Protein AF-A0A3D4D3D2-F1 (afdb_monomer)

pLDDT: mean 90.45, std 7.02, range [55.19, 98.75]

Nearest PDB structures (foldseek):
  8w7n-assembly1_A  TM=2.177E-01  e=1.813E-01  Bacillus thuringiensis

Secondary structure (DSSP, 8-state):
--TTTEEE-TT--EEE-SSEEEEEEEEETTEEEEEEEEE----TT--------SSHHHHHHHHHHHHHT-PPPPBPPHHHHHHHHHHHHHSSPPPHHHHHHHHH--S-HHHHHHHHHHHHTTSHHHHHHHHHHHHHHTT--HHHHHHHHHHHHHHHHHHHHHHT--HHHHHHHHHT--EETTTSGGGHHHHHH-SHHHHHHHHHHHHH----GGGGTSS-TTSS--HHHHHHHHTTTTTEEEEE-TTT-SS-EE---SSS--EESSEEEEE-S---EE-TTT-PEEPP--SS----PPPPPGGGPPPPHHHHHHHHHT-TT-TTHHHHHHHHHHHHHHSS-SSSSTT--BTTB--SSHHHHHHHHHHHHHTTS-HHHHHHHHHHSTTTTB-S---TTTTT-SSS-SS---EEPPHHHHHHHHHHHH-PPPSS-TTT--TT---TT-HHHHTT---SS---GGGS--S--HHHHHHHHH-HHHHHHHH-TTSHHHHHHHH--SHHHHHHHHHHHHTSSPPPHHHHHHHHHHHHHHHHHHHHHHHHHHHHHHHHHHHHHHHHHHHHHHHHHHHHHHHHHHHHHHHHHHHHHHHHHHHHHHHHHHHHHHHTTHHHHHHHHHHHHTT----EEEEE--S--EETT---EEE-TTS-EEE---SS---EEEEEEE---SEEEEEEEE--BTTTTTBSBSSTTS--EE-EEEEEEEESSTTPPPEEPPEEEEEES--BTTB-GGGGGS---STT---EE--TTGGGS-EEEEEEEEEEE---TTT-EEEEEEEE--STT--B-EEEEEEE-SS-TTS--EEHHHHHHHHS-GGG--HHHHHHHHHHHHHH-HHHHHHHHHHH-PPPPPPP-HHHHHHHHHHHHHHSPPPPPHHHHHHHHHHHHHHHHHHSHHHHHHHHHHHHHHTSHHHHEE-

Solvent-accessible surface area (backbone atoms only — not comparable to full-atom values): 48959 Å² total; per-residue (Å²): 92,44,64,74,22,27,42,63,54,99,86,65,56,74,46,78,73,40,59,46,69,17,42,44,68,50,76,56,99,79,44,78,49,60,49,73,50,75,39,76,64,91,60,84,91,72,74,92,73,89,72,86,61,76,49,70,67,29,46,49,42,45,55,51,28,59,76,66,66,36,55,61,34,57,70,42,51,73,48,45,45,50,40,31,52,28,35,73,50,29,37,34,66,53,53,46,66,58,50,53,52,60,71,67,47,86,58,58,69,70,58,55,51,48,52,51,52,59,65,44,60,79,29,75,49,18,27,54,39,56,28,49,57,49,32,38,53,66,34,42,16,34,74,68,26,28,70,67,41,23,51,50,32,47,52,51,48,32,50,42,55,63,66,58,52,28,49,47,60,52,51,33,53,40,56,57,36,54,36,37,26,79,85,34,30,46,18,41,57,55,62,63,44,67,44,28,63,49,42,36,39,50,50,35,26,63,50,34,6,31,78,50,71,66,10,73,86,39,53,34,94,77,52,84,52,41,34,65,46,45,39,12,45,15,22,38,40,30,23,59,42,80,41,73,24,62,86,87,31,70,82,47,64,32,72,59,56,103,85,44,80,57,39,57,46,29,36,26,31,41,80,64,90,54,60,76,28,61,34,83,91,77,67,43,81,37,63,64,51,75,88,67,86,56,74,57,70,80,58,82,13,84,94,78,40,78,51,51,54,36,47,46,49,32,34,48,54,49,20,81,62,25,88,32,30,50,38,25,52,42,28,36,55,46,16,73,74,54,68,53,22,48,33,74,59,53,54,50,60,43,72,67,44,62,50,70,46,54,71,45,49,50,51,49,20,52,53,31,46,76,60,58,30,36,62,67,59,51,53,49,55,49,65,62,23,50,54,62,40,22,17,63,62,66,46,98,51,29,71,85,62,83,65,71,58,43,40,37,51,76,37,66,49,52,27,67,34,44,51,50,30,52,29,63,51,26,46,26,83,66,92,71,52,85,92,66,66,36,45,83,58,60,54,99,85,39,58,35,60,55,38,26,44,43,62,26,84,48,54,54,78,76,54,45,43,81,74,90,46,72,68,29,51,48,44,65,78,71,24,64,76,52,52,50,34,59,64,35,80,82,10,48,58,53,49,44,57,74,72,36,86,50,64,69,62,38,53,36,51,50,31,24,34,61,63,43,40,78,65,52,73,67,55,53,51,52,51,56,52,56,46,66,41,50,61,54,52,40,52,50,47,51,53,50,49,53,52,50,50,64,65,43,46,62,56,52,52,54,51,50,52,51,32,52,54,41,32,52,54,27,49,50,55,42,61,73,43,42,66,60,51,52,54,51,50,50,53,53,50,57,50,49,52,51,51,51,52,52,28,46,50,53,35,57,61,52,57,71,47,37,62,58,52,25,50,53,52,28,66,73,44,49,94,68,73,82,23,52,29,44,77,53,69,51,93,59,59,47,38,75,83,70,39,62,55,44,74,44,95,91,43,33,41,38,52,53,75,50,53,42,61,41,32,40,38,36,52,36,78,42,47,63,47,38,37,28,22,42,32,44,34,36,36,45,31,76,89,21,66,30,6,23,2,39,12,94,77,3,38,33,23,43,20,35,57,48,41,32,39,26,54,62,53,92,88,53,65,80,41,79,61,52,70,73,51,54,45,49,77,60,60,22,91,87,11,43,52,64,43,19,69,66,80,60,83,54,68,78,38,53,10,25,25,45,49,99,72,58,29,46,26,51,43,43,37,24,32,25,42,70,63,66,44,59,51,31,72,87,71,16,24,37,39,39,41,31,46,32,7,53,24,80,40,20,7,65,21,26,33,37,43,29,37,25,58,40,94,56,34,73,51,86,51,36,46,43,71,44,44,59,33,37,72,41,57,79,91,75,47,50,72,69,34,50,51,45,36,30,50,54,43,51,49,56,33,57,68,59,36,50,34,51,44,63,43,71,46,88,71,82,74,84,72,78,59,62,67,61,49,50,36,49,51,49,27,55,60,30,63,56,75,86,79,73,61,68,66,58,57,50,50,51,52,53,44,53,55,38,48,62,37,52,74,40,45,68,53,42,40,52,39,52,50,51,52,54,49,59,73,27,67,72,46,46,22,46,84

Radius of gyration: 45.79 Å; Cα contacts (8 Å, |Δi|>4): 1629; chains: 1; bounding box: 78×138×100 Å

Foldseek 3Di:
DPVCQWDADPVGDIDGHDADKAKDWDDDPLDIDIDIDGDQHDPPPQDDDQDDWPDPLQVLLSVLCVVNSFAFFDFDDLLLLQQQLCCLQQLAGDFLVVLVVLVPDPPDSLVSSLVVLVVSQLPPSNLLVVLVVVLLLLLLFCLQQNLLLSLQLSVVSSVCSNVLPFPLRVLLLLLVDFFKCNVSVSCSSCSQQVALLSSQQSCCLQQQLAGCPCQLVAADPRASRHVLQSQLQSFLCFQKDKAAPCPPFVDDWHDDDPVDHTHHNMITIDRNVDGFGARPVPRDTRHHDHPDDADFDQDQPDPRDHNRSSSRVSRRSSGLRNPGRLLLVLQVLLCSLQVAGLFPPSSHDGSSTDGSRNVSSVVLSNVCSVVSNRPSVSNSVSSSTSLSRFAPDDDPRCPVPDNSSSHGDWAFSQQVSLLVHLCQLFVPDQPDDSSSDHLPDDDPQRSNVQCFNASSSGSDPVSGDNDDDPSNLCCLQPNPSNVCSLPPCPTVLVVLLVVDPDLQVSLQSSCCRQLNDGDDPVRSVVLVVVLVCLLVVLVVLVVVLVVVCVVCVVVQVVVVVVLVVLLVVLVVVLVVCVVVQVVVVVVVVVVLVVLLVVLVVVLVVVLVCLLVVLLVVLVVCAPVFQWAWAFFAFPDKAKPVRFDWDQDPVRKIFTDDAQAWIKIKTKGWDQDFFWFKKKKKQFFDVVCLLFQWRFPNNKAAFQAKWKWKWFQDPPTDIGTWAFDDKDKPAFDVVADQRRHRPPDPDLPRSHGIHDDPRRNAMMMMMTGTPDTHRFHNVRTMMMMIMGTGNHGRTHGGIITMIITNGPDRRDPGYHNLQVVLSNDDPVPDDPSNSVVSSVVSCRHDNVSSVSVSSNVDDDDPDDPDPVSVVSVVSSVVSPPRDDRDVVSVVSVVVSVVSVVCSVPSSSVSSSVSSSVSSSDSSSRISD

Mean predicted aligned error: 15.1 Å

Structure (mmCIF, N/CA/C/O backbone):
data_AF-A0A3D4D3D2-F1
#
_entry.id   AF-A0A3D4D3D2-F1
#
loop_
_atom_site.group_PDB
_atom_site.id
_atom_site.type_symbol
_atom_site.label_atom_id
_atom_site.label_alt_id
_atom_site.label_comp_id
_atom_site.label_asym_id
_atom_site.label_entity_id
_atom_site.label_seq_id
_atom_site.pdbx_PDB_ins_code
_atom_site.Cartn_x
_atom_site.Cartn_y
_atom_site.Cartn_z
_atom_site.occupancy
_atom_site.B_iso_or_equiv
_atom_site.auth_seq_id
_atom_site.auth_comp_id
_atom_site.auth_asym_id
_atom_site.auth_atom_id
_atom_site.pdbx_PDB_model_num
ATOM 1 N N . ALA A 1 1 ? 22.277 -26.536 -4.998 1.00 55.19 1 ALA A N 1
ATOM 2 C CA . ALA A 1 1 ? 21.231 -27.575 -4.998 1.00 55.19 1 ALA A CA 1
ATOM 3 C C . ALA A 1 1 ? 20.100 -27.149 -4.079 1.00 55.19 1 ALA A C 1
ATOM 5 O O . ALA A 1 1 ? 20.381 -26.465 -3.099 1.00 55.19 1 ALA A O 1
ATOM 6 N N . ASN A 1 2 ? 18.856 -27.532 -4.384 1.00 71.75 2 ASN A N 1
ATOM 7 C CA . ASN A 1 2 ? 17.776 -27.499 -3.397 1.00 71.75 2 ASN A CA 1
ATOM 8 C C . ASN A 1 2 ? 18.175 -28.447 -2.255 1.00 71.75 2 ASN A C 1
ATOM 10 O O . ASN A 1 2 ? 18.094 -29.669 -2.409 1.00 71.75 2 ASN A O 1
ATOM 14 N N . GLN A 1 3 ? 18.682 -27.871 -1.162 1.00 80.69 3 GLN A N 1
ATOM 15 C CA . GLN A 1 3 ? 19.287 -28.625 -0.064 1.00 80.69 3 GLN A CA 1
ATOM 16 C C . GLN A 1 3 ? 18.272 -29.484 0.683 1.00 80.69 3 GLN A C 1
ATOM 18 O O . GLN A 1 3 ? 18.679 -30.407 1.377 1.00 80.69 3 GLN A O 1
ATOM 23 N N . ASP A 1 4 ? 16.975 -29.256 0.484 1.00 83.56 4 ASP A N 1
ATOM 24 C CA . ASP A 1 4 ? 15.959 -30.116 1.066 1.00 83.56 4 ASP A CA 1
ATO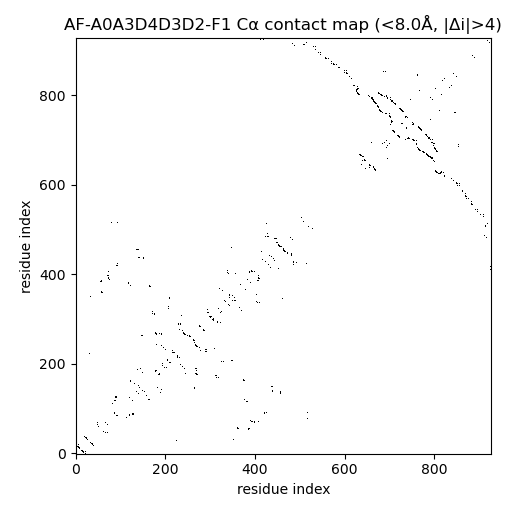M 25 C C . ASP A 1 4 ? 15.825 -31.445 0.312 1.00 83.56 4 ASP A C 1
ATOM 27 O O . ASP A 1 4 ? 15.370 -32.424 0.893 1.00 83.56 4 ASP A O 1
ATOM 31 N N . VAL A 1 5 ? 16.168 -31.484 -0.982 1.00 87.12 5 VAL A N 1
ATOM 32 C CA . VAL A 1 5 ? 16.054 -32.676 -1.844 1.00 87.12 5 VAL A CA 1
ATOM 33 C C . VAL A 1 5 ? 17.373 -33.436 -1.902 1.00 87.12 5 VAL A C 1
ATOM 35 O O . VAL A 1 5 ? 17.384 -34.660 -1.760 1.00 87.12 5 VAL A O 1
ATOM 38 N N . ALA A 1 6 ? 18.487 -32.730 -2.101 1.00 90.38 6 ALA A N 1
ATOM 39 C CA . ALA A 1 6 ? 19.812 -33.331 -2.135 1.00 90.38 6 ALA A CA 1
ATOM 40 C C . ALA A 1 6 ? 20.894 -32.352 -1.662 1.00 90.38 6 ALA A C 1
ATOM 42 O O . ALA A 1 6 ? 20.892 -31.172 -2.019 1.00 90.38 6 ALA A O 1
ATOM 43 N N . ILE A 1 7 ? 21.855 -32.875 -0.907 1.00 92.19 7 ILE A N 1
ATOM 44 C CA . ILE A 1 7 ? 23.044 -32.161 -0.424 1.00 92.19 7 ILE A CA 1
ATOM 45 C C . ILE A 1 7 ? 24.298 -32.720 -1.096 1.00 92.19 7 ILE A C 1
ATOM 47 O O . ILE A 1 7 ? 24.246 -33.794 -1.691 1.00 92.19 7 ILE A O 1
ATOM 51 N N . HIS A 1 8 ? 25.419 -32.009 -1.003 1.00 88.81 8 HIS A N 1
ATOM 52 C CA . HIS A 1 8 ? 26.718 -32.504 -1.453 1.00 88.81 8 HIS A CA 1
ATOM 53 C C . HIS A 1 8 ? 27.787 -32.296 -0.382 1.00 88.81 8 HIS A C 1
ATOM 55 O O . HIS A 1 8 ? 27.649 -31.408 0.459 1.00 88.81 8 HIS A O 1
ATOM 61 N N . ASP A 1 9 ? 28.842 -33.105 -0.425 1.00 90.19 9 ASP A N 1
ATOM 62 C CA . ASP A 1 9 ? 30.056 -32.887 0.365 1.00 90.19 9 ASP A CA 1
ATOM 63 C C . ASP A 1 9 ? 31.063 -31.971 -0.363 1.00 90.19 9 ASP A C 1
ATOM 65 O O . ASP A 1 9 ? 30.792 -31.458 -1.457 1.00 90.19 9 ASP A O 1
ATOM 69 N N . ASP A 1 10 ? 32.236 -31.765 0.243 1.00 88.88 10 ASP A N 1
ATOM 70 C CA . ASP A 1 10 ? 33.320 -30.932 -0.301 1.00 88.88 10 ASP A CA 1
ATOM 71 C C . ASP A 1 10 ? 33.935 -31.495 -1.600 1.00 88.88 10 ASP A C 1
ATOM 73 O O . ASP A 1 10 ? 34.626 -30.775 -2.322 1.00 88.88 10 ASP A O 1
ATOM 77 N N . TYR A 1 11 ? 33.674 -32.766 -1.926 1.00 88.12 11 TYR A N 1
ATOM 78 C CA . TYR A 1 11 ? 34.128 -33.427 -3.154 1.00 88.12 11 TYR A CA 1
ATOM 79 C C . TYR A 1 11 ? 33.047 -33.454 -4.246 1.00 88.12 11 TYR A C 1
ATOM 81 O O . TYR A 1 11 ? 33.293 -33.958 -5.344 1.00 88.12 11 TYR A O 1
ATOM 89 N N . GLY A 1 12 ? 31.860 -32.906 -3.967 1.00 84.19 12 GLY A N 1
ATOM 90 C CA . GLY A 1 12 ? 30.733 -32.868 -4.896 1.00 84.19 12 GLY A CA 1
ATOM 91 C C . GLY A 1 12 ? 29.926 -34.168 -4.965 1.00 84.19 12 GLY A C 1
ATOM 92 O O . GLY A 1 12 ? 29.136 -34.336 -5.896 1.00 84.19 12 GLY A O 1
ATOM 93 N N . LEU A 1 13 ? 30.088 -35.093 -4.009 1.00 89.50 13 LEU A N 1
ATOM 94 C CA . LEU A 1 13 ? 29.265 -36.301 -3.941 1.00 89.50 13 LEU A CA 1
ATOM 95 C C . LEU A 1 13 ? 27.854 -35.949 -3.456 1.00 89.50 13 LEU A C 1
ATOM 97 O O . LEU A 1 13 ? 27.669 -35.487 -2.332 1.00 89.50 13 LEU A O 1
ATOM 101 N N . MET A 1 14 ? 26.849 -36.207 -4.294 1.00 89.94 14 MET A N 1
ATOM 102 C CA . MET A 1 14 ? 25.448 -35.915 -3.984 1.00 89.94 14 MET A CA 1
ATOM 103 C C . MET A 1 14 ? 24.827 -36.987 -3.071 1.00 89.94 14 MET A C 1
ATOM 105 O O . MET A 1 14 ? 24.862 -38.174 -3.387 1.00 89.94 14 MET A O 1
ATOM 109 N N . THR A 1 15 ? 24.174 -36.563 -1.987 1.00 91.50 15 THR A N 1
ATOM 110 C CA . THR A 1 15 ? 23.345 -37.399 -1.103 1.00 91.50 15 THR A CA 1
ATOM 111 C C . THR A 1 15 ? 21.889 -36.946 -1.182 1.00 91.50 15 THR A C 1
ATOM 113 O O . THR A 1 15 ? 21.581 -35.780 -0.940 1.00 91.50 15 THR A O 1
ATOM 116 N N . THR A 1 16 ? 20.978 -37.861 -1.516 1.00 91.38 16 THR A N 1
ATOM 117 C CA . THR A 1 16 ? 19.537 -37.583 -1.627 1.00 91.38 16 THR A CA 1
ATOM 118 C C . THR A 1 16 ? 18.854 -37.661 -0.262 1.00 91.38 16 THR A C 1
ATOM 120 O O . THR A 1 16 ? 19.051 -38.642 0.453 1.00 91.38 16 THR A O 1
ATOM 123 N N . LEU A 1 17 ? 18.022 -36.676 0.079 1.00 89.44 17 LEU A N 1
ATOM 124 C CA . LEU A 1 17 ? 17.342 -36.578 1.376 1.00 89.44 17 LEU A CA 1
ATOM 125 C C . LEU A 1 17 ? 15.850 -36.909 1.298 1.00 89.44 17 LEU A C 1
ATOM 127 O O . LEU A 1 17 ? 15.333 -37.640 2.140 1.00 89.44 17 LEU A O 1
ATOM 131 N N . ARG A 1 18 ? 15.153 -36.385 0.286 1.00 87.38 18 ARG A N 1
ATOM 132 C CA . ARG A 1 18 ? 13.718 -36.623 0.079 1.00 87.38 18 ARG A CA 1
ATOM 133 C C . ARG A 1 18 ? 13.366 -36.616 -1.403 1.00 87.38 18 ARG A C 1
ATOM 135 O O . ARG A 1 18 ? 14.186 -36.259 -2.246 1.00 87.38 18 ARG A O 1
ATOM 142 N N . ARG A 1 19 ? 12.137 -37.031 -1.711 1.00 88.25 19 ARG A N 1
ATOM 143 C CA . ARG A 1 19 ? 11.573 -36.971 -3.062 1.00 88.25 19 ARG A CA 1
ATOM 144 C C . ARG A 1 19 ? 11.525 -35.525 -3.564 1.00 88.25 19 ARG A C 1
ATOM 146 O O . ARG A 1 19 ? 11.190 -34.623 -2.805 1.00 88.25 19 ARG A O 1
ATOM 153 N N . GLY A 1 20 ? 11.829 -35.321 -4.840 1.00 87.38 20 GLY A N 1
ATOM 154 C CA . GLY A 1 20 ? 11.764 -34.009 -5.478 1.00 87.38 20 GLY A CA 1
ATOM 155 C C . GLY A 1 20 ? 12.808 -33.841 -6.571 1.00 87.38 20 GLY A C 1
ATOM 156 O O . GLY A 1 20 ? 13.417 -34.809 -7.030 1.00 87.38 20 GLY A O 1
ATOM 157 N N . GLU A 1 21 ? 13.022 -32.597 -6.979 1.00 88.25 21 GLU A N 1
ATOM 158 C CA . GLU A 1 21 ? 14.034 -32.226 -7.964 1.00 88.25 21 GLU A CA 1
ATOM 159 C C . GLU A 1 21 ? 15.022 -31.223 -7.366 1.00 88.25 21 GLU A C 1
ATOM 161 O O . GLU A 1 21 ? 14.639 -30.287 -6.663 1.00 88.25 21 GLU A O 1
ATOM 166 N N . ALA A 1 22 ? 16.309 -31.434 -7.633 1.00 88.19 22 ALA A N 1
ATOM 167 C CA . ALA A 1 22 ? 17.387 -30.567 -7.186 1.00 88.19 22 ALA A CA 1
ATOM 168 C C . ALA A 1 22 ? 18.227 -30.118 -8.389 1.00 88.19 22 ALA A C 1
ATOM 170 O O . ALA A 1 22 ? 18.870 -30.964 -9.019 1.00 88.19 22 ALA A O 1
ATOM 171 N N . PRO A 1 23 ? 18.287 -28.812 -8.705 1.00 87.44 23 PRO A N 1
ATOM 172 C CA . PRO A 1 23 ? 19.215 -28.323 -9.711 1.00 87.44 23 PRO A CA 1
ATOM 173 C C . PRO A 1 23 ? 20.656 -28.457 -9.204 1.00 87.44 23 PRO A C 1
ATOM 175 O O . PRO A 1 23 ? 20.992 -28.065 -8.080 1.00 87.44 23 PRO A O 1
ATOM 178 N N . VAL A 1 24 ? 21.512 -29.024 -10.046 1.00 86.44 24 VAL A N 1
ATOM 179 C CA . VAL A 1 24 ? 22.946 -29.205 -9.832 1.00 86.44 24 VAL A CA 1
ATOM 180 C C . VAL A 1 24 ? 23.671 -28.339 -10.850 1.00 86.44 24 VAL A C 1
ATOM 182 O O . VAL A 1 24 ? 23.488 -28.500 -12.054 1.00 86.44 24 VAL A O 1
ATOM 185 N N . LEU A 1 25 ? 24.493 -27.419 -10.351 1.00 85.56 25 LEU A N 1
ATOM 186 C CA . LEU A 1 25 ? 25.297 -26.511 -11.158 1.00 85.56 25 LEU A CA 1
ATOM 187 C C . LEU A 1 25 ? 26.771 -26.881 -10.992 1.00 85.56 25 LEU A C 1
ATOM 189 O O . LEU A 1 25 ? 27.292 -26.860 -9.879 1.00 85.56 25 LEU A O 1
ATOM 193 N N . ALA A 1 26 ? 27.437 -27.188 -12.099 1.00 84.06 26 ALA A N 1
ATOM 194 C CA . ALA A 1 26 ? 28.881 -27.328 -12.179 1.00 84.06 26 ALA A CA 1
ATOM 195 C C . ALA A 1 26 ? 29.486 -26.048 -12.766 1.00 84.06 26 ALA A C 1
ATOM 197 O O . ALA A 1 26 ? 29.000 -25.520 -13.771 1.00 84.06 26 ALA A O 1
ATOM 198 N N . ARG A 1 27 ? 30.562 -25.563 -12.138 1.00 82.12 27 ARG A N 1
ATOM 199 C CA . ARG A 1 27 ? 31.321 -24.390 -12.578 1.00 82.12 27 ARG A CA 1
ATOM 200 C C . ARG A 1 27 ? 32.795 -24.750 -12.710 1.00 82.12 27 ARG A C 1
ATOM 202 O O . ARG A 1 27 ? 33.377 -25.288 -11.772 1.00 82.12 27 ARG A O 1
ATOM 209 N N . TYR A 1 28 ? 33.405 -24.398 -13.836 1.00 83.62 28 TYR A N 1
ATOM 210 C CA . TYR A 1 28 ? 34.841 -24.564 -14.057 1.00 83.62 28 TYR A CA 1
ATOM 211 C C . TYR A 1 28 ? 35.366 -23.455 -14.972 1.00 83.62 28 TYR A C 1
ATOM 213 O O . TYR A 1 28 ? 34.844 -23.281 -16.064 1.00 83.62 28 TYR A O 1
ATOM 221 N N . GLU A 1 29 ? 36.348 -22.672 -14.509 1.00 82.75 29 GLU A N 1
ATOM 222 C CA . GLU A 1 29 ? 36.982 -21.576 -15.276 1.00 82.75 29 GLU A CA 1
ATOM 223 C C . GLU A 1 29 ? 35.997 -20.626 -15.998 1.00 82.75 29 GLU A C 1
ATOM 225 O O . GLU A 1 29 ? 36.220 -20.196 -17.124 1.00 82.75 29 GLU A O 1
ATOM 230 N N . GLY A 1 30 ? 34.875 -20.295 -15.349 1.00 69.88 30 GLY A N 1
ATOM 231 C CA . GLY A 1 30 ? 33.846 -19.411 -15.922 1.00 69.88 30 GLY A CA 1
ATOM 232 C C . GLY A 1 30 ? 32.853 -20.104 -16.864 1.00 69.88 30 GLY A C 1
ATOM 233 O O . GLY A 1 30 ? 31.866 -19.487 -17.257 1.00 69.88 30 GLY A O 1
ATOM 234 N N . ALA A 1 31 ? 33.044 -21.389 -17.166 1.00 75.56 31 ALA A N 1
ATOM 235 C CA . ALA A 1 31 ? 32.027 -22.224 -17.788 1.00 75.56 31 ALA A CA 1
ATOM 236 C C . ALA A 1 31 ? 31.008 -22.700 -16.745 1.00 75.56 31 ALA A C 1
ATOM 238 O O . ALA A 1 31 ? 31.362 -23.027 -15.607 1.00 75.56 31 ALA A O 1
ATOM 239 N N . TYR A 1 32 ? 29.746 -22.765 -17.163 1.00 78.62 32 TYR A N 1
ATOM 240 C CA . TYR A 1 32 ? 28.621 -23.209 -16.349 1.00 78.62 32 TYR A CA 1
ATOM 241 C C . TYR A 1 32 ? 27.890 -24.339 -17.069 1.00 78.62 32 TYR A C 1
ATOM 243 O O . TYR A 1 32 ? 27.574 -24.221 -18.251 1.00 78.62 32 TYR A O 1
ATOM 251 N N . ALA A 1 33 ? 27.596 -25.415 -16.346 1.00 80.44 33 ALA A N 1
ATOM 252 C CA . ALA A 1 33 ? 26.723 -26.488 -16.802 1.00 80.44 33 ALA A CA 1
ATOM 253 C C . ALA A 1 33 ? 25.721 -26.806 -15.695 1.00 80.44 33 ALA A C 1
ATOM 255 O O . ALA A 1 33 ? 26.112 -26.999 -14.545 1.00 80.44 33 ALA A O 1
ATOM 256 N N . ALA A 1 34 ? 24.437 -26.854 -16.032 1.00 82.31 34 ALA A N 1
ATOM 257 C CA . ALA A 1 34 ? 23.379 -27.182 -15.091 1.00 82.31 34 ALA A CA 1
ATOM 258 C C . ALA A 1 34 ? 22.646 -28.449 -15.533 1.00 82.31 34 ALA A C 1
ATOM 260 O O . ALA A 1 34 ? 22.462 -28.695 -16.723 1.00 82.31 34 ALA A O 1
ATOM 261 N N . THR A 1 35 ? 22.226 -29.252 -14.564 1.00 85.25 35 THR A N 1
ATOM 262 C CA . THR A 1 35 ? 21.329 -30.391 -14.765 1.00 85.25 35 THR A CA 1
ATOM 263 C C . THR A 1 35 ? 20.403 -30.526 -13.563 1.00 85.25 35 THR A C 1
ATOM 265 O O . THR A 1 35 ? 20.666 -29.957 -12.505 1.00 85.25 35 THR A O 1
ATOM 268 N N . THR A 1 36 ? 19.327 -31.293 -13.696 1.00 87.25 36 THR A N 1
ATOM 269 C CA . THR A 1 36 ? 18.358 -31.510 -12.619 1.00 87.25 36 THR A CA 1
ATOM 270 C C . THR A 1 36 ? 18.444 -32.950 -12.138 1.00 87.25 36 THR A C 1
ATOM 272 O O . THR A 1 36 ? 18.198 -33.886 -12.899 1.00 87.25 36 THR A O 1
ATOM 275 N N . LEU A 1 37 ? 18.787 -33.136 -10.863 1.00 89.06 37 LEU A N 1
ATOM 276 C CA . LEU A 1 37 ? 18.724 -34.429 -10.192 1.00 89.06 37 LEU A CA 1
ATOM 277 C C . LEU A 1 37 ? 17.284 -34.689 -9.741 1.00 89.06 37 LEU A C 1
ATOM 279 O O . LEU A 1 37 ? 16.750 -33.947 -8.920 1.00 89.06 37 LEU A O 1
ATOM 283 N N . THR A 1 38 ? 16.678 -35.765 -10.236 1.00 89.38 38 THR A N 1
ATOM 284 C CA . THR A 1 38 ? 15.339 -36.203 -9.826 1.00 89.38 38 THR A CA 1
ATOM 285 C C . THR A 1 38 ? 15.441 -37.344 -8.812 1.00 89.38 38 THR A C 1
ATOM 287 O O . THR A 1 38 ? 15.997 -38.401 -9.111 1.00 89.38 38 THR A O 1
ATOM 290 N N . VAL A 1 39 ? 14.858 -37.162 -7.628 1.00 89.62 39 VAL A N 1
ATOM 291 C CA . VAL A 1 39 ? 14.749 -38.184 -6.578 1.00 89.62 39 VAL A CA 1
ATOM 292 C C . VAL A 1 39 ? 13.305 -38.673 -6.529 1.00 89.62 39 VAL A C 1
ATOM 294 O O . VAL A 1 39 ? 12.409 -37.925 -6.153 1.00 89.62 39 VAL A O 1
ATOM 297 N N . MET A 1 40 ? 13.059 -39.931 -6.904 1.00 87.62 40 MET A N 1
ATOM 298 C CA . MET A 1 40 ? 11.692 -40.456 -7.065 1.00 87.62 40 MET A CA 1
ATOM 299 C C . MET A 1 40 ? 10.981 -40.826 -5.756 1.00 87.62 40 MET A C 1
ATOM 301 O O . MET A 1 40 ? 9.752 -40.833 -5.736 1.00 87.62 40 MET A O 1
ATOM 305 N N . GLY A 1 41 ? 11.722 -41.123 -4.682 1.00 85.38 41 GLY A N 1
ATOM 306 C CA . GLY A 1 41 ? 11.160 -41.664 -3.435 1.00 85.38 41 GLY A CA 1
ATOM 307 C C . GLY A 1 41 ? 10.511 -43.049 -3.602 1.00 85.38 41 GLY A C 1
ATOM 308 O O . GLY A 1 41 ? 10.689 -43.710 -4.628 1.00 85.38 41 GLY A O 1
ATOM 309 N N . ASP A 1 42 ? 9.752 -43.494 -2.594 1.00 86.12 42 ASP A N 1
ATOM 310 C CA . ASP A 1 42 ? 8.926 -44.705 -2.696 1.00 86.12 42 ASP A CA 1
ATOM 311 C C . ASP A 1 42 ? 7.627 -44.403 -3.455 1.00 86.12 42 ASP A C 1
ATOM 313 O O . ASP A 1 42 ? 6.810 -43.584 -3.035 1.00 86.12 42 ASP A O 1
ATOM 317 N N . ARG A 1 43 ? 7.444 -45.070 -4.597 1.00 90.25 43 ARG A N 1
ATOM 318 C CA . ARG A 1 43 ? 6.229 -45.004 -5.424 1.00 90.25 43 ARG A CA 1
ATOM 319 C C . ARG A 1 43 ? 5.688 -46.394 -5.732 1.00 90.25 43 ARG A C 1
ATOM 321 O O . ARG A 1 43 ? 5.188 -46.653 -6.828 1.00 90.25 43 ARG A O 1
ATOM 328 N N . SER A 1 44 ? 5.836 -47.307 -4.779 1.00 92.25 44 SER A N 1
ATOM 329 C CA . SER A 1 44 ? 5.281 -48.654 -4.860 1.00 92.25 44 SER A CA 1
ATOM 330 C C . SER A 1 44 ? 3.763 -48.600 -5.064 1.00 92.25 44 SER A C 1
ATOM 332 O O . SER A 1 44 ? 3.052 -47.864 -4.383 1.00 92.25 44 SER A O 1
ATOM 334 N N . GLY A 1 45 ? 3.263 -49.362 -6.039 1.00 93.06 45 GLY A N 1
ATOM 335 C CA . GLY A 1 45 ? 1.842 -49.377 -6.401 1.00 93.06 45 GLY A CA 1
ATOM 336 C C . GLY A 1 45 ? 1.360 -48.167 -7.211 1.00 93.06 45 GLY A C 1
ATOM 337 O O . GLY A 1 45 ? 0.153 -47.985 -7.344 1.00 93.06 45 GLY A O 1
ATOM 338 N N . PHE A 1 46 ? 2.265 -47.325 -7.726 1.00 95.81 46 PHE A N 1
ATOM 339 C CA . PHE A 1 46 ? 1.900 -46.287 -8.690 1.00 95.81 46 PHE A CA 1
ATOM 340 C C . PHE A 1 46 ? 1.549 -46.909 -10.044 1.00 95.81 46 PHE A C 1
ATOM 342 O O . PHE A 1 46 ? 2.366 -47.620 -10.632 1.00 95.81 46 PHE A O 1
ATOM 349 N N . GLU A 1 47 ? 0.378 -46.558 -10.563 1.00 95.88 47 GLU A N 1
ATOM 350 C CA . GLU A 1 47 ? -0.071 -46.891 -11.911 1.00 95.88 47 GLU A CA 1
ATOM 351 C C . GLU A 1 47 ? -0.460 -45.600 -12.627 1.00 95.88 47 GLU A C 1
ATOM 353 O O . GLU A 1 47 ? -1.212 -44.782 -12.094 1.00 95.88 47 GLU A O 1
ATOM 358 N N . TRP A 1 48 ? 0.090 -45.398 -13.825 1.00 97.19 48 TRP A N 1
ATOM 359 C CA . TRP A 1 48 ? -0.225 -44.224 -14.627 1.00 97.19 48 TRP A CA 1
ATOM 360 C C . TRP A 1 48 ? -1.643 -44.327 -15.188 1.00 97.19 48 TRP A C 1
ATOM 362 O O . TRP A 1 48 ? -1.999 -45.328 -15.810 1.00 97.19 48 TRP A O 1
ATOM 372 N N . VAL A 1 49 ? -2.418 -43.260 -15.007 1.00 96.38 49 VAL A N 1
ATOM 373 C CA . VAL A 1 49 ? -3.730 -43.080 -15.624 1.00 96.38 49 VAL A CA 1
ATOM 374 C C . VAL A 1 49 ? -3.645 -41.836 -16.492 1.00 96.38 49 VAL A C 1
ATOM 376 O O . VAL A 1 49 ? -3.460 -40.740 -15.970 1.00 96.38 49 VAL A O 1
ATOM 379 N N . GLU A 1 50 ? -3.767 -42.020 -17.805 1.00 95.81 50 GLU A N 1
ATOM 380 C CA . GLU A 1 50 ? -3.668 -40.931 -18.778 1.00 95.81 50 GLU A CA 1
ATOM 381 C C . GLU A 1 50 ? -4.788 -39.898 -18.543 1.00 95.81 50 GLU A C 1
ATOM 383 O O . GLU A 1 50 ? -5.970 -40.239 -18.688 1.00 95.81 50 GLU A O 1
ATOM 388 N N . PRO A 1 51 ? -4.467 -38.647 -18.165 1.00 95.06 51 PRO A N 1
ATOM 389 C CA . PRO A 1 51 ? -5.472 -37.613 -17.988 1.00 95.06 51 PRO A CA 1
ATOM 390 C C . PRO A 1 51 ? -5.974 -37.112 -19.348 1.00 95.06 51 PRO A C 1
ATOM 392 O O . PRO A 1 51 ? -5.263 -37.122 -20.350 1.00 95.06 51 PRO A O 1
ATOM 395 N N . ALA A 1 52 ? -7.205 -36.602 -19.391 1.00 94.44 52 ALA A N 1
ATOM 396 C CA . ALA A 1 52 ? -7.691 -35.911 -20.583 1.00 94.44 52 ALA A CA 1
ATOM 397 C C . ALA A 1 52 ? -6.840 -34.658 -20.865 1.00 94.44 52 ALA A C 1
ATOM 399 O O . ALA A 1 52 ? -6.587 -33.876 -19.952 1.00 94.44 52 ALA A O 1
ATOM 400 N N . ALA A 1 53 ? -6.464 -34.425 -22.122 1.00 95.19 53 ALA A N 1
ATOM 401 C CA . ALA A 1 53 ? -5.764 -33.213 -22.550 1.00 95.19 53 ALA A CA 1
ATOM 402 C C . ALA A 1 53 ? -6.684 -32.339 -23.414 1.00 95.19 53 ALA A C 1
ATOM 404 O O . ALA A 1 53 ? -7.290 -32.827 -24.371 1.00 95.19 53 ALA A O 1
ATOM 405 N N . TRP A 1 54 ? -6.809 -31.052 -23.084 1.00 96.06 54 TRP A N 1
ATOM 406 C CA . TRP A 1 54 ? -7.642 -30.093 -23.820 1.00 96.06 54 TRP A CA 1
ATOM 407 C C . TRP A 1 54 ? -6.837 -29.217 -24.778 1.00 96.06 54 TRP A C 1
ATOM 409 O O . TRP A 1 54 ? -7.413 -28.684 -25.727 1.00 96.06 54 TRP A O 1
ATOM 419 N N . GLY A 1 55 ? -5.523 -29.131 -24.567 1.00 96.19 55 GLY A N 1
ATOM 420 C CA . GLY A 1 55 ? -4.564 -28.454 -25.434 1.00 96.19 55 GLY A CA 1
ATOM 421 C C . GLY A 1 55 ? -3.138 -28.976 -25.241 1.00 96.19 55 GLY A C 1
ATOM 422 O O . GLY A 1 55 ? -2.916 -29.994 -24.585 1.00 96.19 55 GLY A O 1
ATOM 423 N N . GLN A 1 56 ? -2.164 -28.277 -25.826 1.00 98.12 56 GLN A N 1
ATOM 424 C CA . GLN A 1 56 ? -0.752 -28.662 -25.746 1.00 98.12 56 GLN A CA 1
ATOM 425 C C . GLN A 1 56 ? -0.166 -28.463 -24.339 1.00 98.12 56 GLN A C 1
ATOM 427 O O . GLN A 1 56 ? 0.614 -29.303 -23.899 1.00 98.12 56 GLN A O 1
ATOM 432 N N . ILE A 1 57 ? -0.608 -27.430 -23.604 1.00 98.44 57 ILE A N 1
ATOM 433 C CA . ILE A 1 57 ? -0.244 -27.211 -22.190 1.00 98.44 57 ILE A CA 1
ATOM 434 C C . ILE A 1 57 ? -0.494 -28.481 -21.369 1.00 98.44 57 ILE A C 1
ATOM 436 O O . ILE A 1 57 ? 0.394 -28.951 -20.665 1.00 98.44 57 ILE A O 1
ATOM 440 N N . ASP A 1 58 ? -1.685 -29.073 -21.492 1.00 98.44 58 ASP A N 1
ATOM 441 C CA . ASP A 1 58 ? -2.064 -30.241 -20.691 1.00 98.44 58 ASP A CA 1
ATOM 442 C C . ASP A 1 58 ? -1.207 -31.468 -21.010 1.00 98.44 58 ASP A C 1
ATOM 444 O O . ASP A 1 58 ? -0.893 -32.237 -20.107 1.00 98.44 58 ASP A O 1
ATOM 448 N N . LYS A 1 59 ? -0.799 -31.638 -22.274 1.00 98.31 59 LYS A N 1
ATOM 449 C CA . LYS A 1 59 ? 0.078 -32.742 -22.689 1.00 98.31 59 LYS A CA 1
ATOM 450 C C . LYS A 1 59 ? 1.469 -32.603 -22.077 1.00 98.31 59 LYS A C 1
ATOM 452 O O . LYS A 1 59 ? 1.938 -33.534 -21.437 1.00 98.31 59 LYS A O 1
ATOM 457 N N . LEU A 1 60 ? 2.082 -31.425 -22.204 1.00 98.44 60 LEU A N 1
ATOM 458 C CA . LEU A 1 60 ? 3.429 -31.156 -21.684 1.00 98.44 60 LEU A CA 1
ATOM 459 C C . LEU A 1 60 ? 3.484 -31.263 -20.155 1.00 98.44 60 LEU A C 1
ATOM 461 O O . LEU A 1 60 ? 4.466 -31.730 -19.575 1.00 98.44 60 LEU A O 1
ATOM 465 N N . VAL A 1 61 ? 2.411 -30.858 -19.475 1.00 98.12 61 VAL A N 1
ATOM 466 C CA . VAL A 1 61 ? 2.290 -31.031 -18.026 1.00 98.12 61 VAL A CA 1
ATOM 467 C C . VAL A 1 61 ? 2.072 -32.513 -17.666 1.00 98.12 61 VAL A C 1
ATOM 469 O O . VAL A 1 61 ? 2.719 -33.015 -16.745 1.00 98.12 61 VAL A O 1
ATOM 472 N N . ALA A 1 62 ? 1.234 -33.248 -18.405 1.00 98.06 62 ALA A N 1
ATOM 473 C CA . ALA A 1 62 ? 0.999 -34.674 -18.169 1.00 98.06 62 ALA A CA 1
ATOM 474 C C . ALA A 1 62 ? 2.247 -35.542 -18.396 1.00 98.06 62 ALA A C 1
ATOM 476 O O . ALA A 1 62 ? 2.506 -36.446 -17.601 1.00 98.06 62 ALA A O 1
ATOM 477 N N . GLU A 1 63 ? 3.067 -35.233 -19.402 1.00 97.31 63 GLU A N 1
ATOM 478 C CA . GLU A 1 63 ? 4.362 -35.887 -19.638 1.00 97.31 63 GLU A CA 1
ATOM 479 C C . GLU A 1 63 ? 5.289 -35.741 -18.420 1.00 97.31 63 GLU A C 1
ATOM 481 O O . GLU A 1 63 ? 5.909 -36.713 -17.966 1.00 97.31 63 GLU A O 1
ATOM 486 N N . LYS A 1 64 ? 5.321 -34.546 -17.813 1.00 95.06 64 LYS A N 1
ATOM 487 C CA . LYS A 1 64 ? 6.051 -34.310 -16.563 1.00 95.06 64 LYS A CA 1
ATOM 488 C C . LYS A 1 64 ? 5.464 -35.127 -15.410 1.00 95.06 64 LYS A C 1
ATOM 490 O O . LYS A 1 64 ? 6.228 -35.773 -14.691 1.00 95.06 64 LYS A O 1
ATOM 495 N N . TRP A 1 65 ? 4.141 -35.160 -15.237 1.00 96.44 65 TRP A N 1
ATOM 496 C CA . TRP A 1 65 ? 3.499 -35.974 -14.193 1.00 96.44 65 TRP A CA 1
ATOM 497 C C . TRP A 1 65 ? 3.808 -37.463 -14.339 1.00 96.44 65 TRP A C 1
ATOM 499 O O . TRP A 1 65 ? 4.154 -38.115 -13.351 1.00 96.44 65 TRP A O 1
ATOM 509 N N . GLN A 1 66 ? 3.749 -37.992 -15.562 1.00 95.88 66 GLN A N 1
ATOM 510 C CA . GLN A 1 66 ? 4.056 -39.386 -15.857 1.00 95.88 66 GLN A CA 1
ATOM 511 C C . GLN A 1 66 ? 5.505 -39.715 -15.485 1.00 95.88 66 GLN A C 1
ATOM 513 O O . GLN A 1 66 ? 5.756 -40.680 -14.756 1.00 95.88 66 GLN A O 1
ATOM 518 N N . ARG A 1 67 ? 6.457 -38.869 -15.903 1.00 92.88 67 ARG A N 1
ATOM 519 C CA . ARG A 1 67 ? 7.878 -38.998 -15.546 1.00 92.88 67 ARG A CA 1
ATOM 520 C C . ARG A 1 67 ? 8.092 -38.967 -14.030 1.00 92.88 67 ARG A C 1
ATOM 522 O O . ARG A 1 67 ? 8.865 -39.764 -13.502 1.00 92.88 67 ARG A O 1
ATOM 529 N N . MET A 1 68 ? 7.389 -38.078 -13.332 1.00 92.19 68 MET A N 1
ATOM 530 C CA . MET A 1 68 ? 7.508 -37.875 -11.884 1.00 92.19 68 MET A CA 1
ATOM 531 C C . MET A 1 68 ? 6.661 -38.843 -11.049 1.00 92.19 68 MET A C 1
ATOM 533 O O . MET A 1 68 ? 6.709 -38.788 -9.814 1.00 92.19 68 MET A O 1
ATOM 537 N N . LYS A 1 69 ? 5.916 -39.756 -11.689 1.00 94.50 69 LYS A N 1
ATOM 538 C CA . LYS A 1 69 ? 4.946 -40.655 -11.047 1.00 94.50 69 LYS A CA 1
ATOM 539 C C . LYS A 1 69 ? 3.976 -39.893 -10.138 1.00 94.50 69 LYS A C 1
ATOM 541 O O . LYS A 1 69 ? 3.896 -40.143 -8.929 1.00 94.50 69 LYS A O 1
ATOM 546 N N . ILE A 1 70 ? 3.296 -38.912 -10.718 1.00 95.06 70 ILE A N 1
ATOM 547 C CA . ILE A 1 70 ? 2.266 -38.086 -10.083 1.00 95.06 70 ILE A CA 1
ATOM 548 C C . ILE A 1 70 ? 0.946 -38.358 -10.805 1.00 95.06 70 ILE A C 1
ATOM 550 O O . ILE A 1 70 ? 0.924 -38.410 -12.030 1.00 95.06 70 ILE A O 1
ATOM 554 N N . LEU A 1 71 ? -0.148 -38.539 -10.061 1.00 97.12 71 LEU A N 1
ATOM 555 C CA . LEU A 1 71 ? -1.492 -38.477 -10.639 1.00 97.12 71 LEU A CA 1
ATOM 556 C C . LEU A 1 71 ? -2.089 -37.104 -10.323 1.00 97.12 71 LEU A C 1
ATOM 558 O O . LEU A 1 71 ? -2.106 -36.727 -9.147 1.00 97.12 71 LEU A O 1
ATOM 562 N N . PRO A 1 72 ? -2.572 -36.359 -11.331 1.00 97.75 72 PRO A N 1
ATOM 563 C CA . PRO A 1 72 ? -3.181 -35.063 -11.089 1.00 97.75 72 PRO A CA 1
ATOM 564 C C . PRO A 1 72 ? -4.492 -35.206 -10.314 1.00 97.75 72 PRO A C 1
ATOM 566 O O . PRO A 1 72 ? -5.124 -36.264 -10.310 1.00 97.75 72 PRO A O 1
ATOM 569 N N . SER A 1 73 ? -4.923 -34.119 -9.689 1.00 97.69 73 SER A N 1
ATOM 570 C CA . SER A 1 73 ? -6.256 -34.018 -9.108 1.00 97.69 73 SER A CA 1
ATOM 571 C C . SER A 1 73 ? -7.342 -34.040 -10.188 1.00 97.69 73 SER A C 1
ATOM 573 O O . SER A 1 73 ? -7.091 -33.897 -11.392 1.00 97.69 73 SER A O 1
ATOM 575 N N . ASP A 1 74 ? -8.582 -34.221 -9.745 1.00 96.75 74 ASP A N 1
ATOM 576 C CA . ASP A 1 74 ? -9.749 -34.040 -10.601 1.00 96.75 74 ASP A CA 1
ATOM 577 C C . ASP A 1 74 ? -9.901 -32.570 -11.018 1.00 96.75 74 ASP A C 1
ATOM 579 O O . ASP A 1 74 ? -9.297 -31.668 -10.435 1.00 96.75 74 ASP A O 1
ATOM 583 N N . VAL A 1 75 ? -10.726 -32.319 -12.035 1.00 96.94 75 VAL A N 1
ATOM 584 C CA . VAL A 1 75 ? -11.123 -30.955 -12.415 1.00 96.94 75 VAL A CA 1
ATOM 585 C C . VAL A 1 75 ? -12.016 -30.369 -11.313 1.00 96.94 75 VAL A C 1
ATOM 587 O O . VAL A 1 75 ? -12.843 -31.080 -10.744 1.00 96.94 75 VAL A O 1
ATOM 590 N N . CYS A 1 76 ? -11.846 -29.083 -11.003 1.00 97.19 76 CYS A N 1
ATOM 591 C CA . CYS A 1 76 ? -12.633 -28.364 -10.002 1.00 97.19 76 CYS A CA 1
ATOM 592 C C . CYS A 1 76 ? -14.119 -28.261 -10.383 1.00 97.19 76 CYS A C 1
ATOM 594 O O . CYS A 1 76 ? -14.495 -28.416 -11.555 1.00 97.19 76 CYS A O 1
ATOM 596 N N . THR A 1 77 ? -14.978 -27.981 -9.400 1.00 96.50 77 THR A N 1
ATOM 597 C CA . THR A 1 77 ? -16.413 -27.776 -9.658 1.00 96.50 77 THR A CA 1
ATOM 598 C C . THR A 1 77 ? -16.668 -26.471 -10.418 1.00 96.50 77 THR A C 1
ATOM 600 O O . THR A 1 77 ? -15.786 -25.622 -10.551 1.00 96.50 77 THR A O 1
ATOM 603 N N . ASP A 1 78 ? -17.877 -26.301 -10.956 1.00 97.12 78 ASP A N 1
ATOM 604 C CA . ASP A 1 78 ? -18.252 -25.075 -11.672 1.00 97.12 78 ASP A CA 1
ATOM 605 C C . ASP A 1 78 ? -18.258 -23.844 -10.742 1.00 97.12 78 ASP A C 1
ATOM 607 O O . ASP A 1 78 ? -17.889 -22.754 -11.174 1.00 97.12 78 ASP A O 1
ATOM 611 N N . GLU A 1 79 ? -18.598 -24.010 -9.460 1.00 95.62 79 GLU A N 1
ATOM 612 C CA . GLU A 1 79 ? -18.510 -22.963 -8.434 1.00 95.62 79 GLU A CA 1
ATOM 613 C C . GLU A 1 79 ? -17.063 -22.540 -8.161 1.00 95.62 79 GLU A C 1
ATOM 615 O O . GLU A 1 79 ? -16.755 -21.344 -8.177 1.00 95.62 79 GLU A O 1
ATOM 620 N N . GLU A 1 80 ? -16.180 -23.521 -7.939 1.00 95.81 80 GLU A N 1
ATOM 621 C CA . GLU A 1 80 ? -14.749 -23.297 -7.710 1.00 95.81 80 GLU A CA 1
ATOM 622 C C . GLU A 1 80 ? -14.123 -22.601 -8.922 1.00 95.81 80 GLU A C 1
ATOM 624 O O . GLU A 1 80 ? -13.487 -21.556 -8.780 1.00 95.81 80 GLU A O 1
ATOM 629 N N . PHE A 1 81 ? -14.374 -23.122 -10.129 1.00 97.94 81 PHE A N 1
ATOM 630 C CA . PHE A 1 81 ? -13.893 -22.524 -11.371 1.00 97.94 81 PHE A CA 1
ATOM 631 C C . PHE A 1 81 ? -14.351 -21.073 -11.519 1.00 97.94 81 PHE A C 1
ATOM 633 O O . PHE A 1 81 ? -13.527 -20.191 -11.772 1.00 97.94 81 PHE A O 1
ATOM 640 N N . LEU A 1 82 ? -15.657 -20.816 -11.371 1.00 97.75 82 LEU A N 1
ATOM 641 C CA . LEU A 1 82 ? -16.212 -19.493 -11.628 1.00 97.75 82 LEU A CA 1
ATOM 642 C C . LEU A 1 82 ? -15.647 -18.468 -10.648 1.00 97.75 82 LEU A C 1
ATOM 644 O O . LEU A 1 82 ? -15.286 -17.365 -11.047 1.00 97.75 82 LEU A O 1
ATOM 648 N N . ARG A 1 83 ? -15.526 -18.827 -9.368 1.00 96.94 83 ARG A N 1
ATOM 649 C CA . ARG A 1 83 ? -14.882 -17.958 -8.384 1.00 96.94 83 ARG A CA 1
ATOM 650 C C . ARG A 1 83 ? -13.419 -17.703 -8.751 1.00 96.94 83 ARG A C 1
ATOM 652 O O . ARG A 1 83 ? -12.997 -16.544 -8.746 1.00 96.94 83 ARG A O 1
ATOM 659 N N . ARG A 1 84 ? -12.678 -18.756 -9.107 1.00 97.81 84 ARG A N 1
ATOM 660 C CA . ARG A 1 84 ? -11.249 -18.680 -9.417 1.00 97.81 84 ARG A CA 1
ATOM 661 C C . ARG A 1 84 ? -10.945 -17.764 -10.585 1.00 97.81 84 ARG A C 1
ATOM 663 O O . ARG A 1 84 ? -10.130 -16.852 -10.448 1.00 97.81 84 ARG A O 1
ATOM 670 N N . VAL A 1 85 ? -11.639 -17.975 -11.700 1.00 98.31 85 VAL A N 1
ATOM 671 C CA . VAL A 1 85 ? -11.411 -17.226 -12.936 1.00 98.31 85 VAL A CA 1
ATOM 672 C C . VAL A 1 85 ? -11.810 -15.757 -12.789 1.00 98.31 85 VAL A C 1
ATOM 674 O O . VAL A 1 85 ? -11.116 -14.875 -13.282 1.00 98.31 85 VAL A O 1
ATOM 677 N N . TYR A 1 86 ? -12.874 -15.458 -12.040 1.00 98.31 86 TYR A N 1
ATOM 678 C CA . TYR A 1 86 ? -13.265 -14.080 -11.746 1.00 98.31 86 TYR A CA 1
ATOM 679 C C . TYR A 1 86 ? -12.219 -13.359 -10.890 1.00 98.31 86 TYR A C 1
ATOM 681 O O . TYR A 1 86 ? -11.847 -12.227 -11.209 1.00 98.31 86 TYR A O 1
ATOM 689 N N . LEU A 1 87 ? -11.705 -14.003 -9.839 1.00 97.50 87 LEU A N 1
ATOM 690 C CA . LEU A 1 87 ? -10.677 -13.412 -8.982 1.00 97.50 87 LEU A CA 1
ATOM 691 C C . LEU A 1 87 ? -9.352 -13.221 -9.730 1.00 97.50 87 LEU A C 1
ATOM 693 O O . LEU A 1 87 ? -8.770 -12.143 -9.632 1.00 97.50 87 LEU A O 1
ATOM 697 N N . ASP A 1 88 ? -8.917 -14.207 -10.515 1.00 97.75 88 ASP A N 1
ATOM 698 C CA . ASP A 1 88 ? -7.671 -14.130 -11.288 1.00 97.75 88 ASP A CA 1
ATOM 699 C C . ASP A 1 88 ? -7.740 -13.104 -12.422 1.00 97.75 88 ASP A C 1
ATOM 701 O O . ASP A 1 88 ? -6.792 -12.355 -12.649 1.00 97.75 88 ASP A O 1
ATOM 705 N N . LEU A 1 89 ? -8.859 -13.051 -13.150 1.00 98.25 89 LEU A N 1
ATOM 706 C CA . LEU A 1 89 ? -8.975 -12.169 -14.307 1.00 98.25 89 LEU A CA 1
ATOM 707 C C . LEU A 1 89 ? -9.414 -10.758 -13.932 1.00 98.25 89 LEU A C 1
ATOM 709 O O . LEU A 1 89 ? -9.039 -9.821 -14.630 1.00 98.25 89 LEU A O 1
ATOM 713 N N . THR A 1 90 ? -10.199 -10.581 -12.865 1.00 97.06 90 THR A N 1
ATOM 714 C CA . THR A 1 90 ? -10.836 -9.290 -12.545 1.00 97.06 90 THR A CA 1
ATOM 715 C C . THR A 1 90 ? -10.543 -8.749 -11.152 1.00 97.06 90 THR A C 1
ATOM 717 O O . THR A 1 90 ? -10.884 -7.598 -10.878 1.00 97.06 90 THR A O 1
ATOM 720 N N . GLY A 1 91 ? -9.931 -9.540 -10.266 1.00 95.06 91 GLY A N 1
ATOM 721 C CA . GLY A 1 91 ? -9.722 -9.162 -8.868 1.00 95.06 91 GLY A CA 1
ATOM 722 C C . GLY A 1 91 ? -11.014 -9.015 -8.059 1.00 95.06 91 GLY A C 1
ATOM 723 O O . GLY A 1 91 ? -10.991 -8.416 -6.990 1.00 95.06 91 GLY A O 1
ATOM 724 N N . LEU A 1 92 ? -12.148 -9.511 -8.556 1.00 95.50 92 LEU A N 1
ATOM 725 C CA . LEU A 1 92 ? -13.44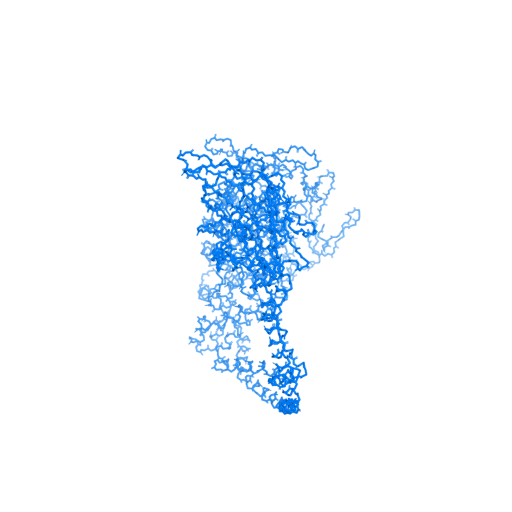7 -9.418 -7.894 1.00 95.50 92 LEU A CA 1
ATOM 726 C C . LEU A 1 92 ? -14.154 -10.773 -7.946 1.00 95.50 92 LEU A C 1
ATOM 728 O O . LEU A 1 92 ? -14.067 -11.448 -8.968 1.00 95.50 92 LEU A O 1
ATOM 732 N N . PRO A 1 93 ? -14.893 -11.172 -6.897 1.00 96.50 93 PRO A N 1
ATOM 733 C CA . PRO A 1 93 ? -15.714 -12.376 -6.951 1.00 96.50 93 PRO A CA 1
ATOM 734 C C . PRO A 1 93 ? -16.919 -12.191 -7.897 1.00 96.50 93 PRO A C 1
ATOM 736 O O . PRO A 1 93 ? -17.397 -11.062 -8.079 1.00 96.50 93 PRO A O 1
ATOM 739 N N . PRO A 1 94 ? -17.471 -13.278 -8.472 1.00 97.12 94 PRO A N 1
ATOM 740 C CA . PRO A 1 94 ? -18.683 -13.200 -9.276 1.00 97.12 94 PRO A CA 1
ATOM 741 C C . PRO A 1 94 ? -19.880 -12.771 -8.419 1.00 97.12 94 PRO A C 1
ATOM 743 O O . PRO A 1 94 ? -19.987 -13.092 -7.232 1.00 97.12 94 PRO A O 1
ATOM 746 N N . LYS A 1 95 ? -20.831 -12.058 -9.030 1.00 95.88 95 LYS A N 1
ATOM 747 C CA . LYS A 1 95 ? -22.096 -11.709 -8.367 1.00 95.88 95 LYS A CA 1
ATOM 748 C C . LYS A 1 95 ? -22.976 -12.959 -8.205 1.00 95.88 95 LYS A C 1
ATOM 750 O O . LYS A 1 95 ? -22.967 -13.810 -9.096 1.00 95.88 95 LYS A O 1
ATOM 755 N N . PRO A 1 96 ? -23.849 -13.029 -7.179 1.00 95.31 96 PRO A N 1
ATOM 756 C CA . PRO A 1 96 ? -24.754 -14.168 -6.978 1.00 95.31 96 PRO A CA 1
ATOM 757 C C . PRO A 1 96 ? -25.580 -14.543 -8.210 1.00 95.31 96 PRO A C 1
ATOM 759 O O . PRO A 1 96 ? -25.750 -15.718 -8.514 1.00 95.31 96 PRO A O 1
ATOM 762 N N . LEU A 1 97 ? -26.083 -13.543 -8.943 1.00 95.56 97 LEU A N 1
ATOM 763 C CA . LEU A 1 97 ? -26.859 -13.781 -10.158 1.00 95.56 97 LEU A CA 1
ATOM 764 C C . LEU A 1 97 ? -26.009 -14.401 -11.276 1.00 95.56 97 LEU A C 1
ATOM 766 O O . LEU A 1 97 ? -26.495 -15.290 -11.962 1.00 95.56 97 LEU A O 1
ATOM 770 N N . GLN A 1 98 ? -24.751 -13.973 -11.434 1.00 96.88 98 GLN A N 1
ATOM 771 C CA . GLN A 1 98 ? -23.837 -14.539 -12.434 1.00 96.88 98 GLN A CA 1
ATOM 772 C C . GLN A 1 98 ? -23.564 -16.014 -12.133 1.00 96.88 98 GLN A C 1
ATOM 774 O O . GLN A 1 98 ? -23.699 -16.847 -13.020 1.00 96.88 98 GLN A O 1
ATOM 779 N N . LEU A 1 99 ? -23.295 -16.343 -10.865 1.00 96.88 99 LEU A N 1
ATOM 780 C CA . LEU A 1 99 ? -23.119 -17.726 -10.423 1.00 96.88 99 LEU A CA 1
ATOM 781 C C . LEU A 1 99 ? -24.366 -18.579 -10.682 1.00 96.88 99 LEU A C 1
ATOM 783 O O . LEU A 1 99 ? -24.270 -19.646 -11.274 1.00 96.88 99 LEU A O 1
ATOM 787 N N . LYS A 1 100 ? -25.551 -18.103 -10.286 1.00 96.56 100 LYS A N 1
ATOM 788 C CA . LYS A 1 100 ? -26.806 -18.846 -10.492 1.00 96.56 100 LYS A CA 1
ATOM 789 C C . LYS A 1 100 ? -27.093 -19.107 -11.967 1.00 96.56 100 LYS A C 1
ATOM 791 O O . LYS A 1 100 ? -27.507 -20.209 -12.304 1.00 96.56 100 LYS A O 1
ATOM 796 N N . LEU A 1 101 ? -26.884 -18.110 -12.828 1.00 97.06 101 LEU A N 1
ATOM 797 C CA . LEU A 1 101 ? -27.075 -18.264 -14.270 1.00 97.06 101 LEU A CA 1
ATOM 798 C C . LEU A 1 101 ? -26.066 -19.258 -14.858 1.00 97.06 101 LEU A C 1
ATOM 800 O O . LEU A 1 101 ? -26.466 -20.135 -15.613 1.00 97.06 101 LEU A O 1
ATOM 804 N N . PHE A 1 102 ? -24.798 -19.183 -14.448 1.00 97.62 102 PHE A N 1
ATOM 805 C CA . PHE A 1 102 ? -23.748 -20.098 -14.899 1.00 97.62 102 PHE A CA 1
ATOM 806 C C . PHE A 1 102 ? -23.996 -21.561 -14.488 1.00 97.62 102 PHE A C 1
ATOM 808 O O . PHE A 1 102 ? -23.779 -22.486 -15.273 1.00 97.62 102 PHE A O 1
ATOM 815 N N . LEU A 1 103 ? -24.479 -21.787 -13.263 1.00 96.25 103 LEU A N 1
ATOM 816 C CA . LEU A 1 103 ? -24.829 -23.127 -12.781 1.00 96.25 103 LEU A CA 1
ATOM 817 C C . LEU A 1 103 ? -26.115 -23.663 -13.425 1.00 96.25 103 LEU A C 1
ATOM 819 O O . LEU A 1 103 ? -26.242 -24.870 -13.608 1.00 96.25 103 LEU A O 1
ATOM 823 N N . ALA A 1 104 ? -27.062 -22.784 -13.767 1.00 96.81 104 ALA A N 1
ATOM 824 C CA . ALA A 1 104 ? -28.307 -23.160 -14.433 1.00 96.81 104 ALA A CA 1
ATOM 825 C C . ALA A 1 104 ? -28.137 -23.439 -15.936 1.00 96.81 104 ALA A C 1
ATOM 827 O O . ALA A 1 104 ? -29.020 -24.053 -16.534 1.00 96.81 104 ALA A O 1
ATOM 828 N N . ASP A 1 105 ? -27.037 -22.989 -16.543 1.00 96.94 105 ASP A N 1
ATOM 829 C CA . ASP A 1 105 ? -26.730 -23.237 -17.948 1.00 96.94 105 ASP A CA 1
ATOM 830 C C . ASP A 1 105 ? -26.439 -24.736 -18.193 1.00 96.94 105 ASP A C 1
ATOM 832 O O . ASP A 1 105 ? -25.460 -25.267 -17.644 1.00 96.94 105 ASP A O 1
ATOM 836 N N . PRO A 1 106 ? -27.268 -25.427 -19.010 1.00 96.00 106 PRO A N 1
ATOM 837 C CA . PRO A 1 106 ? -27.105 -26.847 -19.316 1.00 96.00 106 PRO A CA 1
ATOM 838 C C . PRO A 1 106 ? -25.986 -27.128 -20.331 1.00 96.00 106 PRO A C 1
ATOM 840 O O . PRO A 1 106 ? -25.726 -28.295 -20.636 1.00 96.00 106 PRO A O 1
ATOM 843 N N . THR A 1 107 ? -25.349 -26.093 -20.887 1.00 96.88 107 THR A N 1
ATOM 844 C CA . THR A 1 107 ? -24.208 -26.225 -21.796 1.00 96.88 107 THR A CA 1
ATOM 845 C C . THR A 1 107 ? -23.090 -27.022 -21.127 1.00 96.88 107 THR A C 1
ATOM 847 O O . THR A 1 107 ? -22.866 -26.932 -19.918 1.00 96.88 107 THR A O 1
ATOM 850 N N . ASN A 1 108 ? -22.376 -27.830 -21.918 1.00 96.06 108 ASN A N 1
ATOM 851 C CA . ASN A 1 108 ? -21.242 -28.609 -21.427 1.00 96.06 108 ASN A CA 1
ATOM 852 C C . ASN A 1 108 ? -20.282 -27.710 -20.630 1.00 96.06 108 ASN A C 1
ATOM 854 O O . ASN A 1 108 ? -19.869 -26.670 -21.143 1.00 96.06 108 ASN A O 1
ATOM 858 N N . SER A 1 109 ? -19.908 -28.129 -19.411 1.00 95.00 109 SER A N 1
ATOM 859 C CA . SER A 1 109 ? -19.114 -27.300 -18.495 1.00 95.00 109 SER A CA 1
ATOM 860 C C . SER A 1 109 ? -17.861 -26.727 -19.142 1.00 95.00 109 SER A C 1
ATOM 862 O O . SER A 1 109 ? -17.587 -25.554 -18.950 1.00 95.00 109 SER A O 1
ATOM 864 N N . ARG A 1 110 ? -17.139 -27.481 -19.977 1.00 95.56 110 ARG A N 1
ATOM 865 C CA . ARG A 1 110 ? -15.952 -26.942 -20.653 1.00 95.56 110 ARG A CA 1
ATOM 866 C C . ARG A 1 110 ? -16.298 -25.751 -21.551 1.00 95.56 110 ARG A C 1
ATOM 868 O O . ARG A 1 110 ? -15.631 -24.729 -21.466 1.00 95.56 110 ARG A O 1
ATOM 875 N N . VAL A 1 111 ? -17.341 -25.868 -22.370 1.00 97.50 111 VAL A N 1
ATOM 876 C CA . VAL A 1 111 ? -17.723 -24.820 -23.328 1.00 97.50 111 VAL A CA 1
ATOM 877 C C . VAL A 1 111 ? -18.152 -23.545 -22.604 1.00 97.50 111 VAL A C 1
ATOM 879 O O . VAL A 1 111 ? -17.565 -22.496 -22.844 1.00 97.50 111 VAL A O 1
ATOM 882 N N . LYS A 1 112 ? -19.074 -23.634 -21.636 1.00 97.50 112 LYS A N 1
ATOM 883 C CA . LYS A 1 112 ? -19.506 -22.444 -20.880 1.00 97.50 112 LYS A CA 1
ATOM 884 C C . LYS A 1 112 ? -18.374 -21.811 -20.057 1.00 97.50 112 LYS A C 1
ATOM 886 O O . LYS A 1 112 ? -18.356 -20.602 -19.853 1.00 97.50 112 LYS A O 1
ATOM 891 N N . ARG A 1 113 ? -17.396 -22.600 -19.587 1.00 98.31 113 ARG A N 1
ATOM 892 C CA . ARG A 1 113 ? -16.189 -22.083 -18.916 1.00 98.31 113 ARG A CA 1
ATOM 893 C C . ARG A 1 113 ? -15.299 -21.286 -19.872 1.00 98.31 113 ARG A C 1
ATOM 895 O O . ARG A 1 113 ? -14.811 -20.226 -19.488 1.00 98.31 113 ARG A O 1
ATOM 902 N N . GLU A 1 114 ? -15.095 -21.782 -21.094 1.00 97.94 114 GLU A N 1
ATOM 903 C CA . GLU A 1 114 ? -14.343 -21.076 -22.140 1.00 97.94 114 GLU A CA 1
ATOM 904 C C . GLU A 1 114 ? -15.027 -19.754 -22.531 1.00 97.94 114 GLU A C 1
ATOM 906 O O . GLU A 1 114 ? -14.344 -18.736 -22.625 1.00 97.94 114 GLU A O 1
ATOM 911 N N . GLU A 1 115 ? -16.358 -19.745 -22.662 1.00 97.94 115 GLU A N 1
ATOM 912 C CA . GLU A 1 115 ? -17.149 -18.534 -22.941 1.00 97.94 115 GLU A CA 1
ATOM 913 C C . GLU A 1 115 ? -17.002 -17.480 -21.834 1.00 97.94 115 GLU A C 1
ATOM 915 O O . GLU A 1 115 ? -16.735 -16.314 -22.119 1.00 97.94 115 GLU A O 1
ATOM 920 N N . VAL A 1 116 ? -17.078 -17.884 -20.559 1.00 98.38 116 VAL A N 1
ATOM 921 C CA . VAL A 1 116 ? -16.868 -16.958 -19.433 1.00 98.38 116 VAL A CA 1
ATOM 922 C C . VAL A 1 116 ? -15.451 -16.380 -19.425 1.00 98.38 116 VAL A C 1
ATOM 924 O O . VAL A 1 116 ? -15.278 -15.203 -19.116 1.00 98.38 116 VAL A O 1
ATOM 927 N N . ILE A 1 117 ? -14.426 -17.171 -19.758 1.00 98.69 117 ILE A N 1
ATOM 928 C CA . ILE A 1 117 ? -13.050 -16.659 -19.879 1.00 98.69 117 ILE A CA 1
ATOM 929 C C . ILE A 1 117 ? -12.997 -15.553 -20.938 1.00 98.69 117 ILE A C 1
ATOM 931 O O . ILE A 1 117 ? -12.453 -14.478 -20.672 1.00 98.69 117 ILE A O 1
ATOM 935 N N . ASP A 1 118 ? -13.593 -15.797 -22.104 1.00 98.12 118 ASP A N 1
ATOM 936 C CA . ASP A 1 118 ? -13.608 -14.840 -23.210 1.00 98.12 118 ASP A CA 1
ATOM 937 C C . ASP A 1 118 ? -14.387 -13.560 -22.857 1.00 98.12 118 ASP A C 1
ATOM 939 O O . ASP A 1 118 ? -13.939 -12.464 -23.191 1.00 98.12 118 ASP A O 1
ATOM 943 N N . ASP A 1 119 ? -15.483 -13.673 -22.100 1.00 97.81 119 ASP A N 1
ATOM 944 C CA . ASP A 1 119 ? -16.268 -12.530 -21.613 1.00 97.81 119 ASP A CA 1
ATOM 945 C C . ASP A 1 119 ? -15.517 -11.674 -20.577 1.00 97.81 119 ASP A C 1
ATOM 947 O O . ASP A 1 119 ? -15.689 -10.449 -20.503 1.00 97.81 119 ASP A O 1
ATOM 951 N N . LEU A 1 120 ? -14.703 -12.304 -19.725 1.00 98.62 120 LEU A N 1
ATOM 952 C CA . LEU A 1 120 ? -13.964 -11.609 -18.670 1.00 98.62 120 LEU A CA 1
ATOM 953 C C . LEU A 1 120 ? -12.731 -10.887 -19.211 1.00 98.62 120 LEU A C 1
ATOM 955 O O . LEU A 1 120 ? -12.422 -9.779 -18.749 1.00 98.62 120 LEU A O 1
ATOM 959 N N . ILE A 1 121 ? -12.027 -11.489 -20.168 1.00 98.44 121 ILE A N 1
ATOM 960 C CA . ILE A 1 121 ? -10.805 -10.931 -20.746 1.00 98.44 121 ILE A CA 1
ATOM 961 C C . ILE A 1 121 ? -11.118 -9.631 -21.496 1.00 98.44 121 ILE A C 1
ATOM 963 O O . ILE A 1 121 ? -11.926 -9.567 -22.414 1.00 98.44 121 ILE A O 1
ATOM 967 N N . GLY A 1 122 ? -10.446 -8.547 -21.105 1.00 96.75 122 GLY A N 1
ATOM 968 C CA . GLY A 1 122 ? -10.690 -7.216 -21.669 1.00 96.75 122 GLY A CA 1
ATOM 969 C C . GLY A 1 122 ? -11.909 -6.482 -21.097 1.00 96.75 122 GLY A C 1
ATOM 970 O O . GLY A 1 122 ? -12.141 -5.329 -21.461 1.00 96.75 122 GLY A O 1
ATOM 971 N N . SER A 1 123 ? -12.650 -7.083 -20.159 1.00 98.00 123 SER A N 1
ATOM 972 C CA . SER A 1 123 ? -13.687 -6.379 -19.399 1.00 98.00 123 SER A CA 1
ATOM 973 C C . SER A 1 123 ? -13.109 -5.199 -18.597 1.00 98.00 123 SER A C 1
ATOM 975 O O . SER A 1 123 ? -11.913 -5.132 -18.305 1.00 98.00 123 SER A O 1
ATOM 977 N N . LYS A 1 124 ? -13.960 -4.257 -18.165 1.00 95.62 124 LYS A N 1
ATOM 978 C CA . LYS A 1 124 ? -13.510 -3.093 -17.370 1.00 95.62 124 LYS A CA 1
ATOM 979 C C . LYS A 1 124 ? -12.773 -3.499 -16.089 1.00 95.62 124 LYS A C 1
ATOM 981 O O . LYS A 1 124 ? -11.774 -2.874 -15.736 1.00 95.62 124 LYS A O 1
ATOM 986 N N . SER A 1 125 ? -13.260 -4.534 -15.406 1.00 94.56 125 SER A N 1
ATOM 987 C CA . SER A 1 125 ? -12.629 -5.041 -14.185 1.00 94.56 125 SER A CA 1
ATOM 988 C C . SER A 1 125 ? -11.318 -5.765 -14.489 1.00 94.56 125 SER A C 1
ATOM 990 O O . SER A 1 125 ? -10.350 -5.569 -13.761 1.00 94.56 125 SER A O 1
ATOM 992 N N . PHE A 1 126 ? -11.239 -6.502 -15.605 1.00 97.75 126 PHE A N 1
ATOM 993 C CA . PHE A 1 126 ? -9.978 -7.078 -16.083 1.00 97.75 126 PHE A CA 1
ATOM 994 C C . PHE A 1 126 ? -8.923 -6.001 -16.324 1.00 97.75 126 PHE A C 1
ATOM 996 O O . PHE A 1 126 ? -7.828 -6.059 -15.768 1.00 97.75 126 PHE A O 1
ATOM 1003 N N . VAL A 1 127 ? -9.274 -4.963 -17.085 1.00 97.44 127 VAL A N 1
ATOM 1004 C CA . VAL A 1 127 ? -8.357 -3.854 -17.374 1.00 97.44 127 VAL A CA 1
ATOM 1005 C C . VAL A 1 127 ? -7.856 -3.229 -16.076 1.00 97.44 127 VAL A C 1
ATOM 1007 O O . VAL A 1 127 ? -6.658 -3.002 -15.924 1.00 97.44 127 VAL A O 1
ATOM 1010 N N . GLN A 1 128 ? -8.746 -2.985 -15.114 1.00 93.38 128 GLN A N 1
ATOM 1011 C CA . GLN A 1 128 ? -8.382 -2.399 -13.828 1.00 93.38 128 GLN A CA 1
ATOM 1012 C C . GLN A 1 128 ? -7.445 -3.297 -13.000 1.00 93.38 128 GLN A C 1
ATOM 1014 O O . GLN A 1 128 ? -6.470 -2.785 -12.443 1.00 93.38 128 GLN A O 1
ATOM 1019 N N . HIS A 1 129 ? -7.706 -4.606 -12.946 1.00 94.25 129 HIS A N 1
ATOM 1020 C CA . HIS A 1 129 ? -6.881 -5.573 -12.219 1.00 94.25 129 HIS A CA 1
ATOM 1021 C C . HIS A 1 129 ? -5.457 -5.642 -12.788 1.00 94.25 129 HIS A C 1
ATOM 1023 O O . HIS A 1 129 ? -4.478 -5.419 -12.072 1.00 94.25 129 HIS A O 1
ATOM 1029 N N . TRP A 1 130 ? -5.339 -5.841 -14.101 1.00 96.00 130 TRP A N 1
ATOM 1030 C CA . TRP A 1 130 ? -4.044 -5.967 -14.775 1.00 96.00 130 TRP A CA 1
ATOM 1031 C C . TRP A 1 130 ? -3.283 -4.637 -14.885 1.00 96.00 130 TRP A C 1
ATOM 1033 O O . TRP A 1 130 ? -2.053 -4.629 -14.892 1.00 96.00 130 TRP A O 1
ATOM 1043 N N . THR A 1 131 ? -3.983 -3.496 -14.857 1.00 95.38 131 THR A N 1
ATOM 1044 C CA . THR A 1 131 ? -3.348 -2.175 -14.688 1.00 95.38 131 THR A CA 1
ATOM 1045 C C . THR A 1 131 ? -2.631 -2.068 -13.346 1.00 95.38 131 THR A C 1
ATOM 1047 O O . THR A 1 131 ? -1.547 -1.498 -13.290 1.00 95.38 131 THR A O 1
ATOM 1050 N N . ASN A 1 132 ? -3.213 -2.584 -12.257 1.00 90.62 132 ASN A N 1
ATOM 1051 C CA . ASN A 1 132 ? -2.583 -2.508 -10.936 1.00 90.62 132 ASN A CA 1
ATOM 1052 C C . ASN A 1 132 ? -1.308 -3.353 -10.866 1.00 90.62 132 ASN A C 1
ATOM 1054 O O . ASN A 1 132 ? -0.307 -2.867 -10.351 1.00 90.62 132 ASN A O 1
ATOM 1058 N N . LYS A 1 133 ? -1.310 -4.550 -11.465 1.00 91.31 133 LYS A N 1
ATOM 1059 C CA . LYS A 1 133 ? -0.103 -5.384 -11.594 1.00 91.31 133 LYS A CA 1
ATOM 1060 C C . LYS A 1 133 ? 1.023 -4.637 -12.316 1.00 91.31 133 LYS A C 1
ATOM 1062 O O . LYS A 1 133 ? 2.146 -4.580 -11.826 1.00 91.31 133 LYS A O 1
ATOM 1067 N N . TRP A 1 134 ? 0.710 -3.989 -13.439 1.00 94.44 134 TRP A N 1
ATOM 1068 C CA . TRP A 1 134 ? 1.681 -3.158 -14.154 1.00 94.44 134 TRP A CA 1
ATOM 1069 C C . TRP A 1 134 ? 2.101 -1.908 -13.380 1.00 94.44 134 TRP A C 1
ATOM 1071 O O . TRP A 1 134 ? 3.261 -1.515 -13.444 1.00 94.44 134 TRP A O 1
ATOM 1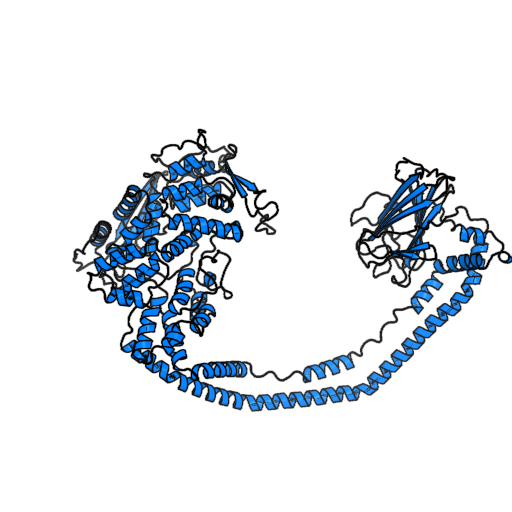081 N N . ALA A 1 135 ? 1.185 -1.288 -12.638 1.00 92.75 135 ALA A N 1
ATOM 1082 C CA . ALA A 1 135 ? 1.494 -0.133 -11.807 1.00 92.75 135 ALA A CA 1
ATOM 1083 C C . ALA A 1 135 ? 2.473 -0.478 -10.673 1.00 92.75 135 ALA A C 1
ATOM 1085 O O . ALA A 1 135 ? 3.285 0.373 -10.310 1.00 92.75 135 ALA A O 1
ATOM 1086 N N . ASP A 1 136 ? 2.417 -1.706 -10.149 1.00 90.94 136 ASP A N 1
ATOM 1087 C CA . ASP A 1 136 ? 3.388 -2.212 -9.177 1.00 90.94 136 ASP A CA 1
ATOM 1088 C C . ASP A 1 136 ? 4.773 -2.353 -9.822 1.00 90.94 136 ASP A C 1
ATOM 1090 O O . ASP A 1 136 ? 5.719 -1.695 -9.392 1.00 90.94 136 ASP A O 1
ATOM 1094 N N . MET A 1 137 ? 4.861 -3.113 -10.918 1.00 92.56 137 MET A N 1
ATOM 1095 C CA . MET A 1 137 ? 6.114 -3.382 -11.638 1.00 92.56 137 MET A CA 1
ATOM 1096 C C . MET A 1 137 ? 6.789 -2.124 -12.212 1.00 92.56 137 MET A C 1
ATOM 1098 O O . MET A 1 137 ? 8.012 -2.042 -12.272 1.00 92.56 137 MET A O 1
ATOM 1102 N N . LEU A 1 138 ? 6.003 -1.129 -12.635 1.00 94.88 138 LEU A N 1
ATOM 1103 C CA . LEU A 1 138 ? 6.500 0.147 -13.169 1.00 94.88 138 LEU A CA 1
ATOM 1104 C C . LEU A 1 138 ? 6.638 1.238 -12.102 1.00 94.88 138 LEU A C 1
ATOM 1106 O O . LEU A 1 138 ? 6.826 2.408 -12.445 1.00 94.88 138 LEU A O 1
ATOM 1110 N N . MET A 1 139 ? 6.541 0.868 -10.822 1.00 93.62 139 MET A N 1
ATOM 1111 C CA . MET A 1 139 ? 6.801 1.745 -9.682 1.00 93.62 139 MET A CA 1
ATOM 1112 C C . MET A 1 139 ? 5.967 3.039 -9.699 1.00 93.62 139 MET A C 1
ATOM 1114 O O . MET A 1 139 ? 6.463 4.144 -9.457 1.00 93.62 139 MET A O 1
ATOM 1118 N N . VAL A 1 140 ? 4.668 2.921 -9.995 1.00 92.94 140 VAL A N 1
ATOM 1119 C CA . VAL A 1 140 ? 3.732 4.055 -9.979 1.00 92.94 140 VAL A CA 1
ATOM 1120 C C . VAL A 1 140 ? 3.533 4.534 -8.540 1.00 92.94 140 VAL A C 1
ATOM 1122 O O . VAL A 1 140 ? 2.674 4.031 -7.809 1.00 92.94 140 VAL A O 1
ATOM 1125 N N . ASN A 1 141 ? 4.351 5.513 -8.151 1.00 91.25 141 ASN A N 1
ATOM 1126 C CA . ASN A 1 141 ? 4.472 5.995 -6.782 1.00 91.25 141 ASN A CA 1
ATOM 1127 C C . ASN A 1 141 ? 4.598 7.530 -6.741 1.00 91.25 141 ASN A C 1
ATOM 1129 O O . ASN A 1 141 ? 5.523 8.120 -7.314 1.00 91.25 141 ASN A O 1
ATOM 1133 N N . SER A 1 142 ? 3.703 8.207 -6.015 1.00 91.31 142 SER A N 1
ATOM 1134 C CA . SER A 1 142 ? 3.754 9.670 -5.853 1.00 91.31 142 SER A CA 1
ATOM 1135 C C . SER A 1 142 ? 5.000 10.190 -5.135 1.00 91.31 142 SER A C 1
ATOM 1137 O O . SER A 1 142 ? 5.286 11.386 -5.222 1.00 91.31 142 SER A O 1
ATOM 1139 N N . LYS A 1 143 ? 5.776 9.334 -4.457 1.00 89.88 143 LYS A N 1
ATOM 1140 C CA . LYS A 1 143 ? 7.119 9.679 -3.962 1.00 89.88 143 LYS A CA 1
ATOM 1141 C C . LYS A 1 143 ? 8.012 10.181 -5.097 1.00 89.88 143 LYS A C 1
ATOM 1143 O O . LYS A 1 143 ? 8.641 11.223 -4.937 1.00 89.88 143 LYS A O 1
ATOM 1148 N N . PHE A 1 144 ? 8.015 9.477 -6.228 1.00 90.94 144 PHE A N 1
ATOM 1149 C CA . PHE A 1 144 ? 8.879 9.767 -7.375 1.00 90.94 144 PHE A CA 1
ATOM 1150 C C . PHE A 1 144 ? 8.202 10.628 -8.443 1.00 90.94 144 PHE A C 1
ATOM 1152 O O . PHE A 1 144 ? 8.890 11.274 -9.230 1.00 90.94 144 PHE A O 1
ATOM 1159 N N . LEU A 1 145 ? 6.865 10.652 -8.483 1.00 92.94 145 LEU A N 1
ATOM 1160 C CA . LEU A 1 145 ? 6.102 11.290 -9.564 1.00 92.94 145 LEU A CA 1
ATOM 1161 C C . LEU A 1 145 ? 5.193 12.443 -9.108 1.00 92.94 145 LEU A C 1
ATOM 1163 O O . LEU A 1 145 ? 4.635 13.152 -9.943 1.00 92.94 145 LEU A O 1
ATOM 1167 N N . GLY A 1 146 ? 5.011 12.637 -7.799 1.00 91.25 146 GLY A N 1
ATOM 1168 C CA . GLY A 1 146 ? 3.911 13.440 -7.259 1.00 91.25 146 GLY A CA 1
ATOM 1169 C C . GLY A 1 146 ? 2.543 12.785 -7.492 1.00 91.25 146 GLY A C 1
ATOM 1170 O O . GLY A 1 146 ? 2.403 11.854 -8.285 1.00 91.25 146 GLY A O 1
ATOM 1171 N N . GLY A 1 147 ? 1.507 13.261 -6.793 1.00 90.00 147 GLY A N 1
ATOM 1172 C CA . GLY A 1 147 ? 0.162 12.672 -6.897 1.00 90.00 147 GLY A CA 1
ATOM 1173 C C . GLY A 1 147 ? -0.427 12.753 -8.311 1.00 90.00 147 GLY A C 1
ATOM 1174 O O . GLY A 1 147 ? -1.017 11.791 -8.798 1.00 90.00 147 GLY A O 1
ATOM 1175 N N . GLU A 1 148 ? -0.225 13.879 -9.003 1.00 89.25 148 GLU A N 1
ATOM 1176 C CA . GLU A 1 148 ? -0.711 14.063 -10.377 1.00 89.25 148 GLU A CA 1
ATOM 1177 C C . GLU A 1 148 ? 0.086 13.217 -11.386 1.00 89.25 148 GLU A C 1
ATOM 1179 O O . GLU A 1 148 ? -0.518 12.537 -12.214 1.00 89.25 148 GLU A O 1
ATOM 1184 N N . GLY A 1 149 ? 1.421 13.183 -11.282 1.00 92.50 149 GLY A N 1
ATOM 1185 C CA . GLY A 1 149 ? 2.265 12.385 -12.176 1.00 92.50 149 GLY A CA 1
ATOM 1186 C C . GLY A 1 149 ? 2.003 10.883 -12.051 1.00 92.50 149 GLY A C 1
ATOM 1187 O O . GLY A 1 149 ? 1.863 10.206 -13.068 1.00 92.50 149 GLY A O 1
ATOM 1188 N N . ALA A 1 150 ? 1.832 10.370 -10.826 1.00 93.00 150 ALA A N 1
ATOM 1189 C CA . ALA A 1 150 ? 1.466 8.970 -10.600 1.00 93.00 150 ALA A CA 1
ATOM 1190 C C . ALA A 1 150 ? 0.109 8.625 -11.240 1.00 93.00 150 ALA A C 1
ATOM 1192 O O . ALA A 1 150 ? -0.018 7.611 -11.926 1.00 93.00 150 ALA A O 1
ATOM 1193 N N . LYS A 1 151 ? -0.894 9.502 -11.096 1.00 92.44 151 LYS A N 1
ATOM 1194 C CA . LYS A 1 151 ? -2.217 9.324 -11.713 1.00 92.44 151 LYS A CA 1
ATOM 1195 C C . LYS A 1 151 ? -2.147 9.295 -13.242 1.00 92.44 151 LYS A C 1
ATOM 1197 O O . LYS A 1 151 ? -2.777 8.441 -13.862 1.00 92.44 151 LYS A O 1
ATOM 1202 N N . ILE A 1 152 ? -1.398 10.218 -13.847 1.00 94.56 152 ILE A N 1
ATOM 1203 C CA . ILE A 1 152 ? -1.229 10.302 -15.304 1.00 94.56 152 ILE A CA 1
ATOM 1204 C C . ILE A 1 152 ? -0.521 9.051 -15.837 1.00 94.56 152 ILE A C 1
ATOM 1206 O O . ILE A 1 152 ? -0.968 8.471 -16.828 1.00 94.56 152 ILE A O 1
ATOM 1210 N N . TYR A 1 153 ? 0.540 8.603 -15.162 1.00 96.12 153 TYR A N 1
ATOM 1211 C CA . TYR A 1 153 ? 1.280 7.415 -15.577 1.00 96.12 153 TYR A CA 1
ATOM 1212 C C . TYR A 1 153 ? 0.434 6.143 -15.460 1.00 96.12 153 TYR A C 1
ATOM 1214 O O . TYR A 1 153 ? 0.357 5.365 -16.410 1.00 96.12 153 TYR A O 1
ATOM 1222 N N . ARG A 1 154 ? -0.314 5.990 -14.358 1.00 95.19 154 ARG A N 1
ATOM 1223 C CA . ARG A 1 154 ? -1.278 4.894 -14.184 1.00 95.19 154 ARG A CA 1
ATOM 1224 C C . ARG A 1 154 ? -2.341 4.871 -15.280 1.00 95.19 154 ARG A C 1
ATOM 1226 O O . ARG A 1 154 ? -2.700 3.807 -15.772 1.00 95.19 154 ARG A O 1
ATOM 1233 N N . GLU A 1 155 ? -2.875 6.034 -15.643 1.00 95.56 155 GLU A N 1
ATOM 1234 C CA . GLU A 1 155 ? -3.898 6.141 -16.685 1.00 95.56 155 GLU A CA 1
ATOM 1235 C C . GLU A 1 155 ? -3.346 5.785 -18.071 1.00 95.56 155 GLU A C 1
ATOM 1237 O O . GLU A 1 155 ? -4.059 5.183 -18.871 1.00 95.56 155 GLU A O 1
ATOM 1242 N N . TRP A 1 156 ? -2.080 6.104 -18.355 1.00 97.81 156 TRP A N 1
ATOM 1243 C CA . TRP A 1 156 ? -1.420 5.622 -19.567 1.00 97.81 156 TRP A CA 1
ATOM 1244 C C . TRP A 1 156 ? -1.306 4.092 -19.571 1.00 97.81 156 TRP A C 1
ATOM 1246 O O . TRP A 1 156 ? -1.766 3.470 -20.526 1.00 97.81 156 TRP A O 1
ATOM 1256 N N . ILE A 1 157 ? -0.815 3.483 -18.483 1.00 97.88 157 ILE A N 1
ATOM 1257 C CA . ILE A 1 157 ? -0.751 2.015 -18.342 1.00 97.88 157 ILE A CA 1
ATOM 1258 C C . ILE A 1 157 ? -2.137 1.399 -18.573 1.00 97.88 157 ILE A C 1
ATOM 1260 O O . ILE A 1 157 ? -2.275 0.459 -19.352 1.00 97.88 157 ILE A O 1
ATOM 1264 N N . ARG A 1 158 ? -3.183 1.969 -17.960 1.00 97.38 158 ARG A N 1
ATOM 1265 C CA . ARG A 1 158 ? -4.568 1.504 -18.121 1.00 97.38 158 ARG A CA 1
ATOM 1266 C C . ARG A 1 158 ? -4.993 1.441 -19.582 1.00 97.38 158 ARG A C 1
ATOM 1268 O O . ARG A 1 158 ? -5.600 0.457 -19.994 1.00 97.38 158 ARG A O 1
ATOM 1275 N N . LYS A 1 159 ? -4.676 2.480 -20.358 1.00 98.31 159 LYS A N 1
ATOM 1276 C CA . LYS A 1 159 ? -5.013 2.553 -21.785 1.00 98.31 159 LYS A CA 1
ATOM 1277 C C . LYS A 1 159 ? -4.264 1.513 -22.611 1.00 98.31 159 LYS A C 1
ATOM 1279 O O . LYS A 1 159 ? -4.856 0.948 -23.521 1.00 98.31 159 LYS A O 1
ATOM 1284 N N . GLU A 1 160 ? -3.002 1.239 -22.293 1.00 98.56 160 GLU A N 1
ATOM 1285 C CA . GLU A 1 160 ? -2.222 0.204 -22.983 1.00 98.56 160 GLU A CA 1
ATOM 1286 C C . GLU A 1 160 ? -2.771 -1.206 -22.689 1.00 98.56 160 GLU A C 1
ATOM 1288 O O . GLU A 1 160 ? -2.928 -2.010 -23.607 1.00 98.56 160 GLU A O 1
ATOM 1293 N N . VAL A 1 161 ? -3.174 -1.482 -21.440 1.00 98.31 161 VAL A N 1
ATOM 1294 C CA . VAL A 1 161 ? -3.853 -2.743 -21.070 1.00 98.31 161 VAL A CA 1
ATOM 1295 C C . VAL A 1 161 ? -5.231 -2.856 -21.743 1.00 98.31 161 VAL A C 1
ATOM 1297 O O . VAL A 1 161 ? -5.607 -3.915 -22.255 1.00 98.31 161 VAL A O 1
ATOM 1300 N N . GLU A 1 162 ? -5.999 -1.763 -21.775 1.00 98.50 162 GLU A N 1
ATOM 1301 C CA . GLU A 1 162 ? -7.312 -1.688 -22.432 1.00 98.50 162 GLU A CA 1
ATOM 1302 C C . GLU A 1 162 ? -7.221 -1.915 -23.946 1.00 98.50 162 GLU A C 1
ATOM 1304 O O . GLU A 1 162 ? -8.068 -2.608 -24.512 1.00 98.50 162 GLU A O 1
ATOM 1309 N N . ALA A 1 163 ? -6.171 -1.402 -24.586 1.00 98.56 163 ALA A N 1
ATOM 1310 C CA . ALA A 1 163 ? -5.907 -1.599 -26.007 1.00 98.56 163 ALA A CA 1
ATOM 1311 C C . ALA A 1 163 ? -5.348 -2.991 -26.344 1.00 98.56 163 ALA A C 1
ATOM 1313 O O . ALA A 1 163 ? -5.316 -3.343 -27.520 1.00 98.56 163 ALA A O 1
ATOM 1314 N N . ASN A 1 164 ? -4.922 -3.774 -25.341 1.00 98.44 164 ASN A N 1
ATOM 1315 C CA . ASN A 1 164 ? -4.121 -4.986 -25.542 1.00 98.44 164 ASN A CA 1
ATOM 1316 C C . ASN A 1 164 ? -2.887 -4.703 -26.407 1.00 98.44 164 ASN A C 1
ATOM 1318 O O . ASN A 1 164 ? -2.622 -5.422 -27.370 1.00 98.44 164 ASN A O 1
ATOM 1322 N N . THR A 1 165 ? -2.180 -3.606 -26.117 1.00 98.75 165 THR A N 1
ATOM 1323 C CA . THR A 1 165 ? -0.952 -3.284 -26.845 1.00 98.75 165 THR A CA 1
ATOM 1324 C C . THR A 1 165 ? -0.010 -4.490 -26.777 1.00 98.75 165 THR A C 1
ATOM 1326 O O . THR A 1 165 ? 0.246 -4.961 -25.665 1.00 98.75 165 THR A O 1
ATOM 1329 N N . PRO A 1 166 ? 0.514 -4.974 -27.922 1.00 98.69 166 PRO A N 1
ATOM 1330 C CA . PRO A 1 166 ? 1.506 -6.042 -27.947 1.00 98.69 166 PRO A CA 1
ATOM 1331 C C . PRO A 1 166 ? 2.632 -5.773 -26.952 1.00 98.69 166 PRO A C 1
ATOM 1333 O O . PRO A 1 166 ? 3.099 -4.635 -26.837 1.00 98.69 166 PRO A O 1
ATOM 1336 N N . TYR A 1 167 ? 3.036 -6.790 -26.192 1.00 98.62 167 TYR A N 1
ATOM 1337 C CA . TYR A 1 167 ? 3.958 -6.592 -25.072 1.00 98.62 167 TYR A CA 1
ATOM 1338 C C . TYR A 1 167 ? 5.303 -5.987 -25.508 1.00 98.62 167 TYR A C 1
ATOM 1340 O O . TYR A 1 167 ? 5.817 -5.078 -24.858 1.00 98.62 167 TYR A O 1
ATOM 1348 N N . ASP A 1 168 ? 5.823 -6.400 -26.659 1.00 98.25 168 ASP A N 1
ATOM 1349 C CA . ASP A 1 168 ? 7.020 -5.837 -27.281 1.00 98.25 168 ASP A CA 1
ATOM 1350 C C . ASP A 1 168 ? 6.857 -4.338 -27.611 1.00 98.25 168 ASP A C 1
ATOM 1352 O O . ASP A 1 168 ? 7.713 -3.519 -27.273 1.00 98.25 168 ASP A O 1
ATOM 1356 N N . VAL A 1 169 ? 5.716 -3.940 -28.182 1.00 98.44 169 VAL A N 1
ATOM 1357 C CA . VAL A 1 169 ? 5.380 -2.534 -28.460 1.00 98.44 169 VAL A CA 1
ATOM 1358 C C . VAL A 1 169 ? 5.242 -1.736 -27.162 1.00 98.44 169 VAL A C 1
ATOM 1360 O O . VAL A 1 169 ? 5.731 -0.606 -27.082 1.00 98.44 169 VAL A O 1
ATOM 1363 N N . PHE A 1 170 ? 4.586 -2.300 -26.146 1.00 98.69 170 PHE A N 1
ATOM 1364 C CA . PHE A 1 170 ? 4.417 -1.670 -24.837 1.00 98.69 170 PHE A CA 1
ATOM 1365 C C . PHE A 1 170 ? 5.772 -1.364 -24.187 1.00 98.69 170 PHE A C 1
ATOM 1367 O O . PHE A 1 170 ? 6.004 -0.235 -23.753 1.00 98.69 170 PHE A O 1
ATOM 1374 N N . VAL A 1 171 ? 6.697 -2.326 -24.198 1.00 98.56 171 VAL A N 1
ATOM 1375 C CA . VAL A 1 171 ? 8.043 -2.153 -23.637 1.00 98.56 171 VAL A CA 1
ATOM 1376 C C . VAL A 1 171 ? 8.880 -1.178 -24.464 1.00 98.56 171 VAL A C 1
ATOM 1378 O O . VAL A 1 171 ? 9.520 -0.296 -23.886 1.00 98.56 171 VAL A O 1
ATOM 1381 N N . ARG A 1 172 ? 8.814 -1.226 -25.804 1.00 97.62 172 ARG A N 1
ATOM 1382 C CA . ARG A 1 172 ? 9.485 -0.226 -26.655 1.00 97.62 172 ARG A CA 1
ATOM 1383 C C . ARG A 1 172 ? 9.023 1.195 -26.337 1.00 97.62 172 ARG A C 1
ATOM 1385 O O . ARG A 1 172 ? 9.874 2.061 -26.169 1.00 97.62 172 ARG A O 1
ATOM 1392 N N . LYS A 1 173 ? 7.714 1.434 -26.167 1.00 97.94 173 LYS A N 1
ATOM 1393 C CA . LYS A 1 173 ? 7.174 2.755 -25.777 1.00 97.94 173 LYS A CA 1
ATOM 1394 C C . LYS A 1 173 ? 7.764 3.278 -24.463 1.00 97.94 173 LYS A C 1
ATOM 1396 O O . LYS A 1 173 ? 7.909 4.489 -24.320 1.00 97.94 173 LYS A O 1
ATOM 1401 N N . ILE A 1 174 ? 8.081 2.395 -23.513 1.00 98.38 174 ILE A N 1
ATOM 1402 C CA . ILE A 1 174 ? 8.717 2.758 -22.238 1.00 98.38 174 ILE A CA 1
ATOM 1403 C C . ILE A 1 174 ? 10.186 3.109 -22.466 1.00 98.38 174 ILE A C 1
ATOM 1405 O O . ILE A 1 174 ? 10.624 4.197 -22.096 1.00 98.38 174 ILE A O 1
ATOM 1409 N N . LEU A 1 175 ? 10.943 2.216 -23.107 1.00 97.69 175 LEU A N 1
ATOM 1410 C CA . LEU A 1 175 ? 12.394 2.354 -23.249 1.00 97.69 175 LEU A CA 1
ATOM 1411 C C . LEU A 1 175 ? 12.807 3.497 -24.187 1.00 97.69 175 LEU A C 1
ATOM 1413 O O . LEU A 1 175 ? 13.853 4.110 -23.977 1.00 97.69 175 LEU A O 1
ATOM 1417 N N . THR A 1 176 ? 11.977 3.856 -25.165 1.00 95.94 176 THR A N 1
ATOM 1418 C CA . THR A 1 176 ? 12.257 4.962 -26.099 1.00 95.94 176 THR A CA 1
ATOM 1419 C C . THR A 1 176 ? 11.557 6.268 -25.723 1.00 95.94 176 THR A C 1
ATOM 1421 O O . THR A 1 176 ? 11.650 7.261 -26.446 1.00 95.94 176 THR A O 1
ATOM 1424 N N . ALA A 1 177 ? 10.880 6.323 -24.569 1.00 97.19 177 ALA A N 1
ATOM 1425 C CA . ALA A 1 177 ? 10.115 7.497 -24.170 1.00 97.19 177 ALA A CA 1
ATOM 1426 C C . ALA A 1 177 ? 10.993 8.756 -24.056 1.00 97.19 177 ALA A C 1
ATOM 1428 O O . ALA A 1 177 ? 11.972 8.785 -23.310 1.00 97.19 177 ALA A O 1
ATOM 1429 N N . THR A 1 178 ? 10.606 9.814 -24.765 1.00 95.31 178 THR A N 1
ATOM 1430 C CA . THR A 1 178 ? 11.263 11.131 -24.772 1.00 95.31 178 THR A CA 1
ATOM 1431 C C . THR A 1 178 ? 10.219 12.222 -24.539 1.00 95.31 178 THR A C 1
ATOM 1433 O O . THR A 1 178 ? 9.043 12.049 -24.861 1.00 95.31 178 THR A O 1
ATOM 1436 N N . GLY A 1 179 ? 10.632 13.361 -23.986 1.00 96.38 179 GLY A N 1
ATOM 1437 C CA . GLY A 1 179 ? 9.756 14.494 -23.699 1.00 96.38 179 GLY A CA 1
ATOM 1438 C C . GLY A 1 179 ? 9.317 14.570 -22.238 1.00 96.38 179 GLY A C 1
ATOM 1439 O O . GLY A 1 179 ? 9.859 13.891 -21.365 1.00 96.38 179 GLY A O 1
ATOM 1440 N N . SER A 1 180 ? 8.356 15.456 -21.972 1.00 97.19 180 SER A N 1
ATOM 1441 C CA . SER A 1 180 ? 7.792 15.668 -20.635 1.00 97.19 180 SER A CA 1
ATOM 1442 C C . SER A 1 180 ? 7.079 14.419 -20.132 1.00 97.19 180 SER A C 1
ATOM 1444 O O . SER A 1 180 ? 6.189 13.919 -20.813 1.00 97.19 180 SER A O 1
ATOM 1446 N N . ASN A 1 181 ? 7.355 13.985 -18.902 1.00 96.38 181 ASN A N 1
ATOM 1447 C CA . ASN A 1 181 ? 6.617 12.889 -18.268 1.00 96.38 181 ASN A CA 1
ATOM 1448 C C . ASN A 1 181 ? 5.149 13.230 -17.919 1.00 96.38 181 ASN A C 1
ATOM 1450 O O . ASN A 1 181 ? 4.421 12.368 -17.432 1.00 96.38 181 ASN A O 1
ATOM 1454 N N . LYS A 1 182 ? 4.696 14.467 -18.172 1.00 95.81 182 LYS A N 1
ATOM 1455 C CA . LYS A 1 182 ? 3.273 14.838 -18.148 1.00 95.81 182 LYS A CA 1
ATOM 1456 C C . LYS A 1 182 ? 2.589 14.586 -19.493 1.00 95.81 182 LYS A C 1
ATOM 1458 O O . LYS A 1 182 ? 1.466 14.096 -19.531 1.00 95.81 182 LYS A O 1
ATOM 1463 N N . GLU A 1 183 ? 3.250 14.976 -20.582 1.00 96.38 183 GLU A N 1
ATOM 1464 C CA . GLU A 1 183 ? 2.703 14.920 -21.947 1.00 96.38 183 GLU A CA 1
ATOM 1465 C C . GLU A 1 183 ? 2.934 13.547 -22.597 1.00 96.38 183 GLU A C 1
ATOM 1467 O O . GLU A 1 183 ? 2.074 13.058 -23.324 1.00 96.38 183 GLU A O 1
ATOM 1472 N N . ASN A 1 184 ? 4.063 12.909 -22.279 1.00 97.62 184 ASN A N 1
ATOM 1473 C CA . ASN A 1 184 ? 4.428 11.546 -22.646 1.00 97.62 184 ASN A CA 1
ATOM 1474 C C . ASN A 1 184 ? 4.696 10.718 -21.367 1.00 97.62 184 ASN A C 1
ATOM 1476 O O . ASN A 1 184 ? 5.846 10.590 -20.937 1.00 97.62 184 ASN A O 1
ATOM 1480 N N . PRO A 1 185 ? 3.646 10.174 -20.719 1.00 97.69 185 PRO A N 1
ATOM 1481 C CA . PRO A 1 185 ? 3.744 9.542 -19.400 1.00 97.69 185 PRO A CA 1
ATOM 1482 C C . PRO A 1 185 ? 4.784 8.417 -19.243 1.00 97.69 185 PRO A C 1
ATOM 1484 O O . PRO A 1 185 ? 5.390 8.370 -18.170 1.00 97.69 185 PRO A O 1
ATOM 1487 N N . PRO A 1 186 ? 5.069 7.570 -20.258 1.00 98.06 186 PRO A N 1
ATOM 1488 C CA . PRO A 1 186 ? 6.165 6.589 -20.238 1.00 98.06 186 PRO A CA 1
ATOM 1489 C C . PRO A 1 186 ? 7.535 7.142 -19.842 1.00 98.06 186 PRO A C 1
ATOM 1491 O O . PRO A 1 186 ? 8.328 6.431 -19.228 1.00 98.06 186 PRO A O 1
ATOM 1494 N N . ALA A 1 187 ? 7.801 8.431 -20.091 1.00 97.94 187 ALA A N 1
ATOM 1495 C CA . ALA A 1 187 ? 9.040 9.081 -19.661 1.00 97.94 187 ALA A CA 1
ATOM 1496 C C . ALA A 1 187 ? 9.208 9.106 -18.123 1.00 97.94 187 ALA A C 1
ATOM 1498 O O . ALA A 1 187 ? 10.300 9.359 -17.614 1.00 97.94 187 ALA A O 1
ATOM 1499 N N . SER A 1 188 ? 8.148 8.794 -17.367 1.00 97.50 188 SER A N 1
ATOM 1500 C CA . SER A 1 188 ? 8.206 8.575 -15.919 1.00 97.50 188 SER A CA 1
ATOM 1501 C C . SER A 1 188 ? 9.180 7.461 -15.521 1.00 97.50 188 SER A C 1
ATOM 1503 O O . SER A 1 188 ? 9.777 7.569 -14.454 1.00 97.50 188 SER A O 1
ATOM 1505 N N . TYR A 1 189 ? 9.413 6.453 -16.372 1.00 97.75 189 TYR A N 1
ATOM 1506 C CA . TYR A 1 189 ? 10.391 5.387 -16.112 1.00 97.75 189 TYR A CA 1
ATOM 1507 C C . TYR A 1 189 ? 11.795 5.956 -15.843 1.00 97.75 189 TYR A C 1
ATOM 1509 O O . TYR A 1 189 ? 12.420 5.674 -14.821 1.00 97.75 189 TYR A O 1
ATOM 1517 N N . PHE A 1 190 ? 12.252 6.881 -16.690 1.00 97.25 190 PHE A N 1
ATOM 1518 C CA . PHE A 1 190 ? 13.547 7.549 -16.526 1.00 97.25 190 PHE A CA 1
ATOM 1519 C C . PHE A 1 190 ? 13.580 8.479 -15.320 1.00 97.25 190 PHE A C 1
ATOM 1521 O O . PHE A 1 190 ? 14.597 8.570 -14.636 1.00 97.25 190 PHE A O 1
ATOM 1528 N N . LYS A 1 191 ? 12.459 9.135 -15.013 1.00 95.00 191 LYS A N 1
ATOM 1529 C CA . LYS A 1 191 ? 12.329 9.990 -13.828 1.00 95.00 191 LYS A CA 1
ATOM 1530 C C . LYS A 1 191 ? 12.475 9.216 -12.513 1.00 95.00 191 LYS A C 1
ATOM 1532 O O . LYS A 1 191 ? 13.007 9.785 -11.556 1.00 95.00 191 LYS A O 1
ATOM 1537 N N . ILE A 1 192 ? 11.994 7.972 -12.472 1.00 94.81 192 ILE A N 1
ATOM 1538 C CA . ILE A 1 192 ? 12.053 7.088 -11.301 1.00 94.81 192 ILE A CA 1
ATOM 1539 C C . ILE A 1 192 ? 13.483 6.582 -11.086 1.00 94.81 192 ILE A C 1
ATOM 1541 O O . ILE A 1 192 ? 14.027 6.765 -10.001 1.00 94.81 192 ILE A O 1
ATOM 1545 N N . HIS A 1 193 ? 14.110 6.004 -12.116 1.00 93.81 193 HIS A N 1
ATOM 1546 C CA . HIS A 1 193 ? 15.413 5.338 -11.970 1.00 93.81 193 HIS A CA 1
ATOM 1547 C C . HIS A 1 193 ? 16.612 6.288 -12.083 1.00 93.81 193 HIS A C 1
ATOM 1549 O O . HIS A 1 193 ? 17.611 6.086 -11.409 1.00 93.81 193 HIS A O 1
ATOM 1555 N N . ARG A 1 194 ? 16.487 7.376 -12.854 1.00 92.06 194 ARG A N 1
ATOM 1556 C CA . ARG A 1 194 ? 17.408 8.526 -12.982 1.00 92.06 194 ARG A CA 1
ATOM 1557 C C . ARG A 1 194 ? 18.827 8.258 -13.488 1.00 92.06 194 ARG A C 1
ATOM 1559 O O . ARG A 1 194 ? 19.285 9.041 -14.317 1.00 92.06 194 ARG A O 1
ATOM 1566 N N . SER A 1 195 ? 19.539 7.258 -12.976 1.00 93.81 195 SER A N 1
ATOM 1567 C CA . SER A 1 195 ? 20.931 6.972 -13.328 1.00 93.81 195 SER A CA 1
ATOM 1568 C C . SER A 1 195 ? 21.056 5.755 -14.254 1.00 93.81 195 SER A C 1
ATOM 1570 O O . SER A 1 195 ? 20.182 4.883 -14.247 1.00 93.81 195 SER A O 1
ATOM 1572 N N . PRO A 1 196 ? 22.128 5.675 -15.068 1.00 95.00 196 PRO A N 1
ATOM 1573 C CA . PRO A 1 196 ? 22.310 4.579 -16.022 1.00 95.00 196 PRO A CA 1
ATOM 1574 C C . PRO A 1 196 ? 22.373 3.192 -15.375 1.00 95.00 196 PRO A C 1
ATOM 1576 O O . PRO A 1 196 ? 21.826 2.239 -15.922 1.00 95.00 196 PRO A O 1
ATOM 1579 N N . ASP A 1 197 ? 22.999 3.084 -14.201 1.00 93.81 197 ASP A N 1
ATOM 1580 C CA . ASP A 1 197 ? 23.110 1.840 -13.439 1.00 93.81 197 ASP A CA 1
ATOM 1581 C C . ASP A 1 197 ? 21.747 1.372 -12.915 1.00 93.81 197 ASP A C 1
ATOM 1583 O O . ASP A 1 197 ? 21.360 0.231 -13.158 1.00 93.81 197 ASP A O 1
ATOM 1587 N N . MET A 1 198 ? 20.962 2.268 -12.307 1.00 94.19 198 MET A N 1
ATOM 1588 C CA . MET A 1 198 ? 19.608 1.944 -11.842 1.00 94.19 198 MET A CA 1
ATOM 1589 C C . MET A 1 198 ? 18.666 1.590 -12.998 1.00 94.19 198 MET A C 1
ATOM 1591 O O . MET A 1 198 ? 17.847 0.681 -12.872 1.00 94.19 198 MET A O 1
ATOM 1595 N N . LEU A 1 199 ? 18.771 2.296 -14.130 1.00 96.19 199 LEU A N 1
ATOM 1596 C CA . LEU A 1 199 ? 17.991 1.996 -15.332 1.00 96.19 199 LEU A CA 1
ATOM 1597 C C . LEU A 1 199 ? 18.324 0.614 -15.883 1.00 96.19 199 LEU A C 1
ATOM 1599 O O . LEU A 1 199 ? 17.409 -0.126 -16.238 1.00 96.19 199 LEU A O 1
ATOM 1603 N N . MET A 1 200 ? 19.603 0.253 -15.943 1.00 95.50 200 MET A N 1
ATOM 1604 C CA . MET A 1 200 ? 20.023 -1.057 -16.425 1.00 95.50 200 MET A CA 1
ATOM 1605 C C . MET A 1 200 ? 19.581 -2.181 -15.488 1.00 95.50 200 MET A C 1
ATOM 1607 O O . MET A 1 200 ? 18.953 -3.137 -15.950 1.00 95.50 200 MET A O 1
ATOM 1611 N N . GLU A 1 201 ? 19.842 -2.046 -14.185 1.00 94.88 201 GLU A N 1
ATOM 1612 C CA . GLU A 1 201 ? 19.452 -3.041 -13.180 1.00 94.88 201 GLU A CA 1
ATOM 1613 C C . GLU A 1 201 ? 17.940 -3.282 -13.211 1.00 94.88 201 GLU A C 1
ATOM 1615 O O . GLU A 1 201 ? 17.496 -4.424 -13.307 1.00 94.88 201 GLU A O 1
ATOM 1620 N N . ASN A 1 202 ? 17.136 -2.214 -13.232 1.00 94.88 202 ASN A N 1
ATOM 1621 C CA . ASN A 1 202 ? 15.686 -2.360 -13.263 1.00 94.88 202 ASN A CA 1
ATOM 1622 C C . ASN A 1 202 ? 15.170 -2.908 -14.601 1.00 94.88 202 ASN A C 1
ATOM 1624 O O . ASN A 1 202 ? 14.255 -3.722 -14.613 1.00 94.88 202 ASN A O 1
ATOM 1628 N N . THR A 1 203 ? 15.749 -2.493 -15.733 1.00 96.38 203 THR A N 1
ATOM 1629 C CA . THR A 1 203 ? 15.313 -2.948 -17.067 1.00 96.38 203 THR A CA 1
ATOM 1630 C C . THR A 1 203 ? 15.572 -4.441 -17.257 1.00 96.38 203 THR A C 1
ATOM 1632 O O . THR A 1 203 ? 14.696 -5.160 -17.737 1.00 96.38 203 THR A O 1
ATOM 1635 N N . THR A 1 204 ? 16.756 -4.917 -16.863 1.00 95.12 204 THR A N 1
ATOM 1636 C CA . THR A 1 204 ? 17.124 -6.338 -16.962 1.00 95.12 204 THR A CA 1
ATOM 1637 C C . THR A 1 204 ? 16.315 -7.195 -15.989 1.00 95.12 204 THR A C 1
ATOM 1639 O O . THR A 1 204 ? 15.768 -8.224 -16.389 1.00 95.12 204 THR A O 1
ATOM 1642 N N . HIS A 1 205 ? 16.127 -6.733 -14.752 1.00 94.19 205 HIS A N 1
ATOM 1643 C CA . HIS A 1 205 ? 15.310 -7.439 -13.766 1.00 94.19 205 HIS A CA 1
ATOM 1644 C C . HIS A 1 205 ? 13.838 -7.507 -14.197 1.00 94.19 205 HIS A C 1
ATOM 1646 O O . HIS A 1 205 ? 13.260 -8.589 -14.251 1.00 94.19 205 HIS A O 1
ATOM 1652 N N . LEU A 1 206 ? 13.234 -6.383 -14.587 1.00 95.44 206 LEU A N 1
ATOM 1653 C CA . LEU A 1 206 ? 11.814 -6.330 -14.930 1.00 95.44 206 LEU A CA 1
ATOM 1654 C C . LEU A 1 206 ? 11.482 -7.130 -16.200 1.00 95.44 206 LEU A C 1
ATOM 1656 O O . LEU A 1 206 ? 10.575 -7.969 -16.181 1.00 95.44 206 LEU A O 1
ATOM 1660 N N . PHE A 1 207 ? 12.197 -6.871 -17.299 1.00 97.12 207 PHE A N 1
ATOM 1661 C CA . PHE A 1 207 ? 11.815 -7.376 -18.623 1.00 97.12 207 PHE A CA 1
ATOM 1662 C C . PHE A 1 207 ? 12.505 -8.682 -19.017 1.00 97.12 207 PHE A C 1
ATOM 1664 O O . PHE A 1 207 ? 11.958 -9.419 -19.830 1.00 97.12 207 PHE A O 1
ATOM 1671 N N . LEU A 1 208 ? 13.663 -9.004 -18.432 1.00 95.75 208 LEU A N 1
ATOM 1672 C CA . LEU A 1 208 ? 14.388 -10.251 -18.715 1.00 95.75 208 LEU A CA 1
ATOM 1673 C C . LEU A 1 208 ? 14.360 -11.231 -17.535 1.00 95.75 208 LEU A C 1
ATOM 1675 O O . LEU A 1 208 ? 14.761 -12.377 -17.702 1.00 95.75 208 LEU A O 1
ATOM 1679 N N . ALA A 1 209 ? 13.866 -10.806 -16.361 1.00 94.25 209 ALA A N 1
ATOM 1680 C CA . ALA A 1 209 ? 13.929 -11.599 -15.130 1.00 94.25 209 ALA A CA 1
ATOM 1681 C C . ALA A 1 209 ? 15.367 -12.042 -14.796 1.00 94.25 209 ALA A C 1
ATOM 1683 O O . ALA A 1 209 ? 15.587 -13.119 -14.254 1.00 94.25 209 ALA A O 1
ATOM 1684 N N . THR A 1 210 ? 16.360 -11.212 -15.136 1.00 90.44 210 THR A N 1
ATOM 1685 C CA . THR A 1 210 ? 17.782 -11.479 -14.884 1.00 90.44 210 THR A CA 1
ATOM 1686 C C . THR A 1 210 ? 18.356 -10.389 -13.990 1.00 90.44 210 THR A C 1
ATOM 1688 O O . THR A 1 210 ? 18.197 -9.201 -14.270 1.00 90.44 210 THR A O 1
ATOM 1691 N N . ARG A 1 211 ? 19.045 -10.780 -12.916 1.00 87.56 211 ARG A N 1
ATOM 1692 C CA . ARG A 1 211 ? 19.541 -9.852 -11.893 1.00 87.56 211 ARG A CA 1
ATOM 1693 C C . ARG A 1 211 ? 21.017 -9.534 -12.115 1.00 87.56 211 ARG A C 1
ATOM 1695 O O . ARG A 1 211 ? 21.891 -10.327 -11.784 1.00 87.56 211 ARG A O 1
ATOM 1702 N N . PHE A 1 212 ? 21.301 -8.341 -12.633 1.00 88.25 212 PHE A N 1
ATOM 1703 C CA . PHE A 1 212 ? 22.673 -7.878 -12.875 1.00 88.25 212 PHE A CA 1
ATOM 1704 C C . PHE A 1 212 ? 23.315 -7.182 -11.662 1.00 88.25 212 PHE A C 1
ATOM 1706 O O . PHE A 1 212 ? 24.501 -6.880 -11.696 1.00 88.25 212 PHE A O 1
ATOM 1713 N N . ASN A 1 213 ? 22.598 -6.937 -10.562 1.00 86.81 213 ASN A N 1
ATOM 1714 C CA . ASN A 1 213 ? 23.091 -6.109 -9.449 1.00 86.81 213 ASN A CA 1
ATOM 1715 C C . ASN A 1 213 ? 24.403 -6.637 -8.833 1.00 86.81 213 ASN A C 1
ATOM 1717 O O . ASN A 1 213 ? 25.286 -5.853 -8.487 1.00 86.81 213 ASN A O 1
ATOM 1721 N N . CYS A 1 214 ? 24.571 -7.962 -8.730 1.00 86.38 214 CYS A N 1
ATOM 1722 C CA . CYS A 1 214 ? 25.806 -8.568 -8.220 1.00 86.38 214 CYS A CA 1
ATOM 1723 C C . CYS A 1 214 ? 27.010 -8.329 -9.149 1.00 86.38 214 CYS A C 1
ATOM 1725 O O . CYS A 1 214 ? 28.143 -8.273 -8.675 1.00 86.38 214 CYS A O 1
ATOM 1727 N N . ASN A 1 215 ? 26.762 -8.135 -10.449 1.00 88.56 215 ASN A N 1
ATOM 1728 C CA . ASN A 1 215 ? 27.786 -7.939 -11.471 1.00 88.56 215 ASN A CA 1
ATOM 1729 C C . ASN A 1 215 ? 28.447 -6.569 -11.434 1.00 88.56 215 ASN A C 1
ATOM 1731 O O . ASN A 1 215 ? 29.449 -6.360 -12.109 1.00 88.56 215 ASN A O 1
ATOM 1735 N N . LYS A 1 216 ? 27.903 -5.631 -10.657 1.00 90.75 216 LYS A N 1
ATOM 1736 C CA . LYS A 1 216 ? 28.434 -4.272 -10.566 1.00 90.75 216 LYS A CA 1
ATOM 1737 C C . LYS A 1 216 ? 29.887 -4.265 -10.097 1.00 90.75 216 LYS A C 1
ATOM 1739 O O . LYS A 1 216 ? 30.719 -3.562 -10.661 1.00 90.75 216 LYS A O 1
ATOM 1744 N N . CYS A 1 217 ? 30.206 -5.072 -9.085 1.00 90.38 217 CYS A N 1
ATOM 1745 C CA . CYS A 1 217 ? 31.519 -5.056 -8.437 1.00 90.38 217 CYS A CA 1
ATOM 1746 C C . CYS A 1 217 ? 32.446 -6.202 -8.872 1.00 90.38 217 CYS A C 1
ATOM 1748 O O . CYS A 1 217 ? 33.663 -6.037 -8.812 1.00 90.38 217 CYS A O 1
ATOM 1750 N N . HIS A 1 218 ? 31.899 -7.344 -9.293 1.00 90.94 218 HIS A N 1
ATOM 1751 C CA . HIS A 1 218 ? 32.646 -8.528 -9.730 1.00 90.94 218 HIS A CA 1
ATOM 1752 C C . HIS A 1 218 ? 31.782 -9.391 -10.657 1.00 90.94 218 HIS A C 1
ATOM 1754 O O . HIS A 1 218 ? 30.568 -9.246 -10.646 1.00 90.94 218 HIS A O 1
ATOM 1760 N N . ASP A 1 219 ? 32.361 -10.329 -11.412 1.00 88.81 219 ASP A N 1
ATOM 1761 C CA . ASP A 1 219 ? 31.577 -11.294 -12.204 1.00 88.81 219 ASP A CA 1
ATOM 1762 C C . ASP A 1 219 ? 30.571 -12.063 -11.334 1.00 88.81 219 ASP A C 1
ATOM 1764 O O . ASP A 1 219 ? 30.866 -12.380 -10.176 1.00 88.81 219 ASP A O 1
ATOM 1768 N N . HIS A 1 220 ? 29.395 -12.396 -11.874 1.00 85.94 220 HIS A N 1
ATOM 1769 C CA . HIS A 1 220 ? 28.342 -13.031 -11.081 1.00 85.94 220 HIS A CA 1
ATOM 1770 C C . HIS A 1 220 ? 28.861 -14.330 -10.431 1.00 85.94 220 HIS A C 1
ATOM 1772 O O . HIS A 1 220 ? 29.422 -15.188 -11.119 1.00 85.94 220 HIS A O 1
ATOM 1778 N N . PRO A 1 221 ? 28.662 -14.544 -9.118 1.00 78.88 221 PRO A N 1
ATOM 1779 C CA . PRO A 1 221 ? 29.259 -15.688 -8.429 1.00 78.88 221 PRO A CA 1
ATOM 1780 C C . PRO A 1 221 ? 28.635 -17.027 -8.851 1.00 78.88 221 PRO A C 1
ATOM 1782 O O . PRO A 1 221 ? 29.277 -18.074 -8.736 1.00 78.88 221 PRO A O 1
ATOM 1785 N N . PHE A 1 222 ? 27.401 -16.990 -9.359 1.00 75.88 222 PHE A N 1
ATOM 1786 C CA . PHE A 1 222 ? 26.597 -18.171 -9.685 1.00 75.88 222 PHE A CA 1
ATOM 1787 C C . PHE A 1 222 ? 26.048 -18.179 -11.122 1.00 75.88 222 PHE A C 1
ATOM 1789 O O . PHE A 1 222 ? 25.200 -19.008 -11.434 1.00 75.88 222 PHE A O 1
ATOM 1796 N N . GLU A 1 223 ? 26.491 -17.260 -11.990 1.00 80.00 223 GLU A N 1
ATOM 1797 C CA . GLU A 1 223 ? 26.004 -17.152 -13.377 1.00 80.00 223 GLU A CA 1
ATOM 1798 C C . GLU A 1 223 ? 27.098 -16.745 -14.362 1.00 80.00 223 GLU A C 1
ATOM 1800 O O . GLU A 1 223 ? 28.162 -16.266 -13.974 1.00 80.00 223 GLU A O 1
ATOM 1805 N N . ARG A 1 224 ? 26.800 -16.911 -15.657 1.00 84.88 224 ARG A N 1
ATOM 1806 C CA . ARG A 1 224 ? 27.701 -16.594 -16.774 1.00 84.88 224 ARG A CA 1
ATOM 1807 C C . ARG A 1 224 ? 27.952 -15.100 -16.990 1.00 84.88 224 ARG A C 1
ATOM 1809 O O . ARG A 1 224 ? 28.799 -14.751 -17.804 1.00 84.88 224 ARG A O 1
ATOM 1816 N N . TRP A 1 225 ? 27.204 -14.228 -16.321 1.00 89.38 225 TRP A N 1
ATOM 1817 C CA . TRP A 1 225 ? 27.302 -12.790 -16.534 1.00 89.38 225 TRP A CA 1
ATOM 1818 C C . TRP A 1 225 ? 28.601 -12.235 -15.955 1.00 89.38 225 TRP A C 1
ATOM 1820 O O . TRP A 1 225 ? 28.967 -12.544 -14.818 1.00 89.38 225 TRP A O 1
ATOM 1830 N N . THR A 1 226 ? 29.251 -11.356 -16.711 1.00 90.75 226 THR A N 1
ATOM 1831 C CA . THR A 1 226 ? 30.497 -10.678 -16.323 1.00 90.75 226 THR A CA 1
ATOM 1832 C C . THR A 1 226 ? 30.249 -9.250 -15.842 1.00 90.75 226 THR A C 1
ATOM 1834 O O . THR A 1 226 ? 29.184 -8.675 -16.082 1.00 90.75 226 THR A O 1
ATOM 1837 N N . GLN A 1 227 ? 31.231 -8.656 -15.167 1.00 93.31 227 GLN A N 1
ATOM 1838 C CA . GLN A 1 227 ? 31.213 -7.240 -14.803 1.00 93.31 227 GLN A CA 1
ATOM 1839 C C . GLN A 1 227 ? 31.269 -6.333 -16.043 1.00 93.31 227 GLN A C 1
ATOM 1841 O O . GLN A 1 227 ? 30.603 -5.302 -16.082 1.00 93.31 227 GLN A O 1
ATOM 1846 N N . ASN A 1 228 ? 31.992 -6.729 -17.096 1.00 94.00 228 ASN A N 1
ATOM 1847 C CA . ASN A 1 228 ? 32.031 -5.960 -18.346 1.00 94.00 228 ASN A CA 1
ATOM 1848 C C . ASN A 1 228 ? 30.627 -5.795 -18.940 1.00 94.00 228 ASN A C 1
ATOM 1850 O O . ASN A 1 228 ? 30.211 -4.673 -19.225 1.00 94.00 228 ASN A O 1
ATOM 1854 N N . GLN A 1 229 ? 29.866 -6.890 -19.020 1.00 94.12 229 GLN A N 1
ATOM 1855 C CA . GLN A 1 229 ? 28.501 -6.885 -19.553 1.00 94.12 229 GLN A CA 1
ATOM 1856 C C . GLN A 1 229 ? 27.554 -5.982 -18.751 1.00 94.12 229 GLN A C 1
ATOM 1858 O O . GLN A 1 229 ? 26.690 -5.334 -19.336 1.00 94.12 229 GLN A O 1
ATOM 1863 N N . TYR A 1 230 ? 27.735 -5.876 -17.428 1.00 95.50 230 TYR A N 1
ATOM 1864 C CA . TYR A 1 230 ? 26.981 -4.924 -16.604 1.00 95.50 230 TYR A CA 1
ATOM 1865 C C . TYR A 1 230 ? 27.151 -3.488 -17.126 1.00 95.50 230 TYR A C 1
ATOM 1867 O O . TYR A 1 230 ? 26.172 -2.783 -17.384 1.00 95.50 230 TYR A O 1
ATOM 1875 N N . TYR A 1 231 ? 28.400 -3.056 -17.323 1.00 96.50 231 TYR A N 1
ATOM 1876 C CA . TYR A 1 231 ? 28.699 -1.695 -17.770 1.00 96.50 231 TYR A CA 1
ATOM 1877 C C . TYR A 1 231 ? 28.390 -1.470 -19.255 1.00 96.50 231 TYR A C 1
ATOM 1879 O O . TYR A 1 231 ? 28.026 -0.355 -19.629 1.00 96.50 231 TYR A O 1
ATOM 1887 N N . GLU A 1 232 ? 28.500 -2.503 -20.092 1.00 96.50 232 GLU A N 1
ATOM 1888 C CA . GLU A 1 232 ? 28.129 -2.461 -21.514 1.00 96.50 232 GLU A CA 1
ATOM 1889 C C . GLU A 1 232 ? 26.630 -2.208 -21.696 1.00 96.50 232 GLU A C 1
ATOM 1891 O O . GLU A 1 232 ? 26.247 -1.352 -22.493 1.00 96.50 232 GLU A O 1
ATOM 1896 N N . ILE A 1 233 ? 25.772 -2.857 -20.904 1.00 96.31 233 ILE A N 1
ATOM 1897 C CA . ILE A 1 233 ? 24.328 -2.594 -20.962 1.00 96.31 233 ILE A CA 1
ATOM 1898 C C . ILE A 1 233 ? 24.014 -1.219 -20.350 1.00 96.31 233 ILE A C 1
ATOM 1900 O O . ILE A 1 233 ? 23.229 -0.449 -20.908 1.00 96.31 233 ILE A O 1
ATOM 1904 N N . ALA A 1 234 ? 24.660 -0.852 -19.236 1.00 96.88 234 ALA A N 1
ATOM 1905 C CA . ALA A 1 234 ? 24.470 0.462 -18.614 1.00 96.88 234 ALA A CA 1
ATOM 1906 C C . ALA A 1 234 ? 24.844 1.624 -19.555 1.00 96.88 234 ALA A C 1
ATOM 1908 O O . ALA A 1 234 ? 24.217 2.687 -19.516 1.00 96.88 234 ALA A O 1
ATOM 1909 N N . ALA A 1 235 ? 25.811 1.419 -20.454 1.00 97.06 235 ALA A N 1
ATOM 1910 C CA . ALA A 1 235 ? 26.226 2.409 -21.444 1.00 97.06 235 ALA A CA 1
ATOM 1911 C C . ALA A 1 235 ? 25.128 2.789 -22.458 1.00 97.06 235 ALA A C 1
ATOM 1913 O O . ALA A 1 235 ? 25.209 3.870 -23.050 1.00 97.06 235 ALA A O 1
ATOM 1914 N N . PHE A 1 236 ? 24.072 1.982 -22.627 1.00 96.88 236 PHE A N 1
ATOM 1915 C CA . PHE A 1 236 ? 22.907 2.384 -23.428 1.00 96.88 236 PHE A CA 1
ATOM 1916 C C . PHE A 1 236 ? 22.105 3.524 -22.781 1.00 96.88 236 PHE A C 1
ATOM 1918 O O . PHE A 1 236 ? 21.502 4.332 -23.487 1.00 96.88 236 PHE A O 1
ATOM 1925 N N . PHE A 1 237 ? 22.140 3.640 -21.451 1.00 97.50 237 PHE A N 1
ATOM 1926 C CA . PHE A 1 237 ? 21.432 4.678 -20.698 1.00 97.50 237 PHE A CA 1
ATOM 1927 C C . PHE A 1 237 ? 22.307 5.894 -20.356 1.00 97.50 237 PHE A C 1
ATOM 1929 O O . PHE A 1 237 ? 21.793 6.891 -19.850 1.00 97.50 237 PHE A O 1
ATOM 1936 N N . SER A 1 238 ? 23.615 5.865 -20.647 1.00 96.12 238 SER A N 1
ATOM 1937 C CA . SER A 1 238 ? 24.565 6.921 -20.243 1.00 96.12 238 SER A CA 1
ATOM 1938 C C . SER A 1 238 ? 24.295 8.297 -20.859 1.00 96.12 238 SER A C 1
ATOM 1940 O O . SER A 1 238 ? 24.799 9.300 -20.357 1.00 96.12 238 SER A O 1
ATOM 1942 N N . GLN A 1 239 ? 23.508 8.350 -21.935 1.00 95.00 239 GLN A N 1
ATOM 1943 C CA . GLN A 1 239 ? 23.150 9.582 -22.643 1.00 95.00 239 GLN A CA 1
ATOM 1944 C C . GLN A 1 239 ? 21.772 10.137 -22.248 1.00 95.00 239 GLN A C 1
ATOM 1946 O O . GLN A 1 239 ? 21.354 11.169 -22.780 1.00 95.00 239 GLN A O 1
ATOM 1951 N N . VAL A 1 240 ? 21.067 9.486 -21.317 1.00 96.06 240 VAL A N 1
ATOM 1952 C CA . VAL A 1 240 ? 19.774 9.964 -20.818 1.00 96.06 240 VAL A CA 1
ATOM 1953 C C . VAL A 1 240 ? 19.993 11.169 -19.913 1.00 96.06 240 VAL A C 1
ATOM 1955 O O . VAL A 1 240 ? 20.667 11.084 -18.886 1.00 96.06 240 VAL A O 1
ATOM 1958 N N . LYS A 1 241 ? 19.380 12.302 -20.264 1.00 95.38 241 LYS A N 1
ATOM 1959 C CA . LYS A 1 241 ? 19.330 13.490 -19.406 1.00 95.38 241 LYS A CA 1
ATOM 1960 C C . LYS A 1 241 ? 17.896 13.823 -19.021 1.00 95.38 241 LYS A C 1
ATOM 1962 O O . LYS A 1 241 ? 16.982 13.754 -19.843 1.00 95.38 241 LYS A O 1
ATOM 1967 N N . LEU A 1 242 ? 17.736 14.228 -17.763 1.00 96.06 242 LEU A N 1
ATOM 1968 C CA . LEU A 1 242 ? 16.494 14.750 -17.205 1.00 96.06 242 LEU A CA 1
ATOM 1969 C C . LEU A 1 242 ? 16.640 16.250 -16.967 1.00 96.06 242 LEU A C 1
ATOM 1971 O O . LEU A 1 242 ? 17.551 16.690 -16.265 1.00 96.06 242 LEU A O 1
ATOM 1975 N N . GLU A 1 243 ? 15.725 17.031 -17.526 1.00 95.06 243 GLU A N 1
ATOM 1976 C CA . GLU A 1 243 ? 15.670 18.482 -17.332 1.00 95.06 243 GLU A CA 1
ATOM 1977 C C . GLU A 1 243 ? 14.318 18.896 -16.769 1.00 95.06 243 GLU A C 1
ATOM 1979 O O . GLU A 1 243 ? 13.313 18.236 -17.012 1.00 95.06 243 GLU A O 1
ATOM 1984 N N . ARG A 1 244 ? 14.255 20.004 -16.023 1.00 95.50 244 ARG A N 1
ATOM 1985 C CA . ARG A 1 244 ? 12.968 20.520 -15.542 1.00 95.50 244 ARG A CA 1
ATOM 1986 C C . ARG A 1 244 ? 12.053 20.821 -16.727 1.00 95.50 244 ARG A C 1
ATOM 1988 O O . ARG A 1 244 ? 12.421 21.571 -17.628 1.00 95.50 244 ARG A O 1
ATOM 1995 N N . ASP A 1 245 ? 10.807 20.371 -16.633 1.00 95.19 245 ASP A N 1
ATOM 1996 C CA . ASP A 1 245 ? 9.750 20.853 -17.511 1.00 95.19 245 ASP A CA 1
ATOM 1997 C C . ASP A 1 245 ? 9.282 22.251 -17.068 1.00 95.19 245 ASP A C 1
ATOM 1999 O O . ASP A 1 245 ? 8.387 22.420 -16.230 1.00 95.19 245 ASP A O 1
ATOM 2003 N N . GLY A 1 246 ? 9.928 23.276 -17.628 1.00 90.50 246 GLY A N 1
ATOM 2004 C CA . GLY A 1 246 ? 9.609 24.677 -17.359 1.00 90.50 246 GLY A CA 1
ATOM 2005 C C . GLY A 1 246 ? 8.216 25.102 -17.835 1.00 90.50 246 GLY A C 1
ATOM 2006 O O . GLY A 1 246 ? 7.679 26.078 -17.315 1.00 90.50 246 GLY A O 1
ATOM 2007 N N . LYS A 1 247 ? 7.613 24.370 -18.781 1.00 93.50 247 LYS A N 1
ATOM 2008 C CA . LYS A 1 247 ? 6.284 24.665 -19.331 1.00 93.50 247 LYS A CA 1
ATOM 2009 C C . LYS A 1 247 ? 5.186 24.193 -18.380 1.00 93.50 247 LYS A C 1
ATOM 2011 O O . LYS A 1 247 ? 4.265 24.950 -18.089 1.00 93.50 247 LYS A O 1
ATOM 2016 N N . ASN A 1 248 ? 5.284 22.956 -17.892 1.00 90.44 248 ASN A N 1
ATOM 2017 C CA . ASN A 1 248 ? 4.210 22.332 -17.116 1.00 90.44 248 ASN A CA 1
ATOM 2018 C C . ASN A 1 248 ? 4.350 22.497 -15.595 1.00 90.44 248 ASN A C 1
ATOM 2020 O O . ASN A 1 248 ? 3.336 22.475 -14.897 1.00 90.44 248 ASN A O 1
ATOM 2024 N N . ALA A 1 249 ? 5.569 22.659 -15.066 1.00 87.69 249 ALA A N 1
ATOM 2025 C CA . ALA A 1 249 ? 5.814 22.869 -13.635 1.00 87.69 249 ALA A CA 1
ATOM 2026 C C . ALA A 1 249 ? 7.092 23.700 -13.384 1.00 87.69 249 ALA A C 1
ATOM 2028 O O . ALA A 1 249 ? 8.104 23.178 -12.897 1.00 87.69 249 ALA A O 1
ATOM 2029 N N . PRO A 1 250 ? 7.064 25.026 -13.629 1.00 83.38 250 PRO A N 1
ATOM 2030 C CA . PRO A 1 250 ? 8.264 25.866 -13.570 1.00 83.38 250 PRO A CA 1
ATOM 2031 C C . PRO A 1 250 ? 8.900 25.952 -12.177 1.00 83.38 250 PRO A C 1
ATOM 2033 O O . PRO A 1 250 ? 10.109 26.129 -12.068 1.00 83.38 250 PRO A O 1
ATOM 2036 N N . LYS A 1 251 ? 8.102 25.830 -11.106 1.00 89.94 251 LYS A N 1
ATOM 2037 C CA . LYS A 1 251 ? 8.562 26.012 -9.715 1.00 89.94 251 LYS A CA 1
ATOM 2038 C C . LYS A 1 251 ? 8.168 24.883 -8.761 1.00 89.94 251 LYS A C 1
ATOM 2040 O O . LYS A 1 251 ? 8.565 24.912 -7.603 1.00 89.94 251 LYS A O 1
ATOM 2045 N N . GLN A 1 252 ? 7.380 23.908 -9.216 1.00 91.25 252 GLN A N 1
ATOM 2046 C CA . GLN A 1 252 ? 6.903 22.832 -8.347 1.00 91.25 252 GLN A CA 1
ATOM 2047 C C . GLN A 1 252 ? 7.943 21.717 -8.252 1.00 91.25 252 GLN A C 1
ATOM 2049 O O . GLN A 1 252 ? 8.539 21.325 -9.264 1.00 91.25 252 GLN A O 1
ATOM 2054 N N . ASN A 1 253 ? 8.132 21.226 -7.031 1.00 92.25 253 ASN A N 1
ATOM 2055 C CA . ASN A 1 253 ? 9.028 20.133 -6.692 1.00 92.25 253 ASN A CA 1
ATOM 2056 C C . ASN A 1 253 ? 8.282 19.050 -5.914 1.00 92.25 253 ASN A C 1
ATOM 2058 O O . ASN A 1 253 ? 7.246 19.310 -5.306 1.00 92.25 253 ASN A O 1
ATOM 2062 N N . ILE A 1 254 ? 8.858 17.856 -5.917 1.00 91.19 254 ILE A N 1
ATOM 2063 C CA . ILE A 1 254 ? 8.456 16.698 -5.131 1.00 91.19 254 ILE A CA 1
ATOM 2064 C C . ILE A 1 254 ? 9.646 16.204 -4.308 1.00 91.19 254 ILE A C 1
ATOM 2066 O O . ILE A 1 254 ? 10.807 16.363 -4.703 1.00 91.19 254 ILE A O 1
ATOM 2070 N N . GLY A 1 255 ? 9.345 15.603 -3.160 1.00 83.06 255 GLY A N 1
ATOM 2071 C CA . GLY A 1 255 ? 10.363 15.134 -2.225 1.00 83.06 255 GLY A CA 1
ATOM 2072 C C . GLY A 1 255 ? 11.176 16.273 -1.602 1.00 83.06 255 GLY A C 1
ATOM 2073 O O . GLY A 1 255 ? 10.756 17.431 -1.599 1.00 83.06 255 GLY A O 1
ATOM 2074 N N . GLY A 1 256 ? 12.343 15.920 -1.068 1.00 72.50 256 GLY A N 1
ATOM 2075 C CA . GLY A 1 256 ? 13.188 16.812 -0.277 1.00 72.50 256 GLY A CA 1
ATOM 2076 C C . GLY A 1 256 ? 13.290 16.337 1.169 1.00 72.50 256 GLY A C 1
ATOM 2077 O O . GLY A 1 256 ? 12.328 16.425 1.928 1.00 72.50 256 GLY A O 1
ATOM 2078 N N . THR A 1 257 ? 14.462 15.846 1.552 1.00 69.19 257 THR A N 1
ATOM 2079 C CA . THR A 1 257 ? 14.852 15.592 2.944 1.00 69.19 257 THR A CA 1
ATOM 2080 C C . THR A 1 257 ? 16.185 16.289 3.216 1.00 69.19 257 THR A C 1
ATOM 2082 O O . THR A 1 257 ? 16.754 16.922 2.328 1.00 69.19 257 THR A O 1
ATOM 2085 N N . ALA A 1 258 ? 16.721 16.169 4.433 1.00 57.12 258 ALA A N 1
ATOM 2086 C CA . ALA A 1 258 ? 18.076 16.642 4.724 1.00 57.12 258 ALA A CA 1
ATOM 2087 C C . ALA A 1 258 ? 19.161 15.929 3.882 1.00 57.12 258 ALA A C 1
ATOM 2089 O O . ALA A 1 258 ? 20.268 16.444 3.769 1.00 57.12 258 ALA A O 1
ATOM 2090 N N . VAL A 1 259 ? 18.848 14.760 3.304 1.00 60.88 259 VAL A N 1
ATOM 2091 C CA . VAL A 1 259 ? 19.796 13.892 2.583 1.00 60.88 259 VAL A CA 1
ATOM 2092 C C . VAL A 1 259 ? 19.513 13.857 1.077 1.00 60.88 259 VAL A C 1
ATOM 2094 O O . VAL A 1 259 ? 20.438 13.782 0.275 1.00 60.88 259 VAL A O 1
ATOM 2097 N N . GLU A 1 260 ? 18.245 13.952 0.672 1.00 72.38 260 GLU A N 1
ATOM 2098 C CA . GLU A 1 260 ? 17.835 13.882 -0.730 1.00 72.38 260 GLU A CA 1
ATOM 2099 C C . GLU A 1 260 ? 17.247 15.220 -1.193 1.00 72.38 260 GLU A C 1
ATOM 2101 O O . GLU A 1 260 ? 16.223 15.678 -0.686 1.00 72.38 260 GLU A O 1
ATOM 2106 N N . GLY A 1 261 ? 17.892 15.861 -2.170 1.00 81.12 261 GLY A N 1
ATOM 2107 C CA . GLY A 1 261 ? 17.424 17.133 -2.723 1.00 81.12 261 GLY A CA 1
ATOM 2108 C C . GLY A 1 261 ? 16.091 16.998 -3.466 1.00 81.12 261 GLY A C 1
ATOM 2109 O O . GLY A 1 261 ? 15.889 16.051 -4.228 1.00 81.12 261 GLY A O 1
ATOM 2110 N N . ALA A 1 262 ? 15.204 17.981 -3.289 1.00 89.62 262 ALA A N 1
ATOM 2111 C CA . ALA A 1 262 ? 13.909 18.026 -3.966 1.00 89.62 262 ALA A CA 1
ATOM 2112 C C . ALA A 1 262 ? 14.064 17.984 -5.500 1.00 89.62 262 ALA A C 1
ATOM 2114 O O . ALA A 1 262 ? 14.948 18.636 -6.065 1.00 89.62 262 ALA A O 1
ATOM 2115 N N . LYS A 1 263 ? 13.194 17.237 -6.186 1.00 92.69 263 LYS A N 1
ATOM 2116 C CA . LYS A 1 263 ? 13.211 17.078 -7.652 1.00 92.69 263 LYS A CA 1
ATOM 2117 C C . LYS A 1 263 ? 12.048 17.839 -8.291 1.00 92.69 263 LYS A C 1
ATOM 2119 O O . LYS A 1 263 ? 11.021 17.989 -7.637 1.00 92.69 263 LYS A O 1
ATOM 2124 N N . PRO A 1 264 ? 12.145 18.312 -9.547 1.00 93.88 264 PRO A N 1
ATOM 2125 C CA . PRO A 1 264 ? 11.002 18.908 -10.243 1.00 93.88 264 PRO A CA 1
ATOM 2126 C C . PRO A 1 264 ? 9.802 17.954 -10.283 1.00 93.88 264 PRO A C 1
ATOM 2128 O O . PRO A 1 264 ? 10.000 16.747 -10.391 1.00 93.88 264 PRO A O 1
ATOM 2131 N N . LEU A 1 265 ? 8.566 18.463 -10.238 1.00 94.12 265 LEU A N 1
ATOM 2132 C CA . LEU A 1 265 ? 7.370 17.617 -10.400 1.00 94.12 265 LEU A CA 1
ATOM 2133 C C . LEU A 1 265 ? 7.360 16.931 -11.777 1.00 94.12 265 LEU A C 1
ATOM 2135 O O . LEU A 1 265 ? 7.237 15.711 -11.863 1.00 94.12 265 LEU A O 1
ATOM 2139 N N . TYR A 1 266 ? 7.582 17.711 -12.837 1.00 97.25 266 TYR A N 1
ATOM 2140 C CA . TYR A 1 266 ? 7.700 17.221 -14.210 1.00 97.25 266 TYR A CA 1
ATOM 2141 C C . TYR A 1 266 ? 9.108 17.450 -14.755 1.00 97.25 266 TYR A C 1
ATOM 2143 O O . TYR A 1 266 ? 9.727 18.491 -14.510 1.00 97.25 266 TYR A O 1
ATOM 2151 N N . GLU A 1 267 ? 9.612 16.461 -15.483 1.00 96.56 267 GLU A N 1
ATOM 2152 C CA . GLU A 1 267 ? 10.917 16.473 -16.135 1.00 96.56 267 GLU A CA 1
ATOM 2153 C C . GLU A 1 267 ? 10.788 16.023 -17.594 1.00 96.56 267 GLU A C 1
ATOM 2155 O O . GLU A 1 267 ? 9.915 15.232 -17.952 1.00 96.56 267 GLU A O 1
ATOM 2160 N N . ILE A 1 268 ? 11.667 16.558 -18.434 1.00 97.31 268 ILE A N 1
ATOM 2161 C CA . ILE A 1 268 ? 11.823 16.217 -19.839 1.00 97.31 268 ILE A CA 1
ATOM 2162 C C . ILE A 1 268 ? 12.955 15.202 -19.939 1.00 97.31 268 ILE A C 1
ATOM 2164 O O . ILE A 1 268 ? 14.084 15.499 -19.547 1.00 97.31 268 ILE A O 1
ATOM 2168 N N . THR A 1 269 ? 12.646 14.025 -20.477 1.00 97.12 269 THR A N 1
ATOM 2169 C CA . THR A 1 269 ? 13.645 13.012 -20.837 1.00 97.12 269 THR A CA 1
ATOM 2170 C C . THR A 1 269 ? 14.149 13.286 -22.245 1.00 97.12 269 THR A C 1
ATOM 2172 O O . THR A 1 269 ? 13.336 13.498 -23.147 1.00 97.12 269 THR A O 1
ATOM 2175 N N . LYS A 1 270 ? 15.467 13.282 -22.449 1.00 94.62 270 LYS A N 1
ATOM 2176 C CA . LYS A 1 270 ? 16.080 13.394 -23.779 1.00 94.62 270 LYS A CA 1
ATOM 2177 C C . LYS A 1 270 ? 17.370 12.590 -23.882 1.00 94.62 270 LYS A C 1
ATOM 2179 O O . LYS A 1 270 ? 18.084 12.438 -22.890 1.00 94.62 270 LYS A O 1
ATOM 2184 N N . ASP A 1 271 ? 17.692 12.171 -25.098 1.00 92.50 271 ASP A N 1
ATOM 2185 C CA . ASP A 1 271 ? 19.006 11.642 -25.454 1.00 92.50 271 ASP A CA 1
ATOM 2186 C C . ASP A 1 271 ? 19.929 12.811 -25.796 1.00 92.50 271 ASP A C 1
ATOM 2188 O O . ASP A 1 271 ? 19.681 13.570 -26.732 1.00 92.50 271 ASP A O 1
ATOM 2192 N N . ALA A 1 272 ? 20.973 13.008 -24.995 1.00 88.88 272 ALA A N 1
ATOM 2193 C CA . ALA A 1 272 ? 21.850 14.167 -25.134 1.00 88.88 272 ALA A CA 1
ATOM 2194 C C . ALA A 1 272 ? 22.912 14.013 -26.234 1.00 88.88 272 ALA A C 1
ATOM 2196 O O . ALA A 1 272 ? 23.566 14.995 -26.570 1.00 88.88 272 ALA A O 1
ATOM 2197 N N . GLY A 1 273 ? 23.129 12.798 -26.751 1.00 84.50 273 GLY A N 1
ATOM 2198 C CA . GLY A 1 273 ? 24.224 12.483 -27.680 1.00 84.50 273 GLY A CA 1
ATOM 2199 C C . GLY A 1 273 ? 25.625 12.537 -27.050 1.00 84.50 273 GLY A C 1
ATOM 2200 O O . GLY A 1 273 ? 26.605 12.175 -27.693 1.00 84.50 273 GLY A O 1
ATOM 2201 N N . GLU A 1 274 ? 25.721 12.950 -25.785 1.00 83.50 274 GLU A N 1
ATOM 2202 C CA . GLU A 1 274 ? 26.934 13.020 -24.973 1.00 83.50 274 GLU A CA 1
ATOM 2203 C C . GLU A 1 274 ? 26.696 12.350 -23.611 1.00 83.50 274 GLU A C 1
ATOM 2205 O O . GLU A 1 274 ? 25.599 12.432 -23.051 1.00 83.50 274 GLU A O 1
ATOM 2210 N N . GLY A 1 275 ? 27.729 11.700 -23.072 1.00 87.50 275 GLY A N 1
ATOM 2211 C CA . GLY A 1 275 ? 27.668 10.948 -21.817 1.00 87.50 275 GLY A CA 1
ATOM 2212 C C . GLY A 1 275 ? 28.137 9.510 -22.005 1.00 87.50 275 GLY A C 1
ATOM 2213 O O . GLY A 1 275 ? 27.576 8.764 -22.806 1.00 87.50 275 GLY A O 1
ATOM 2214 N N . GLU A 1 276 ? 29.168 9.117 -21.259 1.00 93.38 276 GLU A N 1
ATOM 2215 C CA . GLU A 1 276 ? 29.775 7.790 -21.357 1.00 93.38 276 GLU A CA 1
ATOM 2216 C C . GLU A 1 276 ? 29.791 7.082 -20.008 1.00 93.38 276 GLU A C 1
ATOM 2218 O O . GLU A 1 276 ? 30.026 7.703 -18.967 1.00 93.38 276 GLU A O 1
ATOM 2223 N N . MET A 1 277 ? 29.565 5.770 -20.042 1.00 94.50 277 MET A N 1
ATOM 2224 C CA . MET A 1 277 ? 29.705 4.922 -18.868 1.00 94.50 277 MET A CA 1
ATOM 2225 C C . MET A 1 277 ? 31.187 4.648 -18.621 1.00 94.50 277 MET A C 1
ATOM 2227 O O . MET A 1 277 ? 31.934 4.348 -19.551 1.00 94.50 277 MET A O 1
ATOM 2231 N N . LYS A 1 278 ? 31.624 4.753 -17.366 1.00 94.12 278 LYS A N 1
ATOM 2232 C CA . LYS A 1 278 ? 32.962 4.336 -16.944 1.00 94.12 278 LYS A CA 1
ATOM 2233 C C . LYS A 1 278 ? 32.871 3.040 -16.163 1.00 94.12 278 LYS A C 1
ATOM 2235 O O . LYS A 1 278 ? 32.078 2.945 -15.232 1.00 94.12 278 LYS A O 1
ATOM 2240 N N . HIS A 1 279 ? 33.716 2.085 -16.509 1.00 93.62 279 HIS A N 1
ATOM 2241 C CA . HIS A 1 279 ? 33.868 0.860 -15.745 1.00 93.62 279 HIS A CA 1
ATOM 2242 C C . HIS A 1 279 ? 34.537 1.170 -14.397 1.00 93.62 279 HIS A C 1
ATOM 2244 O O . HIS A 1 279 ? 35.629 1.738 -14.378 1.00 93.62 279 HIS A O 1
ATOM 2250 N N . GLU A 1 280 ? 33.936 0.787 -13.267 1.00 90.25 280 GLU A N 1
ATOM 2251 C CA . GLU A 1 280 ? 34.474 1.168 -11.946 1.00 90.25 280 GLU A CA 1
ATOM 2252 C C . GLU A 1 280 ? 35.829 0.514 -11.644 1.00 90.25 280 GLU A C 1
ATOM 2254 O O . GLU A 1 280 ? 36.723 1.185 -11.137 1.00 90.25 280 GLU A O 1
ATOM 2259 N N . LEU A 1 281 ? 36.019 -0.760 -12.016 1.00 89.81 281 LEU A N 1
ATOM 2260 C CA . LEU A 1 281 ? 37.298 -1.456 -11.815 1.00 89.81 281 LEU A CA 1
ATOM 2261 C C . LEU A 1 281 ? 38.455 -0.885 -12.658 1.00 89.81 281 LEU A C 1
ATOM 2263 O O . LEU A 1 281 ? 39.555 -0.706 -12.143 1.00 89.81 281 LEU A O 1
ATOM 2267 N N . THR A 1 282 ? 38.244 -0.632 -13.958 1.00 92.06 282 THR A N 1
ATOM 2268 C CA . THR A 1 282 ? 39.328 -0.247 -14.886 1.00 92.06 282 THR A CA 1
ATOM 2269 C C . THR A 1 282 ? 39.449 1.264 -15.093 1.00 92.06 282 THR A C 1
ATOM 2271 O O . THR A 1 282 ? 40.465 1.736 -15.603 1.00 92.06 282 THR A O 1
ATOM 2274 N N . GLY A 1 283 ? 38.414 2.036 -14.750 1.00 92.56 283 GLY A N 1
ATOM 2275 C CA . GLY A 1 283 ? 38.313 3.475 -15.007 1.00 92.56 283 GLY A CA 1
ATOM 2276 C C . GLY A 1 283 ? 38.130 3.855 -16.483 1.00 92.56 283 GLY A C 1
ATOM 2277 O O . GLY A 1 283 ? 38.053 5.046 -16.799 1.00 92.56 283 GLY A O 1
ATOM 2278 N N . GLN A 1 284 ? 38.070 2.875 -17.391 1.00 94.12 284 GLN A N 1
ATOM 2279 C CA . GLN A 1 284 ? 37.954 3.100 -18.832 1.00 94.12 284 GLN A CA 1
ATOM 2280 C C . GLN A 1 284 ? 36.509 3.387 -19.249 1.00 94.12 284 GLN A C 1
ATOM 2282 O O . GLN A 1 284 ? 35.559 2.990 -18.575 1.00 94.12 284 GLN A O 1
ATOM 2287 N N . ILE A 1 285 ? 36.350 4.084 -20.377 1.00 95.94 285 ILE A N 1
ATOM 2288 C CA . ILE A 1 285 ? 35.043 4.285 -21.009 1.00 95.94 285 ILE A CA 1
ATOM 2289 C C . ILE A 1 285 ? 34.562 2.954 -21.594 1.00 95.94 285 ILE A C 1
ATOM 2291 O O . ILE A 1 285 ? 35.269 2.341 -22.395 1.00 95.94 285 ILE A O 1
ATOM 2295 N N . THR A 1 286 ? 33.347 2.555 -21.235 1.00 95.56 286 THR A N 1
ATOM 2296 C CA . THR A 1 286 ? 32.679 1.355 -21.739 1.00 95.56 286 THR A CA 1
ATOM 2297 C C . THR A 1 286 ? 31.728 1.724 -22.871 1.00 95.56 286 THR A C 1
ATOM 2299 O O . THR A 1 286 ? 30.891 2.616 -22.723 1.00 95.56 286 THR A O 1
ATOM 2302 N N . LYS A 1 287 ? 31.851 1.036 -24.010 1.00 94.81 287 LYS A N 1
ATOM 2303 C CA . LYS A 1 287 ? 30.919 1.184 -25.134 1.00 94.81 287 LYS A CA 1
ATOM 2304 C C . LYS A 1 287 ? 29.659 0.340 -24.900 1.00 94.81 287 LYS A C 1
ATOM 2306 O O . LYS A 1 287 ? 29.768 -0.697 -24.251 1.00 94.81 287 LYS A O 1
ATOM 2311 N N . PRO A 1 288 ? 28.498 0.740 -25.448 1.00 95.56 288 PRO A N 1
ATOM 2312 C CA . PRO A 1 288 ? 27.310 -0.105 -25.436 1.00 95.56 288 PRO A CA 1
ATOM 2313 C C . PRO A 1 288 ? 27.571 -1.463 -26.088 1.00 95.56 288 PRO A C 1
ATOM 2315 O O . PRO A 1 288 ? 28.216 -1.530 -27.137 1.00 95.56 288 PRO A O 1
ATOM 2318 N N . GLY A 1 289 ? 27.069 -2.525 -25.465 1.00 95.00 289 GLY A N 1
ATOM 2319 C CA . GLY A 1 289 ? 27.246 -3.898 -25.925 1.00 95.00 289 GLY A CA 1
ATOM 2320 C C . GLY A 1 289 ? 26.172 -4.822 -25.363 1.00 95.00 289 GLY A C 1
ATOM 2321 O O . GLY A 1 289 ? 25.665 -4.604 -24.261 1.00 95.00 289 GLY A O 1
ATOM 2322 N N . PHE A 1 290 ? 25.804 -5.838 -26.142 1.00 94.56 290 PHE A N 1
ATOM 2323 C CA . PHE A 1 290 ? 24.802 -6.822 -25.745 1.00 94.56 290 PHE A CA 1
ATOM 2324 C C . PHE A 1 290 ? 25.461 -8.074 -25.159 1.00 94.56 290 PHE A C 1
ATOM 2326 O O . PHE A 1 290 ? 26.439 -8.570 -25.722 1.00 94.56 290 PHE A O 1
ATOM 2333 N N . PRO A 1 291 ? 24.916 -8.633 -24.065 1.00 90.12 291 PRO A N 1
ATOM 2334 C CA . PRO A 1 291 ? 25.502 -9.789 -23.389 1.00 90.12 291 PRO A CA 1
ATOM 2335 C C . PRO A 1 291 ? 25.344 -11.105 -24.170 1.00 90.12 291 PRO A C 1
ATOM 2337 O O . PRO A 1 291 ? 26.046 -12.072 -23.874 1.00 90.12 291 PRO A O 1
ATOM 2340 N N . TYR A 1 292 ? 24.423 -11.157 -25.136 1.00 90.44 292 TYR A N 1
ATOM 2341 C CA . TYR A 1 292 ? 24.147 -12.309 -25.994 1.00 90.44 292 TYR A CA 1
ATOM 2342 C C . TYR A 1 292 ? 23.528 -11.865 -27.329 1.00 90.44 292 TYR A C 1
ATOM 2344 O O . TYR A 1 292 ? 23.072 -10.727 -27.479 1.00 90.44 292 TYR A O 1
ATOM 2352 N N . LEU A 1 293 ? 23.540 -12.771 -28.308 1.00 89.88 293 LEU A N 1
ATOM 2353 C CA . LEU A 1 293 ? 23.028 -12.526 -29.656 1.00 89.88 293 LEU A CA 1
ATOM 2354 C C . LEU A 1 293 ? 21.497 -12.634 -29.697 1.00 89.88 293 LEU A C 1
ATOM 2356 O O . LEU A 1 293 ? 20.927 -13.520 -29.069 1.00 89.88 293 LEU A O 1
ATOM 2360 N N . ALA A 1 294 ? 20.869 -11.753 -30.471 1.00 91.69 294 ALA A N 1
ATOM 2361 C CA . ALA A 1 294 ? 19.467 -11.812 -30.884 1.00 91.69 294 ALA A CA 1
ATOM 2362 C C . ALA A 1 294 ? 19.360 -11.197 -32.288 1.00 91.69 294 ALA A C 1
ATOM 2364 O O . ALA A 1 294 ? 20.153 -10.309 -32.626 1.00 91.69 294 ALA A O 1
ATOM 2365 N N . ASN A 1 295 ? 18.418 -11.653 -33.108 1.00 89.06 295 ASN A N 1
ATOM 2366 C CA . ASN A 1 295 ? 18.174 -11.101 -34.434 1.00 89.06 295 ASN A CA 1
ATOM 2367 C C . ASN A 1 295 ? 17.175 -9.948 -34.324 1.00 89.06 295 ASN A C 1
ATOM 2369 O O . ASN A 1 295 ? 15.979 -10.141 -34.112 1.00 89.06 295 ASN A O 1
ATOM 2373 N N . TYR A 1 296 ? 17.670 -8.728 -34.506 1.00 87.38 296 TYR A N 1
ATOM 2374 C CA . TYR A 1 296 ? 16.848 -7.525 -34.496 1.00 87.38 296 TYR A CA 1
ATOM 2375 C C . TYR A 1 296 ? 17.259 -6.592 -35.631 1.00 87.38 296 TYR A C 1
ATOM 2377 O O . TYR A 1 296 ? 18.418 -6.550 -36.049 1.00 87.38 296 TYR A O 1
ATOM 2385 N N . GLU A 1 297 ? 16.290 -5.838 -36.137 1.00 82.94 297 GLU A N 1
ATOM 2386 C CA . GLU A 1 297 ? 16.545 -4.779 -37.104 1.00 82.94 297 GLU A CA 1
ATOM 2387 C C . GLU A 1 297 ? 16.818 -3.478 -36.351 1.00 82.94 297 GLU A C 1
ATOM 2389 O O . GLU A 1 297 ? 16.059 -3.090 -35.457 1.00 82.94 297 GLU A O 1
ATOM 2394 N N . ASN A 1 298 ? 17.911 -2.799 -36.705 1.00 77.25 298 ASN A N 1
ATOM 2395 C CA . ASN A 1 298 ? 18.165 -1.467 -36.175 1.00 77.25 298 ASN A CA 1
ATOM 2396 C C . ASN A 1 298 ? 17.057 -0.525 -36.665 1.00 77.25 298 ASN A C 1
ATOM 2398 O O . ASN A 1 298 ? 16.833 -0.446 -37.876 1.00 77.25 298 ASN A O 1
ATOM 2402 N N . PRO A 1 299 ? 16.377 0.195 -35.760 1.00 80.06 299 PRO A N 1
ATOM 2403 C CA . PRO A 1 299 ? 15.331 1.115 -36.166 1.00 80.06 299 PRO A CA 1
ATOM 2404 C C . PRO A 1 299 ? 15.922 2.310 -36.925 1.00 80.06 299 PRO A C 1
ATOM 2406 O O . PRO A 1 299 ? 17.033 2.760 -36.636 1.00 80.06 299 PRO A O 1
ATOM 2409 N N . ASP A 1 300 ? 15.149 2.868 -37.857 1.00 74.75 300 ASP A N 1
ATOM 2410 C CA . ASP A 1 300 ? 15.430 4.200 -38.392 1.00 74.75 300 ASP A CA 1
ATOM 2411 C C . ASP A 1 300 ? 15.235 5.232 -37.273 1.00 74.75 300 ASP A C 1
ATOM 2413 O O . ASP A 1 300 ? 14.190 5.264 -36.615 1.00 74.75 300 ASP A O 1
ATOM 2417 N N . GLY A 1 301 ? 16.223 6.100 -37.051 1.00 70.19 301 GLY A N 1
ATOM 2418 C CA . GLY A 1 301 ? 16.100 7.170 -36.067 1.00 70.19 301 GLY A CA 1
ATOM 2419 C C . GLY A 1 301 ? 15.077 8.231 -36.485 1.00 70.19 301 GLY A C 1
ATOM 2420 O O . GLY A 1 301 ? 14.699 8.375 -37.656 1.00 70.19 301 GLY A O 1
ATOM 2421 N N . ALA A 1 302 ? 14.625 9.028 -35.515 1.00 69.31 302 ALA A N 1
ATOM 2422 C CA . ALA A 1 302 ? 13.627 10.067 -35.746 1.00 69.31 302 ALA A CA 1
ATOM 2423 C C . ALA A 1 302 ? 14.020 11.019 -36.897 1.00 69.31 302 ALA A C 1
ATOM 2425 O O . ALA A 1 302 ? 15.044 11.697 -36.858 1.00 69.31 302 ALA A O 1
ATOM 2426 N N . LYS A 1 303 ? 13.145 11.130 -37.909 1.00 66.38 303 LYS A N 1
ATOM 2427 C CA . LYS A 1 303 ? 13.345 11.965 -39.114 1.00 66.38 303 LYS A CA 1
ATOM 2428 C C . LYS A 1 303 ? 14.579 11.576 -39.952 1.00 66.38 303 LYS A C 1
ATOM 2430 O O . LYS A 1 303 ? 15.184 12.449 -40.571 1.00 66.38 303 LYS A O 1
ATOM 2435 N N . GLY A 1 304 ? 14.930 10.289 -39.996 1.00 69.50 304 GLY A N 1
ATOM 2436 C CA . GLY A 1 304 ? 16.047 9.783 -40.803 1.00 69.50 304 GLY A CA 1
ATOM 2437 C C . GLY A 1 304 ? 17.422 10.000 -40.166 1.00 69.50 304 GLY A C 1
ATOM 2438 O O . GLY A 1 304 ? 18.428 9.998 -40.872 1.00 69.50 304 GLY A O 1
ATOM 2439 N N . SER A 1 305 ? 17.477 10.234 -38.850 1.00 76.06 305 SER A N 1
ATOM 2440 C CA . SER A 1 305 ? 18.732 10.223 -38.095 1.00 76.06 305 SER A CA 1
ATOM 2441 C C . SER A 1 305 ? 19.198 8.788 -37.829 1.00 76.06 305 SER A C 1
ATOM 2443 O O . SER A 1 305 ? 18.442 7.836 -38.003 1.00 76.06 305 SER A O 1
ATOM 2445 N N . ALA A 1 306 ? 20.431 8.627 -37.343 1.00 82.44 306 ALA A N 1
ATOM 2446 C CA . ALA A 1 306 ? 20.825 7.370 -36.710 1.00 82.44 306 ALA A CA 1
ATOM 2447 C C . ALA A 1 306 ? 19.928 7.091 -35.482 1.00 82.44 306 ALA A C 1
ATOM 2449 O O . ALA A 1 306 ? 19.472 8.059 -34.852 1.00 82.44 306 ALA A O 1
ATOM 2450 N N . PRO A 1 307 ? 19.666 5.814 -35.148 1.00 87.94 307 PRO A N 1
ATOM 2451 C CA . PRO A 1 307 ? 18.955 5.464 -33.929 1.00 87.94 307 PRO A CA 1
ATOM 2452 C C . PRO A 1 307 ? 19.734 5.913 -32.692 1.00 87.94 307 PRO A C 1
ATOM 2454 O O . PRO A 1 307 ? 20.965 5.967 -32.665 1.00 87.94 307 PRO A O 1
ATOM 2457 N N . THR A 1 308 ? 18.999 6.263 -31.648 1.00 92.56 308 THR A N 1
ATOM 2458 C CA . THR A 1 308 ? 19.555 6.500 -30.318 1.00 92.56 308 THR A CA 1
ATOM 2459 C C . THR A 1 308 ? 19.960 5.175 -29.672 1.00 92.56 308 THR A C 1
ATOM 2461 O O . THR A 1 308 ? 19.384 4.124 -29.954 1.00 92.56 308 THR A O 1
ATOM 2464 N N . ARG A 1 309 ? 20.893 5.224 -28.711 1.00 93.88 309 ARG A N 1
ATOM 2465 C CA . ARG A 1 309 ? 21.287 4.045 -27.915 1.00 93.88 309 ARG A CA 1
ATOM 2466 C C . ARG A 1 309 ? 20.074 3.343 -27.283 1.00 93.88 309 ARG A C 1
ATOM 2468 O O . ARG A 1 309 ? 20.008 2.121 -27.240 1.00 93.88 309 ARG A O 1
ATOM 2475 N N . ARG A 1 310 ? 19.076 4.102 -26.821 1.00 94.88 310 ARG A N 1
ATOM 2476 C CA . ARG A 1 310 ? 17.855 3.524 -26.245 1.00 94.88 310 ARG A CA 1
ATOM 2477 C C . ARG A 1 310 ? 16.962 2.842 -27.275 1.00 94.88 310 ARG A C 1
ATOM 2479 O O . ARG A 1 310 ? 16.353 1.832 -26.944 1.00 94.88 310 ARG A O 1
ATOM 2486 N N . GLU A 1 311 ? 16.878 3.370 -28.494 1.00 94.69 311 GLU A N 1
ATOM 2487 C CA . GLU A 1 311 ? 16.145 2.726 -29.591 1.00 94.69 311 GLU A CA 1
ATOM 2488 C C . GLU A 1 311 ? 16.812 1.408 -30.005 1.00 94.69 311 GLU A C 1
ATOM 2490 O O . GLU A 1 311 ? 16.111 0.411 -30.163 1.00 94.69 311 GLU A O 1
ATOM 2495 N N . GLU A 1 312 ? 18.147 1.365 -30.078 1.00 94.56 312 GLU A N 1
ATOM 2496 C CA . GLU A 1 312 ? 18.904 0.124 -30.316 1.00 94.56 312 GLU A CA 1
ATOM 2497 C C . GLU A 1 312 ? 18.673 -0.907 -29.200 1.00 94.56 312 GLU A C 1
ATOM 2499 O O . GLU A 1 312 ? 18.346 -2.062 -29.478 1.00 94.56 312 GLU A O 1
ATOM 2504 N N . LEU A 1 313 ? 18.773 -0.488 -27.930 1.00 96.44 313 LEU A N 1
ATOM 2505 C CA . LEU A 1 313 ? 18.507 -1.364 -26.786 1.00 96.44 313 LEU A CA 1
ATOM 2506 C C . LEU A 1 313 ? 17.071 -1.896 -26.804 1.00 96.44 313 LEU A C 1
ATOM 2508 O O . LEU A 1 313 ? 16.853 -3.077 -26.551 1.00 96.44 313 LEU A O 1
ATOM 2512 N N . ALA A 1 314 ? 16.090 -1.039 -27.091 1.00 96.88 314 ALA A N 1
ATOM 2513 C CA . ALA A 1 314 ? 14.689 -1.432 -27.137 1.00 96.88 314 ALA A CA 1
ATOM 2514 C C . ALA A 1 314 ? 14.414 -2.437 -28.268 1.00 96.88 314 ALA A C 1
ATOM 2516 O O . ALA A 1 314 ? 13.633 -3.368 -28.069 1.00 96.88 314 ALA A O 1
ATOM 2517 N N . ALA A 1 315 ? 15.062 -2.280 -29.426 1.00 95.81 315 ALA A N 1
ATOM 2518 C CA . ALA A 1 315 ? 14.952 -3.218 -30.541 1.00 95.81 315 ALA A CA 1
ATOM 2519 C C . ALA A 1 315 ? 15.548 -4.593 -30.195 1.00 95.81 315 ALA A C 1
ATOM 2521 O O . ALA A 1 315 ? 14.875 -5.602 -30.383 1.00 95.81 315 ALA A O 1
ATOM 2522 N N . TRP A 1 316 ? 16.750 -4.636 -29.609 1.00 96.50 316 TRP A N 1
ATOM 2523 C CA . TRP A 1 316 ? 17.374 -5.890 -29.165 1.00 96.50 316 TRP A CA 1
ATOM 2524 C C . TRP A 1 316 ? 16.593 -6.579 -28.038 1.00 96.50 316 TRP A C 1
ATOM 2526 O O . TRP A 1 316 ? 16.369 -7.790 -28.072 1.00 96.50 316 TRP A O 1
ATOM 2536 N N . LEU A 1 317 ? 16.160 -5.813 -27.032 1.00 97.38 317 LEU A N 1
ATOM 2537 C CA . LEU A 1 317 ? 15.480 -6.354 -25.855 1.00 97.38 317 LEU A CA 1
ATOM 2538 C C . LEU A 1 317 ? 14.136 -6.977 -26.228 1.00 97.38 317 LEU A C 1
ATOM 2540 O O . LEU A 1 317 ? 13.754 -7.987 -25.653 1.00 97.38 317 LEU A O 1
ATOM 2544 N N . THR A 1 318 ? 13.429 -6.380 -27.188 1.00 96.94 318 THR A N 1
ATOM 2545 C CA . THR A 1 318 ? 12.091 -6.823 -27.606 1.00 96.94 318 THR A CA 1
ATOM 2546 C C . THR A 1 318 ? 12.098 -7.699 -28.861 1.00 96.94 318 THR A C 1
ATOM 2548 O O . THR A 1 318 ? 11.044 -7.922 -29.457 1.00 96.94 318 THR A O 1
ATOM 2551 N N . ALA A 1 319 ? 13.271 -8.192 -29.268 1.00 95.88 319 ALA A N 1
ATOM 2552 C CA . ALA A 1 319 ? 13.405 -9.114 -30.388 1.00 95.88 319 ALA A CA 1
ATOM 2553 C C . ALA A 1 319 ? 12.651 -10.427 -30.117 1.00 95.88 319 ALA A C 1
ATOM 2555 O O . ALA A 1 319 ? 12.635 -10.929 -28.992 1.00 95.88 319 ALA A O 1
ATOM 2556 N N . GLY A 1 320 ? 12.035 -10.992 -31.160 1.00 92.88 320 GLY A N 1
ATOM 2557 C CA . GLY A 1 320 ? 11.256 -12.232 -31.057 1.00 92.88 320 GLY A CA 1
ATOM 2558 C C . GLY A 1 320 ? 12.081 -13.447 -30.632 1.00 92.88 320 GLY A C 1
ATOM 2559 O O . GLY A 1 320 ? 11.552 -14.340 -29.982 1.00 92.88 320 GLY A O 1
ATOM 2560 N N . ASP A 1 321 ? 13.373 -13.459 -30.954 1.00 93.25 321 ASP A N 1
ATOM 2561 C CA . ASP A 1 321 ? 14.315 -14.525 -30.607 1.00 93.25 321 ASP A CA 1
ATOM 2562 C C . ASP A 1 321 ? 15.211 -14.177 -29.404 1.00 93.25 321 ASP A C 1
ATOM 2564 O O . ASP A 1 321 ? 16.188 -14.876 -29.131 1.00 93.25 321 ASP A O 1
ATOM 2568 N N . ASN A 1 322 ? 14.889 -13.111 -28.661 1.00 96.44 322 ASN A N 1
ATOM 2569 C CA . ASN A 1 322 ? 15.558 -12.816 -27.399 1.00 96.44 322 ASN A CA 1
ATOM 2570 C C . ASN A 1 322 ? 15.282 -13.942 -26.379 1.00 96.44 322 ASN A C 1
ATOM 2572 O O . ASN A 1 322 ? 14.130 -14.212 -26.041 1.00 96.44 322 ASN A O 1
ATOM 2576 N N . GLU A 1 323 ? 16.346 -14.556 -25.844 1.00 92.06 323 GLU A N 1
ATOM 2577 C CA . GLU A 1 323 ? 16.289 -15.742 -24.963 1.00 92.06 323 GLU A CA 1
ATOM 2578 C C . GLU A 1 323 ? 15.426 -15.548 -23.694 1.00 92.06 323 GLU A C 1
ATOM 2580 O O . GLU A 1 323 ? 14.886 -16.519 -23.151 1.00 92.06 323 GLU A O 1
ATOM 2585 N N . PHE A 1 324 ? 15.271 -14.305 -23.219 1.00 95.62 324 PHE A N 1
ATOM 2586 C CA . PHE A 1 324 ? 14.673 -14.003 -21.915 1.00 95.62 324 PHE A CA 1
ATOM 2587 C C . PHE A 1 324 ? 13.380 -13.189 -21.990 1.00 95.62 324 PHE A C 1
ATOM 2589 O O . PHE A 1 324 ? 12.521 -13.361 -21.130 1.00 95.62 324 PHE A O 1
ATOM 2596 N N . PHE A 1 325 ? 13.207 -12.319 -22.988 1.00 97.56 325 PHE A N 1
ATOM 2597 C CA . PHE A 1 325 ? 12.106 -11.348 -23.014 1.00 97.56 325 PHE A CA 1
ATOM 2598 C C . PHE A 1 325 ? 10.710 -11.993 -23.010 1.00 97.56 325 PHE A C 1
ATOM 2600 O O . PHE A 1 325 ? 9.912 -11.767 -22.095 1.00 97.56 325 PHE A O 1
ATOM 2607 N N . GLY A 1 326 ? 10.416 -12.844 -24.000 1.00 97.44 326 GLY A N 1
ATOM 2608 C CA . GLY A 1 326 ? 9.138 -13.562 -24.064 1.00 97.44 326 GLY A CA 1
ATOM 2609 C C . GLY A 1 326 ? 8.972 -14.541 -22.898 1.00 97.44 326 GLY A C 1
ATOM 2610 O O . GLY A 1 326 ? 7.908 -14.602 -22.277 1.00 97.44 326 GLY A O 1
ATOM 2611 N N . ARG A 1 327 ? 10.059 -15.240 -22.548 1.00 98.00 327 ARG A N 1
ATOM 2612 C CA . ARG A 1 327 ? 10.109 -16.250 -21.483 1.00 98.00 327 ARG A CA 1
ATOM 2613 C C . ARG A 1 327 ? 9.778 -15.673 -20.109 1.00 98.00 327 ARG A C 1
ATOM 2615 O O . ARG A 1 327 ? 8.977 -16.250 -19.377 1.00 98.00 327 ARG A O 1
ATOM 2622 N N . SER A 1 328 ? 10.371 -14.528 -19.773 1.00 97.44 328 SER A N 1
ATOM 2623 C CA . SER A 1 328 ? 10.139 -13.792 -18.525 1.00 97.44 328 SER A CA 1
ATOM 2624 C C . SER A 1 328 ? 8.663 -13.467 -18.349 1.00 97.44 328 SER A C 1
ATOM 2626 O O . SER A 1 328 ? 8.072 -13.739 -17.300 1.00 97.44 328 SER A O 1
ATOM 2628 N N . TYR A 1 329 ? 8.025 -12.946 -19.397 1.00 97.81 329 TYR A N 1
ATOM 2629 C CA . TYR A 1 329 ? 6.621 -12.577 -19.313 1.00 97.81 329 TYR A CA 1
ATOM 2630 C C . TYR A 1 329 ? 5.688 -13.793 -19.290 1.00 97.81 329 TYR A C 1
ATOM 2632 O O . TYR A 1 329 ? 4.780 -13.837 -18.460 1.00 97.81 329 TYR A O 1
ATOM 2640 N N . ALA A 1 330 ? 5.946 -14.812 -20.115 1.00 98.38 330 ALA A N 1
ATOM 2641 C CA . ALA A 1 330 ? 5.182 -16.059 -20.107 1.00 98.38 330 ALA A CA 1
ATOM 2642 C C . ALA A 1 330 ? 5.219 -16.751 -18.732 1.00 98.38 330 ALA A C 1
ATOM 2644 O O . ALA A 1 330 ? 4.170 -17.112 -18.192 1.00 98.38 330 ALA A O 1
ATOM 2645 N N . ASN A 1 331 ? 6.406 -16.850 -18.122 1.00 98.25 331 ASN A N 1
ATOM 2646 C CA . ASN A 1 331 ? 6.576 -17.408 -16.782 1.00 98.25 331 ASN A CA 1
ATOM 2647 C C . ASN A 1 331 ? 5.812 -16.607 -15.717 1.00 98.25 331 ASN A C 1
ATOM 2649 O O . ASN A 1 331 ? 5.156 -17.185 -14.851 1.00 98.25 331 ASN A O 1
ATOM 2653 N N . ARG A 1 332 ? 5.857 -15.273 -15.800 1.00 97.12 332 ARG A N 1
ATOM 2654 C CA . ARG A 1 332 ? 5.155 -14.383 -14.870 1.00 97.12 332 ARG A CA 1
ATOM 2655 C C . ARG A 1 332 ? 3.635 -14.545 -14.955 1.00 97.12 332 ARG A C 1
ATOM 2657 O O . ARG A 1 332 ? 2.984 -14.678 -13.921 1.00 97.12 332 ARG A O 1
ATOM 2664 N N . ILE A 1 333 ? 3.065 -14.584 -16.164 1.00 98.19 333 ILE A N 1
ATOM 2665 C CA . ILE A 1 333 ? 1.620 -14.802 -16.353 1.00 98.19 333 ILE A CA 1
ATOM 2666 C C . ILE A 1 333 ? 1.205 -16.182 -15.835 1.00 98.19 333 ILE A C 1
ATOM 2668 O O . ILE A 1 333 ? 0.212 -16.283 -15.111 1.00 98.19 333 ILE A O 1
ATOM 2672 N N . TRP A 1 334 ? 1.985 -17.226 -16.133 1.00 98.38 334 TRP A N 1
ATOM 2673 C CA . TRP A 1 334 ? 1.761 -18.561 -15.579 1.00 98.38 334 TRP A CA 1
ATOM 2674 C C . TRP A 1 334 ? 1.758 -18.541 -14.048 1.00 98.38 334 TRP A C 1
ATOM 2676 O O . TRP A 1 334 ? 0.797 -18.986 -13.421 1.00 98.38 334 TRP A O 1
ATOM 2686 N N . GLY A 1 335 ? 2.788 -17.952 -13.438 1.00 96.25 335 GLY A N 1
ATOM 2687 C CA . GLY A 1 335 ? 2.921 -17.852 -11.988 1.00 96.25 335 GLY A CA 1
ATOM 2688 C C . GLY A 1 335 ? 1.776 -17.095 -11.322 1.00 96.25 335 GLY A C 1
ATOM 2689 O O . GLY A 1 335 ? 1.257 -17.535 -10.297 1.00 96.25 335 GLY A O 1
ATOM 2690 N N . TYR A 1 336 ? 1.305 -16.002 -11.926 1.00 95.50 336 TYR A N 1
ATOM 2691 C CA . TYR A 1 336 ? 0.153 -15.265 -11.411 1.00 95.50 336 TYR A CA 1
ATOM 2692 C C . TYR A 1 336 ? -1.139 -16.089 -11.426 1.00 95.50 336 TYR A C 1
ATOM 2694 O O . TYR A 1 336 ? -1.929 -15.955 -10.493 1.00 95.50 336 TYR A O 1
ATOM 2702 N N . LEU A 1 337 ? -1.338 -16.946 -12.434 1.00 97.50 337 LEU A N 1
ATOM 2703 C CA . LEU A 1 337 ? -2.553 -17.750 -12.623 1.00 97.50 337 LEU A CA 1
ATOM 2704 C C . LEU A 1 337 ? -2.520 -19.115 -11.912 1.00 97.50 337 LEU A C 1
ATOM 2706 O O . LEU A 1 337 ? -3.572 -19.621 -11.533 1.00 97.50 337 LEU A O 1
ATOM 2710 N N . LEU A 1 338 ? -1.345 -19.719 -11.715 1.00 96.81 338 LEU A N 1
ATOM 2711 C CA . LEU A 1 338 ? -1.195 -21.039 -11.078 1.00 96.81 338 LEU A CA 1
ATOM 2712 C C . LEU A 1 338 ? -0.615 -20.956 -9.655 1.00 96.81 338 LEU A C 1
ATOM 2714 O O . LEU A 1 338 ? -0.697 -21.918 -8.893 1.00 96.81 338 LEU A O 1
ATOM 2718 N N . GLY A 1 339 ? -0.061 -19.804 -9.268 1.00 93.25 339 GLY A N 1
ATOM 2719 C CA . GLY A 1 339 ? 0.506 -19.540 -7.938 1.00 93.25 339 GLY A CA 1
ATOM 2720 C C . GLY A 1 339 ? 1.974 -19.892 -7.775 1.00 93.25 339 GLY A C 1
ATOM 2721 O O . GLY A 1 339 ? 2.545 -19.635 -6.720 1.00 93.25 339 GLY A O 1
ATOM 2722 N N . THR A 1 340 ? 2.582 -20.498 -8.785 1.00 93.69 340 THR A N 1
ATOM 2723 C CA . THR A 1 340 ? 4.010 -20.816 -8.830 1.00 93.69 340 THR A CA 1
ATOM 2724 C C . THR A 1 340 ? 4.435 -20.764 -10.285 1.00 93.69 340 THR A C 1
ATOM 2726 O O . THR A 1 340 ? 3.718 -21.269 -11.152 1.00 93.69 340 THR A O 1
ATOM 2729 N N . GLY A 1 341 ? 5.548 -20.098 -10.569 1.00 95.56 341 GLY A N 1
ATOM 2730 C CA . GLY A 1 341 ? 6.111 -20.047 -11.911 1.00 95.56 341 GLY A CA 1
ATOM 2731 C C . GLY A 1 341 ? 6.609 -21.414 -12.366 1.00 95.56 341 GLY A C 1
ATOM 2732 O O . GLY A 1 341 ? 6.862 -22.309 -11.560 1.00 95.56 341 GLY A O 1
ATOM 2733 N N . VAL A 1 342 ? 6.797 -21.572 -13.674 1.00 97.00 342 VAL A N 1
ATOM 2734 C CA . VAL A 1 342 ? 7.613 -22.680 -14.191 1.00 97.00 342 VAL A CA 1
ATOM 2735 C C . VAL A 1 342 ? 9.071 -22.488 -13.757 1.00 97.00 342 VAL A C 1
ATOM 2737 O O . VAL A 1 342 ? 9.781 -23.456 -13.515 1.00 97.00 342 VAL A O 1
ATOM 2740 N N . ILE A 1 343 ? 9.492 -21.234 -13.591 1.00 94.56 343 ILE A N 1
ATOM 2741 C CA . ILE A 1 343 ? 10.673 -20.813 -12.838 1.00 94.56 343 ILE A CA 1
ATOM 2742 C C . ILE A 1 343 ? 10.180 -20.007 -11.631 1.00 94.56 343 ILE A C 1
ATOM 2744 O O . ILE A 1 343 ? 9.428 -19.045 -11.803 1.00 94.56 343 ILE A O 1
ATOM 2748 N N . GLU A 1 344 ? 10.606 -20.382 -10.426 1.00 90.81 344 GLU A N 1
ATOM 2749 C CA . GLU A 1 344 ? 10.300 -19.670 -9.182 1.00 90.81 344 GLU A CA 1
ATOM 2750 C C . GLU A 1 344 ? 11.622 -19.335 -8.464 1.00 90.81 344 GLU A C 1
ATOM 2752 O O . GLU A 1 344 ? 12.458 -20.232 -8.318 1.00 90.81 344 GLU A O 1
ATOM 2757 N N . PRO A 1 345 ? 11.863 -18.088 -8.015 1.00 92.31 345 PRO A N 1
ATOM 2758 C CA . PRO A 1 345 ? 11.021 -16.892 -8.148 1.00 92.31 345 PRO A CA 1
ATOM 2759 C C . PRO A 1 345 ? 10.721 -16.466 -9.594 1.00 92.31 345 PRO A C 1
ATOM 2761 O O . PRO A 1 345 ? 11.536 -16.689 -10.488 1.00 92.31 345 PRO A O 1
ATOM 2764 N N . LEU A 1 346 ? 9.567 -15.820 -9.819 1.00 92.62 346 LEU A N 1
ATOM 2765 C CA . LEU A 1 346 ? 9.096 -15.414 -11.160 1.00 92.62 346 LEU A CA 1
ATOM 2766 C C . LEU A 1 346 ? 10.070 -14.502 -11.929 1.00 92.62 346 LEU A C 1
ATOM 2768 O O . LEU A 1 346 ? 10.009 -14.439 -13.157 1.00 92.62 346 LEU A O 1
ATOM 2772 N N . ASP A 1 347 ? 10.934 -13.791 -11.204 1.00 90.19 347 ASP A N 1
ATOM 2773 C CA . ASP A 1 347 ? 11.870 -12.779 -11.692 1.00 90.19 347 ASP A CA 1
ATOM 2774 C C . ASP A 1 347 ? 13.359 -13.178 -11.521 1.00 90.19 347 ASP A C 1
ATOM 2776 O O . ASP A 1 347 ? 14.224 -12.306 -11.400 1.00 90.19 347 ASP A O 1
ATOM 2780 N N . ASP A 1 348 ? 13.654 -14.488 -11.485 1.00 90.75 348 ASP A N 1
ATOM 2781 C CA . ASP A 1 348 ? 15.003 -15.067 -11.309 1.00 90.75 348 ASP A CA 1
ATOM 2782 C C . ASP A 1 348 ? 15.309 -16.184 -12.335 1.00 90.75 348 ASP A C 1
ATOM 2784 O O . ASP A 1 348 ? 15.486 -17.356 -11.983 1.00 90.75 348 ASP A O 1
ATOM 2788 N N . ILE A 1 349 ? 15.360 -15.831 -13.625 1.00 91.62 349 ILE A N 1
ATOM 2789 C CA . ILE A 1 349 ? 15.763 -16.735 -14.712 1.00 91.62 349 ILE A CA 1
ATOM 2790 C C . ILE A 1 349 ? 17.286 -16.823 -14.773 1.00 91.62 349 ILE A C 1
ATOM 2792 O O . ILE A 1 349 ? 17.964 -15.867 -15.154 1.00 91.62 349 ILE A O 1
ATOM 2796 N N . ARG A 1 350 ? 17.813 -18.014 -14.471 1.00 87.31 350 ARG A N 1
ATOM 2797 C CA . ARG A 1 350 ? 19.250 -18.306 -14.510 1.00 87.31 350 ARG A CA 1
ATOM 2798 C C . ARG A 1 350 ? 19.552 -19.787 -14.655 1.00 87.31 350 ARG A C 1
ATOM 2800 O O . ARG A 1 350 ? 18.746 -20.636 -14.294 1.00 87.31 350 ARG A O 1
ATOM 2807 N N . ALA A 1 351 ? 20.772 -20.113 -15.082 1.00 81.44 351 ALA A N 1
ATOM 2808 C CA . ALA A 1 351 ? 21.210 -21.502 -15.258 1.00 81.44 351 ALA A CA 1
ATOM 2809 C C . ALA A 1 351 ? 21.103 -22.347 -13.971 1.00 81.44 351 ALA A C 1
ATOM 2811 O O . ALA A 1 351 ? 20.777 -23.528 -14.028 1.00 81.44 351 ALA A O 1
ATOM 2812 N N . GLY A 1 352 ? 21.356 -21.745 -12.802 1.00 81.62 352 GLY A N 1
ATOM 2813 C CA . GLY A 1 352 ? 21.213 -22.410 -11.500 1.00 81.62 352 GLY A CA 1
ATOM 2814 C C . GLY A 1 352 ? 19.766 -22.576 -11.012 1.00 81.62 352 GLY A C 1
ATOM 2815 O O . GLY A 1 352 ? 19.558 -23.238 -9.997 1.00 81.62 352 GLY A O 1
ATOM 2816 N N . ASN A 1 353 ? 18.794 -21.991 -11.718 1.00 87.69 353 ASN A N 1
ATOM 2817 C CA . ASN A 1 353 ? 17.361 -22.057 -11.439 1.00 87.69 353 ASN A CA 1
ATOM 2818 C C . ASN A 1 353 ? 16.593 -22.466 -12.716 1.00 87.69 353 ASN A C 1
ATOM 2820 O O . ASN A 1 353 ? 15.894 -21.644 -13.313 1.00 87.69 353 ASN A O 1
ATOM 2824 N N . PRO A 1 354 ? 16.790 -23.703 -13.209 1.00 89.00 354 PRO A N 1
ATOM 2825 C CA . PRO A 1 354 ? 16.157 -24.155 -14.440 1.00 89.00 354 PRO A CA 1
ATOM 2826 C C . PRO A 1 354 ? 14.630 -24.279 -14.278 1.00 89.00 354 PRO A C 1
ATOM 2828 O O . PRO A 1 354 ? 14.152 -24.508 -13.164 1.00 89.00 354 PRO A O 1
ATOM 2831 N N . PRO A 1 355 ? 13.858 -24.205 -15.378 1.00 93.25 355 PRO A N 1
ATOM 2832 C CA . PRO A 1 355 ? 12.413 -24.406 -15.330 1.00 93.25 355 PRO A CA 1
ATOM 2833 C C . PRO A 1 355 ? 12.048 -25.808 -14.816 1.00 93.25 355 PRO A C 1
ATOM 2835 O O . PRO A 1 355 ? 12.667 -26.797 -15.216 1.00 93.25 355 PRO A O 1
ATOM 2838 N N . SER A 1 356 ? 10.999 -25.919 -13.995 1.00 93.38 356 SER A N 1
ATOM 2839 C CA . SER A 1 356 ? 10.453 -27.206 -13.534 1.00 93.38 356 SER A CA 1
ATOM 2840 C C . SER A 1 356 ? 9.925 -28.051 -14.700 1.00 93.38 356 SER A C 1
ATOM 2842 O O . SER A 1 356 ? 10.051 -29.279 -14.702 1.00 93.38 356 SER A O 1
ATOM 2844 N N . ASN A 1 357 ? 9.393 -27.388 -15.731 1.00 95.81 357 ASN A N 1
ATOM 2845 C CA . ASN A 1 357 ? 8.972 -27.984 -16.993 1.00 95.81 357 ASN A CA 1
ATOM 2846 C C . ASN A 1 357 ? 9.476 -27.131 -18.182 1.00 95.81 357 ASN A C 1
ATOM 2848 O O . ASN A 1 357 ? 8.784 -26.198 -18.596 1.00 95.81 357 ASN A O 1
ATOM 2852 N N . PRO A 1 358 ? 10.689 -27.404 -18.706 1.00 94.88 358 PRO A N 1
ATOM 2853 C CA . PRO A 1 358 ? 11.280 -26.627 -19.798 1.00 94.88 358 PRO A CA 1
ATOM 2854 C C . PRO A 1 358 ? 10.423 -26.621 -21.064 1.00 94.88 358 PRO A C 1
ATOM 2856 O O . PRO A 1 358 ? 10.142 -25.545 -21.584 1.00 94.88 358 PRO A O 1
ATOM 2859 N N . ASP A 1 359 ? 9.919 -27.785 -21.484 1.00 97.44 359 ASP A N 1
ATOM 2860 C CA . ASP A 1 359 ? 9.129 -27.923 -22.713 1.00 97.44 359 ASP A CA 1
ATOM 2861 C C . ASP A 1 359 ? 7.828 -27.105 -22.649 1.00 97.44 359 ASP A C 1
ATOM 2863 O O . ASP A 1 359 ? 7.426 -26.473 -23.627 1.00 97.44 359 ASP A O 1
ATOM 2867 N N . LEU A 1 360 ? 7.183 -27.054 -21.475 1.00 98.44 360 LEU A N 1
ATOM 2868 C CA . LEU A 1 360 ? 6.025 -26.189 -21.236 1.00 98.44 360 LEU A CA 1
ATOM 2869 C C . LEU A 1 360 ? 6.372 -24.706 -21.387 1.00 98.44 360 LEU A C 1
ATOM 2871 O O . LEU A 1 360 ? 5.626 -23.966 -22.027 1.00 98.44 360 LEU A O 1
ATOM 2875 N N . LEU A 1 361 ? 7.460 -24.253 -20.761 1.00 98.25 361 LEU A N 1
ATOM 2876 C CA . LEU A 1 361 ? 7.832 -22.842 -20.802 1.00 98.25 361 LEU A CA 1
ATOM 2877 C C . LEU A 1 361 ? 8.266 -22.418 -22.209 1.00 98.25 361 LEU A C 1
ATOM 2879 O O . LEU A 1 361 ? 7.927 -21.313 -22.632 1.00 98.25 361 LEU A O 1
ATOM 2883 N N . ASP A 1 362 ? 8.965 -23.290 -22.932 1.00 98.25 362 ASP A N 1
ATOM 2884 C CA . ASP A 1 362 ? 9.346 -23.065 -24.326 1.00 98.25 362 ASP A CA 1
ATOM 2885 C C . ASP A 1 362 ? 8.094 -22.944 -25.200 1.00 98.25 362 ASP A C 1
ATOM 2887 O O . ASP A 1 362 ? 7.918 -21.929 -25.869 1.00 98.25 362 ASP A O 1
ATOM 2891 N N . TYR A 1 363 ? 7.139 -23.873 -25.071 1.00 98.56 363 TYR A N 1
ATOM 2892 C CA . TYR A 1 363 ? 5.855 -23.787 -25.771 1.00 98.56 363 TYR A CA 1
ATOM 2893 C C . TYR A 1 363 ? 5.109 -22.474 -25.486 1.00 98.56 363 TYR A C 1
ATOM 2895 O O . TYR A 1 363 ? 4.657 -21.805 -26.413 1.00 98.56 363 TYR A O 1
ATOM 2903 N N . LEU A 1 364 ? 4.979 -22.078 -24.214 1.00 98.50 364 LEU A N 1
ATOM 2904 C CA . LEU A 1 364 ? 4.304 -20.826 -23.851 1.00 98.50 364 LEU A CA 1
ATOM 2905 C C . LEU A 1 364 ? 5.019 -19.601 -24.437 1.00 98.50 364 LEU A C 1
ATOM 2907 O O . LEU A 1 364 ? 4.358 -18.653 -24.862 1.00 98.50 364 LEU A O 1
ATOM 2911 N N . THR A 1 365 ? 6.352 -19.625 -24.463 1.00 98.44 365 THR A N 1
ATOM 2912 C CA . THR A 1 365 ? 7.178 -18.540 -25.004 1.00 98.44 365 THR A CA 1
ATOM 2913 C C . THR A 1 365 ? 7.012 -18.429 -26.514 1.00 98.44 365 THR A C 1
ATOM 2915 O O . THR A 1 365 ? 6.662 -17.357 -27.009 1.00 98.44 365 THR A O 1
ATOM 2918 N N . ASP A 1 366 ? 7.179 -19.537 -27.233 1.00 98.12 366 ASP A N 1
ATOM 2919 C CA . ASP A 1 366 ? 7.086 -19.584 -28.692 1.00 98.12 366 ASP A CA 1
ATOM 2920 C C . ASP A 1 366 ? 5.697 -19.155 -29.159 1.00 98.12 366 ASP A C 1
ATOM 2922 O O . ASP A 1 366 ? 5.560 -18.281 -30.013 1.00 98.12 366 ASP A O 1
ATOM 2926 N N . ARG A 1 367 ? 4.641 -19.677 -28.522 1.00 97.81 367 ARG A N 1
ATOM 2927 C CA . ARG A 1 367 ? 3.259 -19.284 -28.825 1.00 97.81 367 ARG A CA 1
ATOM 2928 C C . ARG A 1 367 ? 3.007 -17.806 -28.570 1.00 97.81 367 ARG A C 1
ATOM 2930 O O . ARG A 1 367 ? 2.302 -17.172 -29.355 1.00 97.81 367 ARG A O 1
ATOM 2937 N N . PHE A 1 368 ? 3.561 -17.250 -27.495 1.00 98.44 368 PHE A N 1
ATOM 2938 C CA . PHE A 1 368 ? 3.412 -15.832 -27.188 1.00 98.44 368 PHE A CA 1
ATOM 2939 C C . PHE A 1 368 ? 4.084 -14.949 -28.249 1.00 98.44 368 PHE A C 1
ATOM 2941 O O . PHE A 1 368 ? 3.483 -13.968 -28.692 1.00 98.44 368 PHE A O 1
ATOM 2948 N N . VAL A 1 369 ? 5.276 -15.331 -28.717 1.00 97.94 369 VAL A N 1
ATOM 2949 C CA . VAL A 1 369 ? 5.994 -14.640 -29.801 1.00 97.94 369 VAL A CA 1
ATOM 2950 C C . VAL A 1 369 ? 5.256 -14.786 -31.138 1.00 97.94 369 VAL A C 1
ATOM 2952 O O . VAL A 1 369 ? 4.980 -13.782 -31.795 1.00 97.94 369 VAL A O 1
ATOM 2955 N N . GLU A 1 370 ? 4.857 -16.003 -31.523 1.00 97.75 370 GLU A N 1
ATOM 2956 C CA . GLU A 1 370 ? 4.113 -16.295 -32.762 1.00 97.75 370 GLU A CA 1
ATOM 2957 C C . GLU A 1 370 ? 2.802 -15.509 -32.871 1.00 97.75 370 GLU A C 1
ATOM 2959 O O . GLU A 1 370 ? 2.379 -15.116 -33.959 1.00 97.75 370 GLU A O 1
ATOM 2964 N N . GLN A 1 371 ? 2.135 -15.282 -31.739 1.00 97.75 371 GLN A N 1
ATOM 2965 C CA . GLN A 1 371 ? 0.887 -14.526 -31.681 1.00 97.75 371 GLN A CA 1
ATOM 2966 C C . GLN A 1 371 ? 1.098 -13.006 -31.672 1.00 97.75 371 GLN A C 1
ATOM 2968 O O . GLN A 1 371 ? 0.126 -12.265 -31.510 1.00 97.75 371 GLN A O 1
ATOM 2973 N N . GLY A 1 372 ? 2.335 -12.539 -31.864 1.00 97.56 372 GLY A N 1
ATOM 2974 C CA . GLY A 1 372 ? 2.678 -11.123 -31.870 1.00 97.56 372 GLY A CA 1
ATOM 2975 C C . GLY A 1 372 ? 2.574 -10.503 -30.482 1.00 97.56 372 GLY A C 1
ATOM 2976 O O . GLY A 1 372 ? 2.057 -9.397 -30.354 1.00 97.56 372 GLY A O 1
ATOM 2977 N N . PHE A 1 373 ? 3.014 -11.227 -29.448 1.00 98.50 373 PHE A N 1
ATOM 2978 C CA . PHE A 1 373 ? 3.050 -10.755 -28.064 1.00 98.50 373 PHE A CA 1
ATOM 2979 C C . PHE A 1 373 ? 1.673 -10.352 -27.495 1.00 98.50 373 PHE A C 1
ATOM 2981 O O . PHE A 1 373 ? 1.554 -9.411 -26.701 1.00 98.50 373 PHE A O 1
ATOM 2988 N N . ASP A 1 374 ? 0.620 -11.071 -27.894 1.00 98.69 374 ASP A N 1
ATOM 2989 C CA . ASP A 1 374 ? -0.761 -10.852 -27.451 1.00 98.69 374 ASP A CA 1
ATOM 2990 C C . ASP A 1 374 ? -0.995 -11.408 -26.035 1.00 98.69 374 ASP A C 1
ATOM 2992 O O . ASP A 1 374 ? -1.127 -12.615 -25.813 1.00 98.69 374 ASP A O 1
ATOM 2996 N N . VAL A 1 375 ? -1.066 -10.503 -25.056 1.00 98.50 375 VAL A N 1
ATOM 2997 C CA . VAL A 1 375 ? -1.193 -10.854 -23.632 1.00 98.50 375 VAL A CA 1
ATOM 2998 C C . VAL A 1 375 ? -2.525 -11.537 -23.324 1.00 98.50 375 VAL A C 1
ATOM 3000 O O . VAL A 1 375 ? -2.583 -12.469 -22.521 1.00 98.50 375 VAL A O 1
ATOM 3003 N N . ARG A 1 376 ? -3.615 -11.095 -23.962 1.00 98.56 376 ARG A N 1
ATOM 3004 C CA . ARG A 1 376 ? -4.954 -11.651 -23.723 1.00 98.56 376 ARG A CA 1
ATOM 3005 C C . ARG A 1 376 ? -5.060 -13.087 -24.206 1.00 98.56 376 ARG A C 1
ATOM 3007 O O . ARG A 1 376 ? -5.650 -13.902 -23.503 1.00 98.56 376 ARG A O 1
ATOM 3014 N N . LYS A 1 377 ? -4.475 -13.410 -25.361 1.00 98.50 377 LYS A N 1
ATOM 3015 C CA . LYS A 1 377 ? -4.470 -14.789 -25.862 1.00 98.50 377 LYS A CA 1
ATOM 3016 C C . LYS A 1 377 ? -3.626 -15.720 -24.998 1.00 98.50 377 LYS A C 1
ATOM 3018 O O . LYS A 1 377 ? -4.089 -16.818 -24.712 1.00 98.50 377 LYS A O 1
ATOM 3023 N N . LEU A 1 378 ? -2.463 -15.268 -24.519 1.00 98.69 378 LEU A N 1
ATOM 3024 C CA . LEU A 1 378 ? -1.646 -16.037 -23.574 1.00 98.69 378 LEU A CA 1
ATOM 3025 C C . LEU A 1 378 ? -2.431 -16.367 -22.291 1.00 98.69 378 LEU A C 1
ATOM 3027 O O . LEU A 1 378 ? -2.489 -17.525 -21.880 1.00 98.69 378 LEU A O 1
ATOM 3031 N N . ILE A 1 379 ? -3.085 -15.367 -21.687 1.00 98.75 379 ILE A N 1
ATOM 3032 C CA . ILE A 1 379 ? -3.932 -15.564 -20.498 1.00 98.75 379 ILE A CA 1
ATOM 3033 C C . ILE A 1 379 ? -5.090 -16.526 -20.804 1.00 98.75 379 ILE A C 1
ATOM 3035 O O . ILE A 1 379 ? -5.340 -17.449 -20.029 1.00 98.75 379 ILE A O 1
ATOM 3039 N N . ALA A 1 380 ? -5.780 -16.339 -21.935 1.00 98.56 380 ALA A N 1
ATOM 3040 C CA . ALA A 1 380 ? -6.888 -17.199 -22.341 1.00 98.56 380 ALA A CA 1
ATOM 3041 C C . ALA A 1 380 ? -6.442 -18.658 -22.502 1.00 98.56 380 ALA A C 1
ATOM 3043 O O . ALA A 1 380 ? -7.102 -19.556 -21.989 1.00 98.56 380 ALA A O 1
ATOM 3044 N N . GLU A 1 381 ? -5.316 -18.904 -23.175 1.00 98.31 381 GLU A N 1
ATOM 3045 C CA . GLU A 1 381 ? -4.795 -20.252 -23.411 1.00 98.31 381 GLU A CA 1
ATOM 3046 C C . GLU A 1 381 ? -4.471 -20.974 -22.094 1.00 98.31 381 GLU A C 1
ATOM 3048 O O . GLU A 1 381 ? -4.845 -22.136 -21.920 1.00 98.31 381 GLU A O 1
ATOM 3053 N N . ILE A 1 382 ? -3.879 -20.266 -21.124 1.00 98.75 382 ILE A N 1
ATOM 3054 C CA . ILE A 1 382 ? -3.609 -20.812 -19.788 1.00 98.75 382 ILE A CA 1
ATOM 3055 C C . ILE A 1 382 ? -4.920 -21.113 -19.048 1.00 98.75 382 ILE A C 1
ATOM 3057 O O . ILE A 1 382 ? -5.101 -22.236 -18.578 1.00 98.75 382 ILE A O 1
ATOM 3061 N N . CYS A 1 383 ? -5.866 -20.170 -18.974 1.00 98.62 383 CYS A N 1
ATOM 3062 C CA . CYS A 1 383 ? -7.130 -20.367 -18.249 1.00 98.62 383 CYS A CA 1
ATOM 3063 C C . CYS A 1 383 ? -8.032 -21.453 -18.867 1.00 98.62 383 CYS A C 1
ATOM 3065 O O . CYS A 1 383 ? -8.794 -22.115 -18.155 1.00 98.62 383 CYS A O 1
ATOM 3067 N N . LYS A 1 384 ? -7.952 -21.660 -20.188 1.00 98.50 384 LYS A N 1
ATOM 3068 C CA . LYS A 1 384 ? -8.701 -22.707 -20.904 1.00 98.50 384 LYS A CA 1
ATOM 3069 C C . LYS A 1 384 ? -8.066 -24.098 -20.778 1.00 98.50 384 LYS A C 1
ATOM 3071 O O . LYS A 1 384 ? -8.713 -25.082 -21.129 1.00 98.50 384 LYS A O 1
ATOM 3076 N N . SER A 1 385 ? -6.838 -24.206 -20.266 1.00 98.56 385 SER A N 1
ATOM 3077 C CA . SER A 1 385 ? -6.181 -25.498 -20.024 1.00 98.56 385 SER A CA 1
ATOM 3078 C C . SER A 1 385 ? -6.880 -26.304 -18.924 1.00 98.56 385 SER A C 1
ATOM 3080 O O . SER A 1 385 ? -7.447 -25.747 -17.978 1.00 98.56 385 SER A O 1
ATOM 3082 N N . ARG A 1 386 ? -6.807 -27.637 -19.008 1.00 97.88 386 ARG A N 1
ATOM 3083 C CA . ARG A 1 386 ? -7.253 -28.515 -17.919 1.00 97.88 386 ARG A CA 1
ATOM 3084 C C . ARG A 1 386 ? -6.406 -28.296 -16.670 1.00 97.88 386 ARG A C 1
ATOM 3086 O O . ARG A 1 386 ? -6.954 -28.313 -15.571 1.00 97.88 386 ARG A O 1
ATOM 3093 N N . THR A 1 387 ? -5.103 -28.067 -16.835 1.00 98.19 387 THR A N 1
ATOM 3094 C CA . THR A 1 387 ? -4.158 -27.817 -15.736 1.00 98.19 387 THR A CA 1
ATOM 3095 C C . THR A 1 387 ? -4.591 -26.645 -14.849 1.00 98.19 387 THR A C 1
ATOM 3097 O O . THR A 1 387 ? -4.617 -26.782 -13.627 1.00 98.19 387 THR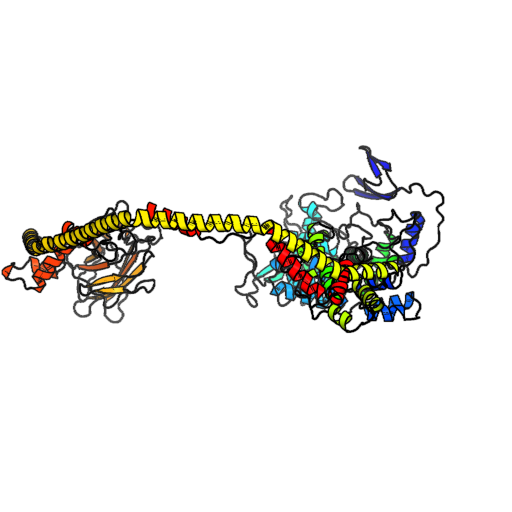 A O 1
ATOM 3100 N N . TYR A 1 388 ? -5.024 -25.519 -15.429 1.00 98.38 388 TYR A N 1
ATOM 3101 C CA . TYR A 1 388 ? -5.553 -24.386 -14.652 1.00 98.38 388 TYR A CA 1
ATOM 3102 C C . TYR A 1 388 ? -6.832 -24.733 -13.876 1.00 98.38 388 TYR A C 1
ATOM 3104 O O . TYR A 1 388 ? -7.087 -24.196 -12.797 1.00 98.38 388 TYR A O 1
ATOM 3112 N N . GLN A 1 389 ? -7.640 -25.649 -14.411 1.00 98.00 389 GLN A N 1
ATOM 3113 C CA . GLN A 1 389 ? -8.942 -26.028 -13.863 1.00 98.00 389 GLN A CA 1
ATOM 3114 C C . GLN A 1 389 ? -8.882 -27.237 -12.921 1.00 98.00 389 GLN A C 1
ATOM 3116 O O . GLN A 1 389 ? -9.919 -27.813 -12.604 1.00 98.00 389 GLN A O 1
ATOM 3121 N N . LEU A 1 390 ? -7.703 -27.643 -12.449 1.00 98.06 390 LEU A N 1
ATOM 3122 C CA . LEU A 1 390 ? -7.595 -28.701 -11.444 1.00 98.06 390 LEU A CA 1
ATOM 3123 C C . LEU A 1 390 ? -8.173 -28.260 -10.091 1.00 98.06 390 LEU A C 1
ATOM 3125 O O . LEU A 1 390 ? -8.185 -27.078 -9.742 1.00 98.06 390 LEU A O 1
ATOM 3129 N N . SER A 1 391 ? -8.674 -29.215 -9.316 1.00 97.25 391 SER A N 1
ATOM 3130 C CA . SER A 1 391 ? -9.124 -28.999 -7.942 1.00 97.25 391 SER A CA 1
ATOM 3131 C C . SER A 1 391 ? -7.931 -28.810 -7.003 1.00 97.25 391 SER A C 1
ATOM 3133 O O . SER A 1 391 ? -6.826 -29.280 -7.273 1.00 97.25 391 SER A O 1
ATOM 3135 N N . LEU A 1 392 ? -8.168 -28.145 -5.874 1.00 95.12 392 LEU A N 1
ATOM 3136 C CA . LEU A 1 392 ? -7.249 -28.120 -4.733 1.00 95.12 392 LEU A CA 1
ATOM 3137 C C . LEU A 1 392 ? -7.162 -29.448 -4.002 1.00 95.12 392 LEU A C 1
ATOM 3139 O O . LEU A 1 392 ? -6.221 -29.675 -3.245 1.00 95.12 392 LEU A O 1
ATOM 3143 N N . LYS A 1 393 ? -8.193 -30.287 -4.137 1.00 96.00 393 LYS A N 1
ATOM 3144 C CA . LYS A 1 393 ? -8.261 -31.548 -3.418 1.00 96.00 393 LYS A CA 1
ATOM 3145 C C . LYS A 1 393 ? -7.133 -32.443 -3.906 1.00 96.00 393 LYS A C 1
ATOM 3147 O O . LYS A 1 393 ? -7.187 -32.966 -5.019 1.00 96.00 393 LYS A O 1
ATOM 3152 N N . VAL A 1 394 ? -6.127 -32.614 -3.062 1.00 96.81 394 VAL A N 1
ATOM 3153 C CA . VAL A 1 394 ? -4.994 -33.494 -3.329 1.00 96.81 394 VAL A CA 1
ATOM 3154 C C . VAL A 1 394 ? -5.389 -34.963 -3.186 1.00 96.81 394 VAL A C 1
ATOM 3156 O O . VAL A 1 394 ? -6.398 -35.324 -2.573 1.00 96.81 394 VAL A O 1
ATOM 3159 N N . ASN A 1 395 ? -4.566 -35.818 -3.769 1.00 95.31 395 ASN A N 1
ATOM 3160 C CA . ASN A 1 395 ? -4.570 -37.259 -3.622 1.00 95.31 395 ASN A CA 1
ATOM 3161 C C . ASN A 1 395 ? -3.172 -37.716 -3.162 1.00 95.31 395 ASN A C 1
ATOM 3163 O O . ASN A 1 395 ? -2.202 -36.963 -3.215 1.00 95.31 395 ASN A O 1
ATOM 3167 N N . LYS A 1 396 ? -3.042 -38.980 -2.752 1.00 93.88 396 LYS A N 1
ATOM 3168 C CA . LYS A 1 396 ? -1.779 -39.532 -2.220 1.00 93.88 396 LYS A CA 1
ATOM 3169 C C . LYS A 1 396 ? -0.572 -39.447 -3.175 1.00 93.88 396 LYS A C 1
ATOM 3171 O O . LYS A 1 396 ? 0.555 -39.700 -2.767 1.00 93.88 396 LYS A O 1
ATOM 3176 N N . TRP A 1 397 ? -0.794 -39.191 -4.465 1.00 94.69 397 TRP A N 1
ATOM 3177 C CA . TRP A 1 397 ? 0.259 -39.102 -5.474 1.00 94.69 397 TRP A CA 1
ATOM 3178 C C . TRP A 1 397 ? 0.681 -37.666 -5.787 1.00 94.69 397 TRP A C 1
ATOM 3180 O O . TRP A 1 397 ? 1.702 -37.501 -6.454 1.00 94.69 397 TRP A O 1
ATOM 3190 N N . ASN A 1 398 ? -0.059 -36.653 -5.339 1.00 94.69 398 ASN A N 1
ATOM 3191 C CA . ASN A 1 398 ? 0.268 -35.248 -5.586 1.00 94.69 398 ASN A CA 1
ATOM 3192 C C . ASN A 1 398 ? 0.228 -34.356 -4.337 1.00 94.69 398 ASN A C 1
ATOM 3194 O O . ASN A 1 398 ? 0.495 -33.173 -4.466 1.00 94.69 398 ASN A O 1
ATOM 3198 N N . GLU A 1 399 ? -0.065 -34.889 -3.149 1.00 92.50 399 GLU A N 1
ATOM 3199 C CA . GLU A 1 399 ? -0.078 -34.111 -1.898 1.00 92.50 399 GLU A CA 1
ATOM 3200 C C . GLU A 1 399 ? 1.265 -33.447 -1.554 1.00 92.50 399 GLU A C 1
ATOM 3202 O O . GLU A 1 399 ? 1.295 -32.470 -0.812 1.00 92.50 399 GLU A O 1
ATOM 3207 N N . ASP A 1 400 ? 2.362 -33.970 -2.103 1.00 88.81 400 ASP A N 1
ATOM 3208 C CA . ASP A 1 400 ? 3.721 -33.447 -1.982 1.00 88.81 400 ASP A CA 1
ATOM 3209 C C . ASP A 1 400 ? 4.195 -32.686 -3.236 1.00 88.81 400 ASP A C 1
ATOM 3211 O O . ASP A 1 400 ? 5.374 -32.340 -3.335 1.00 88.81 400 ASP A O 1
ATOM 3215 N N . ASP A 1 401 ? 3.315 -32.450 -4.217 1.00 91.19 401 ASP A N 1
ATOM 3216 C CA . ASP A 1 401 ? 3.660 -31.701 -5.424 1.00 91.19 401 ASP A CA 1
ATOM 3217 C C . ASP A 1 401 ? 3.550 -30.189 -5.211 1.00 91.19 401 ASP A C 1
ATOM 3219 O O . ASP A 1 401 ? 2.470 -29.621 -5.088 1.00 91.19 401 ASP A O 1
ATOM 3223 N N . GLU A 1 402 ? 4.690 -29.506 -5.260 1.00 88.81 402 GLU A N 1
ATOM 3224 C CA . GLU A 1 402 ? 4.735 -28.052 -5.135 1.00 88.81 402 GLU A CA 1
ATOM 3225 C C . GLU A 1 402 ? 5.040 -27.331 -6.453 1.00 88.81 402 GLU A C 1
ATOM 3227 O O . GLU A 1 402 ? 4.806 -26.131 -6.543 1.00 88.81 402 GLU A O 1
ATOM 3232 N N . ILE A 1 403 ? 5.559 -27.993 -7.487 1.00 90.81 403 ILE A N 1
ATOM 3233 C CA . ILE A 1 403 ? 6.113 -27.288 -8.666 1.00 90.81 403 ILE A CA 1
ATOM 3234 C C . ILE A 1 403 ? 5.702 -27.889 -10.012 1.00 90.81 403 ILE A C 1
ATOM 3236 O O . ILE A 1 403 ? 6.029 -27.312 -11.049 1.00 90.81 403 ILE A O 1
ATOM 3240 N N . ASN A 1 404 ? 5.008 -29.034 -10.018 1.00 94.00 404 ASN A N 1
ATOM 3241 C CA . ASN A 1 404 ? 4.611 -29.726 -11.247 1.00 94.00 404 ASN A CA 1
ATOM 3242 C C . ASN A 1 404 ? 3.146 -29.482 -11.629 1.00 94.00 404 ASN A C 1
ATOM 3244 O O . ASN A 1 404 ? 2.687 -30.034 -12.627 1.00 94.00 404 ASN A O 1
ATOM 3248 N N . PHE A 1 405 ? 2.423 -28.637 -10.889 1.00 96.50 405 PHE A N 1
ATOM 3249 C CA . PHE A 1 405 ? 1.062 -28.189 -11.214 1.00 96.50 405 PHE A CA 1
ATOM 3250 C C . PHE A 1 405 ? 0.009 -29.309 -11.218 1.00 96.50 405 PHE A C 1
ATOM 3252 O O . PHE A 1 405 ? -0.997 -29.200 -11.912 1.00 96.50 405 PHE A O 1
ATOM 3259 N N . ALA A 1 406 ? 0.208 -30.389 -10.454 1.00 96.81 406 ALA A N 1
ATOM 3260 C CA . ALA A 1 406 ? -0.703 -31.537 -10.420 1.00 96.81 406 ALA A CA 1
ATOM 3261 C C . ALA A 1 406 ? -2.017 -31.291 -9.662 1.00 96.81 406 ALA A C 1
ATOM 3263 O O . ALA A 1 406 ? -2.894 -32.157 -9.656 1.00 96.81 406 ALA A O 1
ATOM 3264 N N . HIS A 1 407 ? -2.163 -30.140 -9.018 1.00 97.31 407 HIS A N 1
ATOM 3265 C CA . HIS A 1 407 ? -3.391 -29.650 -8.406 1.00 97.31 407 HIS A CA 1
ATOM 3266 C C . HIS A 1 407 ? -3.354 -28.116 -8.363 1.00 97.31 407 HIS A C 1
ATOM 3268 O O . HIS A 1 407 ? -2.291 -27.507 -8.507 1.00 97.31 407 HIS A O 1
ATOM 3274 N N . ALA A 1 408 ? -4.507 -27.475 -8.162 1.00 96.06 408 ALA A N 1
ATOM 3275 C CA . ALA A 1 408 ? -4.529 -26.029 -7.941 1.00 96.06 408 ALA A CA 1
ATOM 3276 C C . ALA A 1 408 ? -3.892 -25.670 -6.593 1.00 96.06 408 ALA A C 1
ATOM 3278 O O . ALA A 1 408 ? -3.857 -26.491 -5.676 1.00 96.06 408 ALA A O 1
ATOM 3279 N N . LYS A 1 409 ? -3.418 -24.430 -6.451 1.00 93.75 409 LYS A N 1
ATOM 3280 C CA . LYS A 1 409 ? -2.893 -23.897 -5.189 1.00 93.75 409 LYS A CA 1
ATOM 3281 C C . LYS A 1 409 ? -3.799 -22.812 -4.629 1.00 93.75 409 LYS A C 1
ATOM 3283 O O . LYS A 1 409 ? -4.230 -21.918 -5.358 1.00 93.75 409 LYS A O 1
ATOM 3288 N N . ALA A 1 410 ? -4.031 -22.867 -3.319 1.00 92.56 410 ALA A N 1
ATOM 3289 C CA . ALA A 1 410 ? -4.734 -21.811 -2.610 1.00 92.56 410 ALA A CA 1
ATOM 3290 C C . ALA A 1 410 ? -3.818 -20.583 -2.538 1.00 92.56 410 ALA A C 1
ATOM 3292 O O . ALA A 1 410 ? -2.746 -20.629 -1.937 1.00 92.56 410 ALA A O 1
ATOM 3293 N N . ARG A 1 411 ? -4.233 -19.480 -3.161 1.00 92.00 411 ARG A N 1
ATOM 3294 C CA . ARG A 1 411 ? -3.454 -18.241 -3.255 1.00 92.00 411 ARG A CA 1
ATOM 3295 C C . ARG A 1 411 ? -4.144 -17.150 -2.473 1.00 92.00 411 ARG A C 1
ATOM 3297 O O . ARG A 1 411 ? -5.294 -16.829 -2.750 1.00 92.00 411 ARG A O 1
ATOM 3304 N N . ARG A 1 412 ? -3.455 -16.556 -1.506 1.00 91.88 412 ARG A N 1
ATOM 3305 C CA . ARG A 1 412 ? -4.022 -15.441 -0.749 1.00 91.88 412 ARG A CA 1
ATOM 3306 C C . ARG A 1 412 ? -4.372 -14.292 -1.697 1.00 91.88 412 ARG A C 1
ATOM 3308 O O . ARG A 1 412 ? -3.570 -13.928 -2.556 1.00 91.88 412 ARG A O 1
ATOM 3315 N N . LEU A 1 413 ? -5.544 -13.693 -1.503 1.00 92.50 413 LEU A N 1
ATOM 3316 C CA . LEU A 1 413 ? -5.915 -12.477 -2.212 1.00 92.50 413 LEU A CA 1
ATOM 3317 C C . LEU A 1 413 ? -4.969 -11.322 -1.831 1.00 92.50 413 LEU A C 1
ATOM 3319 O O . LEU A 1 413 ? -4.778 -11.055 -0.638 1.00 92.50 413 LEU A O 1
ATOM 3323 N N . PRO A 1 414 ? -4.394 -10.612 -2.820 1.00 91.12 414 PRO A N 1
ATOM 3324 C CA . PRO A 1 414 ? -3.629 -9.393 -2.575 1.00 91.12 414 PRO A CA 1
ATOM 3325 C C . PRO A 1 414 ? -4.439 -8.355 -1.787 1.00 91.12 414 PRO A C 1
ATOM 3327 O O . PRO A 1 414 ? -5.659 -8.311 -1.919 1.00 91.12 414 PRO A O 1
ATOM 3330 N N . ALA A 1 415 ? -3.778 -7.494 -1.008 1.00 90.50 415 ALA A N 1
ATOM 3331 C CA . ALA A 1 415 ? -4.430 -6.517 -0.126 1.00 90.50 415 ALA A CA 1
ATOM 3332 C C . ALA A 1 415 ? -5.552 -5.706 -0.806 1.00 90.50 415 ALA A C 1
ATOM 3334 O O . ALA A 1 415 ? -6.642 -5.562 -0.259 1.00 90.50 415 ALA A O 1
ATOM 3335 N N . GLU A 1 416 ? -5.298 -5.214 -2.017 1.00 90.00 416 GLU A N 1
ATOM 3336 C CA . GLU A 1 416 ? -6.233 -4.408 -2.804 1.00 90.00 416 GLU A CA 1
ATOM 3337 C C . GLU A 1 416 ? -7.411 -5.242 -3.318 1.00 90.00 416 GLU A C 1
ATOM 3339 O O . GLU A 1 416 ? -8.553 -4.802 -3.255 1.00 90.00 416 GLU A O 1
ATOM 3344 N N . VAL A 1 417 ? -7.137 -6.470 -3.770 1.00 92.44 417 VAL A N 1
ATOM 3345 C CA . VAL A 1 417 ? -8.157 -7.432 -4.219 1.00 92.44 417 VAL A CA 1
ATOM 3346 C C . VAL A 1 417 ? -9.047 -7.841 -3.050 1.00 92.44 417 VAL A C 1
ATOM 3348 O O . VAL A 1 417 ? -10.261 -7.911 -3.195 1.00 92.44 417 VAL A O 1
ATOM 3351 N N . LEU A 1 418 ? -8.461 -8.074 -1.874 1.00 92.81 418 LEU A N 1
ATOM 3352 C CA . LEU A 1 418 ? -9.200 -8.422 -0.668 1.00 92.81 418 LEU A CA 1
ATOM 3353 C C . LEU A 1 418 ? -10.077 -7.256 -0.195 1.00 92.81 418 LEU A C 1
ATOM 3355 O O . LEU A 1 418 ? -11.245 -7.470 0.125 1.00 92.81 418 LEU A O 1
ATOM 3359 N N . TYR A 1 419 ? -9.545 -6.030 -0.204 1.00 92.44 419 TYR A N 1
ATOM 3360 C CA . TYR A 1 419 ? -10.316 -4.818 0.077 1.00 92.44 419 TYR A CA 1
ATOM 3361 C C . TYR A 1 419 ? -11.504 -4.697 -0.886 1.00 92.44 419 TYR A C 1
ATOM 3363 O O . TYR A 1 419 ? -12.654 -4.673 -0.450 1.00 92.44 419 TYR A O 1
ATOM 3371 N N . ASP A 1 420 ? -11.253 -4.719 -2.195 1.00 92.81 420 ASP A N 1
ATOM 3372 C CA . ASP A 1 420 ? -12.300 -4.589 -3.210 1.00 92.81 420 ASP A CA 1
ATOM 3373 C C . ASP A 1 420 ? -13.330 -5.733 -3.129 1.00 92.81 420 ASP A C 1
ATOM 3375 O O . ASP A 1 420 ? -14.534 -5.494 -3.264 1.00 92.81 420 ASP A O 1
ATOM 3379 N N . ALA A 1 421 ? -12.895 -6.963 -2.828 1.00 94.62 421 ALA A N 1
ATOM 3380 C CA . ALA A 1 421 ? -13.780 -8.104 -2.618 1.00 94.62 421 ALA A CA 1
ATOM 3381 C C . ALA A 1 421 ? -14.711 -7.894 -1.414 1.00 94.62 421 ALA A C 1
ATOM 3383 O O . ALA A 1 421 ? -15.909 -8.142 -1.546 1.00 94.62 421 ALA A O 1
ATOM 3384 N N . VAL A 1 422 ? -14.215 -7.390 -0.274 1.00 95.31 422 VAL A N 1
ATOM 3385 C CA . VAL A 1 422 ? -15.050 -7.075 0.905 1.00 95.31 422 VAL A CA 1
ATOM 3386 C C . VAL A 1 422 ? -16.156 -6.086 0.537 1.00 95.31 422 VAL A C 1
ATOM 3388 O O . VAL A 1 422 ? -17.331 -6.323 0.833 1.00 95.31 422 VAL A O 1
ATOM 3391 N N . TYR A 1 423 ? -15.826 -5.004 -0.170 1.00 94.50 423 TYR A N 1
ATOM 3392 C CA . TYR A 1 423 ? -16.827 -4.017 -0.586 1.00 94.50 423 TYR A CA 1
ATOM 3393 C C . TYR A 1 423 ? -17.772 -4.555 -1.671 1.00 94.50 423 TYR A C 1
ATOM 3395 O O . TYR A 1 423 ? -18.967 -4.258 -1.649 1.00 94.50 423 TYR A O 1
ATOM 3403 N N . ALA A 1 424 ? -17.302 -5.425 -2.568 1.00 94.88 424 ALA A N 1
ATOM 3404 C CA . ALA A 1 424 ? -18.153 -6.081 -3.559 1.00 94.88 424 ALA A CA 1
ATOM 3405 C C . ALA A 1 424 ? -19.191 -7.025 -2.914 1.00 94.88 424 ALA A C 1
ATOM 3407 O O . ALA A 1 424 ? -20.382 -6.981 -3.264 1.00 94.88 424 ALA A O 1
ATOM 3408 N N . VAL A 1 425 ? -18.772 -7.850 -1.946 1.00 96.44 425 VAL A N 1
ATOM 3409 C CA . VAL A 1 425 ? -19.652 -8.842 -1.301 1.00 96.44 425 VAL A CA 1
ATOM 3410 C C . VAL A 1 425 ? -20.545 -8.251 -0.219 1.00 96.44 425 VAL A C 1
ATOM 3412 O O . VAL A 1 425 ? -21.626 -8.780 0.012 1.00 96.44 425 VAL A O 1
ATOM 3415 N N . THR A 1 426 ? -20.169 -7.130 0.400 1.00 96.94 426 THR A N 1
ATOM 3416 C CA . THR A 1 426 ? -21.060 -6.365 1.295 1.00 96.94 426 THR A CA 1
ATOM 3417 C C . THR A 1 426 ? -21.979 -5.442 0.493 1.00 96.94 426 THR A C 1
ATOM 3419 O O . THR A 1 426 ? -23.168 -5.303 0.789 1.00 96.94 426 THR A O 1
ATOM 3422 N N . GLY A 1 427 ? -21.499 -4.905 -0.632 1.00 95.50 427 GLY A N 1
ATOM 3423 C CA . GLY A 1 427 ? -22.183 -3.901 -1.451 1.00 95.50 427 GLY A CA 1
ATOM 3424 C C . GLY A 1 427 ? -22.124 -2.496 -0.859 1.00 95.50 427 GLY A C 1
ATOM 3425 O O . GLY A 1 427 ? -22.909 -1.647 -1.278 1.00 95.50 427 GLY A O 1
ATOM 3426 N N . ALA A 1 428 ? -21.252 -2.276 0.127 1.00 94.88 428 ALA A N 1
ATOM 3427 C CA . ALA A 1 428 ? -20.927 -0.950 0.625 1.00 94.88 428 ALA A CA 1
ATOM 3428 C C . ALA A 1 428 ? -20.077 -0.189 -0.406 1.00 94.88 428 ALA A C 1
ATOM 3430 O O . ALA A 1 428 ? -19.421 -0.785 -1.265 1.00 94.88 428 ALA A O 1
ATOM 3431 N N . ALA A 1 429 ? -20.077 1.140 -0.325 1.00 90.38 429 ALA A N 1
ATOM 3432 C CA . ALA A 1 429 ? -19.209 1.956 -1.166 1.00 90.38 429 ALA A CA 1
ATOM 3433 C C . ALA A 1 429 ? -17.797 2.018 -0.553 1.00 90.38 429 ALA A C 1
ATOM 3435 O O . ALA A 1 429 ? -17.672 2.439 0.600 1.00 90.38 429 ALA A O 1
ATOM 3436 N N . PRO A 1 430 ? -16.736 1.641 -1.291 1.00 87.56 430 PRO A N 1
ATOM 3437 C CA . PRO A 1 430 ? -15.377 1.745 -0.779 1.00 87.56 430 PRO A CA 1
ATOM 3438 C C . PRO A 1 430 ? -14.991 3.207 -0.568 1.00 87.56 430 PRO A C 1
ATOM 3440 O O . PRO A 1 430 ? -15.287 4.073 -1.397 1.00 87.56 430 PRO A O 1
ATOM 3443 N N . LYS A 1 431 ? -14.304 3.478 0.546 1.00 82.94 431 LYS A N 1
ATOM 3444 C CA . LYS A 1 431 ? -13.771 4.814 0.859 1.00 82.94 431 LYS A CA 1
ATOM 3445 C C . LYS A 1 431 ? -12.603 5.193 -0.054 1.00 82.94 431 LYS A C 1
ATOM 3447 O O . LYS A 1 431 ? -12.408 6.374 -0.318 1.00 82.94 431 LYS A O 1
ATOM 3452 N N . LEU A 1 432 ? -11.854 4.198 -0.533 1.00 82.31 432 LEU A N 1
ATOM 3453 C CA . LEU A 1 432 ? -10.785 4.353 -1.516 1.00 82.31 432 LEU A CA 1
ATOM 3454 C C . LEU A 1 432 ? -11.130 3.581 -2.779 1.00 82.31 432 LEU A C 1
ATOM 3456 O O . LEU A 1 432 ? -11.341 2.374 -2.730 1.00 82.31 432 LEU A O 1
ATOM 3460 N N . GLN A 1 433 ? -11.169 4.256 -3.923 1.00 72.25 433 GLN A N 1
ATOM 3461 C CA . GLN A 1 433 ? -11.399 3.569 -5.190 1.00 72.25 433 GLN A CA 1
ATOM 3462 C C . GLN A 1 433 ? -10.082 3.041 -5.755 1.00 72.25 433 GLN A C 1
ATOM 3464 O O . GLN A 1 433 ? -9.054 3.705 -5.677 1.00 72.25 433 GLN A O 1
ATOM 3469 N N . ALA A 1 434 ? -10.116 1.910 -6.457 1.00 64.06 434 ALA A N 1
ATOM 3470 C CA . ALA A 1 434 ? -8.921 1.303 -7.048 1.00 64.06 434 ALA A CA 1
ATOM 3471 C C . ALA A 1 434 ? -8.131 2.224 -8.015 1.00 64.06 434 ALA A C 1
ATOM 3473 O O . ALA A 1 434 ? -6.946 2.009 -8.260 1.00 64.06 434 ALA A O 1
ATOM 3474 N N . LYS A 1 435 ? -8.763 3.269 -8.573 1.00 61.69 435 LYS A N 1
ATOM 3475 C CA . LYS A 1 435 ? -8.111 4.305 -9.404 1.00 61.69 435 LYS A CA 1
ATOM 3476 C C . LYS A 1 435 ? -7.331 5.355 -8.592 1.00 61.69 435 LYS A C 1
ATOM 3478 O O . LYS A 1 435 ? -6.549 6.106 -9.166 1.00 61.69 435 LYS A O 1
ATOM 3483 N N . GLU A 1 436 ? -7.609 5.443 -7.296 1.00 63.78 436 GLU A N 1
ATOM 3484 C CA . GLU A 1 436 ? -7.024 6.385 -6.337 1.00 63.78 436 GLU A CA 1
ATOM 3485 C C . GLU A 1 436 ? -5.843 5.748 -5.594 1.00 63.78 436 GLU A C 1
ATOM 3487 O O . GLU A 1 436 ? -4.973 6.469 -5.123 1.00 63.78 436 GLU A O 1
ATOM 3492 N N . ILE A 1 437 ? -5.747 4.412 -5.577 1.00 65.56 437 ILE A N 1
ATOM 3493 C CA . ILE A 1 437 ? -4.681 3.664 -4.898 1.00 65.56 437 ILE A CA 1
ATOM 3494 C C . ILE A 1 437 ? -3.313 3.912 -5.563 1.00 65.56 437 ILE A C 1
ATOM 3496 O O . ILE A 1 437 ? -2.869 3.217 -6.482 1.00 65.56 437 ILE A O 1
ATOM 3500 N N . ASP A 1 438 ? -2.632 4.926 -5.050 1.00 74.06 438 ASP A N 1
ATOM 3501 C CA . ASP A 1 438 ? -1.197 5.161 -5.168 1.00 74.06 438 ASP A CA 1
ATOM 3502 C C . ASP A 1 438 ? -0.459 4.529 -3.971 1.00 74.06 438 ASP A C 1
ATOM 3504 O O . ASP A 1 438 ? -1.065 4.280 -2.928 1.00 74.06 438 ASP A O 1
ATOM 3508 N N . ALA A 1 439 ? 0.852 4.307 -4.097 1.00 73.69 439 ALA A N 1
ATOM 3509 C CA . ALA A 1 439 ? 1.699 3.669 -3.084 1.00 73.69 439 ALA A CA 1
ATOM 3510 C C . ALA A 1 439 ? 1.595 4.301 -1.683 1.00 73.69 439 ALA A C 1
ATOM 3512 O O . ALA A 1 439 ? 1.723 3.608 -0.677 1.00 73.69 439 ALA A O 1
ATOM 3513 N N . LYS A 1 440 ? 1.339 5.616 -1.599 1.00 76.75 440 LYS A N 1
ATOM 3514 C CA . LYS A 1 440 ? 1.205 6.338 -0.321 1.00 76.75 440 LYS A CA 1
ATOM 3515 C C . LYS A 1 440 ? -0.213 6.396 0.238 1.00 76.75 440 LYS A C 1
ATOM 3517 O O . LYS A 1 440 ? -0.378 6.736 1.405 1.00 76.75 440 LYS A O 1
ATOM 3522 N N . GLN A 1 441 ? -1.234 6.156 -0.581 1.00 81.62 441 GLN A N 1
ATOM 3523 C CA . GLN A 1 441 ? -2.620 6.314 -0.143 1.00 81.62 441 GLN A CA 1
ATOM 3524 C C . GLN A 1 441 ? -3.075 5.049 0.558 1.00 81.62 441 GLN A C 1
ATOM 3526 O O . GLN A 1 441 ? -3.005 3.987 -0.035 1.00 81.62 441 GLN A O 1
ATOM 3531 N N . ASP A 1 442 ? -3.542 5.132 1.791 1.00 83.75 442 ASP A N 1
ATOM 3532 C CA . ASP A 1 442 ? -4.118 3.993 2.501 1.00 83.75 442 ASP A CA 1
ATOM 3533 C C . ASP A 1 442 ? -5.427 4.420 3.160 1.00 83.75 442 ASP A C 1
ATOM 3535 O O . ASP A 1 442 ? -5.752 5.608 3.245 1.00 83.75 442 ASP A O 1
ATOM 3539 N N . THR A 1 443 ? -6.201 3.433 3.586 1.00 82.12 443 THR A N 1
ATOM 3540 C CA . THR A 1 443 ? -7.338 3.612 4.483 1.00 82.12 443 THR A CA 1
ATOM 3541 C C . THR A 1 443 ? -6.881 4.329 5.755 1.00 82.12 443 THR A C 1
ATOM 3543 O O . THR A 1 443 ? -5.711 4.262 6.140 1.00 82.12 443 THR A O 1
ATOM 3546 N N . GLY A 1 444 ? -7.803 4.990 6.460 1.00 81.50 444 GLY A N 1
ATOM 3547 C CA . GLY A 1 444 ? -7.469 5.669 7.719 1.00 81.50 444 GLY A CA 1
ATOM 3548 C C . GLY A 1 444 ? -6.891 4.736 8.796 1.00 81.50 444 GLY A C 1
ATOM 3549 O O . GLY A 1 444 ? -6.248 5.219 9.724 1.00 81.50 444 GLY A O 1
ATOM 3550 N N . SER A 1 445 ? -7.098 3.420 8.668 1.00 83.75 445 SER A N 1
ATOM 3551 C CA . SER A 1 445 ? -6.576 2.386 9.567 1.00 83.75 445 SER A CA 1
ATOM 3552 C C . SER A 1 445 ? -5.216 1.807 9.145 1.00 83.75 445 SER A C 1
ATOM 3554 O O . SER A 1 445 ? -4.575 1.138 9.953 1.00 83.75 445 SER A O 1
ATOM 3556 N N . GLY A 1 446 ? -4.775 2.030 7.899 1.00 87.12 446 GLY A N 1
ATOM 3557 C CA . GLY A 1 446 ? -3.600 1.366 7.325 1.00 87.12 446 GLY A CA 1
ATOM 3558 C C . GLY A 1 446 ? -3.843 -0.072 6.837 1.00 87.12 446 GLY A C 1
ATOM 3559 O O . GLY A 1 446 ? -2.905 -0.871 6.807 1.00 87.12 446 GLY A O 1
ATOM 3560 N N . PHE A 1 447 ? -5.084 -0.434 6.494 1.00 89.25 447 PHE A N 1
ATOM 3561 C CA . PHE A 1 447 ? -5.490 -1.772 6.045 1.00 89.25 447 PHE A CA 1
ATOM 3562 C C . PHE A 1 447 ? -4.634 -2.330 4.897 1.00 89.25 447 PHE A C 1
ATOM 3564 O O . PHE A 1 447 ? -4.190 -3.477 4.969 1.00 89.25 447 PHE A O 1
ATOM 3571 N N . LEU A 1 448 ? -4.373 -1.542 3.846 1.00 90.00 448 LEU A N 1
ATOM 3572 C CA . LEU A 1 448 ? -3.684 -2.037 2.649 1.00 90.00 448 LEU A CA 1
ATOM 3573 C C . LEU A 1 448 ? -2.209 -2.339 2.935 1.00 90.00 448 LEU A C 1
ATOM 3575 O O . LEU A 1 448 ? -1.716 -3.405 2.565 1.00 90.00 448 LEU A O 1
ATOM 3579 N N . ALA A 1 449 ? -1.510 -1.429 3.617 1.00 89.12 449 ALA A N 1
ATOM 3580 C CA . ALA A 1 449 ? -0.127 -1.628 4.039 1.00 89.12 449 ALA A CA 1
ATOM 3581 C C . ALA A 1 449 ? -0.001 -2.812 5.007 1.00 89.12 449 ALA A C 1
ATOM 3583 O O . ALA A 1 449 ? 0.877 -3.655 4.839 1.00 89.12 449 ALA A O 1
ATOM 3584 N N . THR A 1 450 ? -0.919 -2.929 5.972 1.00 89.56 450 THR A N 1
ATOM 3585 C CA . THR A 1 450 ? -0.928 -4.029 6.952 1.00 89.56 450 THR A CA 1
ATOM 3586 C C . THR A 1 450 ? -1.095 -5.400 6.287 1.00 89.56 450 THR A C 1
ATOM 3588 O O . THR A 1 450 ? -0.580 -6.402 6.781 1.00 89.56 450 THR A O 1
ATOM 3591 N N . LEU A 1 451 ? -1.790 -5.457 5.149 1.00 88.75 451 LEU A N 1
ATOM 3592 C CA . LEU A 1 451 ? -1.997 -6.678 4.372 1.00 88.75 451 LEU A CA 1
ATOM 3593 C C . LEU A 1 451 ? -0.959 -6.898 3.261 1.00 88.75 451 LEU A C 1
ATOM 3595 O O . LEU A 1 451 ? -1.162 -7.792 2.440 1.00 88.75 451 LEU A O 1
ATOM 3599 N N . GLY A 1 452 ? 0.143 -6.141 3.259 1.00 88.62 452 GLY A N 1
ATOM 3600 C CA . GLY A 1 452 ? 1.305 -6.408 2.408 1.00 88.62 452 GLY A CA 1
ATOM 3601 C C . GLY A 1 452 ? 1.240 -5.805 1.005 1.00 88.62 452 GLY A C 1
ATOM 3602 O O . GLY A 1 452 ? 1.897 -6.302 0.088 1.00 88.62 452 GLY A O 1
ATOM 3603 N N . ARG A 1 453 ? 0.453 -4.736 0.809 1.00 89.88 453 ARG A N 1
ATOM 3604 C CA . ARG A 1 453 ? 0.500 -3.956 -0.435 1.00 89.88 453 ARG A CA 1
ATOM 3605 C C . ARG A 1 453 ? 1.936 -3.460 -0.710 1.00 89.88 453 ARG A C 1
ATOM 3607 O O . ARG A 1 453 ? 2.534 -2.890 0.204 1.00 89.88 453 ARG A O 1
ATOM 3614 N N . PRO A 1 454 ? 2.450 -3.581 -1.952 1.00 88.12 454 PRO A N 1
ATOM 3615 C CA . PRO A 1 454 ? 3.781 -3.100 -2.306 1.00 88.12 454 PRO A CA 1
ATOM 3616 C C . PRO A 1 454 ? 3.909 -1.587 -2.129 1.00 88.12 454 PRO A C 1
ATOM 3618 O O . PRO A 1 454 ? 2.985 -0.814 -2.411 1.00 88.12 454 PRO A O 1
ATOM 3621 N N . THR A 1 455 ? 5.096 -1.158 -1.709 1.00 88.50 455 THR A N 1
ATOM 3622 C CA . THR A 1 455 ? 5.440 0.267 -1.633 1.00 88.50 455 THR A CA 1
ATOM 3623 C C . THR A 1 455 ? 5.766 0.846 -3.007 1.00 88.50 455 THR A C 1
ATOM 3625 O O . THR A 1 455 ? 5.821 2.068 -3.151 1.00 88.50 455 THR A O 1
ATOM 3628 N N . ARG A 1 456 ? 5.933 -0.012 -4.028 1.00 90.88 456 ARG A N 1
ATOM 3629 C CA . ARG A 1 456 ? 6.265 0.374 -5.407 1.00 90.88 456 ARG A CA 1
ATOM 3630 C C . ARG A 1 456 ? 7.573 1.154 -5.460 1.00 90.88 456 ARG A C 1
ATOM 3632 O O . ARG A 1 456 ? 7.686 2.175 -6.142 1.00 90.88 456 ARG A O 1
ATOM 3639 N N . GLU A 1 457 ? 8.537 0.703 -4.665 1.00 90.00 457 GLU A N 1
ATOM 3640 C CA . GLU A 1 457 ? 9.902 1.234 -4.620 1.00 90.00 457 GLU A CA 1
ATOM 3641 C C . GLU A 1 457 ? 10.920 0.280 -5.270 1.00 90.00 457 GLU A C 1
ATOM 3643 O O . GLU A 1 457 ? 12.092 0.625 -5.399 1.00 90.00 457 GLU A O 1
ATOM 3648 N N . SER A 1 458 ? 10.460 -0.881 -5.742 1.00 87.00 458 SER A N 1
ATOM 3649 C CA . SER A 1 458 ? 11.228 -1.858 -6.510 1.00 87.00 458 SER A CA 1
ATOM 3650 C C . SER A 1 458 ? 10.327 -2.529 -7.549 1.00 87.00 458 SER A C 1
ATOM 3652 O O . SER A 1 458 ? 9.130 -2.684 -7.311 1.00 87.00 458 SER A O 1
ATOM 3654 N N . ALA A 1 459 ? 10.902 -2.955 -8.676 1.00 82.94 459 ALA A N 1
ATOM 3655 C CA . ALA A 1 459 ? 10.233 -3.834 -9.637 1.00 82.94 459 ALA A CA 1
ATOM 3656 C C . ALA A 1 459 ? 10.273 -5.323 -9.228 1.00 82.94 459 ALA A C 1
ATOM 3658 O O . ALA A 1 459 ? 9.740 -6.157 -9.956 1.00 82.94 459 ALA A O 1
ATOM 3659 N N . CYS A 1 460 ? 10.903 -5.663 -8.092 1.00 84.88 460 CYS A N 1
ATOM 3660 C CA . CYS A 1 460 ? 10.946 -7.035 -7.586 1.00 84.88 460 CYS A CA 1
ATOM 3661 C C . CYS A 1 460 ? 9.535 -7.563 -7.325 1.00 84.88 460 CYS A C 1
ATOM 3663 O O . CYS A 1 460 ? 8.754 -6.926 -6.615 1.00 84.88 460 CYS A O 1
ATOM 3665 N N . GLU A 1 461 ? 9.255 -8.788 -7.769 1.00 83.12 461 GLU A N 1
ATOM 3666 C CA . GLU A 1 461 ? 8.010 -9.486 -7.409 1.00 83.12 461 GLU A CA 1
ATOM 3667 C C . GLU A 1 461 ? 7.903 -9.695 -5.887 1.00 83.12 461 GLU A C 1
ATOM 3669 O O . GLU A 1 461 ? 6.810 -9.795 -5.331 1.00 83.12 461 GLU A O 1
ATOM 3674 N N . CYS A 1 462 ? 9.049 -9.680 -5.200 1.00 77.12 462 CYS A N 1
ATOM 3675 C CA . CYS A 1 462 ? 9.175 -9.770 -3.754 1.00 77.12 462 CYS A CA 1
ATOM 3676 C C . CYS A 1 462 ? 8.781 -8.501 -2.968 1.00 77.12 462 CYS A C 1
ATOM 3678 O O . CYS A 1 462 ? 8.665 -8.591 -1.748 1.00 77.12 462 CYS A O 1
ATOM 3680 N N . ASP A 1 463 ? 8.563 -7.334 -3.606 1.00 80.19 463 ASP A N 1
ATOM 3681 C CA . ASP A 1 463 ? 8.095 -6.115 -2.897 1.00 80.19 463 ASP A CA 1
ATOM 3682 C C . ASP A 1 463 ? 6.672 -6.302 -2.333 1.00 80.19 463 ASP A C 1
ATOM 3684 O O . ASP A 1 463 ? 6.266 -5.644 -1.374 1.00 80.19 463 ASP A O 1
ATOM 3688 N N . ARG A 1 464 ? 5.898 -7.231 -2.911 1.00 85.06 464 ARG A N 1
ATOM 3689 C CA . ARG A 1 464 ? 4.580 -7.618 -2.408 1.00 85.06 464 ARG A CA 1
ATOM 3690 C C . ARG A 1 464 ? 4.714 -8.741 -1.379 1.00 85.06 464 ARG A C 1
ATOM 3692 O O . ARG A 1 464 ? 5.124 -9.851 -1.706 1.00 85.06 464 ARG A O 1
ATOM 3699 N N . ALA A 1 465 ? 4.254 -8.485 -0.156 1.00 79.19 465 ALA A N 1
ATOM 3700 C CA . ALA A 1 465 ? 4.191 -9.498 0.891 1.00 79.19 465 ALA A CA 1
ATOM 3701 C C . ALA A 1 465 ? 2.827 -10.202 0.879 1.00 79.19 465 ALA A C 1
ATOM 3703 O O . ALA A 1 465 ? 1.792 -9.580 1.113 1.00 79.19 465 ALA A O 1
ATOM 3704 N N . ASN A 1 466 ? 2.819 -11.514 0.645 1.00 75.31 466 ASN A N 1
ATOM 3705 C CA . ASN A 1 466 ? 1.597 -12.326 0.700 1.00 75.31 466 ASN A CA 1
ATOM 3706 C C . ASN A 1 466 ? 1.476 -13.135 2.007 1.00 75.31 466 ASN A C 1
ATOM 3708 O O . ASN A 1 466 ? 0.456 -13.788 2.242 1.00 75.31 466 ASN A O 1
ATOM 3712 N N . ASP A 1 467 ? 2.469 -13.049 2.893 1.00 76.31 467 ASP A N 1
ATOM 3713 C CA . ASP A 1 467 ? 2.478 -13.774 4.162 1.00 76.31 467 ASP A CA 1
ATOM 3714 C C . ASP A 1 467 ? 1.417 -13.255 5.135 1.00 76.31 467 ASP A C 1
ATOM 3716 O O . ASP A 1 467 ? 1.115 -12.058 5.229 1.00 76.31 467 ASP A O 1
ATOM 3720 N N . VAL A 1 468 ? 0.818 -14.179 5.883 1.00 72.50 468 VAL A N 1
ATOM 3721 C CA . VAL A 1 468 ? -0.182 -13.858 6.904 1.00 72.50 468 VAL A CA 1
ATOM 3722 C C . VAL A 1 468 ? 0.528 -13.406 8.175 1.00 72.50 468 VAL A C 1
ATOM 3724 O O . VAL A 1 468 ? 1.111 -14.207 8.898 1.00 72.50 468 VAL A O 1
ATOM 3727 N N . GLN A 1 469 ? 0.458 -12.107 8.461 1.00 82.81 469 GLN A N 1
ATOM 3728 C CA . GLN A 1 469 ? 0.961 -11.524 9.703 1.00 82.81 469 GLN A CA 1
ATOM 3729 C C . GLN A 1 469 ? -0.170 -11.326 10.716 1.00 82.81 469 GLN A C 1
ATOM 3731 O O . GLN A 1 469 ? -1.319 -11.081 10.343 1.00 82.81 469 GLN A O 1
ATOM 3736 N N . LEU A 1 470 ? 0.161 -11.378 12.012 1.00 86.38 470 LEU A N 1
ATOM 3737 C CA . LEU A 1 470 ? -0.812 -11.200 13.098 1.00 86.38 470 LEU A CA 1
ATOM 3738 C C . LEU A 1 470 ? -1.567 -9.866 12.990 1.00 86.38 470 LEU A C 1
ATOM 3740 O O . LEU A 1 470 ? -2.774 -9.826 13.203 1.00 86.38 470 LEU A O 1
ATOM 3744 N N . SER A 1 471 ? -0.874 -8.788 12.619 1.00 85.94 471 SER A N 1
ATOM 3745 C CA . SER A 1 471 ? -1.475 -7.472 12.371 1.00 85.94 471 SER A CA 1
ATOM 3746 C C . SER A 1 471 ? -2.523 -7.517 11.254 1.00 85.94 471 SER A C 1
ATOM 3748 O O . SER A 1 471 ? -3.617 -6.985 11.428 1.00 85.94 471 SER A O 1
ATOM 3750 N N . GLY A 1 472 ? -2.231 -8.214 10.150 1.00 86.56 472 GLY A N 1
ATOM 3751 C CA . GLY A 1 472 ? -3.173 -8.460 9.055 1.00 86.56 472 GLY A CA 1
ATOM 3752 C C . GLY A 1 472 ? -4.409 -9.230 9.508 1.00 86.56 472 GLY A C 1
ATOM 3753 O O . GLY A 1 472 ? -5.525 -8.831 9.196 1.00 86.56 472 GLY A O 1
ATOM 3754 N N . VAL A 1 473 ? -4.233 -10.277 10.316 1.00 87.12 473 VAL A N 1
ATOM 3755 C CA . VAL A 1 473 ? -5.361 -11.034 10.884 1.00 87.12 473 VAL A CA 1
ATOM 3756 C C . VAL A 1 473 ? -6.219 -10.150 11.797 1.00 87.12 473 VAL A C 1
ATOM 3758 O O . VAL A 1 473 ? -7.443 -10.166 11.694 1.00 87.12 473 VAL A O 1
ATOM 3761 N N . MET A 1 474 ? -5.602 -9.329 12.652 1.00 89.12 474 MET A N 1
ATOM 3762 C CA . MET A 1 474 ? -6.337 -8.416 13.538 1.00 89.12 474 MET A CA 1
ATOM 3763 C C . MET A 1 474 ? -7.108 -7.341 12.762 1.00 89.12 474 MET A C 1
ATOM 3765 O O . MET A 1 474 ? -8.233 -7.006 13.145 1.00 89.12 474 MET A O 1
ATOM 3769 N N . ALA A 1 475 ? -6.541 -6.847 11.657 1.00 89.25 475 ALA A N 1
ATOM 3770 C CA . ALA A 1 475 ? -7.214 -5.920 10.751 1.00 89.25 475 ALA A CA 1
ATOM 3771 C C . ALA A 1 475 ? -8.452 -6.547 10.084 1.00 89.25 475 ALA A C 1
ATOM 3773 O O . ALA A 1 475 ? -9.445 -5.852 9.884 1.00 89.25 475 ALA A O 1
ATOM 3774 N N . LEU A 1 476 ? -8.433 -7.853 9.793 1.00 88.44 476 LEU A N 1
ATOM 3775 C CA . LEU A 1 476 ? -9.590 -8.562 9.234 1.00 88.44 476 LEU A CA 1
ATOM 3776 C C . LEU A 1 476 ? -10.674 -8.851 10.291 1.00 88.44 476 LEU A C 1
ATOM 3778 O O . LEU A 1 476 ? -11.861 -8.626 10.055 1.00 88.44 476 LEU A O 1
ATOM 3782 N N . LEU A 1 477 ? -10.271 -9.297 11.485 1.00 88.69 477 LEU A N 1
ATOM 3783 C CA . LEU A 1 477 ? -11.215 -9.690 12.537 1.00 88.69 477 LEU A CA 1
ATOM 3784 C C . LEU A 1 477 ? -11.888 -8.492 13.213 1.00 88.69 477 LEU A C 1
ATOM 3786 O O . LEU A 1 477 ? -13.068 -8.555 13.546 1.00 88.69 477 LEU A O 1
ATOM 3790 N N . SER A 1 478 ? -11.137 -7.415 13.445 1.00 87.25 478 SER A N 1
ATOM 3791 C CA . SER A 1 478 ? -11.562 -6.304 14.314 1.00 87.25 478 SER A CA 1
ATOM 3792 C C . SER A 1 478 ? -11.291 -4.914 13.736 1.00 87.25 478 SER A C 1
ATOM 3794 O O . SER A 1 478 ? -11.502 -3.910 14.417 1.00 87.25 478 SER A O 1
ATOM 3796 N N . GLY A 1 479 ? -10.809 -4.836 12.493 1.00 90.50 479 GLY A N 1
ATOM 3797 C CA . GLY A 1 479 ? -10.496 -3.569 11.843 1.00 90.50 479 GLY A CA 1
ATOM 3798 C C . GLY A 1 479 ? -11.745 -2.791 11.408 1.00 90.50 479 GLY A C 1
ATOM 3799 O O . GLY A 1 479 ? -12.762 -3.390 11.038 1.00 90.50 479 GLY A O 1
ATOM 3800 N N . PRO A 1 480 ? -11.673 -1.447 11.406 1.00 91.31 480 PRO A N 1
ATOM 3801 C CA . PRO A 1 480 ? -12.810 -0.596 11.070 1.00 91.31 480 PRO A CA 1
ATOM 3802 C C . PRO A 1 480 ? -13.260 -0.758 9.613 1.00 91.31 480 PRO A C 1
ATOM 3804 O O . PRO A 1 480 ? -14.454 -0.693 9.361 1.00 91.31 480 PRO A O 1
ATOM 3807 N N . ASP A 1 481 ? -12.361 -1.034 8.661 1.00 90.75 481 ASP A N 1
ATOM 3808 C CA . ASP A 1 481 ? -12.727 -1.125 7.239 1.00 90.75 481 ASP A CA 1
ATOM 3809 C C . ASP A 1 481 ? -13.714 -2.256 6.937 1.00 90.75 481 ASP A C 1
ATOM 3811 O O . ASP A 1 481 ? -14.612 -2.082 6.115 1.00 90.75 481 ASP A O 1
ATOM 3815 N N . ILE A 1 482 ? -13.574 -3.400 7.615 1.00 92.56 482 ILE A N 1
ATOM 3816 C CA . ILE A 1 482 ? -14.511 -4.522 7.473 1.00 92.56 482 ILE A CA 1
ATOM 3817 C C . ILE A 1 482 ? -15.776 -4.255 8.284 1.00 92.56 482 ILE A C 1
ATOM 3819 O O . ILE A 1 482 ? -16.882 -4.417 7.766 1.00 92.56 482 ILE A O 1
ATOM 3823 N N . ALA A 1 483 ? -15.621 -3.810 9.535 1.00 92.38 483 ALA A N 1
ATOM 3824 C CA . ALA A 1 483 ? -16.749 -3.541 10.419 1.00 92.38 483 ALA A CA 1
ATOM 3825 C C . ALA A 1 483 ? -17.708 -2.496 9.821 1.00 92.38 483 ALA A C 1
ATOM 3827 O O . ALA A 1 483 ? -18.915 -2.718 9.780 1.00 92.38 483 ALA A O 1
ATOM 3828 N N . GLU A 1 484 ? -17.183 -1.392 9.289 1.00 92.62 484 GLU A N 1
ATOM 3829 C CA . GLU A 1 484 ? -17.978 -0.330 8.671 1.00 92.62 484 GLU A CA 1
ATOM 3830 C C . GLU A 1 484 ? -18.647 -0.784 7.366 1.00 92.62 484 GLU A C 1
ATOM 3832 O O . GLU A 1 484 ? -19.808 -0.448 7.136 1.00 92.62 484 GLU A O 1
ATOM 3837 N N . ALA A 1 485 ? -17.966 -1.578 6.527 1.00 94.62 485 ALA A N 1
ATOM 3838 C CA . ALA A 1 485 ? -18.552 -2.098 5.287 1.00 94.62 485 ALA A CA 1
ATOM 3839 C C . ALA A 1 485 ? -19.748 -3.032 5.559 1.00 94.62 485 ALA A C 1
ATOM 3841 O O . ALA A 1 485 ? -20.763 -2.989 4.855 1.00 94.62 485 ALA A O 1
ATOM 3842 N N . ILE A 1 486 ? -19.655 -3.861 6.603 1.00 95.88 486 ILE A N 1
ATOM 3843 C CA . ILE A 1 486 ? -20.734 -4.764 7.030 1.00 95.88 486 ILE A CA 1
ATOM 3844 C C . ILE A 1 486 ? -21.866 -3.992 7.728 1.00 95.88 486 ILE A C 1
ATOM 3846 O O . ILE A 1 486 ? -23.045 -4.293 7.510 1.00 95.88 486 ILE A O 1
ATOM 3850 N N . ALA A 1 487 ? -21.522 -2.988 8.536 1.00 93.12 487 ALA A N 1
ATOM 3851 C CA . ALA A 1 487 ? -22.476 -2.193 9.303 1.00 93.12 487 ALA A CA 1
ATOM 3852 C C . ALA A 1 487 ? -23.203 -1.109 8.484 1.00 93.12 487 ALA A C 1
ATOM 3854 O O . ALA A 1 487 ? -24.190 -0.559 8.971 1.00 93.12 487 ALA A O 1
ATOM 3855 N N . ASP A 1 488 ? -22.753 -0.790 7.262 1.00 94.69 488 ASP A N 1
ATOM 3856 C CA . ASP A 1 488 ? -23.381 0.236 6.419 1.00 94.69 488 ASP A CA 1
ATOM 3857 C C . ASP A 1 488 ? -24.876 -0.080 6.169 1.00 94.69 488 ASP A C 1
ATOM 3859 O O . ASP A 1 488 ? -25.198 -1.066 5.497 1.00 94.69 488 ASP A O 1
ATOM 3863 N N . PRO A 1 489 ? -25.815 0.769 6.636 1.00 92.31 489 PRO A N 1
ATOM 3864 C CA . PRO A 1 489 ? -27.251 0.517 6.516 1.00 92.31 489 PRO A CA 1
ATOM 3865 C C . PRO A 1 489 ? -27.760 0.544 5.067 1.00 92.31 489 PRO A C 1
ATOM 3867 O O . PRO A 1 489 ? -28.885 0.124 4.797 1.00 92.31 489 PRO A O 1
ATOM 3870 N N . LYS A 1 490 ? -26.966 1.062 4.121 1.00 94.69 490 LYS A N 1
ATOM 3871 C CA . LYS A 1 490 ? -27.296 1.121 2.689 1.00 94.69 490 LYS A CA 1
ATOM 3872 C C . LYS A 1 490 ? -26.672 -0.022 1.892 1.00 94.69 490 LYS A C 1
ATOM 3874 O O . LYS A 1 490 ? -26.918 -0.104 0.678 1.00 94.69 490 LYS A O 1
ATOM 3879 N N . ASN A 1 491 ? -25.887 -0.886 2.539 1.00 96.50 491 ASN A N 1
ATOM 3880 C CA . ASN A 1 491 ? -25.252 -2.012 1.877 1.00 96.50 491 ASN A CA 1
ATOM 3881 C C . ASN A 1 491 ? -26.291 -3.044 1.412 1.00 96.50 491 ASN A C 1
ATOM 3883 O O . ASN A 1 491 ? -27.488 -2.977 1.708 1.00 96.50 491 ASN A O 1
ATOM 3887 N N . ALA A 1 492 ? -25.842 -4.007 0.616 1.00 96.19 492 ALA A N 1
ATOM 3888 C CA . ALA A 1 492 ? -26.745 -5.011 0.077 1.00 96.19 492 ALA A CA 1
ATOM 3889 C C . ALA A 1 492 ? -27.088 -6.120 1.086 1.00 96.19 492 ALA A C 1
ATOM 3891 O O . ALA A 1 492 ? -28.077 -6.807 0.869 1.00 96.19 492 ALA A O 1
ATOM 3892 N N . ILE A 1 493 ? -26.366 -6.262 2.205 1.00 97.06 493 ILE A N 1
ATOM 3893 C CA . ILE A 1 493 ? -26.754 -7.190 3.282 1.00 97.06 493 ILE A CA 1
ATOM 3894 C C . ILE A 1 493 ? -28.049 -6.711 3.947 1.00 97.06 493 ILE A C 1
ATOM 3896 O O . ILE A 1 493 ? -29.007 -7.475 4.032 1.00 97.06 493 ILE A O 1
ATOM 3900 N N . ALA A 1 494 ? -28.131 -5.427 4.308 1.00 96.38 494 ALA A N 1
ATOM 3901 C CA . ALA A 1 494 ? -29.345 -4.832 4.863 1.00 96.38 494 ALA A CA 1
ATOM 3902 C C . ALA A 1 494 ? -30.546 -4.959 3.907 1.00 96.38 494 ALA A C 1
ATOM 3904 O O . ALA A 1 494 ? -31.654 -5.289 4.332 1.00 96.38 494 ALA A O 1
ATOM 3905 N N . LYS A 1 495 ? -30.319 -4.780 2.597 1.00 96.38 495 LYS A N 1
ATOM 3906 C CA . LYS A 1 495 ? -31.353 -4.987 1.566 1.00 96.38 495 LYS A CA 1
ATOM 3907 C C . LYS A 1 495 ? -31.803 -6.444 1.479 1.00 96.38 495 LYS A C 1
ATOM 3909 O O . LYS A 1 495 ? -33.000 -6.702 1.438 1.00 96.38 495 LYS A O 1
ATOM 3914 N N . LEU A 1 496 ? -30.870 -7.397 1.506 1.00 96.38 496 LEU A N 1
ATOM 3915 C CA . LEU A 1 496 ? -31.195 -8.825 1.470 1.00 96.38 496 LEU A CA 1
ATOM 3916 C C . LEU A 1 496 ? -32.050 -9.253 2.663 1.00 96.38 496 LEU A C 1
ATOM 3918 O O . LEU A 1 496 ? -33.001 -10.009 2.481 1.00 96.38 496 LEU A O 1
ATOM 3922 N N . VAL A 1 497 ? -31.749 -8.745 3.860 1.00 97.00 497 VAL A N 1
ATOM 3923 C CA . VAL A 1 497 ? -32.548 -9.009 5.066 1.00 97.00 497 VAL A CA 1
ATOM 3924 C C . VAL A 1 497 ? -33.980 -8.493 4.902 1.00 97.00 497 VAL A C 1
ATOM 3926 O O . VAL A 1 497 ? -34.919 -9.180 5.301 1.00 97.00 497 VAL A O 1
ATOM 3929 N N . ALA A 1 498 ? -34.160 -7.321 4.286 1.00 95.44 498 ALA A N 1
ATOM 3930 C CA . ALA A 1 498 ? -35.481 -6.752 4.022 1.00 95.44 498 ALA A CA 1
ATOM 3931 C C . ALA A 1 498 ? -36.258 -7.503 2.922 1.00 95.44 498 ALA A C 1
ATOM 3933 O O . ALA A 1 498 ? -37.478 -7.604 2.996 1.00 95.44 498 ALA A O 1
ATOM 3934 N N . GLU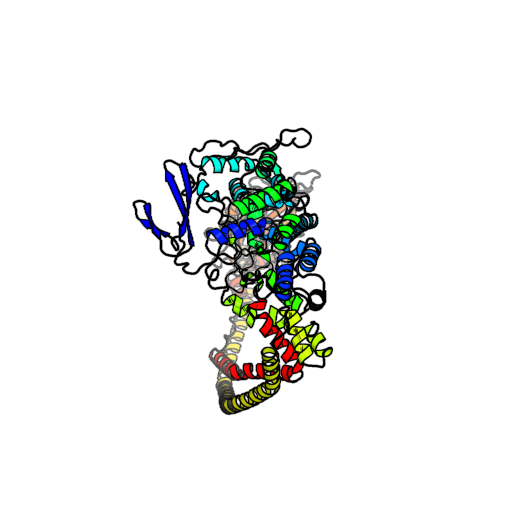 A 1 499 ? -35.572 -8.031 1.903 1.00 95.94 499 GLU A N 1
ATOM 3935 C CA . GLU A 1 499 ? -36.200 -8.692 0.748 1.00 95.94 499 GLU A CA 1
ATOM 3936 C C . GLU A 1 499 ? -36.479 -10.189 0.951 1.00 95.94 499 GLU A C 1
ATOM 3938 O O . GLU A 1 499 ? -37.383 -10.748 0.325 1.00 95.94 499 GLU A O 1
ATOM 3943 N N . LYS A 1 500 ? -35.668 -10.886 1.755 1.00 95.81 500 LYS A N 1
ATOM 3944 C CA . LYS A 1 500 ? -35.776 -12.337 1.958 1.00 95.81 500 LYS A CA 1
ATOM 3945 C C . LYS A 1 500 ? -36.394 -12.614 3.313 1.00 95.81 500 LYS A C 1
ATOM 3947 O O . LYS A 1 500 ? -35.684 -12.555 4.301 1.00 95.81 500 LYS A O 1
ATOM 3952 N N . GLU A 1 501 ? -37.673 -12.971 3.373 1.00 93.62 501 GLU A N 1
ATOM 3953 C CA . GLU A 1 501 ? -38.358 -13.301 4.641 1.00 93.62 501 GLU A CA 1
ATOM 3954 C C . GLU A 1 501 ? -37.959 -14.669 5.221 1.00 93.62 501 GLU A C 1
ATOM 3956 O O . GLU A 1 501 ? -37.968 -14.853 6.432 1.00 93.62 501 GLU A O 1
ATOM 3961 N N . ASP A 1 502 ? -37.566 -15.621 4.372 1.00 95.94 502 ASP A N 1
ATOM 3962 C CA . ASP A 1 502 ? -37.135 -16.954 4.803 1.00 95.94 502 ASP A CA 1
ATOM 3963 C C . ASP A 1 502 ? -35.641 -16.970 5.157 1.00 95.94 502 ASP A C 1
ATOM 3965 O O . ASP A 1 502 ? -34.791 -16.608 4.337 1.00 95.94 502 ASP A O 1
ATOM 3969 N N . ASP A 1 503 ? -35.324 -17.412 6.375 1.00 95.12 503 ASP A N 1
ATOM 3970 C CA . ASP A 1 503 ? -33.956 -17.427 6.902 1.00 95.12 503 ASP A CA 1
ATOM 3971 C C . ASP A 1 503 ? -33.038 -18.364 6.116 1.00 95.12 503 ASP A C 1
ATOM 3973 O O . ASP A 1 503 ? -31.890 -18.021 5.849 1.00 95.12 503 ASP A O 1
ATOM 3977 N N . THR A 1 504 ? -33.541 -19.514 5.665 1.00 95.94 504 THR A N 1
ATOM 3978 C CA . THR A 1 504 ? -32.749 -20.470 4.877 1.00 95.94 504 THR A CA 1
ATOM 3979 C C . THR A 1 504 ? -32.332 -19.856 3.540 1.00 95.94 504 THR A C 1
ATOM 3981 O O . THR A 1 504 ? -31.170 -19.953 3.134 1.00 95.94 504 THR A O 1
ATOM 3984 N N . LYS A 1 505 ? -33.256 -19.165 2.863 1.00 96.50 505 LYS A N 1
ATOM 3985 C CA . LYS A 1 505 ? -32.984 -18.428 1.622 1.00 96.50 505 LYS A CA 1
ATOM 3986 C C . LYS A 1 505 ? -32.047 -17.247 1.852 1.00 96.50 505 LYS A C 1
ATOM 3988 O O . LYS A 1 505 ? -31.183 -17.014 1.012 1.00 96.50 505 LYS A O 1
ATOM 3993 N N . LEU A 1 506 ? -32.193 -16.523 2.964 1.00 97.62 506 LEU A N 1
ATOM 3994 C CA . LEU A 1 506 ? -31.298 -15.423 3.328 1.00 97.62 506 LEU A CA 1
ATOM 3995 C C . LEU A 1 506 ? -29.862 -15.923 3.544 1.00 97.62 506 LEU A C 1
ATOM 3997 O O . LEU A 1 506 ? -28.939 -15.400 2.922 1.00 97.62 506 LEU A O 1
ATOM 4001 N N . ILE A 1 507 ? -29.683 -16.973 4.351 1.00 97.94 507 ILE A N 1
ATOM 4002 C CA . ILE A 1 507 ? -28.381 -17.615 4.593 1.00 97.94 507 ILE A CA 1
ATOM 4003 C C . ILE A 1 507 ? -27.774 -18.075 3.265 1.00 97.94 507 ILE A C 1
ATOM 4005 O O . ILE A 1 507 ? -26.627 -17.753 2.962 1.00 97.94 507 ILE A O 1
ATOM 4009 N N . THR A 1 508 ? -28.561 -18.760 2.433 1.00 97.25 508 THR A N 1
ATOM 4010 C CA . THR A 1 508 ? -28.113 -19.232 1.116 1.00 97.25 508 THR A CA 1
ATOM 4011 C C . THR A 1 508 ? -27.639 -18.084 0.225 1.00 97.25 508 THR A C 1
ATOM 4013 O O . THR A 1 508 ? -26.583 -18.187 -0.394 1.00 97.25 508 THR A O 1
ATOM 4016 N N . GLU A 1 509 ? -28.372 -16.969 0.176 1.00 97.31 509 GLU A N 1
ATOM 4017 C CA . GLU A 1 509 ? -27.975 -15.811 -0.631 1.00 97.31 509 GLU A CA 1
ATOM 4018 C C . GLU A 1 509 ? -26.665 -15.184 -0.142 1.00 97.31 509 GLU A C 1
ATOM 4020 O O . GLU A 1 509 ? -25.824 -14.815 -0.961 1.00 97.31 509 GLU A O 1
ATOM 4025 N N . ILE A 1 510 ? -26.468 -15.094 1.177 1.00 97.94 510 ILE A N 1
ATOM 4026 C CA . ILE A 1 510 ? -25.234 -14.566 1.773 1.00 97.94 510 ILE A CA 1
ATOM 4027 C C . ILE A 1 510 ? -24.043 -15.472 1.425 1.00 97.94 510 ILE A C 1
ATOM 4029 O O . ILE A 1 510 ? -23.008 -14.978 0.983 1.00 97.94 510 ILE A O 1
ATOM 4033 N N . PHE A 1 511 ? -24.198 -16.793 1.523 1.00 97.81 511 PHE A N 1
ATOM 4034 C CA . PHE A 1 511 ? -23.168 -17.761 1.126 1.00 97.81 511 PHE A CA 1
ATOM 4035 C C . PHE A 1 511 ? -22.781 -17.640 -0.356 1.00 97.81 511 PHE A C 1
ATOM 4037 O O . PHE A 1 511 ? -21.598 -17.503 -0.684 1.00 97.81 511 PHE A O 1
ATOM 4044 N N . LEU A 1 512 ? -23.775 -17.592 -1.250 1.00 97.06 512 LEU A N 1
ATOM 4045 C CA . LEU A 1 512 ? -23.554 -17.406 -2.689 1.00 97.06 512 LEU A CA 1
ATOM 4046 C C . LEU A 1 512 ? -22.890 -16.062 -3.008 1.00 97.06 512 LEU A C 1
ATOM 4048 O O . LEU A 1 512 ? -22.189 -15.942 -4.013 1.00 97.06 512 LEU A O 1
ATOM 4052 N N . ARG A 1 513 ? -23.109 -15.050 -2.166 1.00 96.62 513 ARG A N 1
ATOM 4053 C CA . ARG A 1 513 ? -22.536 -13.716 -2.326 1.00 96.62 513 ARG A CA 1
ATOM 4054 C C . ARG A 1 513 ? -21.109 -13.595 -1.827 1.00 96.62 513 ARG A C 1
ATOM 4056 O O . ARG A 1 513 ? -20.321 -12.930 -2.490 1.00 96.62 513 ARG A O 1
ATOM 4063 N N . VAL A 1 514 ? -20.789 -14.188 -0.681 1.00 97.00 514 VAL A N 1
ATOM 4064 C CA . VAL A 1 514 ? -19.479 -14.010 -0.042 1.00 97.00 514 VAL A CA 1
ATOM 4065 C C . VAL A 1 514 ? -18.470 -15.030 -0.564 1.00 97.00 514 VAL A C 1
ATOM 4067 O O . VAL A 1 514 ? -17.393 -14.652 -1.026 1.00 97.00 514 VAL A O 1
ATOM 4070 N N . ILE A 1 515 ? -18.823 -16.318 -0.550 1.00 95.75 515 ILE A N 1
ATOM 4071 C CA . ILE A 1 515 ? -17.900 -17.410 -0.903 1.00 95.75 515 ILE A CA 1
ATOM 4072 C C . ILE A 1 515 ? -18.268 -18.144 -2.199 1.00 95.75 515 ILE A C 1
ATOM 4074 O O . ILE A 1 515 ? -17.557 -19.058 -2.594 1.00 95.75 515 ILE A O 1
ATOM 4078 N N . ASN A 1 516 ? -19.341 -17.730 -2.882 1.00 96.19 516 ASN A N 1
ATOM 4079 C CA . ASN A 1 516 ? -19.758 -18.243 -4.195 1.00 96.19 516 ASN A CA 1
ATOM 4080 C C . ASN A 1 516 ? -20.058 -19.749 -4.258 1.00 96.19 516 ASN A C 1
ATOM 4082 O O . ASN A 1 516 ? -19.890 -20.373 -5.299 1.00 96.19 516 ASN A O 1
ATOM 4086 N N . ARG A 1 517 ? -20.588 -20.315 -3.172 1.00 94.81 517 ARG A N 1
ATOM 4087 C CA . ARG A 1 517 ? -21.177 -21.662 -3.151 1.00 94.81 517 ARG A CA 1
ATOM 4088 C C . ARG A 1 517 ? -22.415 -21.696 -2.267 1.00 94.81 517 ARG A C 1
ATOM 4090 O O . ARG A 1 517 ? -22.612 -20.800 -1.448 1.00 94.81 517 ARG A O 1
ATOM 4097 N N . ALA A 1 518 ? -23.232 -22.732 -2.409 1.00 95.00 518 ALA A N 1
ATOM 4098 C CA . ALA A 1 518 ? -24.327 -22.972 -1.479 1.00 95.00 518 ALA A CA 1
ATOM 4099 C C . ALA A 1 518 ? -23.795 -23.408 -0.092 1.00 95.00 518 ALA A C 1
ATOM 4101 O O . ALA A 1 518 ? -22.742 -24.058 -0.010 1.00 95.00 518 ALA A O 1
ATOM 4102 N N . PRO A 1 519 ? -24.499 -23.063 1.001 1.00 96.56 519 PRO A N 1
ATOM 4103 C CA . PRO A 1 519 ? -24.220 -23.629 2.312 1.00 96.56 519 PRO A CA 1
ATOM 4104 C C . PRO A 1 519 ? -24.662 -25.094 2.374 1.00 96.56 519 PRO A C 1
ATOM 4106 O O . PRO A 1 519 ? -25.647 -25.491 1.752 1.00 96.56 519 PRO A O 1
ATOM 4109 N N . SER A 1 520 ? -23.959 -25.887 3.173 1.00 96.62 520 SER A N 1
ATOM 4110 C CA . SER A 1 520 ? -24.406 -27.220 3.579 1.00 96.62 520 SER A CA 1
ATOM 4111 C C . SER A 1 520 ? -25.528 -27.143 4.622 1.00 96.62 520 SER A C 1
ATOM 4113 O O . SER A 1 520 ? -25.685 -26.137 5.316 1.00 96.62 520 SER A O 1
ATOM 4115 N N . GLU A 1 521 ? -26.284 -28.230 4.798 1.00 96.75 521 GLU A N 1
ATOM 4116 C CA . GLU A 1 521 ? -27.334 -28.305 5.828 1.00 96.75 521 GLU A CA 1
ATOM 4117 C C . GLU A 1 521 ? -26.785 -28.065 7.244 1.00 96.75 521 GLU A C 1
ATOM 4119 O O . GLU A 1 521 ? -27.422 -27.388 8.052 1.00 96.75 521 GLU A O 1
ATOM 4124 N N . ALA A 1 522 ? -25.574 -28.558 7.528 1.00 97.19 522 ALA A N 1
ATOM 4125 C CA . ALA A 1 522 ? -24.893 -28.344 8.803 1.00 97.19 522 ALA A CA 1
ATOM 4126 C C . ALA A 1 522 ? -24.528 -26.866 9.028 1.00 97.19 522 ALA A C 1
ATOM 4128 O O . ALA A 1 522 ? -24.697 -26.351 10.133 1.00 97.19 522 ALA A O 1
ATOM 4129 N N . GLU A 1 523 ? -24.077 -26.164 7.983 1.00 96.81 523 GLU A N 1
ATOM 4130 C CA . GLU A 1 523 ? -23.802 -24.724 8.051 1.00 96.81 523 GLU A CA 1
ATOM 4131 C C . GLU A 1 523 ? -25.087 -23.926 8.294 1.00 96.81 523 GLU A C 1
ATOM 4133 O O . GLU A 1 523 ? -25.107 -23.065 9.169 1.00 96.81 523 GLU A O 1
ATOM 4138 N N . ILE A 1 524 ? -26.185 -24.250 7.600 1.00 97.06 524 ILE A N 1
ATOM 4139 C CA . ILE A 1 524 ? -27.489 -23.599 7.822 1.00 97.06 524 ILE A CA 1
ATOM 4140 C C . ILE A 1 524 ? -27.954 -23.806 9.269 1.00 97.06 524 ILE A C 1
ATOM 4142 O O . ILE A 1 524 ? -28.384 -22.852 9.920 1.00 97.06 524 ILE A O 1
ATOM 4146 N N . ALA A 1 525 ? -27.866 -25.036 9.783 1.00 95.94 525 ALA A N 1
ATOM 4147 C CA . ALA A 1 525 ? -28.265 -25.354 11.151 1.00 95.94 525 ALA A CA 1
ATOM 4148 C C . ALA A 1 525 ? -27.435 -24.578 12.189 1.00 95.94 525 ALA A C 1
ATOM 4150 O O . ALA A 1 525 ? -28.010 -23.977 13.097 1.00 95.94 525 ALA A O 1
ATOM 4151 N N . SER A 1 526 ? -26.110 -24.532 12.013 1.00 95.88 526 SER A N 1
ATOM 4152 C CA . SER A 1 526 ? -25.188 -23.797 12.890 1.00 95.88 526 SER A CA 1
ATOM 4153 C C . SER A 1 526 ? -25.489 -22.294 12.916 1.00 95.88 526 SER A C 1
ATOM 4155 O O . SER A 1 526 ? -25.606 -21.688 13.982 1.00 95.88 526 SER A O 1
ATOM 4157 N N . VAL A 1 527 ? -25.719 -21.694 11.744 1.00 95.38 527 VAL A N 1
ATOM 4158 C CA . VAL A 1 527 ? -26.062 -20.271 11.635 1.00 95.38 527 VAL A CA 1
ATOM 4159 C C . VAL A 1 527 ? -27.387 -19.963 12.333 1.00 95.38 527 VAL A C 1
ATOM 4161 O O . VAL A 1 527 ? -27.463 -19.019 13.115 1.00 95.38 527 VAL A O 1
ATOM 4164 N N . ARG A 1 528 ? -28.424 -20.783 12.119 1.00 94.25 528 ARG A N 1
ATOM 4165 C CA . ARG A 1 528 ? -29.726 -20.595 12.782 1.00 94.25 528 ARG A CA 1
ATOM 4166 C C . ARG A 1 528 ? -29.639 -20.738 14.300 1.00 94.25 528 ARG A C 1
ATOM 4168 O O . ARG A 1 528 ? -30.363 -20.038 15.004 1.00 94.25 528 ARG A O 1
ATOM 4175 N N . GLN A 1 529 ? -28.778 -21.626 14.795 1.00 93.00 529 GLN A N 1
ATOM 4176 C CA . GLN A 1 529 ? -28.521 -21.749 16.226 1.00 93.00 529 GLN A CA 1
ATOM 4177 C C . GLN A 1 529 ? -27.904 -20.459 16.779 1.00 93.00 529 GLN A C 1
ATOM 4179 O O . GLN A 1 529 ? -28.457 -19.887 17.714 1.00 93.00 529 GLN A O 1
ATOM 4184 N N . SER A 1 530 ? -26.835 -19.957 16.154 1.00 91.75 530 SER A N 1
ATOM 4185 C CA . SER A 1 530 ? -26.185 -18.704 16.561 1.00 91.75 530 SER A CA 1
ATOM 4186 C C . SER A 1 530 ? -27.146 -17.505 16.515 1.00 91.75 530 SER A C 1
ATOM 4188 O O . SER A 1 530 ? -27.172 -16.688 17.432 1.00 91.75 530 SER A O 1
ATOM 4190 N N . TRP A 1 531 ? -28.024 -17.427 15.510 1.00 93.31 531 TRP A N 1
ATOM 4191 C CA . TRP A 1 531 ? -29.028 -16.357 15.413 1.00 93.31 531 TRP A CA 1
ATOM 4192 C C . TRP A 1 531 ? -30.013 -16.341 16.591 1.00 93.31 531 TRP A C 1
ATOM 4194 O O . TRP A 1 531 ? -30.466 -15.271 17.004 1.00 93.31 531 TRP A O 1
ATOM 4204 N N . ALA A 1 532 ? -30.349 -17.508 17.149 1.00 90.81 532 ALA A N 1
ATOM 4205 C CA . ALA A 1 532 ? -31.244 -17.612 18.301 1.00 90.81 532 ALA A CA 1
ATOM 4206 C C . ALA A 1 532 ? -30.587 -17.142 19.616 1.00 90.81 532 ALA A C 1
ATOM 4208 O O . ALA A 1 532 ? -31.293 -16.824 20.579 1.00 90.81 532 ALA A O 1
ATOM 4209 N N . GLU A 1 533 ? -29.254 -17.073 19.663 1.00 92.56 533 GLU A N 1
ATOM 4210 C CA . GLU A 1 533 ? -28.485 -16.709 20.856 1.00 92.56 533 GLU A CA 1
ATOM 4211 C C . GLU A 1 533 ? -28.407 -15.189 21.067 1.00 92.56 533 GLU A C 1
ATOM 4213 O O . GLU A 1 533 ? -28.389 -14.761 22.216 1.00 92.56 533 GLU A O 1
ATOM 4218 N N . ILE A 1 534 ? -28.533 -14.360 20.018 1.00 92.00 534 ILE A N 1
ATOM 4219 C CA . ILE A 1 534 ? -28.392 -12.882 20.074 1.00 92.00 534 ILE A CA 1
ATOM 4220 C C . ILE A 1 534 ? -29.203 -12.242 21.218 1.00 92.00 534 ILE A C 1
ATOM 4222 O O . ILE A 1 534 ? -28.699 -11.438 22.003 1.00 92.00 534 ILE A O 1
ATOM 4226 N N . GLN A 1 535 ? -30.480 -12.615 21.348 1.00 91.69 535 GLN A N 1
ATOM 4227 C CA . GLN A 1 535 ? -31.358 -12.097 22.408 1.00 91.69 535 GLN A CA 1
ATOM 4228 C C . GLN A 1 535 ? -30.967 -12.606 23.799 1.00 91.69 535 GLN A C 1
ATOM 4230 O O . GLN A 1 535 ? -31.153 -11.916 24.804 1.00 91.69 535 GLN A O 1
ATOM 4235 N N . THR A 1 536 ? -30.479 -13.841 23.868 1.00 93.75 536 THR A N 1
ATOM 4236 C CA . THR A 1 536 ? -30.042 -14.472 25.115 1.00 93.75 536 THR A CA 1
ATOM 4237 C C . THR A 1 536 ? -28.740 -13.839 25.596 1.00 93.75 536 THR A C 1
ATOM 4239 O O . THR A 1 536 ? -28.638 -13.502 26.777 1.00 93.75 536 THR A O 1
ATOM 4242 N N . ASP A 1 537 ? -27.811 -13.569 24.683 1.00 92.94 537 ASP A N 1
ATOM 4243 C CA . ASP A 1 537 ? -26.541 -12.899 24.949 1.00 92.94 537 ASP A CA 1
ATOM 4244 C C . ASP A 1 537 ? -26.762 -11.473 25.445 1.00 92.94 537 ASP A C 1
ATOM 4246 O O . ASP A 1 537 ? -26.227 -11.098 26.489 1.00 92.94 537 ASP A O 1
ATOM 4250 N N . HIS A 1 538 ? -27.644 -10.704 24.794 1.00 94.38 538 HIS A N 1
ATOM 4251 C CA . HIS A 1 538 ? -27.996 -9.363 25.264 1.00 94.38 538 HIS A CA 1
ATOM 4252 C C . HIS A 1 538 ? -28.547 -9.380 26.702 1.00 94.38 538 HIS A C 1
ATOM 4254 O O . HIS A 1 538 ? -28.125 -8.599 27.561 1.00 94.38 538 HIS A O 1
ATOM 4260 N N . LYS A 1 539 ? -29.453 -10.320 27.009 1.00 94.94 539 LYS A N 1
ATOM 4261 C CA . LYS A 1 539 ? -29.991 -10.496 28.371 1.00 94.94 539 LYS A CA 1
ATOM 4262 C C . LYS A 1 539 ? -28.905 -10.888 29.374 1.00 94.94 539 LYS A C 1
ATOM 4264 O O . LYS A 1 539 ? -28.924 -10.396 30.504 1.00 94.94 539 LYS A O 1
ATOM 4269 N N . ALA A 1 540 ? -27.963 -11.744 28.982 1.00 95.50 540 ALA A N 1
ATOM 4270 C CA . ALA A 1 540 ? -26.831 -12.124 29.820 1.00 95.50 540 ALA A CA 1
ATOM 4271 C C . ALA A 1 540 ? -25.911 -10.923 30.100 1.00 95.50 540 ALA A C 1
ATOM 4273 O O . ALA A 1 540 ? -25.525 -10.702 31.251 1.00 95.50 540 ALA A O 1
ATOM 4274 N N . MET A 1 541 ? -25.633 -10.095 29.088 1.00 95.81 541 MET A N 1
ATOM 4275 C CA . MET A 1 541 ? -24.859 -8.862 29.247 1.00 95.81 541 MET A CA 1
ATOM 4276 C C . MET A 1 541 ? -25.565 -7.859 30.172 1.00 95.81 541 MET A C 1
ATOM 4278 O O . MET A 1 541 ? -24.925 -7.306 31.065 1.00 95.81 541 MET A O 1
ATOM 4282 N N . LEU A 1 542 ? -26.885 -7.672 30.051 1.00 95.44 542 LEU A N 1
ATOM 4283 C CA . LEU A 1 542 ? -27.662 -6.831 30.976 1.00 95.44 542 LEU A CA 1
ATOM 4284 C C . LEU A 1 542 ? -27.561 -7.317 32.431 1.00 95.44 542 LEU A C 1
ATOM 4286 O O . LEU A 1 542 ? -27.379 -6.514 33.353 1.00 95.44 542 LEU A O 1
ATOM 4290 N N . ALA A 1 543 ? -27.661 -8.631 32.650 1.00 95.81 543 ALA A N 1
ATOM 4291 C CA . ALA A 1 543 ? -27.541 -9.221 33.979 1.00 95.81 543 ALA A CA 1
ATOM 4292 C C . ALA A 1 543 ? -26.137 -9.014 34.576 1.00 95.81 543 ALA A C 1
ATOM 4294 O O . ALA A 1 543 ? -26.015 -8.645 35.751 1.00 95.81 543 ALA A O 1
ATOM 4295 N N . GLU A 1 544 ? -25.082 -9.194 33.774 1.00 95.88 544 GLU A N 1
ATOM 4296 C CA . GLU A 1 544 ? -23.706 -8.978 34.231 1.00 95.88 544 GLU A CA 1
ATOM 4297 C C . GLU A 1 544 ? -23.418 -7.488 34.474 1.00 95.88 544 GLU A C 1
ATOM 4299 O O . GLU A 1 544 ? -22.814 -7.162 35.496 1.00 95.88 544 GLU A O 1
ATOM 4304 N N . LEU A 1 545 ? -23.934 -6.567 33.647 1.00 95.25 545 LEU A N 1
ATOM 4305 C CA . LEU A 1 545 ? -23.821 -5.124 33.896 1.00 95.25 545 LEU A CA 1
ATOM 4306 C C . LEU A 1 545 ? -24.483 -4.756 35.226 1.00 95.25 545 LEU A C 1
ATOM 4308 O O . LEU A 1 545 ? -23.855 -4.105 36.059 1.00 95.25 545 LEU A O 1
ATOM 4312 N N . SER A 1 546 ? -25.700 -5.251 35.486 1.00 94.69 546 SER A N 1
ATOM 4313 C CA . SER A 1 546 ? -26.395 -5.014 36.759 1.00 94.69 546 SER A CA 1
ATOM 4314 C C . SER A 1 546 ? -25.578 -5.499 37.962 1.00 94.69 546 SER A C 1
ATOM 4316 O O . SER A 1 546 ? -25.506 -4.833 38.998 1.00 94.69 546 SER A O 1
ATOM 4318 N N . LYS A 1 547 ? -24.923 -6.656 37.839 1.00 95.25 547 LYS A N 1
ATOM 4319 C CA . LYS A 1 547 ? -24.044 -7.208 38.877 1.00 95.25 547 LYS A CA 1
ATOM 4320 C C . LYS A 1 547 ? -22.767 -6.379 39.051 1.00 95.25 547 LYS A C 1
ATOM 4322 O O . LYS A 1 547 ? -22.370 -6.127 40.191 1.00 95.25 547 LYS A O 1
ATOM 4327 N N . MET A 1 548 ? -22.142 -5.934 37.960 1.00 93.88 548 MET A N 1
ATOM 4328 C CA . MET A 1 548 ? -20.966 -5.058 37.987 1.00 93.88 548 MET A CA 1
ATOM 4329 C C . MET A 1 548 ? -21.289 -3.713 38.645 1.00 93.88 548 MET A C 1
ATOM 4331 O O . MET A 1 548 ? -20.558 -3.280 39.536 1.00 93.88 548 MET A O 1
ATOM 4335 N N . GLU A 1 549 ? -22.412 -3.094 38.282 1.00 92.38 549 GLU A N 1
ATOM 4336 C CA . GLU A 1 549 ? -22.873 -1.832 38.863 1.00 92.38 549 GLU A CA 1
ATOM 4337 C C . GLU A 1 549 ? -23.201 -1.987 40.352 1.00 92.38 549 GLU A C 1
ATOM 4339 O O . GLU A 1 549 ? -22.712 -1.204 41.166 1.00 92.38 549 GLU A O 1
ATOM 4344 N N . LYS A 1 550 ? -23.908 -3.055 40.753 1.00 94.25 550 LYS A N 1
ATOM 4345 C CA . LYS A 1 550 ? -24.151 -3.368 42.176 1.00 94.25 550 LYS A CA 1
ATOM 4346 C C . LYS A 1 550 ? -22.858 -3.552 42.973 1.00 94.25 550 LYS A C 1
ATOM 4348 O O . LYS A 1 550 ? -22.805 -3.160 44.136 1.00 94.25 550 LYS A O 1
ATOM 4353 N N . LYS A 1 551 ? -21.819 -4.145 42.375 1.00 93.12 551 LYS A N 1
ATOM 4354 C CA . LYS A 1 551 ? -20.508 -4.330 43.018 1.00 93.12 551 LYS A CA 1
ATOM 4355 C C . LYS A 1 551 ? -19.719 -3.020 43.113 1.00 93.12 551 LYS A C 1
ATOM 4357 O O . LYS A 1 551 ? -19.008 -2.812 44.096 1.00 93.12 551 LYS A O 1
ATOM 4362 N N . TRP A 1 552 ? -19.832 -2.149 42.111 1.00 90.38 552 TRP A N 1
ATOM 4363 C CA . TRP A 1 552 ? -19.158 -0.849 42.073 1.00 90.38 552 TRP A CA 1
ATOM 4364 C C . TRP A 1 552 ? -19.811 0.182 43.003 1.00 90.38 552 TRP A C 1
ATOM 4366 O O . TRP A 1 552 ? -19.104 0.962 43.642 1.00 90.38 552 TRP A O 1
ATOM 4376 N N . GLU A 1 553 ? -21.137 0.147 43.148 1.00 90.50 553 GLU A N 1
ATOM 4377 C CA . GLU A 1 553 ? -21.919 1.164 43.859 1.00 90.50 553 GLU A CA 1
ATOM 4378 C C . GLU A 1 553 ? -21.436 1.466 45.295 1.00 90.50 553 GLU A C 1
ATOM 4380 O O . GLU A 1 553 ? -21.286 2.646 45.628 1.00 90.50 553 GLU A O 1
ATOM 4385 N N . PRO A 1 554 ? -21.108 0.475 46.155 1.00 93.19 554 PRO A N 1
ATOM 4386 C CA . PRO A 1 554 ? -20.563 0.752 47.484 1.00 93.19 554 PRO A CA 1
ATOM 4387 C C . PRO A 1 554 ? -19.216 1.480 47.431 1.00 93.19 554 PRO A C 1
ATOM 4389 O O . PRO A 1 554 ? -18.963 2.382 48.229 1.00 93.19 554 PRO A O 1
ATOM 4392 N N . THR A 1 555 ? -18.356 1.122 46.471 1.00 90.44 555 THR A N 1
ATOM 4393 C CA . THR A 1 555 ? -17.054 1.780 46.287 1.00 90.44 555 THR A CA 1
ATOM 4394 C C . THR A 1 555 ? -17.232 3.200 45.766 1.00 90.44 555 THR A C 1
ATOM 4396 O O . THR A 1 555 ? -16.580 4.109 46.280 1.00 90.44 555 THR A O 1
ATOM 4399 N N . ARG A 1 556 ? -18.155 3.415 44.820 1.00 89.56 556 ARG A N 1
ATOM 4400 C CA . ARG A 1 556 ? -18.526 4.748 44.330 1.00 89.56 556 ARG A CA 1
ATOM 4401 C C . ARG A 1 556 ? -18.999 5.639 45.477 1.00 89.56 556 ARG A C 1
ATOM 4403 O O . ARG A 1 556 ? -18.428 6.705 45.682 1.00 89.56 556 ARG A O 1
ATOM 4410 N N . LYS A 1 557 ? -19.962 5.171 46.281 1.00 91.50 557 LYS A N 1
ATOM 4411 C CA . LYS A 1 557 ? -20.477 5.905 47.451 1.00 91.50 557 LYS A CA 1
ATOM 4412 C C . LYS A 1 557 ? -19.388 6.213 48.477 1.00 91.50 557 LYS A C 1
ATOM 4414 O O . LYS A 1 557 ? -19.320 7.334 48.967 1.00 91.50 557 LYS A O 1
ATOM 4419 N N . ALA A 1 558 ? -18.516 5.254 48.787 1.00 91.38 558 ALA A N 1
ATOM 4420 C CA . ALA A 1 558 ? -17.427 5.466 49.739 1.00 91.38 558 ALA A CA 1
ATOM 4421 C C . ALA A 1 558 ? -16.390 6.482 49.229 1.00 91.38 558 ALA A C 1
ATOM 4423 O O . ALA A 1 558 ? -15.898 7.304 50.003 1.00 91.38 558 ALA A O 1
ATOM 4424 N N . ARG A 1 559 ? -16.054 6.443 47.933 1.00 91.69 559 ARG A N 1
ATOM 4425 C CA . ARG A 1 559 ? -15.161 7.425 47.299 1.00 91.69 559 ARG A CA 1
ATOM 4426 C C . ARG A 1 559 ? -15.792 8.812 47.266 1.00 91.69 559 ARG A C 1
ATOM 4428 O O . ARG A 1 559 ? -15.118 9.776 47.603 1.00 91.69 559 ARG A O 1
ATOM 4435 N N . GLU A 1 560 ? -17.077 8.895 46.943 1.00 91.25 560 GLU A N 1
ATOM 4436 C CA . GLU A 1 560 ? -17.817 10.154 46.921 1.00 91.25 560 GLU A CA 1
ATOM 4437 C C . GLU A 1 560 ? -17.942 10.770 48.320 1.00 91.25 560 GLU A C 1
ATOM 4439 O O . GLU A 1 560 ? -17.668 11.952 48.498 1.00 91.25 560 GLU A O 1
ATOM 4444 N N . ALA A 1 561 ? -18.227 9.964 49.347 1.00 92.12 561 ALA A N 1
ATOM 4445 C CA . ALA A 1 561 ? -18.221 10.426 50.734 1.00 92.12 561 ALA A CA 1
ATOM 4446 C C . ALA A 1 561 ? -16.841 10.964 51.156 1.00 92.12 561 ALA A C 1
ATOM 4448 O O . ALA A 1 561 ? -16.752 12.022 51.778 1.00 92.12 561 ALA A O 1
ATOM 4449 N N . LYS A 1 562 ? -15.748 10.282 50.773 1.00 90.75 562 LYS A N 1
ATOM 4450 C CA . LYS A 1 562 ? -14.377 10.779 51.000 1.00 90.75 562 LYS A CA 1
ATOM 4451 C C . LYS A 1 562 ? -14.099 12.080 50.249 1.00 90.75 562 LYS A C 1
ATOM 4453 O O . LYS A 1 562 ? -13.410 12.939 50.792 1.00 90.75 562 LYS A O 1
ATOM 4458 N N . ARG A 1 563 ? -14.619 12.227 49.028 1.00 92.81 563 ARG A N 1
ATOM 4459 C CA . ARG A 1 563 ? -14.488 13.446 48.225 1.00 92.81 563 ARG A CA 1
ATOM 4460 C C . ARG A 1 563 ? -15.175 14.624 48.906 1.00 92.81 563 ARG A C 1
ATOM 4462 O O . ARG A 1 563 ? -14.534 15.645 49.123 1.00 92.81 563 ARG A O 1
ATOM 4469 N N . VAL A 1 564 ? -16.433 14.454 49.317 1.00 93.25 564 VAL A N 1
ATOM 4470 C CA . VAL A 1 564 ? -17.207 15.481 50.035 1.00 93.25 564 VAL A CA 1
ATOM 4471 C C . VAL A 1 564 ? -16.513 15.879 51.339 1.00 93.25 564 VAL A C 1
ATOM 4473 O O . VAL A 1 564 ? -16.291 17.065 51.562 1.00 93.25 564 VAL A O 1
ATOM 4476 N N . ALA A 1 565 ? -16.068 14.909 52.144 1.00 92.50 565 ALA A N 1
ATOM 4477 C CA . ALA A 1 565 ? -15.308 15.189 53.364 1.00 92.50 565 ALA A CA 1
ATOM 4478 C C . ALA A 1 565 ? -13.970 15.905 53.080 1.00 92.50 565 ALA A C 1
ATOM 4480 O O . ALA A 1 565 ? -13.529 16.752 53.854 1.00 92.50 565 ALA A O 1
ATOM 4481 N N . GLY A 1 566 ? -13.314 15.584 51.960 1.00 91.56 566 GLY A N 1
ATOM 4482 C CA . GLY A 1 566 ? -12.110 16.273 51.496 1.00 91.56 566 GLY A CA 1
ATOM 4483 C C . GLY A 1 566 ? -12.370 17.728 51.097 1.00 91.56 566 GLY A C 1
ATOM 4484 O O . GLY A 1 566 ? -11.565 18.594 51.435 1.00 91.56 566 GLY A O 1
ATOM 4485 N N . ILE A 1 567 ? -13.497 18.001 50.428 1.00 92.31 567 ILE A N 1
ATOM 4486 C CA . ILE A 1 567 ? -13.938 19.358 50.067 1.00 92.31 567 ILE A CA 1
ATOM 4487 C C . ILE A 1 567 ? -14.205 20.178 51.326 1.00 92.31 567 ILE A C 1
ATOM 4489 O O . ILE A 1 567 ? -13.689 21.286 51.431 1.00 92.31 567 ILE A O 1
ATOM 4493 N N . GLU A 1 568 ? -14.966 19.630 52.275 1.00 93.00 568 GLU A N 1
ATOM 4494 C CA . GLU A 1 568 ? -15.285 20.291 53.545 1.00 93.00 568 GLU A CA 1
ATOM 4495 C C . GLU A 1 568 ? -14.005 20.630 54.316 1.00 93.00 568 GLU A C 1
ATOM 4497 O O . GLU A 1 568 ? -13.743 21.794 54.608 1.00 93.00 568 GLU A O 1
ATOM 4502 N N . LYS A 1 569 ? -13.112 19.649 54.497 1.00 92.56 569 LYS A N 1
ATOM 4503 C CA . LYS A 1 569 ? -11.818 19.858 55.158 1.00 92.56 569 LYS A CA 1
ATOM 4504 C C . LYS A 1 569 ? -10.954 20.922 54.468 1.00 92.56 569 LYS A C 1
ATOM 4506 O O . LYS A 1 569 ? -10.287 21.704 55.145 1.00 92.56 569 LYS A O 1
ATOM 4511 N N . ALA A 1 570 ? -10.907 20.932 53.134 1.00 90.88 570 ALA A N 1
ATOM 4512 C CA . ALA A 1 570 ? -10.134 21.921 52.384 1.00 90.88 570 ALA A CA 1
ATOM 4513 C C . ALA A 1 570 ? -10.758 23.325 52.478 1.00 90.88 570 ALA A C 1
ATOM 4515 O O . ALA A 1 570 ? -10.028 24.307 52.615 1.00 90.88 570 ALA A O 1
ATOM 4516 N N . ALA A 1 571 ? -12.091 23.423 52.456 1.00 91.38 571 ALA A N 1
ATOM 4517 C CA . ALA A 1 571 ? -12.819 24.675 52.637 1.00 91.38 571 ALA A CA 1
ATOM 4518 C C . ALA A 1 571 ? -12.618 25.252 54.048 1.00 91.38 571 ALA A C 1
ATOM 4520 O O . ALA A 1 571 ? -12.296 26.434 54.179 1.00 91.38 571 ALA A O 1
ATOM 4521 N N . ASP A 1 572 ? -12.700 24.417 55.085 1.00 91.88 572 ASP A N 1
ATOM 4522 C CA . ASP A 1 572 ? -12.438 24.811 56.472 1.00 91.88 572 ASP A CA 1
ATOM 4523 C C . ASP A 1 572 ? -11.000 25.304 56.659 1.00 91.88 572 ASP A C 1
ATOM 4525 O O . ASP A 1 572 ? -10.764 26.313 57.324 1.00 91.88 572 ASP A O 1
ATOM 4529 N N . ALA A 1 573 ? -10.025 24.638 56.030 1.00 90.75 573 ALA A N 1
ATOM 4530 C CA . ALA A 1 573 ? -8.626 25.054 56.080 1.00 90.75 573 ALA A CA 1
ATOM 4531 C C . ALA A 1 573 ? -8.392 26.419 55.405 1.00 90.75 573 ALA A C 1
ATOM 4533 O O . ALA A 1 573 ? -7.615 27.226 55.920 1.00 90.75 573 ALA A O 1
ATOM 4534 N N . ILE A 1 574 ? -9.085 26.705 54.294 1.00 90.31 574 ILE A N 1
ATOM 4535 C CA . ILE A 1 574 ? -9.082 28.036 53.665 1.00 90.31 574 ILE A CA 1
ATOM 4536 C C . ILE A 1 574 ? -9.707 29.057 54.616 1.00 90.31 574 ILE A C 1
ATOM 4538 O O . ILE A 1 574 ? -9.071 30.066 54.916 1.00 90.31 574 ILE A O 1
ATOM 4542 N N . SER A 1 575 ? -10.906 28.782 55.140 1.00 88.75 575 SER A N 1
ATOM 4543 C CA . SER A 1 575 ? -11.619 29.696 56.040 1.00 88.75 575 SER A CA 1
ATOM 4544 C C . SER A 1 575 ? -10.810 30.011 57.303 1.00 88.75 575 SER A C 1
ATOM 4546 O O . SER A 1 575 ? -10.728 31.167 57.714 1.00 88.75 575 SER A O 1
ATOM 4548 N N . GLY A 1 576 ? -10.160 29.008 57.899 1.00 89.56 576 GLY A N 1
ATOM 4549 C CA . GLY A 1 576 ? -9.314 29.179 59.082 1.00 89.56 576 GLY A CA 1
ATOM 4550 C C . GLY A 1 576 ? -8.042 29.993 58.823 1.00 89.56 576 GLY A C 1
ATOM 4551 O O . GLY A 1 576 ? -7.548 30.661 59.731 1.00 89.56 576 GLY A O 1
ATOM 4552 N N . TYR A 1 577 ? -7.515 29.977 57.594 1.00 90.25 577 TYR A N 1
ATOM 4553 C CA . TYR A 1 577 ? -6.332 30.754 57.205 1.00 90.25 577 TYR A CA 1
ATOM 4554 C C . TYR A 1 577 ? -6.675 32.147 56.643 1.00 90.25 577 TYR A C 1
ATOM 4556 O O . TYR A 1 577 ? -5.823 33.038 56.633 1.00 90.25 577 TYR A O 1
ATOM 4564 N N . GLN A 1 578 ? -7.926 32.363 56.227 1.00 86.50 578 GLN A N 1
ATOM 4565 C CA . GLN A 1 578 ? -8.386 33.565 55.529 1.00 86.50 578 GLN A CA 1
ATOM 4566 C C . GLN A 1 578 ? -8.095 34.858 56.304 1.00 86.50 578 GLN A C 1
ATOM 4568 O O . GLN A 1 578 ? -7.532 35.794 55.746 1.00 86.50 578 GLN A O 1
ATOM 4573 N N . ALA A 1 579 ? -8.390 34.894 57.607 1.00 84.31 579 ALA A N 1
ATOM 4574 C CA . ALA A 1 579 ? -8.169 36.089 58.424 1.00 84.31 579 ALA A CA 1
ATOM 4575 C C . ALA A 1 579 ? -6.679 36.478 58.535 1.00 84.31 579 ALA A C 1
ATOM 4577 O O . ALA A 1 579 ? -6.351 37.664 58.540 1.00 84.31 579 ALA A O 1
ATOM 4578 N N . GLN A 1 580 ? -5.773 35.492 58.601 1.00 84.00 580 GLN A N 1
ATOM 4579 C CA . GLN A 1 580 ? -4.322 35.730 58.642 1.00 84.00 580 GLN A CA 1
ATOM 4580 C C . GLN A 1 580 ? -3.809 36.230 57.289 1.00 84.00 580 GLN A C 1
ATOM 4582 O O . GLN A 1 580 ? -3.063 37.206 57.233 1.00 84.00 580 GLN A O 1
ATOM 4587 N N . HIS A 1 581 ? -4.257 35.592 56.205 1.00 85.25 581 HIS A N 1
ATOM 4588 C CA . HIS A 1 581 ? -3.941 35.991 54.838 1.00 85.25 581 HIS A CA 1
ATOM 4589 C C . HIS A 1 581 ? -4.389 37.429 54.540 1.00 85.25 581 HIS A C 1
ATOM 4591 O O . HIS A 1 581 ? -3.617 38.214 53.994 1.00 85.25 581 HIS A O 1
ATOM 4597 N N . ASP A 1 582 ? -5.618 37.791 54.910 1.00 84.50 582 ASP A N 1
ATOM 4598 C CA . ASP A 1 582 ? -6.178 39.109 54.598 1.00 84.50 582 ASP A CA 1
ATOM 4599 C C . ASP A 1 582 ? -5.485 40.224 55.386 1.00 84.50 582 ASP A C 1
ATOM 4601 O O . ASP A 1 582 ? -5.212 41.293 54.835 1.00 84.50 582 ASP A O 1
ATOM 4605 N N . ALA A 1 583 ? -5.128 39.963 56.647 1.00 85.31 583 ALA A N 1
ATOM 4606 C CA . ALA A 1 583 ? -4.340 40.893 57.448 1.00 85.31 583 ALA A CA 1
ATOM 4607 C C . ALA A 1 583 ? -2.941 41.128 56.849 1.00 85.31 583 ALA A C 1
ATOM 4609 O O . ALA A 1 583 ? -2.496 42.273 56.747 1.00 85.31 583 ALA A O 1
ATOM 4610 N N . GLU A 1 584 ? -2.263 40.061 56.418 1.00 83.25 584 GLU A N 1
ATOM 4611 C CA . GLU A 1 584 ? -0.928 40.153 55.822 1.00 83.25 584 GLU A CA 1
ATOM 4612 C C . GLU A 1 584 ? -0.955 40.815 54.440 1.00 83.25 584 GLU A C 1
ATOM 4614 O O . GLU A 1 584 ? -0.135 41.688 54.152 1.00 83.25 584 GLU A O 1
ATOM 4619 N N . ARG A 1 585 ? -1.940 40.478 53.600 1.00 85.62 585 ARG A N 1
ATOM 4620 C CA . ARG A 1 585 ? -2.133 41.127 52.299 1.00 85.62 585 ARG A CA 1
ATOM 4621 C C . ARG A 1 585 ? -2.360 42.627 52.466 1.00 85.62 585 ARG A C 1
ATOM 4623 O O . ARG A 1 585 ? -1.680 43.406 51.805 1.00 85.62 585 ARG A O 1
ATOM 4630 N N . LYS A 1 586 ? -3.235 43.032 53.391 1.00 85.50 586 LYS A N 1
ATOM 4631 C CA . LYS A 1 586 ? -3.483 44.449 53.683 1.00 85.50 586 LYS A CA 1
ATOM 4632 C C . LYS A 1 586 ? -2.213 45.170 54.148 1.00 85.50 586 LYS A C 1
ATOM 4634 O O . LYS A 1 586 ? -1.924 46.264 53.676 1.00 85.50 586 LYS A O 1
ATOM 4639 N N . ARG A 1 587 ? -1.408 44.545 55.018 1.00 85.81 587 ARG A N 1
ATOM 4640 C CA . ARG A 1 587 ? -0.114 45.099 55.459 1.00 85.81 587 ARG A CA 1
ATOM 4641 C C . ARG A 1 587 ? 0.826 45.366 54.279 1.00 85.81 587 ARG A C 1
ATOM 4643 O O . ARG A 1 587 ? 1.462 46.420 54.236 1.00 85.81 587 ARG A O 1
ATOM 4650 N N . LEU A 1 588 ? 0.911 44.423 53.339 1.00 85.12 588 LEU A N 1
ATOM 4651 C CA . LEU A 1 588 ? 1.750 44.532 52.143 1.00 85.12 588 LEU A CA 1
ATOM 4652 C C . LEU A 1 588 ? 1.218 45.586 51.156 1.00 85.12 588 LEU A C 1
ATOM 4654 O O . LEU A 1 588 ? 2.017 46.313 50.568 1.00 85.12 588 LEU A O 1
ATOM 4658 N N . GLU A 1 589 ? -0.104 45.718 51.012 1.00 85.75 589 GLU A N 1
ATOM 4659 C CA . GLU A 1 589 ? -0.752 46.781 50.224 1.00 85.75 589 GLU A CA 1
ATOM 4660 C C . GLU A 1 589 ? -0.449 48.170 50.803 1.00 85.75 589 GLU A C 1
ATOM 4662 O O . GLU A 1 589 ? -0.006 49.060 50.075 1.00 85.75 589 GLU A O 1
ATOM 4667 N N . ASP A 1 590 ? -0.582 48.335 52.122 1.00 85.69 590 ASP A N 1
ATOM 4668 C CA . ASP A 1 590 ? -0.275 49.589 52.819 1.00 85.69 590 ASP A CA 1
ATOM 4669 C C . ASP A 1 590 ? 1.225 49.951 52.742 1.00 85.69 590 ASP A C 1
ATOM 4671 O O . ASP A 1 590 ? 1.601 51.127 52.706 1.00 85.69 590 ASP A O 1
ATOM 4675 N N . GLU A 1 591 ? 2.126 48.962 52.741 1.00 83.56 591 GLU A N 1
ATOM 4676 C CA . GLU A 1 591 ? 3.566 49.181 52.542 1.00 83.56 591 GLU A CA 1
ATOM 4677 C C . GLU A 1 591 ? 3.891 49.580 51.096 1.00 83.56 591 GLU A C 1
ATOM 4679 O O . GLU A 1 591 ? 4.654 50.524 50.870 1.00 83.56 591 GLU A O 1
ATOM 4684 N N . LEU A 1 592 ? 3.291 48.899 50.117 1.00 84.50 592 LEU A N 1
ATOM 4685 C CA . LEU A 1 592 ? 3.440 49.213 48.699 1.00 84.50 592 LEU A CA 1
ATOM 4686 C C . LEU A 1 592 ? 2.957 50.637 48.399 1.00 84.50 592 LEU A C 1
ATOM 4688 O O . LEU A 1 592 ? 3.673 51.406 47.757 1.00 84.50 592 LEU A O 1
ATOM 4692 N N . GLN A 1 593 ? 1.794 51.018 48.930 1.00 83.25 593 GLN A N 1
ATOM 4693 C CA . GLN A 1 593 ? 1.242 52.356 48.748 1.00 83.25 593 GLN A CA 1
ATOM 4694 C C . GLN A 1 593 ? 2.143 53.437 49.358 1.00 83.25 593 GLN A C 1
ATOM 4696 O O . GLN A 1 593 ? 2.384 54.468 48.729 1.00 83.25 593 GLN A O 1
ATOM 4701 N N . ARG A 1 594 ? 2.715 53.186 50.546 1.00 84.44 594 ARG A N 1
ATOM 4702 C CA . ARG A 1 594 ? 3.705 54.092 51.154 1.00 84.44 594 ARG A CA 1
ATOM 4703 C C . ARG A 1 594 ? 4.967 54.239 50.306 1.00 84.44 594 ARG A C 1
ATOM 4705 O O . ARG A 1 594 ? 5.486 55.348 50.206 1.00 84.44 594 ARG A O 1
ATOM 4712 N N . LYS A 1 595 ? 5.452 53.162 49.675 1.00 81.81 595 LYS A N 1
ATOM 4713 C CA . LYS A 1 595 ? 6.605 53.222 48.758 1.00 81.81 595 LYS A CA 1
ATOM 4714 C C . LYS A 1 595 ? 6.294 54.049 47.511 1.00 81.81 595 LYS A C 1
ATOM 4716 O O . LYS A 1 595 ? 7.098 54.903 47.157 1.00 81.81 595 LYS A O 1
ATOM 4721 N N . ILE A 1 596 ? 5.125 53.849 46.898 1.00 81.81 596 ILE A N 1
ATOM 4722 C CA . ILE A 1 596 ? 4.683 54.625 45.727 1.00 81.81 596 ILE A CA 1
ATOM 4723 C C . ILE A 1 596 ? 4.635 56.120 46.059 1.00 81.81 596 ILE A C 1
ATOM 4725 O O . ILE A 1 596 ? 5.184 56.937 45.318 1.00 81.81 596 ILE A O 1
ATOM 4729 N N . GLU A 1 597 ? 4.004 56.478 47.178 1.00 84.62 597 GLU A N 1
ATOM 4730 C CA . GLU A 1 597 ? 3.877 57.875 47.596 1.00 84.62 597 GLU A CA 1
ATOM 4731 C C . GLU A 1 597 ? 5.241 58.494 47.939 1.00 84.62 597 GLU A C 1
ATOM 4733 O O . GLU A 1 597 ? 5.549 59.604 47.505 1.00 84.62 597 GLU A O 1
ATOM 4738 N N . GLY A 1 598 ? 6.104 57.746 48.635 1.00 85.00 598 GLY A N 1
ATOM 4739 C CA . GLY A 1 598 ? 7.472 58.168 48.937 1.00 85.00 598 GLY A CA 1
ATOM 4740 C C . GLY A 1 598 ? 8.306 58.438 47.681 1.00 85.00 598 GLY A C 1
ATOM 4741 O O . GLY A 1 598 ? 8.974 59.469 47.602 1.00 85.00 598 GLY A O 1
ATOM 4742 N N . SER A 1 599 ? 8.232 57.565 46.671 1.00 82.56 599 SER A N 1
ATOM 4743 C CA . SER A 1 599 ? 8.954 57.754 45.406 1.00 82.56 599 SER A CA 1
ATOM 4744 C C . SER A 1 599 ? 8.441 58.959 44.611 1.00 82.56 599 SER A C 1
ATOM 4746 O O . SER A 1 599 ? 9.248 59.713 44.071 1.00 82.56 599 SER A O 1
ATOM 4748 N N . LYS A 1 600 ? 7.121 59.198 44.575 1.00 83.56 600 LYS A N 1
ATOM 4749 C CA . LYS A 1 600 ? 6.548 60.401 43.940 1.00 83.56 600 LYS A CA 1
ATOM 4750 C C . LYS A 1 600 ? 6.993 61.682 44.638 1.00 83.56 600 LYS A C 1
ATOM 4752 O O . LYS A 1 600 ? 7.377 62.641 43.969 1.00 83.56 600 LYS A O 1
ATOM 4757 N N . LYS A 1 601 ? 6.978 61.684 45.974 1.00 85.25 601 LYS A N 1
ATOM 4758 C CA . LYS A 1 601 ? 7.450 62.815 46.773 1.00 85.25 601 LYS A CA 1
ATOM 4759 C C . LYS A 1 601 ? 8.925 63.115 46.490 1.00 85.25 601 LYS A C 1
ATOM 4761 O O . LYS A 1 601 ? 9.257 64.264 46.233 1.00 85.25 601 LYS A O 1
ATOM 4766 N N . ALA A 1 602 ? 9.778 62.089 46.433 1.00 84.62 602 ALA A N 1
ATOM 4767 C CA . ALA A 1 602 ? 11.202 62.254 46.139 1.00 84.62 602 ALA A CA 1
ATOM 4768 C C . ALA A 1 602 ? 11.468 62.886 44.757 1.00 84.62 602 ALA A C 1
ATOM 4770 O O . ALA A 1 602 ? 12.340 63.743 44.642 1.00 84.62 602 ALA A O 1
ATOM 4771 N N . VAL A 1 603 ? 10.693 62.524 43.724 1.00 83.75 603 VAL A N 1
ATOM 4772 C CA . VAL A 1 603 ? 10.768 63.182 42.403 1.00 83.75 603 VAL A CA 1
ATOM 4773 C C . VAL A 1 603 ? 10.392 64.657 42.498 1.00 83.75 603 VAL A C 1
ATOM 4775 O O . VAL A 1 603 ? 11.118 65.499 41.974 1.00 83.75 603 VAL A O 1
ATOM 4778 N N . SER A 1 604 ? 9.280 64.974 43.170 1.00 84.25 604 SER A N 1
ATOM 4779 C CA . SER A 1 604 ? 8.813 66.356 43.328 1.00 84.25 604 SER A CA 1
ATOM 4780 C C . SER A 1 604 ? 9.823 67.218 44.090 1.00 84.25 604 SER A C 1
ATOM 4782 O O . SER A 1 604 ? 10.086 68.350 43.688 1.00 84.25 604 SER A O 1
ATOM 4784 N N . ASP A 1 605 ? 10.398 66.682 45.168 1.00 85.50 605 ASP A N 1
ATOM 4785 C CA . ASP A 1 605 ? 11.386 67.381 45.990 1.00 85.50 605 ASP A CA 1
ATOM 4786 C C . ASP A 1 605 ? 12.685 67.629 45.192 1.00 85.50 605 ASP A C 1
ATOM 4788 O O . ASP A 1 605 ? 13.250 68.721 45.255 1.00 85.50 605 ASP A O 1
ATOM 4792 N N . TYR A 1 606 ? 13.134 66.663 44.374 1.00 86.25 606 TYR A N 1
ATOM 4793 C CA . TYR A 1 606 ? 14.326 66.826 43.529 1.00 86.25 606 TYR A CA 1
ATOM 4794 C C . TYR A 1 606 ? 14.097 67.789 42.363 1.00 86.25 606 TYR A C 1
ATOM 4796 O O . TYR A 1 606 ? 14.970 68.601 42.054 1.00 86.25 606 TYR A O 1
ATOM 4804 N N . GLN A 1 607 ? 12.919 67.743 41.734 1.00 85.62 607 GLN A N 1
ATOM 4805 C CA . GLN A 1 607 ? 12.560 68.620 40.618 1.00 85.62 607 GLN A CA 1
ATOM 4806 C C . GLN A 1 607 ? 12.672 70.104 41.003 1.00 85.62 607 GLN A C 1
ATOM 4808 O O . GLN A 1 607 ? 13.128 70.907 40.194 1.00 85.62 607 GLN A O 1
ATOM 4813 N N . ALA A 1 608 ? 12.358 70.459 42.254 1.00 84.56 608 ALA A N 1
ATOM 4814 C CA . ALA A 1 608 ? 12.518 71.820 42.769 1.00 84.56 608 ALA A CA 1
ATOM 4815 C C . ALA A 1 608 ? 13.982 72.319 42.775 1.00 84.56 608 ALA A C 1
ATOM 4817 O O . ALA A 1 608 ? 14.214 73.526 42.783 1.00 84.56 608 ALA A O 1
ATOM 4818 N N . SER A 1 609 ? 14.971 71.416 42.741 1.00 86.44 609 SER A N 1
ATOM 4819 C CA . SER A 1 609 ? 16.402 71.757 42.694 1.00 86.44 609 SER A CA 1
ATOM 4820 C C . SER A 1 609 ? 16.961 71.949 41.277 1.00 86.44 609 SER A C 1
ATOM 4822 O O . SER A 1 609 ? 18.037 72.531 41.124 1.00 86.44 609 SER A O 1
ATOM 4824 N N . LEU A 1 610 ? 16.244 71.506 40.233 1.00 85.00 610 LEU A N 1
ATOM 4825 C CA . LEU A 1 610 ? 16.738 71.531 38.849 1.00 85.00 610 LEU A CA 1
ATOM 4826 C C . LEU A 1 610 ? 17.007 72.950 38.347 1.00 85.00 610 LEU A C 1
ATOM 4828 O O . LEU A 1 610 ? 18.000 73.157 37.659 1.00 85.00 610 LEU A O 1
ATOM 4832 N N . ALA A 1 611 ? 16.190 73.929 38.742 1.00 83.94 611 ALA A N 1
ATOM 4833 C CA . ALA A 1 611 ? 16.391 75.330 38.368 1.00 83.94 611 ALA A CA 1
ATOM 4834 C C . ALA A 1 611 ? 17.744 75.879 38.861 1.00 83.94 611 ALA A C 1
ATOM 4836 O O . ALA A 1 611 ? 18.461 76.546 38.115 1.00 83.94 611 ALA A O 1
ATOM 4837 N N . ALA A 1 612 ? 18.131 75.550 40.100 1.00 86.00 612 ALA A N 1
ATOM 4838 C CA . ALA A 1 612 ? 19.423 75.946 40.659 1.00 86.00 612 ALA A CA 1
ATOM 4839 C C . ALA A 1 612 ? 20.583 75.228 39.949 1.00 86.00 612 ALA A C 1
ATOM 4841 O O . ALA A 1 612 ? 21.536 75.871 39.519 1.00 86.00 612 ALA A O 1
ATOM 4842 N N . LYS A 1 613 ? 20.461 73.914 39.724 1.00 86.81 613 LYS A N 1
ATOM 4843 C CA . LYS A 1 613 ? 21.472 73.135 38.990 1.00 86.81 613 LYS A CA 1
ATOM 4844 C C . LYS A 1 613 ? 21.651 73.588 37.543 1.00 86.81 613 LYS A C 1
ATOM 4846 O O . LYS A 1 613 ? 22.765 73.583 37.028 1.00 86.81 613 LYS A O 1
ATOM 4851 N N . ALA A 1 614 ? 20.563 73.968 36.880 1.00 85.81 614 ALA A N 1
ATOM 4852 C CA . ALA A 1 614 ? 20.590 74.505 35.529 1.00 85.81 614 ALA A CA 1
ATOM 4853 C C . ALA A 1 614 ? 21.386 75.811 35.476 1.00 85.81 614 ALA A C 1
ATOM 4855 O O . ALA A 1 614 ? 22.202 76.004 34.573 1.00 85.81 614 ALA A O 1
ATOM 4856 N N . GLN A 1 615 ? 21.208 76.674 36.480 1.00 85.50 615 GLN A N 1
ATOM 4857 C CA . GLN A 1 615 ? 21.997 77.890 36.622 1.00 85.50 615 GLN A CA 1
ATOM 4858 C C . GLN A 1 615 ? 23.484 77.584 36.864 1.00 85.50 615 GLN A C 1
ATOM 4860 O O . GLN A 1 615 ? 24.318 78.120 36.135 1.00 85.50 615 GLN A O 1
ATOM 4865 N N . ASP A 1 616 ? 23.805 76.672 37.788 1.00 86.19 616 ASP A N 1
ATOM 4866 C CA . ASP A 1 616 ? 25.188 76.252 38.066 1.00 86.19 616 ASP A CA 1
ATOM 4867 C C . ASP A 1 616 ? 25.877 75.676 36.816 1.00 86.19 616 ASP A C 1
ATOM 4869 O O . ASP A 1 616 ? 27.023 76.012 36.513 1.00 86.19 616 ASP A O 1
ATOM 4873 N N . PHE A 1 617 ? 25.170 74.841 36.048 1.00 86.81 617 PHE A N 1
ATOM 4874 C CA . PHE A 1 617 ? 25.656 74.289 34.782 1.00 86.81 617 PHE A CA 1
ATOM 4875 C C . PHE A 1 617 ? 25.969 75.390 33.763 1.00 86.81 617 PHE A C 1
ATOM 4877 O O . PHE A 1 617 ? 27.026 75.364 33.125 1.00 86.81 617 PHE A O 1
ATOM 4884 N N . ALA A 1 618 ? 25.073 76.373 33.616 1.00 85.00 618 ALA A N 1
ATOM 4885 C CA . ALA A 1 618 ? 25.323 77.488 32.716 1.00 85.00 618 ALA A CA 1
ATOM 4886 C C . ALA A 1 618 ? 26.550 78.292 33.145 1.00 85.00 618 ALA A C 1
ATOM 4888 O O . ALA A 1 618 ? 27.373 78.605 32.292 1.00 85.00 618 ALA A O 1
ATOM 4889 N N . ASP A 1 619 ? 26.712 78.580 34.436 1.00 84.75 619 ASP A N 1
ATOM 4890 C CA . ASP A 1 619 ? 27.843 79.367 34.933 1.00 84.75 619 ASP A CA 1
ATOM 4891 C C . ASP A 1 619 ? 29.188 78.635 34.770 1.00 84.75 619 ASP A C 1
ATOM 4893 O O . ASP A 1 619 ? 30.194 79.274 34.461 1.00 84.75 619 ASP A O 1
ATOM 4897 N N . GLN A 1 620 ? 29.214 77.301 34.882 1.00 84.19 620 GLN A N 1
ATOM 4898 C CA . GLN A 1 620 ? 30.422 76.490 34.665 1.00 84.19 620 GLN A CA 1
ATOM 4899 C C . GLN A 1 620 ? 30.876 76.433 33.199 1.00 84.19 620 GLN A C 1
ATOM 4901 O O . GLN A 1 620 ? 32.076 76.365 32.922 1.00 84.19 620 GLN A O 1
ATOM 4906 N N . ILE A 1 621 ? 29.933 76.422 32.254 1.00 82.38 621 ILE A N 1
ATOM 4907 C CA . ILE A 1 621 ? 30.234 76.256 30.822 1.00 82.38 621 ILE A CA 1
ATOM 4908 C C . ILE A 1 621 ? 30.287 77.601 30.082 1.00 82.38 621 ILE A C 1
ATOM 4910 O O . ILE A 1 621 ? 30.832 77.678 28.975 1.00 82.38 621 ILE A O 1
ATOM 4914 N N . LYS A 1 622 ? 29.787 78.684 30.689 1.00 77.12 622 LYS A N 1
ATOM 4915 C CA . LYS A 1 622 ? 29.836 80.041 30.132 1.00 77.12 622 LYS A CA 1
ATOM 4916 C C . LYS A 1 622 ? 31.265 80.399 29.703 1.00 77.12 622 LYS A C 1
ATOM 4918 O O . LYS A 1 622 ? 32.191 80.400 30.506 1.00 77.12 622 LYS A O 1
ATOM 4923 N N . GLY A 1 623 ? 31.443 80.697 28.415 1.00 72.25 623 GLY A N 1
ATOM 4924 C CA . GLY A 1 623 ? 32.746 81.030 27.821 1.00 72.25 623 GLY A CA 1
ATOM 4925 C C . GLY A 1 623 ? 33.588 79.843 27.325 1.00 72.25 623 GLY A C 1
ATOM 4926 O O . GLY A 1 623 ? 34.604 80.082 26.684 1.00 72.25 623 GLY A O 1
ATOM 4927 N N . ASN A 1 624 ? 33.156 78.592 27.541 1.00 71.81 624 ASN A N 1
ATOM 4928 C CA . ASN A 1 624 ? 33.857 77.362 27.129 1.00 71.81 624 ASN A CA 1
ATOM 4929 C C . ASN A 1 624 ? 33.087 76.531 26.077 1.00 71.81 624 ASN A C 1
ATOM 4931 O O . ASN A 1 624 ? 33.394 75.357 25.856 1.00 71.81 624 ASN A O 1
ATOM 4935 N N . VAL A 1 625 ? 32.080 77.111 25.414 1.00 74.88 625 VAL A N 1
ATOM 4936 C CA . VAL A 1 625 ? 31.334 76.437 24.337 1.00 74.88 625 VAL A CA 1
ATOM 4937 C C . VAL A 1 625 ? 32.103 76.564 23.023 1.00 74.88 625 VAL A C 1
ATOM 4939 O O . VAL A 1 625 ? 32.147 77.635 22.426 1.00 74.88 625 VAL A O 1
ATOM 4942 N N . VAL A 1 626 ? 32.724 75.466 22.587 1.00 76.12 626 VAL A N 1
ATOM 4943 C CA . VAL A 1 626 ? 33.587 75.432 21.387 1.00 76.12 626 VAL A CA 1
ATOM 4944 C C . VAL A 1 626 ? 32.822 75.050 20.114 1.00 76.12 626 VAL A C 1
ATOM 4946 O O . VAL A 1 626 ? 33.198 75.477 19.028 1.00 76.12 626 VAL A O 1
ATOM 4949 N N . THR A 1 627 ? 31.745 74.270 20.248 1.00 87.75 627 THR A N 1
ATOM 4950 C CA . THR A 1 627 ? 30.993 73.698 19.119 1.00 87.75 627 THR A CA 1
ATOM 4951 C C . THR A 1 627 ? 29.498 73.842 19.376 1.00 87.75 627 THR A C 1
ATOM 4953 O O . THR A 1 627 ? 29.003 73.444 20.436 1.00 87.75 627 THR A O 1
ATOM 4956 N N . ASN A 1 628 ? 28.773 74.387 18.405 1.00 90.31 628 ASN A N 1
ATOM 4957 C CA . ASN A 1 628 ? 27.325 74.517 18.412 1.00 90.31 628 ASN A CA 1
ATOM 4958 C C . ASN A 1 628 ? 26.700 73.436 17.530 1.00 90.31 628 ASN A C 1
ATOM 4960 O O . ASN A 1 628 ? 27.065 73.252 16.365 1.00 90.31 628 ASN A O 1
ATOM 4964 N N . TRP A 1 629 ? 25.732 72.723 18.099 1.00 93.50 629 TRP A N 1
ATOM 4965 C CA . TRP A 1 629 ? 25.008 71.652 17.425 1.00 93.50 629 TRP A CA 1
ATOM 4966 C C . TRP A 1 629 ? 23.600 72.110 17.060 1.00 93.50 629 TRP A C 1
ATOM 4968 O O . TRP A 1 629 ? 22.805 72.513 17.908 1.00 93.50 629 TRP A O 1
ATOM 4978 N N . HIS A 1 630 ? 23.261 72.044 15.781 1.00 93.12 630 HIS A N 1
ATOM 4979 C CA . HIS A 1 630 ? 21.957 72.448 15.280 1.00 93.12 630 HIS A CA 1
ATOM 4980 C C . HIS A 1 630 ? 21.084 71.220 15.052 1.00 93.12 630 HIS A C 1
ATOM 4982 O O . HIS A 1 630 ? 21.466 70.299 14.331 1.00 93.12 630 HIS A O 1
ATOM 4988 N N . LEU A 1 631 ? 19.916 71.201 15.693 1.00 92.12 631 LEU A N 1
ATOM 4989 C CA . LEU A 1 631 ? 18.988 70.075 15.641 1.00 92.12 631 LEU A CA 1
ATOM 4990 C C . LEU A 1 631 ? 18.378 69.950 14.242 1.00 92.12 631 LEU A C 1
ATOM 4992 O O . LEU A 1 631 ? 17.764 70.892 13.739 1.00 92.12 631 LEU A O 1
ATOM 4996 N N . LEU A 1 632 ? 18.492 68.766 13.648 1.00 90.50 632 LEU A N 1
ATOM 4997 C CA . LEU A 1 632 ? 17.800 68.407 12.420 1.00 90.50 632 LEU A CA 1
ATOM 4998 C C . LEU A 1 632 ? 16.401 67.889 12.756 1.00 90.50 632 LEU A C 1
ATOM 5000 O O . LEU A 1 632 ? 16.245 66.932 13.511 1.00 90.50 632 LEU A O 1
ATOM 5004 N N . ARG A 1 633 ? 15.375 68.515 12.171 1.00 88.94 633 ARG A N 1
ATOM 5005 C CA . ARG A 1 633 ? 13.969 68.130 12.353 1.00 88.94 633 ARG A CA 1
ATOM 5006 C C . ARG A 1 633 ? 13.397 67.591 11.039 1.00 88.94 633 ARG A C 1
ATOM 5008 O O . ARG A 1 633 ? 12.941 68.388 10.221 1.00 88.94 633 ARG A O 1
ATOM 5015 N N . PRO A 1 634 ? 13.433 66.269 10.799 1.00 86.06 634 PRO A N 1
ATOM 5016 C CA . PRO A 1 634 ? 12.815 65.701 9.608 1.00 86.06 634 PRO A CA 1
ATOM 5017 C C . PRO A 1 634 ? 11.288 65.825 9.677 1.00 86.06 634 PRO A C 1
ATOM 5019 O O . PRO A 1 634 ? 10.695 65.667 10.742 1.00 86.06 634 PRO A O 1
ATOM 5022 N N . ALA A 1 635 ? 10.640 66.059 8.533 1.00 80.38 635 ALA A N 1
ATOM 5023 C CA . ALA A 1 635 ? 9.176 66.110 8.453 1.00 80.38 635 ALA A CA 1
ATOM 5024 C C . ALA A 1 635 ? 8.526 64.733 8.692 1.00 80.38 635 ALA A C 1
ATOM 5026 O O . ALA A 1 635 ? 7.415 64.640 9.209 1.00 80.38 635 ALA A O 1
ATOM 5027 N N . SER A 1 636 ? 9.225 63.656 8.326 1.00 82.12 636 SER A N 1
ATOM 5028 C CA . SER A 1 636 ? 8.805 62.273 8.556 1.00 82.12 636 SER A CA 1
ATOM 5029 C C . SER A 1 636 ? 10.011 61.340 8.597 1.00 82.12 636 SER A C 1
ATOM 5031 O O . SER A 1 636 ? 11.007 61.593 7.917 1.00 82.12 636 SER A O 1
ATOM 5033 N N . VAL A 1 637 ? 9.895 60.235 9.333 1.00 89.25 637 VAL A N 1
ATOM 5034 C CA . VAL A 1 637 ? 10.919 59.186 9.419 1.00 89.25 637 VAL A CA 1
ATOM 5035 C C . VAL A 1 637 ? 10.284 57.840 9.098 1.00 89.25 637 VAL A C 1
ATOM 5037 O O . VAL A 1 637 ? 9.220 57.516 9.623 1.00 89.25 637 VAL A O 1
ATOM 5040 N N . ALA A 1 638 ? 10.934 57.054 8.243 1.00 90.44 638 ALA A N 1
ATOM 5041 C CA . ALA A 1 638 ? 10.495 55.712 7.890 1.00 90.44 638 ALA A CA 1
ATOM 5042 C C . ALA A 1 638 ? 11.305 54.658 8.653 1.00 90.44 638 ALA A C 1
ATOM 5044 O O . ALA A 1 638 ? 12.536 54.680 8.642 1.00 90.44 638 ALA A O 1
ATOM 5045 N N . ALA A 1 639 ? 10.603 53.712 9.272 1.00 89.75 639 ALA A N 1
ATOM 5046 C CA . ALA A 1 639 ? 11.181 52.483 9.804 1.00 89.75 639 ALA A CA 1
ATOM 5047 C C . ALA A 1 639 ? 11.172 51.373 8.737 1.00 89.75 639 ALA A C 1
ATOM 5049 O O . ALA A 1 639 ? 10.194 51.235 7.995 1.00 89.75 639 ALA A O 1
ATOM 5050 N N . SER A 1 640 ? 12.223 50.551 8.672 1.00 88.94 640 SER A N 1
ATOM 5051 C CA . SER A 1 640 ? 12.363 49.476 7.672 1.00 88.94 640 SER A CA 1
ATOM 5052 C C . SER A 1 640 ? 11.241 48.434 7.699 1.00 88.94 640 SER A C 1
ATOM 5054 O O . SER A 1 640 ? 10.899 47.870 6.661 1.00 88.94 640 SER A O 1
ATOM 5056 N N . ASP A 1 641 ? 10.634 48.204 8.859 1.00 86.50 641 ASP A N 1
ATOM 5057 C CA . ASP A 1 641 ? 9.542 47.250 9.062 1.00 86.50 641 ASP A CA 1
ATOM 5058 C C . ASP A 1 641 ? 8.142 47.895 9.017 1.00 86.50 641 ASP A C 1
ATOM 5060 O O . ASP A 1 641 ? 7.143 47.222 9.275 1.00 86.50 641 ASP A O 1
ATOM 5064 N N . LYS A 1 642 ? 8.068 49.193 8.681 1.00 85.25 642 LYS A N 1
ATOM 5065 C CA . LYS A 1 642 ? 6.849 50.022 8.677 1.00 85.25 642 LYS A CA 1
ATOM 5066 C C . LYS A 1 642 ? 6.221 50.257 10.059 1.00 85.25 642 LYS A C 1
ATOM 5068 O O . LYS A 1 642 ? 5.050 50.633 10.133 1.00 85.25 642 LYS A O 1
ATOM 5073 N N . SER A 1 643 ? 6.964 50.065 11.149 1.00 86.50 643 SER A N 1
ATOM 5074 C CA . SER A 1 643 ? 6.504 50.444 12.487 1.00 86.50 643 SER A CA 1
ATOM 5075 C C . SER A 1 643 ? 6.251 51.946 12.596 1.00 86.50 643 SER A C 1
ATOM 5077 O O . SER A 1 643 ? 6.829 52.755 11.868 1.00 86.50 643 SER A O 1
ATOM 5079 N N . LYS A 1 644 ? 5.375 52.333 13.530 1.00 87.69 644 LYS A N 1
ATOM 5080 C CA . LYS A 1 644 ? 5.044 53.741 13.758 1.00 87.69 644 LYS A CA 1
ATOM 5081 C C . LYS A 1 644 ? 6.269 54.464 14.324 1.00 87.69 644 LYS A C 1
ATOM 5083 O O . LYS A 1 644 ? 6.801 54.043 15.352 1.00 87.69 644 LYS A O 1
ATOM 5088 N N . VAL A 1 645 ? 6.667 55.555 13.677 1.00 89.12 645 VAL A N 1
ATOM 5089 C CA . VAL A 1 645 ? 7.712 56.473 14.143 1.00 89.12 645 VAL A CA 1
ATOM 5090 C C . VAL A 1 645 ? 7.093 57.855 14.307 1.00 89.12 645 VAL A C 1
ATOM 5092 O O . VAL A 1 645 ? 6.346 58.313 13.445 1.00 89.12 645 VAL A O 1
ATOM 5095 N N . GLU A 1 646 ? 7.370 58.494 15.434 1.00 91.12 646 GLU A N 1
ATOM 5096 C CA . GLU A 1 646 ? 6.864 59.814 15.792 1.00 91.12 646 GLU A CA 1
ATOM 5097 C C . GLU A 1 646 ? 8.031 60.793 15.926 1.00 91.12 646 GLU A C 1
ATOM 5099 O O . GLU A 1 646 ? 9.013 60.493 16.601 1.00 91.12 646 GLU A O 1
ATOM 5104 N N . VAL A 1 647 ? 7.927 61.966 15.298 1.00 89.31 647 VAL A N 1
ATOM 5105 C CA . VAL A 1 647 ? 8.819 63.098 15.580 1.00 89.31 647 VAL A CA 1
ATOM 5106 C C . VAL A 1 647 ? 8.139 63.938 16.657 1.00 89.31 647 VAL A C 1
ATOM 5108 O O . VAL A 1 647 ? 7.073 64.507 16.424 1.00 89.31 647 VAL A O 1
ATOM 5111 N N . THR A 1 648 ? 8.706 63.955 17.858 1.00 87.81 648 THR A N 1
ATOM 5112 C CA . THR A 1 648 ? 8.126 64.598 19.042 1.00 87.81 648 THR A CA 1
ATOM 5113 C C . THR A 1 648 ? 8.372 66.111 19.042 1.00 87.81 648 THR A C 1
ATOM 5115 O O . THR A 1 648 ? 9.183 66.631 18.277 1.00 87.81 648 THR A O 1
ATOM 5118 N N . ALA A 1 649 ? 7.675 66.850 19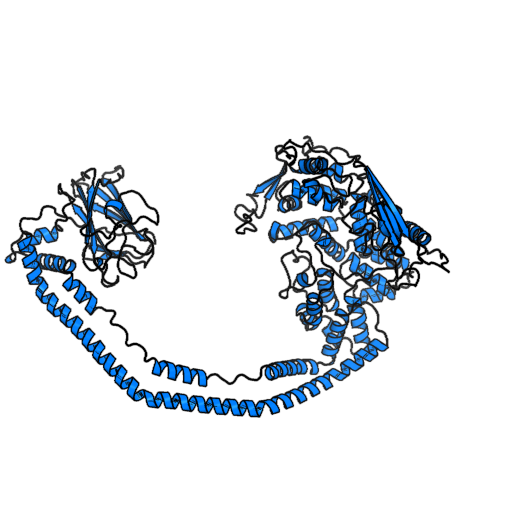.913 1.00 82.81 649 ALA A N 1
ATOM 5119 C CA . ALA A 1 649 ? 7.730 68.319 19.950 1.00 82.81 649 ALA A CA 1
ATOM 5120 C C . ALA A 1 649 ? 9.126 68.899 20.274 1.00 82.81 649 ALA A C 1
ATOM 5122 O O . ALA A 1 649 ? 9.475 69.977 19.794 1.00 82.81 649 ALA A O 1
ATOM 5123 N N . ASP A 1 650 ? 9.947 68.173 21.039 1.00 83.44 650 ASP A N 1
ATOM 5124 C CA . ASP A 1 650 ? 11.361 68.495 21.305 1.00 83.44 650 ASP A CA 1
ATOM 5125 C C . ASP A 1 650 ? 12.285 68.190 20.103 1.00 83.44 650 ASP A C 1
ATOM 5127 O O . ASP A 1 650 ? 13.479 68.474 20.142 1.00 83.44 650 ASP A O 1
ATOM 5131 N N . GLY A 1 651 ? 11.737 67.638 19.017 1.00 85.19 651 GLY A N 1
ATOM 5132 C CA . GLY A 1 651 ? 12.446 67.228 17.809 1.00 85.19 651 GLY A CA 1
ATOM 5133 C C . GLY A 1 651 ? 13.158 65.879 17.917 1.00 85.19 651 GLY A C 1
ATOM 5134 O O . GLY A 1 651 ? 13.941 65.553 17.027 1.00 85.19 651 GLY A O 1
ATOM 5135 N N . SER A 1 652 ? 12.903 65.091 18.970 1.00 91.38 652 SER A N 1
ATOM 5136 C CA . SER A 1 652 ? 13.363 63.699 19.021 1.00 91.38 652 SER A CA 1
ATOM 5137 C C . SER A 1 652 ? 12.526 62.790 18.123 1.00 91.38 652 SER A C 1
ATOM 5139 O O . SER A 1 652 ? 11.351 63.031 17.866 1.00 91.38 652 SER A O 1
ATOM 5141 N N . ILE A 1 653 ? 13.145 61.735 17.620 1.00 93.25 653 ILE A N 1
ATOM 5142 C CA . ILE A 1 653 ? 12.519 60.676 16.846 1.00 93.25 653 ILE A CA 1
ATOM 5143 C C . ILE A 1 653 ? 12.280 59.521 17.806 1.00 93.25 653 ILE A C 1
ATOM 5145 O O . ILE A 1 653 ? 13.213 59.041 18.451 1.00 93.25 653 ILE A O 1
ATOM 5149 N N . ARG A 1 654 ? 11.028 59.081 17.903 1.00 93.25 654 ARG A N 1
ATOM 5150 C CA . ARG A 1 654 ? 10.576 58.026 18.804 1.00 93.25 654 ARG A CA 1
ATOM 5151 C C . ARG A 1 654 ? 9.933 56.894 18.009 1.00 93.25 654 ARG A C 1
ATOM 5153 O O . ARG A 1 654 ? 8.870 57.061 17.411 1.00 93.25 654 ARG A O 1
ATOM 5160 N N . GLY A 1 655 ? 10.587 55.741 17.992 1.00 88.31 655 GLY A N 1
ATOM 5161 C CA . GLY A 1 655 ? 10.122 54.534 17.323 1.00 88.31 655 GLY A CA 1
ATOM 5162 C C . GLY A 1 655 ? 9.194 53.669 18.176 1.00 88.31 655 GLY A C 1
ATOM 5163 O O . GLY A 1 655 ? 9.131 53.770 19.400 1.00 88.31 655 GLY A O 1
ATOM 5164 N N . SER A 1 656 ? 8.489 52.769 17.498 1.00 81.75 656 SER A N 1
ATOM 5165 C CA . SER A 1 656 ? 7.792 51.614 18.071 1.00 81.75 656 SER A CA 1
ATOM 5166 C C . SER A 1 656 ? 8.251 50.358 17.320 1.00 81.75 656 SER A C 1
ATOM 5168 O O . SER A 1 656 ? 8.796 50.488 16.229 1.00 81.75 656 SER A O 1
ATOM 5170 N N . GLY A 1 657 ? 8.075 49.149 17.867 1.00 66.56 657 GLY A N 1
ATOM 5171 C CA . GLY A 1 657 ? 8.444 47.928 17.122 1.00 66.56 657 GLY A CA 1
ATOM 5172 C C . GLY A 1 657 ? 8.909 46.715 17.934 1.00 66.56 657 GLY A C 1
ATOM 5173 O O . GLY A 1 657 ? 8.975 45.621 17.378 1.00 66.56 657 GLY A O 1
ATOM 5174 N N . GLY A 1 658 ? 9.163 46.856 19.240 1.00 75.81 658 GLY A N 1
ATOM 5175 C CA . GLY A 1 658 ? 9.629 45.749 20.093 1.00 75.81 658 GLY A CA 1
ATOM 5176 C C . GLY A 1 658 ? 11.077 45.322 19.803 1.00 75.81 658 GLY A C 1
ATOM 5177 O O . GLY A 1 658 ? 11.845 46.088 19.237 1.00 75.81 658 GLY A O 1
ATOM 5178 N N . GLU A 1 659 ? 11.463 44.098 20.182 1.00 81.50 659 GLU A N 1
ATOM 5179 C CA . GLU A 1 659 ? 12.862 43.612 20.168 1.00 81.50 659 GLU A CA 1
ATOM 5180 C C . GLU A 1 659 ? 13.355 43.064 18.808 1.00 81.50 659 GLU A C 1
ATOM 5182 O O . GLU A 1 659 ? 14.019 42.026 18.752 1.00 81.50 659 GLU A O 1
ATOM 5187 N N . ARG A 1 660 ? 13.021 43.699 17.684 1.00 85.56 660 ARG A N 1
ATOM 5188 C CA . ARG A 1 660 ? 13.480 43.265 16.346 1.00 85.56 660 ARG A CA 1
ATOM 5189 C C . ARG A 1 660 ? 14.381 44.310 15.696 1.00 85.56 660 ARG A C 1
ATOM 5191 O O . ARG A 1 660 ? 14.292 45.479 16.046 1.00 85.56 660 ARG A O 1
ATOM 5198 N N . ALA A 1 661 ? 15.237 43.886 14.766 1.00 85.31 661 ALA A N 1
ATOM 5199 C CA . ALA A 1 661 ? 16.087 44.801 14.004 1.00 85.31 661 ALA A CA 1
ATOM 5200 C C . ALA A 1 661 ? 15.236 45.869 13.299 1.00 85.31 661 ALA A C 1
ATOM 5202 O O . ALA A 1 661 ? 14.213 45.542 12.690 1.00 85.31 661 ALA A O 1
ATOM 5203 N N . LEU A 1 662 ? 15.646 47.132 13.408 1.00 88.44 662 LEU A N 1
ATOM 5204 C CA . LEU A 1 662 ? 14.835 48.281 13.013 1.00 88.44 662 LEU A CA 1
ATOM 5205 C C . LEU A 1 662 ? 15.731 49.405 12.491 1.00 88.44 662 LEU A C 1
ATOM 5207 O O . LEU A 1 662 ? 16.408 50.068 13.270 1.00 88.44 662 LEU A O 1
ATOM 5211 N N . ASP A 1 663 ? 15.725 49.622 11.176 1.00 92.56 663 ASP A N 1
ATOM 5212 C CA . ASP A 1 663 ? 16.507 50.688 10.543 1.00 92.56 663 ASP A CA 1
ATOM 5213 C C . ASP A 1 663 ? 15.620 51.928 10.368 1.00 92.56 663 ASP A C 1
ATOM 5215 O O . ASP A 1 663 ? 14.490 51.822 9.879 1.00 92.56 663 ASP A O 1
ATOM 5219 N N . TYR A 1 664 ? 16.143 53.104 10.703 1.00 94.00 664 TYR A N 1
ATOM 5220 C CA . TYR A 1 664 ? 15.483 54.393 10.508 1.00 94.00 664 TYR A CA 1
ATOM 5221 C C . TYR A 1 664 ? 16.082 55.113 9.308 1.00 94.00 664 TYR A C 1
ATOM 5223 O O . TYR A 1 664 ? 17.297 55.264 9.222 1.00 94.00 664 TYR A O 1
ATOM 5231 N N . ARG A 1 665 ? 15.239 55.596 8.392 1.00 93.75 665 ARG A N 1
ATOM 5232 C CA . ARG A 1 665 ? 15.661 56.432 7.261 1.00 93.75 665 ARG A CA 1
ATOM 5233 C C . ARG A 1 665 ? 14.803 57.679 7.157 1.00 93.75 665 ARG A C 1
ATOM 5235 O O . ARG A 1 665 ? 13.575 57.604 7.230 1.00 93.75 665 ARG A O 1
ATOM 5242 N N . PHE A 1 666 ? 15.447 58.820 6.966 1.00 93.19 666 PHE A N 1
ATOM 5243 C CA . PHE A 1 666 ? 14.776 60.097 6.761 1.00 93.19 666 PHE A CA 1
ATOM 5244 C C . PHE A 1 666 ? 15.646 61.041 5.937 1.00 93.19 666 PHE A C 1
ATOM 5246 O O . PHE A 1 666 ? 16.866 60.887 5.886 1.00 93.19 666 PHE A O 1
ATOM 5253 N N . SER A 1 667 ? 15.006 62.033 5.326 1.00 89.94 667 SER A N 1
ATOM 5254 C CA . SER A 1 667 ? 15.692 63.130 4.650 1.00 89.94 667 SER A CA 1
ATOM 5255 C C . SER A 1 667 ? 15.294 64.454 5.291 1.00 89.94 667 SER A C 1
ATOM 5257 O O . SER A 1 667 ? 14.144 64.635 5.699 1.00 89.94 667 SER A O 1
ATOM 5259 N N . VAL A 1 668 ? 16.250 65.370 5.408 1.00 90.56 668 VAL A N 1
ATOM 5260 C CA . VAL A 1 668 ? 16.036 66.712 5.951 1.00 90.56 668 VAL A CA 1
ATOM 5261 C C . VAL A 1 668 ? 16.696 67.740 5.047 1.00 90.56 668 VAL A C 1
ATOM 5263 O O . VAL A 1 668 ? 17.855 67.597 4.665 1.00 90.56 668 VAL A O 1
ATOM 5266 N N . GLU A 1 669 ? 15.950 68.782 4.706 1.00 90.19 669 GLU A N 1
ATOM 5267 C CA . GLU A 1 669 ? 16.470 69.917 3.953 1.00 90.19 669 GLU A CA 1
ATOM 5268 C C . GLU A 1 669 ? 17.013 70.966 4.925 1.00 90.19 669 GLU A C 1
ATOM 5270 O O . GLU A 1 669 ? 16.358 71.326 5.906 1.00 90.19 669 GLU A O 1
ATOM 5275 N N . THR A 1 670 ? 18.224 71.456 4.670 1.00 87.19 670 THR A N 1
ATOM 5276 C CA . THR A 1 670 ? 18.864 72.506 5.465 1.00 87.19 670 THR A CA 1
ATOM 5277 C C . THR A 1 670 ? 19.566 73.513 4.564 1.00 87.19 670 THR A C 1
ATOM 5279 O O . THR A 1 670 ? 20.091 73.168 3.511 1.00 87.19 670 THR A O 1
ATOM 5282 N N . ARG A 1 671 ? 19.593 74.780 4.985 1.00 88.44 671 ARG A N 1
ATOM 5283 C CA . ARG A 1 671 ? 20.353 75.856 4.320 1.00 88.44 671 ARG A CA 1
ATOM 5284 C C . ARG A 1 671 ? 21.714 76.107 4.967 1.00 88.44 671 ARG A C 1
ATOM 5286 O O . ARG A 1 671 ? 22.364 77.106 4.680 1.00 88.44 671 ARG A O 1
ATOM 5293 N N . MET A 1 672 ? 22.124 75.232 5.883 1.00 88.31 672 MET A N 1
ATOM 5294 C CA . MET A 1 672 ? 23.431 75.318 6.526 1.00 88.31 672 MET A CA 1
ATOM 5295 C C . MET A 1 672 ? 24.538 75.038 5.513 1.00 88.31 672 MET A C 1
ATOM 5297 O O . MET A 1 672 ? 24.460 74.091 4.730 1.00 88.31 672 MET A O 1
ATOM 5301 N N . THR A 1 673 ? 25.573 75.867 5.561 1.00 88.44 673 THR A N 1
ATOM 5302 C CA . THR A 1 673 ? 26.781 75.741 4.746 1.00 88.44 673 THR A CA 1
ATOM 5303 C C . THR A 1 673 ? 27.943 75.273 5.606 1.00 88.44 673 THR A C 1
ATOM 5305 O O . THR A 1 673 ? 27.986 75.575 6.794 1.00 88.44 673 THR A O 1
ATOM 5308 N N . ASN A 1 674 ? 28.915 74.597 5.003 1.00 90.94 674 ASN A N 1
ATOM 5309 C CA . ASN A 1 674 ? 30.106 74.068 5.667 1.00 90.94 674 ASN A CA 1
ATOM 5310 C C . ASN A 1 674 ? 29.804 73.085 6.810 1.00 90.94 674 ASN A C 1
ATOM 5312 O O . ASN A 1 674 ? 30.362 73.207 7.894 1.00 90.94 674 ASN A O 1
ATOM 5316 N N . ILE A 1 675 ? 28.935 72.097 6.586 1.00 92.69 675 ILE A N 1
ATOM 5317 C CA . ILE A 1 675 ? 28.635 71.083 7.606 1.00 92.69 675 ILE A CA 1
ATOM 5318 C C . ILE A 1 675 ? 29.834 70.139 7.748 1.00 92.69 675 ILE A C 1
ATOM 5320 O O . ILE A 1 675 ? 30.239 69.484 6.785 1.00 92.69 675 ILE A O 1
ATOM 5324 N N . THR A 1 676 ? 30.396 70.069 8.953 1.00 93.38 676 THR A N 1
ATOM 5325 C CA . THR A 1 676 ? 31.641 69.345 9.262 1.00 93.38 676 THR A CA 1
ATOM 5326 C C . THR A 1 676 ? 31.408 68.027 10.013 1.00 93.38 676 THR A C 1
ATOM 5328 O O . THR A 1 676 ? 32.278 67.148 10.008 1.00 93.38 676 THR A O 1
ATOM 5331 N N . GLY A 1 677 ? 30.247 67.851 10.655 1.00 94.38 677 GLY A N 1
ATOM 5332 C CA . GLY A 1 677 ? 29.944 66.662 11.454 1.00 94.38 677 GLY A CA 1
ATOM 5333 C C . GLY A 1 677 ? 28.468 66.456 11.785 1.00 94.38 677 GLY A C 1
ATOM 5334 O O . GLY A 1 677 ? 27.654 67.372 11.655 1.00 94.38 677 GLY A O 1
ATOM 5335 N N . ILE A 1 678 ? 28.144 65.234 12.221 1.00 95.06 678 ILE A N 1
ATOM 5336 C CA . ILE A 1 678 ? 26.811 64.800 12.678 1.00 95.06 678 ILE A CA 1
ATOM 5337 C C . ILE A 1 678 ? 26.905 64.294 14.118 1.00 95.06 678 ILE A C 1
ATOM 5339 O O . ILE A 1 678 ? 27.880 63.645 14.484 1.00 95.06 678 ILE A O 1
ATOM 5343 N N . MET A 1 679 ? 25.874 64.544 14.922 1.00 95.69 679 MET A N 1
ATOM 5344 C CA . MET A 1 679 ? 25.711 63.949 16.245 1.00 95.69 679 MET A CA 1
ATOM 5345 C C . MET A 1 679 ? 24.415 63.148 16.323 1.00 95.69 679 MET A C 1
ATOM 5347 O O . MET A 1 679 ? 23.358 63.641 15.933 1.00 95.69 679 MET A O 1
ATOM 5351 N N . ILE A 1 680 ? 24.496 61.956 16.910 1.00 95.56 680 ILE A N 1
ATOM 5352 C CA . ILE A 1 680 ? 23.352 61.190 17.399 1.00 95.56 680 ILE A CA 1
ATOM 5353 C C . ILE A 1 680 ? 23.294 61.353 18.918 1.00 95.56 680 ILE A C 1
ATOM 5355 O O . ILE A 1 680 ? 24.200 60.920 19.628 1.00 95.56 680 ILE A O 1
ATOM 5359 N N . GLU A 1 681 ? 22.231 61.967 19.425 1.00 94.25 681 GLU A N 1
ATOM 5360 C CA . GLU A 1 681 ? 21.919 61.995 20.856 1.00 94.25 681 GLU A CA 1
ATOM 5361 C C . GLU A 1 681 ? 20.837 60.963 21.144 1.00 94.25 681 GLU A C 1
ATOM 5363 O O . GLU A 1 681 ? 19.772 60.983 20.537 1.00 94.25 681 GLU A O 1
ATOM 5368 N N . VAL A 1 682 ? 21.091 60.051 22.069 1.00 94.19 682 VAL A N 1
ATOM 5369 C CA . VAL A 1 682 ? 20.156 58.989 22.439 1.00 94.19 682 VAL A CA 1
ATOM 5370 C C . VAL A 1 682 ? 19.532 59.374 23.768 1.00 94.19 682 VAL A C 1
ATOM 5372 O O . VAL A 1 682 ? 20.245 59.693 24.719 1.00 94.19 682 VAL A O 1
ATOM 5375 N N . VAL A 1 683 ? 18.201 59.418 23.808 1.00 90.94 683 VAL A N 1
ATOM 5376 C CA . VAL A 1 683 ? 17.452 60.041 24.906 1.00 90.94 683 VAL A CA 1
ATOM 5377 C C . VAL A 1 683 ? 16.656 58.961 25.635 1.00 90.94 683 VAL A C 1
ATOM 5379 O O . VAL A 1 683 ? 15.865 58.271 24.987 1.00 90.94 683 VAL A O 1
ATOM 5382 N N . PRO A 1 684 ? 16.824 58.798 26.959 1.00 88.50 684 PRO A N 1
ATOM 5383 C CA . PRO A 1 684 ? 16.031 57.863 27.739 1.00 88.50 684 PRO A CA 1
ATOM 5384 C C . PRO A 1 684 ? 14.531 58.107 27.589 1.00 88.50 684 PRO A C 1
ATOM 5386 O O . PRO A 1 684 ? 14.048 59.242 27.572 1.00 88.50 684 PRO A O 1
ATOM 5389 N N . ASP A 1 685 ? 13.769 57.023 27.525 1.00 86.38 685 ASP A N 1
ATOM 5390 C CA . ASP A 1 685 ? 12.319 57.071 27.578 1.00 86.38 685 ASP A CA 1
ATOM 5391 C C . ASP A 1 685 ? 11.827 56.119 28.658 1.00 86.38 685 ASP A C 1
ATOM 5393 O O . ASP A 1 685 ? 12.133 54.924 28.687 1.00 86.38 685 ASP A O 1
ATOM 5397 N N . LEU A 1 686 ? 11.004 56.642 29.558 1.00 81.38 686 LEU A N 1
ATOM 5398 C CA . LEU A 1 686 ? 10.429 55.854 30.631 1.00 81.38 686 LEU A CA 1
ATOM 5399 C C . LEU A 1 686 ? 9.601 54.662 30.112 1.00 81.38 686 LEU A C 1
ATOM 5401 O O . LEU A 1 686 ? 9.361 53.721 30.866 1.00 81.38 686 LEU A O 1
ATOM 5405 N N . ALA A 1 687 ? 9.063 54.701 28.889 1.00 82.50 687 ALA A N 1
ATOM 5406 C CA . ALA A 1 687 ? 8.344 53.578 28.273 1.00 82.50 687 ALA A CA 1
ATOM 5407 C C . ALA A 1 687 ? 9.279 52.463 27.775 1.00 82.50 687 ALA A C 1
ATOM 5409 O O . ALA A 1 687 ? 8.830 51.339 27.572 1.00 82.50 687 ALA A O 1
ATOM 5410 N N . PHE A 1 688 ? 10.565 52.760 27.609 1.00 86.38 688 PHE A N 1
ATOM 5411 C CA . PHE A 1 688 ? 11.594 51.868 27.075 1.00 86.38 688 PHE A CA 1
ATOM 5412 C C . PHE A 1 688 ? 12.494 51.362 28.201 1.00 86.38 688 PHE A C 1
ATOM 5414 O O . PHE A 1 688 ? 13.718 51.449 28.159 1.00 86.38 688 PHE A O 1
ATOM 5421 N N . ASN A 1 689 ? 11.855 50.929 29.289 1.00 82.00 689 ASN A N 1
ATOM 5422 C CA . ASN A 1 689 ? 12.513 50.593 30.546 1.00 82.00 689 ASN A CA 1
ATOM 5423 C C . ASN A 1 689 ? 13.474 51.683 31.038 1.00 82.00 689 ASN A C 1
ATOM 5425 O O . ASN A 1 689 ? 14.495 51.371 31.635 1.00 82.00 689 ASN A O 1
ATOM 5429 N N . GLY A 1 690 ? 13.182 52.961 30.780 1.00 80.56 690 GLY A N 1
ATOM 5430 C CA . GLY A 1 690 ? 14.026 54.082 31.189 1.00 80.56 690 GLY A CA 1
ATOM 5431 C C . GLY A 1 690 ? 15.327 54.215 30.397 1.00 80.56 690 GLY A C 1
ATOM 5432 O O . GLY A 1 690 ? 16.196 54.937 30.859 1.00 80.56 690 GLY A O 1
ATOM 5433 N N . GLY A 1 691 ? 15.490 53.518 29.269 1.00 87.81 691 GLY A N 1
ATOM 5434 C CA . GLY A 1 691 ? 16.616 53.679 28.346 1.00 87.81 691 GLY A CA 1
ATOM 5435 C C . GLY A 1 691 ? 16.199 54.229 26.979 1.00 87.81 691 GLY A C 1
ATOM 5436 O O . GLY A 1 691 ? 15.016 54.495 26.766 1.00 87.81 691 GLY A O 1
ATOM 5437 N N . PRO A 1 692 ? 17.137 54.443 26.038 1.00 91.31 692 PRO A N 1
ATOM 5438 C CA . PRO A 1 692 ? 16.829 54.940 24.707 1.00 91.31 692 PRO A CA 1
ATOM 5439 C C . PRO A 1 692 ? 16.478 53.824 23.708 1.00 91.31 692 PRO A C 1
ATOM 5441 O O . PRO A 1 692 ? 16.164 54.153 22.569 1.00 91.31 692 PRO A O 1
ATOM 5444 N N . GLY A 1 693 ? 16.558 52.532 24.064 1.00 92.50 693 GLY A N 1
ATOM 5445 C CA . GLY A 1 693 ? 16.326 51.386 23.161 1.00 92.50 693 GLY A CA 1
ATOM 5446 C C . GLY A 1 693 ? 15.033 50.608 23.425 1.00 92.50 693 GLY A C 1
ATOM 5447 O O . GLY A 1 693 ? 14.577 50.544 24.557 1.00 92.50 693 GLY A O 1
ATOM 5448 N N . LEU A 1 694 ? 14.448 49.962 22.405 1.00 90.06 694 LEU A N 1
ATOM 5449 C CA . LEU A 1 694 ? 13.177 49.209 22.542 1.00 90.06 694 LEU A CA 1
ATOM 5450 C C . LEU A 1 694 ? 13.341 47.784 23.113 1.00 90.06 694 LEU A C 1
ATOM 5452 O O . LEU A 1 694 ? 12.387 47.001 23.111 1.00 90.06 694 LEU A O 1
ATOM 5456 N N . SER A 1 695 ? 14.541 47.424 23.556 1.00 88.31 695 SER A N 1
ATOM 5457 C CA . SER A 1 695 ? 14.850 46.134 24.180 1.00 88.31 695 SER A CA 1
ATOM 5458 C C . SER A 1 695 ? 14.222 46.000 25.576 1.00 88.31 695 SER A C 1
ATOM 5460 O O . SER A 1 695 ? 13.892 46.986 26.245 1.00 88.31 695 SER A O 1
ATOM 5462 N N . LYS A 1 696 ? 14.084 44.764 26.070 1.00 84.31 696 LYS A N 1
ATOM 5463 C CA . LYS A 1 696 ? 13.597 44.489 27.436 1.00 84.31 696 LYS A CA 1
ATOM 5464 C C . LYS A 1 696 ? 14.455 45.096 28.537 1.00 84.31 696 LYS A C 1
ATOM 5466 O O . LYS A 1 696 ? 13.936 45.303 29.628 1.00 84.31 696 LYS A O 1
ATOM 5471 N N . ASP A 1 697 ? 15.734 45.354 28.291 1.00 84.38 697 ASP A N 1
ATOM 5472 C CA . ASP A 1 697 ? 16.603 46.009 29.266 1.00 84.38 697 ASP A CA 1
ATOM 5473 C C . ASP A 1 697 ? 16.724 47.526 29.038 1.00 84.38 697 ASP A C 1
ATOM 5475 O O . ASP A 1 697 ? 17.234 48.223 29.908 1.00 84.38 697 ASP A O 1
ATOM 5479 N N . GLY A 1 698 ? 16.196 48.059 27.929 1.00 86.88 698 GLY A N 1
ATOM 5480 C CA . GLY A 1 698 ? 16.252 49.479 27.570 1.00 86.88 698 GLY A CA 1
ATOM 5481 C C . GLY A 1 698 ? 17.551 49.901 26.875 1.00 86.88 698 GLY A C 1
ATOM 5482 O O . GLY A 1 698 ? 17.700 51.071 26.514 1.00 86.88 698 GLY A O 1
ATOM 5483 N N . ASN A 1 699 ? 18.494 48.977 26.663 1.00 91.06 699 ASN A N 1
ATOM 5484 C CA . ASN A 1 699 ? 19.741 49.230 25.944 1.00 91.06 699 ASN A CA 1
ATOM 5485 C C . ASN A 1 699 ? 19.521 49.245 24.419 1.00 91.06 699 ASN A C 1
ATOM 5487 O O . ASN A 1 699 ? 18.542 48.703 23.905 1.00 91.06 699 ASN A O 1
ATOM 5491 N N . MET A 1 700 ? 20.450 49.837 23.672 1.00 93.06 700 MET A N 1
ATOM 5492 C CA . MET A 1 700 ? 20.384 49.907 22.211 1.00 93.06 700 MET A CA 1
ATOM 5493 C C . MET A 1 700 ? 21.723 49.540 21.577 1.00 93.06 700 MET A C 1
ATOM 5495 O O . MET A 1 700 ? 22.764 49.639 22.228 1.00 93.06 700 MET A O 1
ATOM 5499 N N . VAL A 1 701 ? 21.673 49.136 20.308 1.00 93.31 701 VAL A N 1
ATOM 5500 C CA . VAL A 1 701 ? 22.850 48.973 19.458 1.00 93.31 701 VAL A CA 1
ATOM 5501 C C . VAL A 1 701 ? 22.594 49.634 18.104 1.00 93.31 701 VAL A C 1
ATOM 5503 O O . VAL A 1 701 ? 21.784 49.150 17.310 1.00 93.31 701 VAL A O 1
ATOM 5506 N N . VAL A 1 702 ? 23.301 50.731 17.823 1.00 94.50 702 VAL A N 1
ATOM 5507 C CA . VAL A 1 702 ? 23.355 51.315 16.472 1.00 94.50 702 VAL A CA 1
ATOM 5508 C C . VAL A 1 702 ? 24.485 50.634 15.722 1.00 94.50 702 VAL A C 1
ATOM 5510 O O . VAL A 1 702 ? 25.632 50.727 16.146 1.00 94.50 702 VAL A O 1
ATOM 5513 N N . THR A 1 703 ? 24.171 49.931 14.639 1.00 93.75 703 THR A N 1
ATOM 5514 C CA . THR A 1 703 ? 25.158 49.154 13.879 1.00 93.75 703 THR A CA 1
ATOM 5515 C C . THR A 1 703 ? 25.845 49.986 12.808 1.00 93.75 703 THR A C 1
ATOM 5517 O O . THR A 1 703 ? 27.043 49.838 12.635 1.00 93.75 703 THR A O 1
ATOM 5520 N N . GLU A 1 704 ? 25.121 50.875 12.123 1.00 93.06 704 GLU A N 1
ATOM 5521 C CA . GLU A 1 704 ? 25.698 51.698 11.050 1.00 93.06 704 GLU A CA 1
ATOM 5522 C C . GLU A 1 704 ? 24.973 53.048 10.924 1.00 93.06 704 GLU A C 1
ATOM 5524 O O . GLU A 1 704 ? 23.755 53.128 11.108 1.00 93.06 704 GLU A O 1
ATOM 5529 N N . LEU A 1 705 ? 25.721 54.094 10.577 1.00 94.31 705 LEU A N 1
ATOM 5530 C CA . LEU A 1 705 ? 25.248 55.407 10.166 1.00 94.31 705 LEU A CA 1
ATOM 5531 C C . LEU A 1 705 ? 25.597 55.622 8.691 1.00 94.31 705 LEU A C 1
ATOM 5533 O O . LEU A 1 705 ? 26.742 55.875 8.321 1.00 94.31 705 LEU A O 1
ATOM 5537 N N . GLU A 1 706 ? 24.575 55.594 7.847 1.00 92.94 706 GLU A N 1
ATOM 5538 C CA . GLU A 1 706 ? 24.678 55.936 6.435 1.00 92.94 706 GLU A CA 1
ATOM 5539 C C . GLU A 1 706 ? 24.221 57.383 6.253 1.00 92.94 706 GLU A C 1
ATOM 5541 O O . GLU A 1 706 ? 23.157 57.779 6.727 1.00 92.94 706 GLU A O 1
ATOM 5546 N N . THR A 1 707 ? 25.000 58.215 5.567 1.00 92.69 707 THR A N 1
ATOM 5547 C CA . THR A 1 707 ? 24.544 59.564 5.211 1.00 92.69 707 THR A CA 1
ATOM 5548 C C . THR A 1 707 ? 24.927 59.898 3.784 1.00 92.69 707 THR A C 1
ATOM 5550 O O . THR A 1 707 ? 26.021 59.584 3.320 1.00 92.69 707 THR A O 1
ATOM 5553 N N . LYS A 1 708 ? 24.007 60.546 3.078 1.00 93.56 708 LYS A N 1
ATOM 5554 C CA . LYS A 1 708 ? 24.231 61.119 1.758 1.00 93.56 708 LYS A CA 1
ATOM 5555 C C . LYS A 1 708 ? 23.726 62.548 1.730 1.00 93.56 708 LYS A C 1
ATOM 5557 O O . LYS A 1 708 ? 22.834 62.907 2.499 1.00 93.56 708 LYS A O 1
ATOM 5562 N N . TRP A 1 709 ? 24.275 63.346 0.830 1.00 92.94 709 TRP A N 1
ATOM 5563 C CA . TRP A 1 709 ? 23.838 64.714 0.626 1.00 92.94 709 TRP A CA 1
ATOM 5564 C C . TRP A 1 709 ? 23.652 65.028 -0.854 1.00 92.94 709 TRP A C 1
ATOM 5566 O O . TRP A 1 709 ? 24.323 64.462 -1.718 1.00 92.94 709 TRP A O 1
ATOM 5576 N N . GLN A 1 710 ? 22.722 65.927 -1.148 1.00 91.50 710 GLN A N 1
ATOM 5577 C CA . GLN A 1 710 ? 22.429 66.394 -2.498 1.00 91.50 710 GLN A CA 1
ATOM 5578 C C . GLN A 1 710 ? 22.106 67.889 -2.447 1.00 91.50 710 GLN A C 1
ATOM 5580 O O . GLN A 1 710 ? 21.351 68.327 -1.579 1.00 91.50 710 GLN A O 1
ATOM 5585 N N . GLY A 1 711 ? 22.668 68.671 -3.368 1.00 87.94 711 GLY A N 1
ATOM 5586 C CA . GLY A 1 711 ? 22.236 70.053 -3.586 1.00 87.94 711 GLY A CA 1
ATOM 5587 C C . GLY A 1 711 ? 20.781 70.118 -4.056 1.00 87.94 711 GLY A C 1
ATOM 5588 O O . GLY A 1 711 ? 20.320 69.224 -4.766 1.00 87.94 711 GLY A O 1
ATOM 5589 N N . LEU A 1 712 ? 20.026 71.137 -3.640 1.00 87.19 712 LEU A N 1
ATOM 5590 C CA . LEU A 1 712 ? 18.629 71.308 -4.068 1.00 87.19 712 LEU A CA 1
ATOM 5591 C C . LEU A 1 712 ? 18.499 71.987 -5.446 1.00 87.19 712 LEU A C 1
ATOM 5593 O O . LEU A 1 712 ? 17.394 72.217 -5.939 1.00 87.19 712 LEU A O 1
ATOM 5597 N N . GLU A 1 713 ? 19.613 72.293 -6.112 1.00 82.94 713 GLU A N 1
ATOM 5598 C CA . GLU A 1 713 ? 19.633 72.743 -7.498 1.00 82.94 713 GLU A CA 1
ATOM 5599 C C . GLU A 1 713 ? 19.256 71.635 -8.501 1.00 82.94 713 GLU A C 1
ATOM 5601 O O . GLU A 1 713 ? 19.597 70.459 -8.361 1.00 82.94 713 GLU A O 1
ATOM 5606 N N . ALA A 1 714 ? 18.545 72.021 -9.565 1.00 76.19 714 ALA A N 1
ATOM 5607 C CA . ALA A 1 714 ? 18.064 71.085 -10.576 1.00 76.19 714 ALA A CA 1
ATOM 5608 C C . ALA A 1 714 ? 19.226 70.328 -11.254 1.00 76.19 714 ALA A C 1
ATOM 5610 O O . ALA A 1 714 ? 20.096 70.937 -11.874 1.00 76.19 714 ALA A O 1
ATOM 5611 N N . GLY A 1 715 ? 19.207 68.993 -11.167 1.00 77.81 715 GLY A N 1
ATOM 5612 C CA . GLY A 1 715 ? 20.217 68.108 -11.761 1.00 77.81 715 GLY A CA 1
ATOM 5613 C C . GLY A 1 715 ? 21.396 67.739 -10.849 1.00 77.81 715 GLY A C 1
ATOM 5614 O O . GLY A 1 715 ? 22.284 67.013 -11.301 1.00 77.81 715 GLY A O 1
ATOM 5615 N N . ALA A 1 716 ? 21.412 68.187 -9.587 1.00 83.75 716 ALA A N 1
ATOM 5616 C CA . ALA A 1 716 ? 22.430 67.801 -8.610 1.00 83.75 716 ALA A CA 1
ATOM 5617 C C . ALA A 1 716 ? 22.475 66.277 -8.400 1.00 83.75 716 ALA A C 1
ATOM 5619 O O . ALA A 1 716 ? 21.438 65.611 -8.360 1.00 83.75 716 ALA A O 1
ATOM 5620 N N . LYS A 1 717 ? 23.676 65.707 -8.250 1.00 85.69 717 LYS A N 1
ATOM 5621 C CA . LYS A 1 717 ? 23.861 64.275 -7.958 1.00 85.69 717 LYS A CA 1
ATOM 5622 C C . LYS A 1 717 ? 23.941 64.045 -6.452 1.00 85.69 717 LYS A C 1
ATOM 5624 O O . LYS A 1 717 ? 24.584 64.814 -5.747 1.00 85.69 717 LYS A O 1
ATOM 5629 N N . GLU A 1 718 ? 23.324 62.966 -5.979 1.00 89.44 718 GLU A N 1
ATOM 5630 C CA . GLU A 1 718 ? 23.452 62.517 -4.591 1.00 89.44 718 GLU A CA 1
ATOM 5631 C C . GLU A 1 718 ? 24.875 61.984 -4.343 1.00 89.44 718 GLU A C 1
ATOM 5633 O O . GLU A 1 718 ? 25.355 61.115 -5.076 1.00 89.44 718 GLU A O 1
ATOM 5638 N N . MET A 1 719 ? 25.552 62.509 -3.320 1.00 91.50 719 MET A N 1
ATOM 5639 C CA . MET A 1 719 ? 26.916 62.141 -2.943 1.00 91.50 719 MET A CA 1
ATOM 5640 C C . MET A 1 719 ? 26.956 61.505 -1.545 1.00 91.50 719 MET A C 1
ATOM 5642 O O . MET A 1 719 ? 26.299 62.001 -0.628 1.00 91.50 719 MET A O 1
ATOM 5646 N N . PRO A 1 720 ? 27.719 60.416 -1.338 1.00 90.81 720 PRO A N 1
ATOM 5647 C CA . PRO A 1 720 ? 27.866 59.809 -0.019 1.00 90.81 720 PRO A CA 1
ATOM 5648 C C . PRO A 1 720 ? 28.709 60.687 0.916 1.00 90.81 720 PRO A C 1
ATOM 5650 O O . PRO A 1 720 ? 29.690 61.299 0.496 1.00 90.81 720 PRO A O 1
ATOM 5653 N N . VAL A 1 721 ? 28.356 60.705 2.199 1.00 92.31 721 VAL A N 1
ATOM 5654 C CA . VAL A 1 721 ? 29.174 61.280 3.272 1.00 92.31 721 VAL A CA 1
ATOM 5655 C C . VAL A 1 721 ? 30.048 60.172 3.847 1.00 92.31 721 VAL A C 1
ATOM 5657 O O . VAL A 1 721 ? 29.547 59.128 4.252 1.00 92.31 721 VAL A O 1
ATOM 5660 N N . THR A 1 722 ? 31.361 60.398 3.880 1.00 92.06 722 THR A N 1
ATOM 5661 C CA . THR A 1 722 ? 32.320 59.476 4.508 1.00 92.06 722 THR A CA 1
ATOM 5662 C C . THR A 1 722 ? 32.760 60.043 5.852 1.00 92.06 722 THR A C 1
ATOM 5664 O O . THR A 1 722 ? 33.110 61.221 5.924 1.00 92.06 722 THR A O 1
ATOM 5667 N N . PHE A 1 723 ? 32.788 59.221 6.899 1.00 94.00 723 PHE A N 1
ATOM 5668 C CA . PHE A 1 723 ? 33.269 59.608 8.228 1.00 94.00 723 PHE A CA 1
ATOM 5669 C C . PHE A 1 723 ? 34.706 59.117 8.454 1.00 94.00 723 PHE A C 1
ATOM 5671 O O . PHE A 1 723 ? 35.082 58.048 7.977 1.00 94.00 723 PHE A O 1
ATOM 5678 N N . VAL A 1 724 ? 35.526 59.915 9.145 1.00 92.81 724 VAL A N 1
ATOM 5679 C CA . VAL A 1 724 ? 36.947 59.596 9.419 1.00 92.81 724 VAL A CA 1
ATOM 5680 C C . VAL A 1 724 ? 37.232 59.292 10.879 1.00 92.81 724 VAL A C 1
ATOM 5682 O O . VAL A 1 724 ? 38.211 58.614 11.175 1.00 92.81 724 VAL A O 1
ATOM 5685 N N . ASP A 1 725 ? 36.412 59.804 11.793 1.00 94.31 725 ASP A N 1
ATOM 5686 C CA . ASP A 1 725 ? 36.550 59.543 13.221 1.00 94.31 725 ASP A CA 1
ATOM 5687 C C . ASP A 1 725 ? 35.214 59.767 13.937 1.00 94.31 725 ASP A C 1
ATOM 5689 O O . ASP A 1 725 ? 34.352 60.504 13.448 1.00 94.31 725 ASP A O 1
ATOM 5693 N N . ALA A 1 726 ? 35.055 59.164 15.111 1.00 95.25 726 ALA A N 1
ATOM 5694 C CA . ALA A 1 726 ? 33.907 59.392 15.978 1.00 95.25 726 ALA A CA 1
ATOM 5695 C C . ALA A 1 726 ? 34.281 59.304 17.455 1.00 95.25 726 ALA A C 1
ATOM 5697 O O . ALA A 1 726 ? 35.253 58.652 17.847 1.00 95.25 726 ALA A O 1
ATOM 5698 N N . LYS A 1 727 ? 33.463 59.949 18.285 1.00 95.12 727 LYS A N 1
ATOM 5699 C CA . LYS A 1 727 ? 33.598 59.959 19.741 1.00 95.12 727 LYS A CA 1
ATOM 5700 C C . LYS A 1 727 ? 32.220 59.842 20.380 1.00 95.12 727 LYS A C 1
ATOM 5702 O O . LYS A 1 727 ? 31.296 60.537 19.977 1.00 95.12 727 LYS A O 1
ATOM 5707 N N . ALA A 1 728 ? 32.084 58.998 21.397 1.00 93.88 728 ALA A N 1
ATOM 5708 C CA . ALA A 1 728 ? 30.852 58.872 22.167 1.00 93.88 728 ALA A CA 1
ATOM 5709 C C . ALA A 1 728 ? 31.077 59.255 23.627 1.00 93.88 728 ALA A C 1
ATOM 5711 O O . ALA A 1 728 ? 32.184 59.112 24.148 1.00 93.88 728 ALA A O 1
ATOM 5712 N N . SER A 1 729 ? 30.039 59.780 24.283 1.00 90.81 729 SER A N 1
ATOM 5713 C CA . SER A 1 729 ? 30.107 60.146 25.701 1.00 90.81 729 SER A CA 1
ATOM 5714 C C . SER A 1 729 ? 30.232 58.913 26.597 1.00 90.81 729 SER A C 1
ATOM 5716 O O . SER A 1 729 ? 30.727 59.016 27.715 1.00 90.81 729 SER A O 1
ATOM 5718 N N . PHE A 1 730 ? 29.832 57.743 26.092 1.00 92.25 730 PHE A N 1
ATOM 5719 C CA . PHE A 1 730 ? 30.071 56.442 26.700 1.00 92.25 730 PHE A CA 1
ATOM 5720 C C . PHE A 1 730 ? 30.124 55.351 25.620 1.00 92.25 730 PHE A C 1
ATOM 5722 O O . PHE A 1 730 ? 29.343 55.392 24.673 1.00 92.25 730 PHE A O 1
ATOM 5729 N N . ASN A 1 731 ? 31.008 54.363 25.785 1.00 91.31 731 ASN A N 1
ATOM 5730 C CA . ASN A 1 731 ? 31.061 53.146 24.970 1.00 91.31 731 ASN A CA 1
ATOM 5731 C C . ASN A 1 731 ? 30.987 51.922 25.892 1.00 91.31 731 ASN A C 1
ATOM 5733 O O . ASN A 1 731 ? 31.803 51.783 26.807 1.00 91.31 731 ASN A O 1
ATOM 5737 N N . GLN A 1 732 ? 30.059 51.000 25.633 1.00 90.69 732 GLN A N 1
ATOM 5738 C CA . GLN A 1 732 ? 30.099 49.673 26.240 1.00 90.69 732 GLN A CA 1
ATOM 5739 C C . GLN A 1 732 ? 31.333 48.916 25.731 1.00 90.69 732 GLN A C 1
ATOM 5741 O O . GLN A 1 732 ? 31.722 49.018 24.566 1.00 90.69 732 GLN A O 1
ATOM 5746 N N . LYS A 1 733 ? 31.954 48.118 26.607 1.00 88.62 733 LYS A N 1
ATOM 5747 C CA . LYS A 1 733 ? 33.088 47.261 26.240 1.00 88.62 733 LYS A CA 1
ATOM 5748 C C . LYS A 1 733 ? 32.728 46.417 25.005 1.00 88.62 733 LYS A C 1
ATOM 5750 O O . LYS A 1 733 ? 31.741 45.69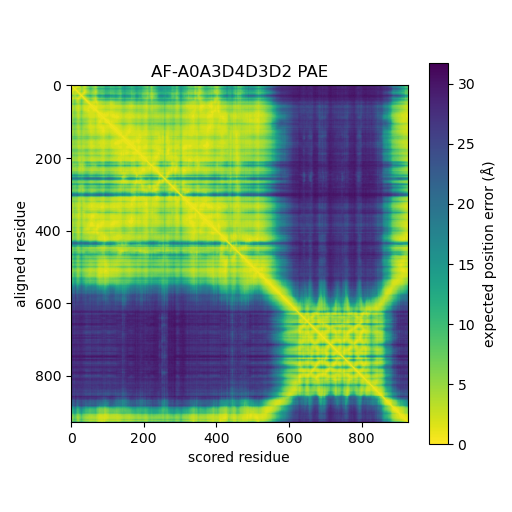4 25.050 1.00 88.62 733 LYS A O 1
ATOM 5755 N N . GLU A 1 734 ? 33.545 46.505 23.949 1.00 88.12 734 GLU A N 1
ATOM 5756 C CA . GLU A 1 734 ? 33.389 45.844 22.629 1.00 88.12 734 GLU A CA 1
ATOM 5757 C C . GLU A 1 734 ? 32.325 46.430 21.675 1.00 88.12 734 GLU A C 1
ATOM 5759 O O . GLU A 1 734 ? 32.246 45.977 20.533 1.00 88.12 734 GLU A O 1
ATOM 5764 N N . PHE A 1 735 ? 31.578 47.455 22.095 1.00 91.62 735 PHE A N 1
ATOM 5765 C CA . PHE A 1 735 ? 30.536 48.145 21.319 1.00 91.62 735 PHE A CA 1
ATOM 5766 C C . PHE A 1 735 ? 30.921 49.629 21.154 1.00 91.62 735 PHE A C 1
ATOM 5768 O O . PHE A 1 735 ? 30.278 50.536 21.693 1.00 91.62 735 PHE A O 1
ATOM 5775 N N . ASP A 1 736 ? 32.053 49.861 20.485 1.00 93.00 736 ASP A N 1
ATOM 5776 C CA . ASP A 1 736 ? 32.634 51.192 20.291 1.00 93.00 736 ASP A CA 1
ATOM 5777 C C . ASP A 1 736 ? 31.985 51.932 19.112 1.00 93.00 736 ASP A C 1
ATOM 5779 O O . ASP A 1 736 ? 31.873 51.385 18.015 1.00 93.00 736 ASP A O 1
ATOM 5783 N N . VAL A 1 737 ? 31.639 53.207 19.318 1.00 93.94 737 VAL A N 1
ATOM 5784 C CA . VAL A 1 737 ? 31.053 54.093 18.299 1.00 93.94 737 VAL A CA 1
ATOM 5785 C C . VAL A 1 737 ? 31.802 54.140 16.967 1.00 93.94 737 VAL A C 1
ATOM 5787 O O . VAL A 1 737 ? 31.182 54.359 15.928 1.00 93.94 737 VAL A O 1
ATOM 5790 N N . LYS A 1 738 ? 33.115 53.888 16.946 1.00 93.19 738 LYS A N 1
ATOM 5791 C CA . LYS A 1 738 ? 33.892 53.866 15.697 1.00 93.19 738 LYS A CA 1
ATOM 5792 C C . LYS A 1 738 ? 33.500 52.732 14.742 1.00 93.19 738 LYS A C 1
ATOM 5794 O O . LYS A 1 738 ? 33.865 52.787 13.575 1.00 93.19 738 LYS A O 1
ATOM 5799 N N . ARG A 1 739 ? 32.743 51.735 15.212 1.00 92.06 739 ARG A N 1
ATOM 5800 C CA . ARG A 1 739 ? 32.193 50.638 14.393 1.00 92.06 739 ARG A CA 1
ATOM 5801 C C . ARG A 1 739 ? 30.926 51.017 13.623 1.00 92.06 739 ARG A C 1
ATOM 5803 O O . ARG A 1 739 ? 30.431 50.221 12.845 1.00 92.06 739 ARG A O 1
ATOM 5810 N N . VAL A 1 740 ? 30.386 52.214 13.854 1.00 93.00 740 VAL A N 1
ATOM 5811 C CA . VAL A 1 740 ? 29.120 52.676 13.256 1.00 93.00 740 VAL A CA 1
ATOM 5812 C C . VAL A 1 740 ? 29.306 53.250 11.841 1.00 93.00 740 VAL A C 1
ATOM 5814 O O . VAL A 1 740 ? 28.337 53.664 11.225 1.00 93.00 740 VAL A O 1
ATOM 5817 N N . PHE A 1 741 ? 30.531 53.329 11.322 1.00 91.06 741 PHE A N 1
ATOM 5818 C CA . PHE A 1 741 ? 30.809 53.765 9.944 1.00 91.06 741 PHE A CA 1
ATOM 5819 C C . PHE A 1 741 ? 31.886 52.891 9.273 1.00 91.06 741 PHE A C 1
ATOM 5821 O O . PHE A 1 741 ? 32.617 53.362 8.399 1.00 91.06 741 PHE A O 1
ATOM 5828 N N . ASP A 1 742 ? 32.037 51.636 9.719 1.00 86.06 742 ASP A N 1
ATOM 5829 C CA . ASP A 1 742 ? 33.046 50.702 9.197 1.00 86.06 742 ASP A CA 1
ATOM 5830 C C . ASP A 1 742 ? 32.569 49.905 7.967 1.00 86.06 742 ASP A C 1
ATOM 5832 O O . ASP A 1 742 ? 33.386 49.275 7.288 1.00 86.06 742 ASP A O 1
ATOM 5836 N N . GLY A 1 743 ? 31.275 49.985 7.633 1.00 82.44 743 GLY A N 1
ATOM 5837 C CA . GLY A 1 743 ? 30.665 49.319 6.485 1.00 82.44 743 GLY A CA 1
ATOM 5838 C C . GLY A 1 743 ? 30.318 47.844 6.711 1.00 82.44 743 GLY A C 1
ATOM 5839 O O . GLY A 1 743 ? 29.872 47.182 5.766 1.00 82.44 743 GLY A O 1
ATOM 5840 N N . ASN A 1 744 ? 30.529 47.290 7.912 1.00 79.62 744 ASN A N 1
ATOM 5841 C CA . ASN A 1 744 ? 30.158 45.913 8.217 1.00 79.62 744 ASN A CA 1
ATOM 5842 C C . ASN A 1 744 ? 28.680 45.814 8.629 1.00 79.62 744 ASN A C 1
ATOM 5844 O O . ASN A 1 744 ? 28.297 46.130 9.747 1.00 79.62 744 ASN A O 1
ATOM 5848 N N . LEU A 1 745 ? 27.828 45.295 7.748 1.00 74.88 745 LEU A N 1
ATOM 5849 C CA . LEU A 1 745 ? 26.377 45.250 7.963 1.00 74.88 745 LEU A CA 1
ATOM 5850 C C . LEU A 1 745 ? 25.824 43.872 8.372 1.00 74.88 745 LEU A C 1
ATOM 5852 O O . LEU A 1 745 ? 24.613 43.651 8.251 1.00 74.88 745 LEU A O 1
ATOM 5856 N N . ASP A 1 746 ? 26.677 42.940 8.809 1.00 70.25 746 ASP A N 1
ATOM 5857 C CA . ASP A 1 746 ? 26.251 41.606 9.246 1.00 70.25 746 ASP A CA 1
ATOM 5858 C C . ASP A 1 746 ? 25.496 41.616 10.597 1.00 70.25 746 ASP A C 1
ATOM 5860 O O . ASP A 1 746 ? 25.586 42.555 11.388 1.00 70.25 746 ASP A O 1
ATOM 5864 N N . GLU A 1 747 ? 24.717 40.560 10.885 1.00 61.19 747 GLU A N 1
ATOM 5865 C CA . GLU A 1 747 ? 23.949 40.438 12.146 1.00 61.19 747 GLU A CA 1
ATOM 5866 C C . GLU A 1 747 ? 24.847 40.425 13.404 1.00 61.19 747 GLU A C 1
ATOM 5868 O O . GLU A 1 747 ? 24.358 40.583 14.526 1.00 61.19 747 GLU A O 1
ATOM 5873 N N . GLY A 1 748 ? 26.155 40.212 13.222 1.00 65.69 748 GLY A N 1
ATOM 5874 C CA . GLY A 1 748 ? 27.165 40.188 14.272 1.00 65.69 748 GLY A CA 1
ATOM 5875 C C . GLY A 1 748 ? 27.808 41.545 14.564 1.00 65.69 748 GLY A C 1
ATOM 5876 O O . GLY A 1 748 ? 28.538 41.630 15.560 1.00 65.69 748 GLY A O 1
ATOM 5877 N N . ASN A 1 749 ? 27.560 42.588 13.755 1.00 74.38 749 ASN A N 1
ATOM 5878 C CA . ASN A 1 749 ? 28.161 43.900 13.972 1.00 74.38 749 ASN A CA 1
ATOM 5879 C C . ASN A 1 749 ? 27.734 44.452 15.337 1.00 74.38 749 ASN A C 1
ATOM 5881 O O . ASN A 1 749 ? 26.560 44.696 15.618 1.00 74.38 749 ASN A O 1
ATOM 5885 N N . ARG A 1 750 ? 28.734 44.645 16.199 1.00 82.75 750 ARG A N 1
ATOM 5886 C CA . ARG A 1 750 ? 28.551 45.110 17.570 1.00 82.75 750 ARG A CA 1
ATOM 5887 C C . ARG A 1 750 ? 28.354 46.621 17.673 1.00 82.75 750 ARG A C 1
ATOM 5889 O O . ARG A 1 750 ? 27.944 47.047 18.732 1.00 82.75 750 ARG A O 1
ATOM 5896 N N . GLY A 1 751 ? 28.570 47.424 16.629 1.00 91.56 751 GLY A N 1
ATOM 5897 C CA . GLY A 1 751 ? 28.155 48.837 16.602 1.00 91.56 751 GLY A CA 1
ATOM 5898 C C . GLY A 1 751 ? 28.463 49.656 17.873 1.00 91.56 751 GLY A C 1
ATOM 5899 O O . GLY A 1 751 ? 29.455 49.404 18.559 1.00 91.56 751 GLY A O 1
ATOM 5900 N N . TRP A 1 752 ? 27.593 50.620 18.198 1.00 95.00 752 TRP A N 1
ATOM 5901 C CA . TRP A 1 752 ? 27.632 51.431 19.425 1.00 95.00 752 TRP A CA 1
ATOM 5902 C C . TRP A 1 752 ? 26.543 51.029 20.422 1.00 95.00 752 TRP A C 1
ATOM 5904 O O . TRP A 1 752 ? 25.370 51.003 20.051 1.00 95.00 752 TRP A O 1
ATOM 5914 N N . ALA A 1 753 ? 26.915 50.798 21.686 1.00 92.94 753 ALA A N 1
ATOM 5915 C CA . ALA A 1 753 ? 25.986 50.508 22.783 1.00 92.94 753 ALA A CA 1
ATOM 5916 C C . ALA A 1 753 ? 26.415 51.153 24.108 1.00 92.94 753 ALA A C 1
ATOM 5918 O O . ALA A 1 753 ? 27.577 51.528 24.287 1.00 92.94 753 ALA A O 1
ATOM 5919 N N . LEU A 1 754 ? 25.479 51.240 25.061 1.00 90.19 754 LEU A N 1
ATOM 5920 C CA . LEU A 1 754 ? 25.697 51.893 26.358 1.00 90.19 754 LEU A CA 1
ATOM 5921 C C . LEU A 1 754 ? 25.932 50.899 27.502 1.00 90.19 754 LEU A C 1
ATOM 5923 O O . LEU A 1 754 ? 26.874 51.069 28.263 1.00 90.19 754 LEU A O 1
ATOM 5927 N N . GLY A 1 755 ? 25.129 49.840 27.627 1.00 81.81 755 GLY A N 1
ATOM 5928 C CA . GLY A 1 755 ? 25.325 48.786 28.637 1.00 81.81 755 GLY A CA 1
ATOM 5929 C C . GLY A 1 755 ? 25.355 49.256 30.106 1.00 81.81 755 GLY A C 1
ATOM 5930 O O . GLY A 1 755 ? 25.242 50.438 30.424 1.00 81.81 755 GLY A O 1
ATOM 5931 N N . GLY A 1 756 ? 25.473 48.307 31.044 1.00 70.69 756 GLY A N 1
ATOM 5932 C CA . GLY A 1 756 ? 25.830 48.573 32.452 1.00 70.69 756 GLY A CA 1
ATOM 5933 C C . GLY A 1 756 ? 24.922 49.516 33.262 1.00 70.69 756 GLY A C 1
ATOM 5934 O O . GLY A 1 756 ? 25.348 49.985 34.309 1.00 70.69 756 GLY A O 1
ATOM 5935 N N . GLY A 1 757 ? 23.703 49.812 32.795 1.00 70.62 757 GLY A N 1
ATOM 5936 C CA . GLY A 1 757 ? 22.796 50.785 33.422 1.00 70.62 757 GLY A CA 1
ATOM 5937 C C . GLY A 1 757 ? 23.046 52.248 33.029 1.00 70.62 757 GLY A C 1
ATOM 5938 O O . GLY A 1 757 ? 22.277 53.111 33.435 1.00 70.62 757 GLY A O 1
ATOM 5939 N N . ASN A 1 758 ? 24.052 52.539 32.196 1.00 79.38 758 ASN A N 1
ATOM 5940 C CA . ASN A 1 758 ? 24.371 53.910 31.768 1.00 79.38 758 ASN A CA 1
ATOM 5941 C C . ASN A 1 758 ? 23.339 54.483 30.788 1.00 79.38 758 ASN A C 1
ATOM 5943 O O . ASN A 1 758 ? 23.205 55.687 30.645 1.00 79.38 758 ASN A O 1
ATOM 5947 N N . TYR A 1 759 ? 22.517 53.634 30.177 1.00 80.25 759 TYR A N 1
ATOM 5948 C CA . TYR A 1 759 ? 21.438 54.050 29.283 1.00 80.25 759 TYR A CA 1
ATOM 5949 C C . TYR A 1 759 ? 20.313 54.858 29.957 1.00 80.25 759 TYR A C 1
ATOM 5951 O O . TYR A 1 759 ? 19.396 55.292 29.272 1.00 80.25 759 TYR A O 1
ATOM 5959 N N . LYS A 1 760 ? 20.345 55.060 31.279 1.00 81.00 760 LYS A N 1
ATOM 5960 C CA . LYS A 1 760 ? 19.318 55.814 32.017 1.00 81.00 760 LYS A CA 1
ATOM 5961 C C . LYS A 1 760 ? 19.452 57.337 31.904 1.00 81.00 760 LYS A C 1
ATOM 5963 O O . LYS A 1 760 ? 18.571 58.043 32.380 1.00 81.00 760 LYS A O 1
ATOM 5968 N N . ILE A 1 761 ? 20.519 57.834 31.282 1.00 84.69 761 ILE A N 1
ATOM 5969 C CA . ILE A 1 761 ? 20.733 59.256 30.979 1.00 84.69 761 ILE A CA 1
ATOM 5970 C C . ILE A 1 761 ? 20.982 59.457 29.483 1.00 84.69 761 ILE A C 1
ATOM 5972 O O . ILE A 1 761 ? 21.263 58.502 28.753 1.00 84.69 761 ILE A O 1
ATOM 5976 N N . ALA A 1 762 ? 20.864 60.699 29.013 1.00 89.12 762 ALA A N 1
ATOM 5977 C CA . ALA A 1 762 ? 21.161 61.023 27.624 1.00 89.12 762 ALA A CA 1
ATOM 5978 C C . ALA A 1 762 ? 22.653 60.826 27.296 1.00 89.12 762 ALA A C 1
ATOM 5980 O O . ALA A 1 762 ? 23.538 61.289 28.016 1.00 89.12 762 ALA A O 1
ATOM 5981 N N . HIS A 1 763 ? 22.935 60.171 26.168 1.00 92.31 763 HIS A N 1
ATOM 5982 C CA . HIS A 1 763 ? 24.293 59.960 25.660 1.00 92.31 763 HIS A CA 1
ATOM 5983 C C . HIS A 1 763 ? 24.429 60.458 24.223 1.00 92.31 763 HIS A C 1
ATOM 5985 O O . HIS A 1 763 ? 23.449 60.556 23.492 1.00 92.31 763 HIS A O 1
ATOM 5991 N N . ARG A 1 764 ? 25.652 60.790 23.802 1.00 94.00 764 ARG A N 1
ATOM 5992 C CA . ARG A 1 764 ? 25.918 61.405 22.495 1.00 94.00 764 ARG A CA 1
ATOM 5993 C C . ARG A 1 764 ? 27.039 60.687 21.779 1.00 94.00 764 ARG A C 1
ATOM 5995 O O . ARG A 1 764 ? 28.055 60.391 22.398 1.00 94.00 764 ARG A O 1
ATOM 6002 N N . ALA A 1 765 ? 26.868 60.486 20.483 1.00 95.25 765 ALA A N 1
ATOM 6003 C CA . ALA A 1 765 ? 27.889 60.049 19.547 1.00 95.25 765 ALA A CA 1
ATOM 6004 C C . ALA A 1 765 ? 28.073 61.132 18.486 1.00 95.25 765 ALA A C 1
ATOM 6006 O O . ALA A 1 765 ? 27.109 61.500 17.821 1.00 95.25 765 ALA A O 1
ATOM 6007 N N . VAL A 1 766 ? 29.289 61.651 18.344 1.00 96.00 766 VAL A N 1
ATOM 6008 C CA . VAL A 1 766 ? 29.656 62.652 17.338 1.00 96.00 766 VAL A CA 1
ATOM 6009 C C . VAL A 1 766 ? 30.545 62.024 16.273 1.00 96.00 766 VAL A C 1
ATOM 6011 O O . VAL A 1 766 ? 31.436 61.237 16.593 1.00 96.00 766 VAL A O 1
ATOM 6014 N N . PHE A 1 767 ? 30.304 62.381 15.016 1.00 95.94 767 PHE A N 1
ATOM 6015 C CA . PHE A 1 767 ? 30.932 61.809 13.831 1.00 95.94 767 PHE A CA 1
ATOM 6016 C C . PHE A 1 767 ? 31.554 62.921 12.987 1.00 95.94 767 PHE A C 1
ATOM 6018 O O . PHE A 1 767 ? 30.863 63.847 12.550 1.00 95.94 767 PHE A O 1
ATOM 6025 N N . LYS A 1 768 ? 32.864 62.819 12.741 1.00 94.88 768 LYS A N 1
ATOM 6026 C CA . LYS A 1 768 ? 33.629 63.754 11.912 1.00 94.88 768 LYS A CA 1
ATOM 6027 C C . LYS A 1 768 ? 33.609 63.308 10.457 1.00 94.88 768 LYS A C 1
ATOM 6029 O O . LYS A 1 768 ? 34.034 62.193 10.145 1.00 94.88 768 LYS A O 1
ATOM 6034 N N . MET A 1 769 ? 33.165 64.189 9.566 1.00 94.19 769 MET A N 1
ATOM 6035 C CA . MET A 1 769 ? 33.170 63.929 8.126 1.00 94.19 769 MET A CA 1
ATOM 6036 C C . MET A 1 769 ? 34.586 64.063 7.551 1.00 94.19 769 MET A C 1
ATOM 6038 O O . MET A 1 769 ? 35.394 64.858 8.035 1.00 94.19 769 MET A O 1
ATOM 6042 N N . LYS A 1 770 ? 34.890 63.273 6.516 1.00 91.88 770 LYS A N 1
ATOM 6043 C CA . LYS A 1 770 ? 36.131 63.376 5.738 1.00 91.88 770 LYS A CA 1
ATOM 6044 C C . LYS A 1 770 ? 36.182 64.689 4.968 1.00 91.88 770 LYS A C 1
ATOM 6046 O O . LYS A 1 770 ? 37.167 65.416 5.044 1.00 91.88 770 LYS A O 1
ATOM 6051 N N . ASP A 1 771 ? 35.102 64.947 4.242 1.00 90.94 771 ASP A N 1
ATOM 6052 C CA . ASP A 1 771 ? 34.910 66.102 3.384 1.00 90.94 771 ASP A CA 1
ATOM 6053 C C . ASP A 1 771 ? 33.769 66.938 3.965 1.00 90.94 771 ASP A C 1
ATOM 6055 O O . ASP A 1 771 ? 32.744 66.398 4.389 1.00 90.94 771 ASP A O 1
ATOM 6059 N N . VAL A 1 772 ? 33.957 68.255 4.007 1.00 89.25 772 VAL A N 1
ATOM 6060 C CA . VAL A 1 772 ? 32.924 69.190 4.463 1.00 89.25 772 VAL A CA 1
ATOM 6061 C C . VAL A 1 772 ? 31.815 69.236 3.419 1.00 89.25 772 VAL A C 1
ATOM 6063 O O . VAL A 1 772 ? 32.094 69.331 2.224 1.00 89.25 772 VAL A O 1
ATOM 6066 N N . ILE A 1 773 ? 30.557 69.210 3.857 1.00 90.31 773 ILE A N 1
ATOM 6067 C CA . ILE A 1 773 ? 29.430 69.462 2.959 1.00 90.31 773 ILE A CA 1
ATOM 6068 C C . ILE A 1 773 ? 29.344 70.981 2.776 1.00 90.31 773 ILE A C 1
ATOM 6070 O O . ILE A 1 773 ? 29.009 71.680 3.737 1.00 90.31 773 ILE A O 1
ATOM 6074 N N . PRO A 1 774 ? 29.654 71.523 1.584 1.00 82.94 774 PRO A N 1
ATOM 6075 C CA . PRO A 1 774 ? 29.733 72.969 1.388 1.00 82.94 774 PRO A CA 1
ATOM 6076 C C . PRO A 1 774 ? 28.390 73.651 1.655 1.00 82.94 774 PRO A C 1
ATOM 6078 O O . PRO A 1 774 ? 28.363 74.742 2.216 1.00 82.94 774 PRO A O 1
ATOM 6081 N N . GLY A 1 775 ? 27.279 72.978 1.342 1.00 78.00 775 GLY A N 1
ATOM 6082 C CA . GLY A 1 775 ? 25.942 73.552 1.449 1.00 78.00 775 GLY A CA 1
ATOM 6083 C C . GLY A 1 775 ? 25.686 74.665 0.427 1.00 78.00 775 GLY A C 1
ATOM 6084 O O . GLY A 1 775 ? 26.599 75.132 -0.249 1.00 78.00 775 GLY A O 1
ATOM 6085 N N . ASP A 1 776 ? 24.433 75.104 0.335 1.00 76.56 776 ASP A N 1
ATOM 6086 C CA . ASP A 1 776 ? 24.028 76.297 -0.416 1.00 76.56 776 ASP A CA 1
ATOM 6087 C C . ASP A 1 776 ? 23.072 77.100 0.478 1.00 76.56 776 ASP A C 1
ATOM 6089 O O . ASP A 1 776 ? 22.030 76.591 0.892 1.00 76.56 776 ASP A O 1
ATOM 6093 N N . SER A 1 777 ? 23.438 78.333 0.833 1.00 76.88 777 SER A N 1
ATOM 6094 C CA . SER A 1 777 ? 22.648 79.164 1.749 1.00 76.88 777 SER A CA 1
ATOM 6095 C C . SER A 1 777 ? 21.379 79.742 1.108 1.00 76.88 777 SER A C 1
ATOM 6097 O O . SER A 1 777 ? 20.440 80.086 1.832 1.00 76.88 777 SER A O 1
ATOM 6099 N N . GLU A 1 778 ? 21.307 79.816 -0.225 1.00 79.12 778 GLU A N 1
ATOM 6100 C CA . GLU A 1 778 ? 20.127 80.282 -0.959 1.00 79.12 778 GLU A CA 1
ATOM 6101 C C . GLU A 1 778 ? 19.193 79.122 -1.321 1.00 79.12 778 GLU A C 1
ATOM 6103 O O . GLU A 1 778 ? 17.984 79.203 -1.073 1.00 79.12 778 GLU A O 1
ATOM 6108 N N . LYS A 1 779 ? 19.740 78.035 -1.883 1.00 81.75 779 LYS A N 1
ATOM 6109 C CA . LYS A 1 779 ? 18.953 76.889 -2.377 1.00 81.75 779 LYS A CA 1
ATOM 6110 C C . LYS A 1 779 ? 18.800 75.762 -1.364 1.00 81.75 779 LYS A C 1
ATOM 6112 O O . LYS A 1 779 ? 17.755 75.123 -1.349 1.00 81.75 779 LYS A O 1
ATOM 6117 N N . GLY A 1 780 ? 19.777 75.562 -0.486 1.00 86.06 780 GLY A N 1
ATOM 6118 C CA . GLY A 1 780 ? 19.802 74.479 0.495 1.00 86.06 780 GLY A CA 1
ATOM 6119 C C . GLY A 1 780 ? 20.365 73.160 -0.034 1.00 86.06 780 GLY A C 1
ATOM 6120 O O . GLY A 1 780 ? 20.590 72.965 -1.227 1.00 86.06 780 GLY A O 1
ATOM 6121 N N . VAL A 1 781 ? 20.577 72.236 0.897 1.00 89.56 781 VAL A N 1
ATOM 6122 C CA . VAL A 1 781 ? 20.965 70.847 0.647 1.00 89.56 781 VAL A CA 1
ATOM 6123 C C . VAL A 1 781 ? 19.993 69.901 1.338 1.00 89.56 781 VAL A C 1
ATOM 6125 O O . VAL A 1 781 ? 19.478 70.199 2.416 1.00 89.56 781 VAL A O 1
ATOM 6128 N N . SER A 1 782 ? 19.770 68.741 0.731 1.00 90.44 782 SER A N 1
ATOM 6129 C CA . SER A 1 782 ? 19.066 67.623 1.351 1.00 90.44 782 SER A CA 1
ATOM 6130 C C . SER A 1 782 ? 20.071 66.638 1.935 1.00 90.44 782 SER A C 1
ATOM 6132 O O . SER A 1 782 ? 21.002 66.215 1.248 1.00 90.44 782 SER A O 1
ATOM 6134 N N . LEU A 1 783 ? 19.890 66.281 3.205 1.00 92.44 783 LEU A N 1
ATOM 6135 C CA . LEU A 1 783 ? 20.642 65.245 3.905 1.00 92.44 783 LEU A CA 1
ATOM 6136 C C . LEU A 1 783 ? 19.754 64.015 4.064 1.00 92.44 783 LEU A C 1
ATOM 6138 O O . LEU A 1 783 ? 18.761 64.066 4.787 1.00 92.44 783 LEU A O 1
ATOM 6142 N N . SER A 1 784 ? 20.131 62.911 3.428 1.00 92.38 784 SER A N 1
ATOM 6143 C CA . SER A 1 784 ? 19.499 61.601 3.598 1.00 92.38 784 SER A CA 1
ATOM 6144 C C . SER A 1 784 ? 20.287 60.804 4.631 1.00 92.38 784 SER A C 1
ATOM 6146 O O . SER A 1 784 ? 21.436 60.440 4.381 1.00 92.38 784 SER A O 1
ATOM 6148 N N . VAL A 1 785 ? 19.680 60.533 5.786 1.00 94.00 785 VAL A N 1
ATOM 6149 C CA . VAL A 1 785 ? 20.313 59.858 6.926 1.00 94.00 785 VAL A CA 1
ATOM 6150 C C . VAL A 1 785 ? 19.644 58.505 7.166 1.00 94.00 785 VAL A C 1
ATOM 6152 O O . VAL A 1 785 ? 18.419 58.404 7.269 1.00 94.00 785 VAL A O 1
ATOM 6155 N N . GLY A 1 786 ? 20.464 57.463 7.267 1.00 93.81 786 GLY A N 1
ATOM 6156 C CA . GLY A 1 786 ? 20.090 56.111 7.653 1.00 93.81 786 GLY A CA 1
ATOM 6157 C C . GLY A 1 786 ? 20.785 55.707 8.949 1.00 93.81 786 GLY A C 1
ATOM 6158 O O . GLY A 1 786 ? 22.007 55.683 9.008 1.00 93.81 786 GLY A O 1
ATOM 6159 N N . ILE A 1 787 ? 20.012 55.366 9.976 1.00 94.38 787 ILE A N 1
ATOM 6160 C CA . ILE A 1 787 ? 20.513 54.803 11.235 1.00 94.38 787 ILE A CA 1
ATOM 6161 C C . ILE A 1 787 ? 20.062 53.355 11.284 1.00 94.38 787 ILE A C 1
ATOM 6163 O O . ILE A 1 787 ? 18.872 53.069 11.424 1.00 94.38 787 ILE A O 1
ATOM 6167 N N . LEU A 1 788 ? 21.007 52.443 11.115 1.00 93.50 788 LEU A N 1
ATOM 6168 C CA . LEU A 1 788 ? 20.738 51.019 11.029 1.00 93.50 788 LEU A CA 1
ATOM 6169 C C . LEU A 1 788 ? 20.917 50.401 12.416 1.00 93.50 788 LEU A C 1
ATOM 6171 O O . LEU A 1 788 ? 21.895 50.680 13.115 1.00 93.50 788 LEU A O 1
ATOM 6175 N N . CYS A 1 789 ? 19.974 49.553 12.816 1.00 91.81 789 CYS A N 1
ATOM 6176 C CA . CYS A 1 789 ? 20.024 48.827 14.085 1.00 91.81 789 CYS A CA 1
ATOM 6177 C C . CYS A 1 789 ? 19.753 47.348 13.813 1.00 91.81 789 CYS A C 1
ATOM 6179 O O . CYS A 1 789 ? 18.645 46.848 14.028 1.00 91.81 789 CYS A O 1
ATOM 6181 N N . ARG A 1 790 ? 20.771 46.656 13.291 1.00 88.31 790 ARG A N 1
ATOM 6182 C CA . ARG A 1 790 ? 20.666 45.260 12.830 1.00 88.31 790 ARG A CA 1
ATOM 6183 C C . ARG A 1 790 ? 21.104 44.219 13.850 1.00 88.31 790 ARG A C 1
ATOM 6185 O O . ARG A 1 790 ? 20.906 43.027 13.628 1.00 88.31 790 ARG A O 1
ATOM 6192 N N . PHE A 1 791 ? 21.637 44.657 14.986 1.00 87.38 791 PHE A N 1
ATOM 6193 C CA . PHE A 1 791 ? 21.982 43.764 16.081 1.00 87.38 791 PHE A CA 1
ATOM 6194 C C . PHE A 1 791 ? 20.723 43.113 16.663 1.00 87.38 791 PHE A C 1
ATOM 6196 O O . PHE A 1 791 ? 19.696 43.767 16.884 1.00 87.38 791 PHE A O 1
ATOM 6203 N N . LYS A 1 792 ? 20.801 41.812 16.951 1.00 79.31 792 LYS A N 1
ATOM 6204 C CA . LYS A 1 792 ? 19.651 41.044 17.433 1.00 79.31 792 LYS A CA 1
ATOM 6205 C C . LYS A 1 792 ? 19.123 41.620 18.758 1.00 79.31 792 LYS A C 1
ATOM 6207 O O . LYS A 1 792 ? 19.840 41.715 19.754 1.00 79.31 792 LYS A O 1
ATOM 6212 N N . SER A 1 793 ? 17.841 41.977 18.766 1.00 84.56 793 SER A N 1
ATOM 6213 C CA . SER A 1 793 ? 17.057 42.339 19.958 1.00 84.56 793 SER A CA 1
ATOM 6214 C C . SER A 1 793 ? 17.336 43.677 20.655 1.00 84.56 793 SER A C 1
ATOM 6216 O O . SER A 1 793 ? 16.724 43.925 21.690 1.00 84.56 793 SER A O 1
ATOM 6218 N N . HIS A 1 794 ? 18.155 44.571 20.082 1.00 91.62 794 HIS A N 1
ATOM 6219 C CA . HIS A 1 794 ? 18.481 45.873 20.699 1.00 91.62 794 HIS A CA 1
ATOM 6220 C C . HIS A 1 794 ? 18.305 47.084 19.763 1.00 91.62 794 HIS A C 1
ATOM 6222 O O . HIS A 1 794 ? 19.237 47.873 19.594 1.00 91.62 794 HIS A O 1
ATOM 6228 N N . PRO A 1 795 ? 17.133 47.264 19.130 1.00 91.56 795 PRO A N 1
ATOM 6229 C CA . PRO A 1 795 ? 16.905 48.418 18.269 1.00 91.56 795 PRO A CA 1
ATOM 6230 C C . PRO A 1 795 ? 16.864 49.729 19.064 1.00 91.56 795 PRO A C 1
ATOM 6232 O O . PRO A 1 795 ? 16.413 49.782 20.215 1.00 91.56 795 PRO A O 1
ATOM 6235 N N . LEU A 1 796 ? 17.291 50.812 18.417 1.00 93.50 796 LEU A N 1
ATOM 6236 C CA . LEU A 1 796 ? 17.173 52.162 18.955 1.00 93.50 796 LEU A CA 1
ATOM 6237 C C . LEU A 1 796 ? 15.697 52.584 19.048 1.00 93.50 796 LEU A C 1
ATOM 6239 O O . LEU A 1 796 ? 14.908 52.285 18.154 1.00 93.50 796 LEU A O 1
ATOM 6243 N N . GLY A 1 797 ? 15.318 53.261 20.131 1.00 93.56 797 GLY A N 1
ATOM 6244 C CA . GLY A 1 797 ? 13.942 53.654 20.445 1.00 93.56 797 GLY A CA 1
ATOM 6245 C C . GLY A 1 797 ? 13.695 55.160 20.409 1.00 93.56 797 GLY A C 1
ATOM 6246 O O . GLY A 1 797 ? 12.750 55.586 19.752 1.00 93.56 797 GLY A O 1
ATOM 6247 N N . ARG A 1 798 ? 14.511 55.981 21.085 1.00 94.19 798 ARG A N 1
ATOM 6248 C CA . ARG A 1 798 ? 14.370 57.450 21.084 1.00 94.19 798 ARG A CA 1
ATOM 6249 C C . ARG A 1 798 ? 15.714 58.159 20.932 1.00 94.19 798 ARG A C 1
ATOM 6251 O O . ARG A 1 798 ? 16.651 57.900 21.686 1.00 94.19 798 ARG A O 1
ATOM 6258 N N . PHE A 1 799 ? 15.807 59.065 19.960 1.00 95.00 799 PHE A N 1
ATOM 6259 C CA . PHE A 1 799 ? 17.049 59.775 19.640 1.00 95.00 799 PHE A CA 1
ATOM 6260 C C . PHE A 1 799 ? 16.809 61.127 18.952 1.00 95.00 799 PHE A C 1
ATOM 6262 O O . PHE A 1 799 ? 15.728 61.386 18.438 1.00 95.00 799 PHE A O 1
ATOM 6269 N N . ARG A 1 800 ? 17.819 61.996 18.921 1.00 94.50 800 ARG A N 1
ATOM 6270 C CA . ARG A 1 800 ? 17.868 63.273 18.193 1.00 94.50 800 ARG A CA 1
ATOM 6271 C C . ARG A 1 800 ? 19.104 63.295 17.300 1.00 94.50 800 ARG A C 1
ATOM 6273 O O . ARG A 1 800 ? 20.097 62.630 17.594 1.00 94.50 800 ARG A O 1
ATOM 6280 N N . ILE A 1 801 ? 19.041 64.068 16.221 1.00 94.00 801 ILE A N 1
ATOM 6281 C CA . ILE A 1 801 ? 20.129 64.178 15.248 1.00 94.00 801 ILE A CA 1
ATOM 6282 C C . ILE A 1 801 ? 20.498 65.638 15.072 1.00 94.00 801 ILE A C 1
ATOM 6284 O O . ILE A 1 801 ? 19.626 66.474 14.847 1.00 94.00 801 ILE A O 1
ATOM 6288 N N . TYR A 1 802 ? 21.787 65.939 15.157 1.00 94.62 802 TYR A N 1
ATOM 6289 C CA . TYR A 1 802 ? 22.307 67.292 15.010 1.00 94.62 802 TYR A CA 1
ATOM 6290 C C . TYR A 1 802 ? 23.407 67.349 13.956 1.00 94.62 802 TYR A C 1
ATOM 6292 O O . TYR A 1 802 ? 24.063 66.349 13.671 1.00 94.62 802 TYR A O 1
ATOM 6300 N N . VAL A 1 803 ? 23.637 68.546 13.426 1.00 94.12 803 VAL A N 1
ATOM 6301 C CA . VAL A 1 803 ? 24.784 68.888 12.578 1.00 94.12 803 VAL A CA 1
ATOM 6302 C C . VAL A 1 803 ? 25.541 70.070 13.163 1.00 94.12 803 VAL A C 1
ATOM 6304 O O . VAL A 1 803 ? 24.970 70.868 13.905 1.00 94.12 803 VAL A O 1
ATOM 6307 N N . THR A 1 804 ? 26.816 70.204 12.818 1.00 93.62 804 THR A N 1
ATOM 6308 C CA . THR A 1 804 ? 27.608 71.388 13.167 1.00 93.62 804 THR A CA 1
ATOM 6309 C C . THR A 1 804 ? 28.332 71.939 11.945 1.00 93.62 804 THR A C 1
ATOM 6311 O O . THR A 1 804 ? 28.648 71.199 11.011 1.00 93.62 804 THR A O 1
ATOM 6314 N N . MET A 1 805 ? 28.547 73.253 11.958 1.00 91.81 805 MET A N 1
ATOM 6315 C CA . MET A 1 805 ? 29.352 73.981 10.974 1.00 91.81 805 MET A CA 1
ATOM 6316 C C . MET A 1 805 ? 30.731 74.357 11.544 1.00 91.81 805 MET A C 1
ATOM 6318 O O . MET A 1 805 ? 31.562 74.929 10.841 1.00 91.81 805 MET A O 1
ATOM 6322 N N . ASP A 1 806 ? 30.975 74.055 12.824 1.00 91.56 806 ASP A N 1
ATOM 6323 C CA . ASP A 1 806 ? 32.211 74.410 13.512 1.00 91.56 806 ASP A CA 1
ATOM 6324 C C . ASP A 1 806 ? 33.360 73.459 13.125 1.00 91.56 806 ASP A C 1
ATOM 6326 O O . ASP A 1 806 ? 33.135 72.287 12.809 1.00 91.56 806 ASP A O 1
ATOM 6330 N N . PRO A 1 807 ? 34.622 73.921 13.152 1.00 84.50 807 PRO A N 1
ATOM 6331 C CA . PRO A 1 807 ? 35.759 73.152 12.642 1.00 84.50 807 PRO A CA 1
ATOM 6332 C C . PRO A 1 807 ? 36.116 71.905 13.472 1.00 84.50 807 PRO A C 1
ATOM 6334 O O . PRO A 1 807 ? 36.764 71.000 12.940 1.00 84.50 807 PRO A O 1
ATOM 6337 N N . ASP A 1 808 ? 35.708 71.832 14.746 1.00 87.62 808 ASP A N 1
ATOM 6338 C CA . ASP A 1 808 ? 35.902 70.653 15.604 1.00 87.62 808 ASP A CA 1
ATOM 6339 C C . ASP A 1 808 ? 34.577 69.919 15.901 1.00 87.62 808 ASP A C 1
ATOM 6341 O O . ASP A 1 808 ? 33.948 70.142 16.944 1.00 87.62 808 ASP A O 1
ATOM 6345 N N . PRO A 1 809 ? 34.150 68.999 15.014 1.00 87.94 809 PRO A N 1
ATOM 6346 C CA . PRO A 1 809 ? 32.943 68.204 15.217 1.00 87.94 809 PRO A CA 1
ATOM 6347 C C . PRO A 1 809 ? 33.113 67.070 16.240 1.00 87.94 809 PRO A C 1
ATOM 6349 O O . PRO A 1 809 ? 32.149 66.358 16.499 1.00 87.94 809 PRO A O 1
ATOM 6352 N N . LEU A 1 810 ? 34.305 66.850 16.817 1.00 90.69 810 LEU A N 1
ATOM 6353 C CA . LEU A 1 810 ? 34.512 65.820 17.850 1.00 90.69 810 LEU A CA 1
ATOM 6354 C C . LEU A 1 810 ? 34.314 66.355 19.278 1.00 90.69 810 LEU A C 1
ATOM 6356 O O . LEU A 1 810 ? 34.329 65.585 20.247 1.00 90.69 810 LEU A O 1
ATOM 6360 N N . SER A 1 811 ? 34.092 67.661 19.422 1.00 89.12 811 SER A N 1
ATOM 6361 C CA . SER A 1 811 ? 33.629 68.279 20.660 1.00 89.12 811 SER A CA 1
ATOM 6362 C C . SER A 1 811 ? 32.117 68.086 20.824 1.00 89.12 811 SER A C 1
ATOM 6364 O O . SER A 1 811 ? 31.327 68.392 19.931 1.00 89.12 811 SER A O 1
ATOM 6366 N N . PHE A 1 812 ? 31.686 67.598 21.995 1.00 87.69 812 PHE A N 1
ATOM 6367 C CA . PHE A 1 812 ? 30.259 67.383 22.272 1.00 87.69 812 PHE A CA 1
ATOM 6368 C C . PHE A 1 812 ? 29.448 68.676 22.292 1.00 87.69 812 PHE A C 1
ATOM 6370 O O . PHE A 1 812 ? 28.243 68.605 22.077 1.00 87.69 812 PHE A O 1
ATOM 6377 N N . GLY A 1 813 ? 30.092 69.827 22.516 1.00 88.81 813 GLY A N 1
ATOM 6378 C CA . GLY A 1 813 ? 29.454 71.136 22.417 1.00 88.81 813 GLY A CA 1
ATOM 6379 C C . GLY A 1 813 ? 28.141 71.265 23.196 1.00 88.81 813 GLY A C 1
ATOM 6380 O O . GLY A 1 813 ? 27.887 70.536 24.157 1.00 88.81 813 GLY A O 1
ATOM 6381 N N . LEU A 1 814 ? 27.294 72.190 22.746 1.00 88.75 814 LEU A N 1
ATOM 6382 C CA . LEU A 1 814 ? 25.904 72.314 23.186 1.00 88.75 814 LEU A CA 1
ATOM 6383 C C . LEU A 1 814 ? 24.983 72.502 21.973 1.00 88.75 814 LEU A C 1
ATOM 6385 O O . LEU A 1 814 ? 25.410 73.066 20.962 1.00 88.75 814 LEU A O 1
ATOM 6389 N N . PRO A 1 815 ? 23.709 72.082 22.051 1.00 89.62 815 PRO A N 1
ATOM 6390 C CA . PRO A 1 815 ? 22.704 72.478 21.087 1.00 89.62 815 PRO A CA 1
ATOM 6391 C C . PRO A 1 815 ? 22.605 73.996 21.032 1.00 89.62 815 PRO A C 1
ATOM 6393 O O . PRO A 1 815 ? 22.641 74.642 22.078 1.00 89.62 815 PRO A O 1
ATOM 6396 N N . SER A 1 816 ? 22.431 74.569 19.843 1.00 87.38 816 SER A N 1
ATOM 6397 C CA . SER A 1 816 ? 22.477 76.024 19.656 1.00 87.38 816 SER A CA 1
ATOM 6398 C C . SER A 1 816 ? 21.516 76.768 20.590 1.00 87.38 816 SER A C 1
ATOM 6400 O O . SER A 1 816 ? 21.914 77.713 21.247 1.00 87.38 816 SER A O 1
ATOM 6402 N N . HIS A 1 817 ? 20.294 76.261 20.769 1.00 85.19 817 HIS A N 1
ATOM 6403 C CA . HIS A 1 817 ? 19.303 76.859 21.671 1.00 85.19 817 HIS A CA 1
ATOM 6404 C C . HIS A 1 817 ? 19.687 76.803 23.167 1.00 85.19 817 HIS A C 1
ATOM 6406 O O . HIS A 1 817 ? 19.273 77.669 23.933 1.00 85.19 817 HIS A O 1
ATOM 6412 N N . VAL A 1 818 ? 20.486 75.815 23.593 1.00 86.88 818 VAL A N 1
ATOM 6413 C CA . VAL A 1 818 ? 21.042 75.749 24.959 1.00 86.88 818 VAL A CA 1
ATOM 6414 C C . VAL A 1 818 ? 22.273 76.651 25.066 1.00 86.88 818 VAL A C 1
ATOM 6416 O O . VAL A 1 818 ? 22.427 77.362 26.053 1.00 86.88 818 VAL A O 1
ATOM 6419 N N . SER A 1 819 ? 23.120 76.678 24.034 1.00 86.00 819 SER A N 1
ATOM 6420 C CA . SER A 1 819 ? 24.277 77.578 23.928 1.00 86.00 819 SER A CA 1
ATOM 6421 C C . SER A 1 819 ? 23.862 79.057 24.005 1.00 86.00 819 SER A C 1
ATOM 6423 O O . SER A 1 819 ? 24.407 79.824 24.802 1.00 86.00 819 SER A O 1
ATOM 6425 N N . ASP A 1 820 ? 22.813 79.440 23.272 1.00 84.38 820 ASP A N 1
ATOM 6426 C CA . ASP A 1 820 ? 22.215 80.780 23.291 1.00 84.38 820 ASP A CA 1
ATOM 6427 C C . ASP A 1 820 ? 21.688 81.146 24.689 1.00 84.38 820 ASP A C 1
ATOM 6429 O O . ASP A 1 820 ? 21.843 82.280 25.147 1.00 84.38 820 ASP A O 1
ATOM 6433 N N . ALA A 1 821 ? 21.109 80.179 25.410 1.00 85.19 821 ALA A N 1
ATOM 6434 C CA . ALA A 1 821 ? 20.669 80.383 26.786 1.00 85.19 821 ALA A CA 1
ATOM 6435 C C . ALA A 1 821 ? 21.864 80.573 27.737 1.00 85.19 821 ALA A C 1
ATOM 6437 O O . ALA A 1 821 ? 21.868 81.509 28.537 1.00 85.19 821 ALA A O 1
ATOM 6438 N N . VAL A 1 822 ? 22.899 79.731 27.642 1.00 85.81 822 VAL A N 1
ATOM 6439 C CA . VAL A 1 822 ? 24.095 79.779 28.507 1.00 85.81 822 VAL A CA 1
ATOM 6440 C C . VAL A 1 822 ? 24.879 81.085 28.331 1.00 85.81 822 VAL A C 1
ATOM 6442 O O . VAL A 1 822 ? 25.354 81.651 29.317 1.00 85.81 822 VAL A O 1
ATOM 6445 N N . THR A 1 823 ? 24.989 81.594 27.101 1.00 81.62 823 THR A N 1
ATOM 6446 C CA . THR A 1 823 ? 25.737 82.828 26.796 1.00 81.62 823 THR A CA 1
ATOM 6447 C C . THR A 1 823 ? 25.063 84.098 27.322 1.00 81.62 823 THR A C 1
ATOM 6449 O O . THR A 1 823 ? 25.754 85.081 27.597 1.00 81.62 823 THR A O 1
ATOM 6452 N N . LYS A 1 824 ? 23.742 84.081 27.541 1.00 82.81 824 LYS A N 1
ATOM 6453 C CA . LYS A 1 824 ? 22.997 85.184 28.168 1.00 82.81 824 LYS A CA 1
ATOM 6454 C C . LYS A 1 824 ? 23.105 85.156 29.692 1.00 82.81 824 LYS A C 1
ATOM 6456 O O . LYS A 1 824 ? 23.114 84.095 30.322 1.00 82.81 824 LYS A O 1
ATOM 6461 N N . ASP A 1 825 ? 23.112 86.342 30.299 1.00 80.06 825 ASP A N 1
ATOM 6462 C CA . ASP A 1 825 ? 22.974 86.481 31.750 1.00 80.06 825 ASP A CA 1
ATOM 6463 C C . ASP A 1 825 ? 21.613 85.963 32.228 1.00 80.06 825 ASP A C 1
ATOM 6465 O O . ASP A 1 825 ? 20.594 86.167 31.569 1.00 80.06 825 ASP A O 1
ATOM 6469 N N . SER A 1 826 ? 21.591 85.318 33.400 1.00 80.19 826 SER A N 1
ATOM 6470 C CA . SER A 1 826 ? 20.409 84.632 33.953 1.00 80.19 826 SER A CA 1
ATOM 6471 C C . SER A 1 826 ? 19.142 85.506 33.991 1.00 80.19 826 SER A C 1
ATOM 6473 O O . SER A 1 826 ? 18.048 85.057 33.631 1.00 80.19 826 SER A O 1
ATOM 6475 N N . ALA A 1 827 ? 19.294 86.791 34.336 1.00 79.38 827 ALA A N 1
ATOM 6476 C CA . ALA A 1 827 ? 18.200 87.765 34.387 1.00 79.38 827 ALA A CA 1
ATOM 6477 C C . ALA A 1 827 ? 17.592 88.083 33.007 1.00 79.38 827 ALA A C 1
ATOM 6479 O O . ALA A 1 827 ? 16.423 88.450 32.925 1.00 79.38 827 ALA A O 1
ATOM 6480 N N . SER A 1 828 ? 18.368 87.903 31.938 1.00 83.38 828 SER A N 1
ATOM 6481 C CA . SER A 1 828 ? 18.00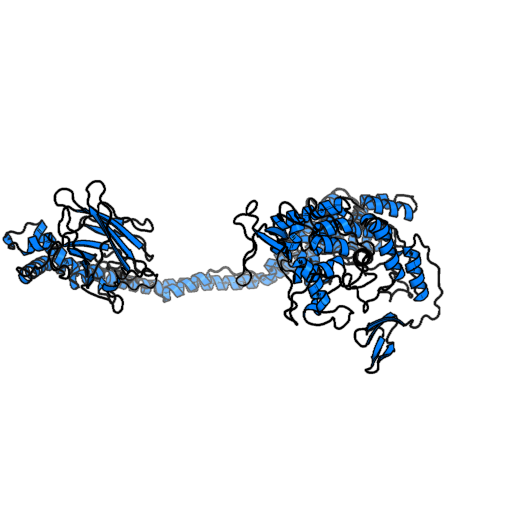8 88.247 30.558 1.00 83.38 828 SER A CA 1
ATOM 6482 C C . SER A 1 828 ? 17.496 87.051 29.749 1.00 83.38 828 SER A C 1
ATOM 6484 O O . SER A 1 828 ? 17.121 87.219 28.589 1.00 83.38 828 SER A O 1
ATOM 6486 N N . ARG A 1 829 ? 17.484 85.845 30.335 1.00 87.94 829 ARG A N 1
ATOM 6487 C CA . ARG A 1 829 ? 16.926 84.637 29.710 1.00 87.94 829 ARG A CA 1
ATOM 6488 C C . ARG A 1 829 ? 15.398 84.678 29.737 1.00 87.94 829 ARG A C 1
ATOM 6490 O O . ARG A 1 829 ? 14.799 84.883 30.794 1.00 87.94 829 ARG A O 1
ATOM 6497 N N . SER A 1 830 ? 14.782 84.431 28.588 1.00 87.19 830 SER A N 1
ATOM 6498 C CA . SER A 1 830 ? 13.348 84.172 28.446 1.00 87.19 830 SER A CA 1
ATOM 6499 C C . SER A 1 830 ? 12.937 82.868 29.140 1.00 87.19 830 SER A C 1
ATOM 6501 O O . SER A 1 830 ? 13.768 82.012 29.444 1.00 87.19 830 SER A O 1
ATOM 6503 N N . GLU A 1 831 ? 11.636 82.688 29.367 1.00 83.75 831 GLU A N 1
ATOM 6504 C CA . GLU A 1 831 ? 11.087 81.454 29.946 1.00 83.75 831 GLU A CA 1
ATOM 6505 C C . GLU A 1 831 ? 11.429 80.215 29.102 1.00 83.75 831 GLU A C 1
ATOM 6507 O O . GLU A 1 831 ? 11.787 79.175 29.646 1.00 83.75 831 GLU A O 1
ATOM 6512 N N . VAL A 1 832 ? 11.430 80.357 27.772 1.00 83.56 832 VAL A N 1
ATOM 6513 C CA . VAL A 1 832 ? 11.827 79.292 26.836 1.00 83.56 832 VAL A CA 1
ATOM 6514 C C . VAL A 1 832 ? 13.303 78.920 27.008 1.00 83.56 832 VAL A C 1
ATOM 6516 O O . VAL A 1 832 ? 13.642 77.741 27.012 1.00 83.56 832 VAL A O 1
ATOM 6519 N N . GLU A 1 833 ? 14.184 79.903 27.197 1.00 84.75 833 GLU A N 1
ATOM 6520 C CA . GLU A 1 833 ? 15.623 79.671 27.396 1.00 84.75 833 GLU A CA 1
ATOM 6521 C C . GLU A 1 833 ? 15.927 79.045 28.761 1.00 84.75 833 GLU A C 1
ATOM 6523 O O . GLU A 1 833 ? 16.792 78.174 28.857 1.00 84.75 833 GLU A O 1
ATOM 6528 N N . ARG A 1 834 ? 15.193 79.432 29.814 1.00 85.06 834 ARG A N 1
ATOM 6529 C CA . ARG A 1 834 ? 15.285 78.778 31.131 1.00 85.06 834 ARG A CA 1
ATOM 6530 C C . ARG A 1 834 ? 14.789 77.339 31.066 1.00 85.06 834 ARG A C 1
ATOM 6532 O O . ARG A 1 834 ? 15.498 76.438 31.500 1.00 85.06 834 ARG A O 1
ATOM 6539 N N . GLY A 1 835 ? 13.629 77.118 30.449 1.00 84.31 835 GLY A N 1
ATOM 6540 C CA . GLY A 1 835 ? 13.062 75.784 30.268 1.00 84.31 835 GLY A CA 1
ATOM 6541 C C . GLY A 1 835 ? 13.960 74.863 29.439 1.00 84.31 835 GLY A C 1
ATOM 6542 O O . GLY A 1 835 ? 14.102 73.690 29.777 1.00 84.31 835 GLY A O 1
ATOM 6543 N N . ALA A 1 836 ? 14.621 75.383 28.400 1.00 83.31 836 ALA A N 1
ATOM 6544 C CA . ALA A 1 836 ? 15.595 74.627 27.613 1.00 83.31 836 ALA A CA 1
ATOM 6545 C C . ALA A 1 836 ? 16.808 74.192 28.449 1.00 83.31 836 ALA A C 1
ATOM 6547 O O . ALA A 1 836 ? 17.233 73.042 28.361 1.00 83.31 836 ALA A O 1
ATOM 6548 N N . LEU A 1 837 ? 17.339 75.088 29.286 1.00 84.62 837 LEU A N 1
ATOM 6549 C CA . LEU A 1 837 ? 18.479 74.809 30.159 1.00 84.62 837 LEU A CA 1
ATOM 6550 C C . LEU A 1 837 ? 18.123 73.810 31.270 1.00 84.62 837 LEU A C 1
ATOM 6552 O O . LEU A 1 837 ? 18.867 72.862 31.507 1.00 84.62 837 LEU A O 1
ATOM 6556 N N . GLU A 1 838 ? 16.968 73.984 31.914 1.00 87.00 838 GLU A N 1
ATOM 6557 C CA . GLU A 1 838 ? 16.460 73.052 32.926 1.00 87.00 838 GLU A CA 1
ATOM 6558 C C . GLU A 1 838 ? 16.189 71.669 32.338 1.00 87.00 838 GLU A C 1
ATOM 6560 O O . GLU A 1 838 ? 16.603 70.672 32.921 1.00 87.00 838 GLU A O 1
ATOM 6565 N N . SER A 1 839 ? 15.565 71.599 31.158 1.00 84.94 839 SER A N 1
ATOM 6566 C CA . SER A 1 839 ? 15.313 70.327 30.468 1.00 84.94 839 SER A CA 1
ATOM 6567 C C . SER A 1 839 ? 16.620 69.635 30.085 1.00 84.94 839 SER A C 1
ATOM 6569 O O . SER A 1 839 ? 16.762 68.430 30.279 1.00 84.94 839 SER A O 1
ATOM 6571 N N . TRP A 1 840 ? 17.602 70.399 29.603 1.00 86.19 840 TRP A N 1
ATOM 6572 C CA . TRP A 1 840 ? 18.923 69.884 29.259 1.00 86.19 840 TRP A CA 1
ATOM 6573 C C . TRP A 1 840 ? 19.652 69.278 30.460 1.00 86.19 840 TRP A C 1
ATOM 6575 O O . TRP A 1 840 ? 20.196 68.177 30.367 1.00 86.19 840 TRP A O 1
ATOM 6585 N N . VAL A 1 841 ? 19.640 69.973 31.601 1.00 86.44 841 VAL A N 1
ATOM 6586 C CA . VAL A 1 841 ? 20.232 69.463 32.844 1.00 86.44 841 VAL A CA 1
ATOM 6587 C C . VAL A 1 841 ? 19.446 68.263 33.366 1.00 86.44 841 VAL A C 1
ATOM 6589 O O . VAL A 1 841 ? 20.052 67.263 33.736 1.00 86.44 841 VAL A O 1
ATOM 6592 N N . ALA A 1 842 ? 18.114 68.303 33.323 1.00 86.12 842 ALA A N 1
ATOM 6593 C CA . ALA A 1 842 ? 17.263 67.205 33.772 1.00 86.12 842 ALA A CA 1
ATOM 6594 C C . ALA A 1 842 ? 17.479 65.907 32.974 1.00 86.12 842 ALA A C 1
ATOM 6596 O O . ALA A 1 842 ? 17.478 64.826 33.561 1.00 86.12 842 ALA A O 1
ATOM 6597 N N . GLU A 1 843 ? 17.675 65.984 31.654 1.00 84.00 843 GLU A N 1
ATOM 6598 C CA . GLU A 1 843 ? 17.949 64.818 30.793 1.00 84.00 843 GLU A CA 1
ATOM 6599 C C . GLU A 1 843 ? 19.340 64.198 31.036 1.00 84.00 843 GLU A C 1
ATOM 6601 O O . GLU A 1 843 ? 19.540 63.004 30.786 1.00 84.00 843 GLU A O 1
ATOM 6606 N N . GLY A 1 844 ? 20.296 64.994 31.529 1.00 79.94 844 GLY A N 1
ATOM 6607 C CA . GLY A 1 844 ? 21.653 64.558 31.872 1.00 79.94 844 GLY A CA 1
ATOM 6608 C C . GLY A 1 844 ? 21.877 64.205 33.351 1.00 79.94 844 GLY A C 1
ATOM 6609 O O . GLY A 1 844 ? 22.906 63.613 33.673 1.00 79.94 844 GLY A O 1
ATOM 6610 N N . ASP A 1 845 ? 20.954 64.553 34.253 1.00 84.88 845 ASP A N 1
ATOM 6611 C CA . ASP A 1 845 ? 21.086 64.329 35.698 1.00 84.88 845 ASP A CA 1
ATOM 6612 C C . ASP A 1 845 ? 20.690 62.891 36.077 1.00 84.88 845 ASP A C 1
ATOM 6614 O O . ASP A 1 845 ? 19.511 62.524 36.118 1.00 84.88 845 ASP A O 1
ATOM 6618 N N . ALA A 1 846 ? 21.700 62.064 36.358 1.00 82.25 846 ALA A N 1
ATOM 6619 C CA . ALA A 1 846 ? 21.522 60.648 36.672 1.00 82.25 846 ALA A CA 1
ATOM 6620 C C . ALA A 1 846 ? 20.664 60.399 37.919 1.00 82.25 846 ALA A C 1
ATOM 6622 O O . ALA A 1 846 ? 19.893 59.438 37.937 1.00 82.25 846 ALA A O 1
ATOM 6623 N N . ASP A 1 847 ? 20.751 61.259 38.935 1.00 85.38 847 ASP A N 1
ATOM 6624 C CA . ASP A 1 847 ? 19.970 61.108 40.162 1.00 85.38 847 ASP A CA 1
ATOM 6625 C C . ASP A 1 847 ? 18.498 61.432 39.896 1.00 85.38 847 ASP A C 1
ATOM 6627 O O . ASP A 1 847 ? 17.606 60.701 40.333 1.00 85.38 847 ASP A O 1
ATOM 6631 N N . TYR A 1 848 ? 18.229 62.497 39.132 1.00 85.38 848 TYR A N 1
ATOM 6632 C CA . TYR A 1 848 ? 16.862 62.854 38.763 1.00 85.38 848 TYR A CA 1
ATOM 6633 C C . TYR A 1 848 ? 16.210 61.774 37.891 1.00 85.38 848 TYR A C 1
ATOM 6635 O O . TYR A 1 848 ? 15.083 61.349 38.165 1.00 85.38 848 TYR A O 1
ATOM 6643 N N . GLN A 1 849 ? 16.929 61.262 36.886 1.00 82.44 849 GLN A N 1
ATOM 6644 C CA . GLN A 1 849 ? 16.442 60.163 36.046 1.00 82.44 849 GLN A CA 1
ATOM 6645 C C . GLN A 1 849 ? 16.230 58.871 36.852 1.00 82.44 849 GLN A C 1
ATOM 6647 O O . GLN A 1 849 ? 15.237 58.166 36.644 1.00 82.44 849 GLN A O 1
ATOM 6652 N N . ALA A 1 850 ? 17.097 58.578 37.828 1.00 80.31 850 ALA A N 1
ATOM 6653 C CA . ALA A 1 850 ? 16.922 57.440 38.729 1.00 80.31 850 ALA A CA 1
ATOM 6654 C C . ALA A 1 850 ? 15.664 57.577 39.603 1.00 80.31 850 ALA A C 1
ATOM 6656 O O . ALA A 1 850 ? 14.928 56.601 39.775 1.00 80.31 850 ALA A O 1
ATOM 6657 N N . LEU A 1 851 ? 15.371 58.777 40.114 1.00 85.44 851 LEU A N 1
ATOM 6658 C CA . LEU A 1 851 ? 14.155 59.045 40.886 1.00 85.44 851 LEU A CA 1
ATOM 6659 C C . LEU A 1 851 ? 12.890 58.939 40.026 1.00 85.44 851 LEU A C 1
ATOM 6661 O O . LEU A 1 851 ? 11.916 58.316 40.455 1.00 85.44 851 LEU A O 1
ATOM 6665 N N . LEU A 1 852 ? 12.904 59.477 38.800 1.00 82.38 852 LEU A N 1
ATOM 6666 C CA . LEU A 1 852 ? 11.794 59.339 37.848 1.00 82.38 852 LEU A CA 1
ATOM 6667 C C . LEU A 1 852 ? 11.503 57.871 37.525 1.00 82.38 852 LEU A C 1
ATOM 6669 O O . LEU A 1 852 ? 10.342 57.451 37.495 1.00 82.38 852 LEU A O 1
ATOM 6673 N N . TRP A 1 853 ? 12.555 57.074 37.335 1.00 76.69 853 TRP A N 1
ATOM 6674 C CA . TRP A 1 853 ? 12.433 55.634 37.145 1.00 76.69 853 TRP A CA 1
ATOM 6675 C C . TRP A 1 853 ? 11.850 54.941 38.386 1.00 76.69 853 TRP A C 1
ATOM 6677 O O . TRP A 1 853 ? 10.885 54.181 38.274 1.00 76.69 853 TRP A O 1
ATOM 6687 N N . ALA A 1 854 ? 12.368 55.251 39.577 1.00 76.56 854 ALA A N 1
ATOM 6688 C CA . ALA A 1 854 ? 11.880 54.691 40.835 1.00 76.56 854 ALA A CA 1
ATOM 6689 C C . ALA A 1 854 ? 10.400 55.025 41.105 1.00 76.56 854 ALA A C 1
ATOM 6691 O O . ALA A 1 854 ? 9.671 54.186 41.628 1.00 76.56 854 ALA A O 1
ATOM 6692 N N . ALA A 1 855 ? 9.931 56.216 40.721 1.00 81.88 855 ALA A N 1
ATOM 6693 C CA . ALA A 1 855 ? 8.533 56.620 40.881 1.00 81.88 855 ALA A CA 1
ATOM 6694 C C . ALA A 1 855 ? 7.581 55.980 39.862 1.00 81.88 855 ALA A C 1
ATOM 6696 O O . ALA A 1 855 ? 6.402 55.782 40.169 1.00 81.88 855 ALA A O 1
ATOM 6697 N N . LYS A 1 856 ? 8.063 55.650 38.657 1.00 73.94 856 LYS A N 1
ATOM 6698 C CA . LYS A 1 856 ? 7.238 55.016 37.621 1.00 73.94 856 LYS A CA 1
ATOM 6699 C C . LYS A 1 856 ? 7.000 53.524 37.874 1.00 73.94 856 LYS A C 1
ATOM 6701 O O . LYS A 1 856 ? 5.938 53.010 37.522 1.00 73.94 856 LYS A O 1
ATOM 6706 N N . GLY A 1 857 ? 7.963 52.837 38.481 1.00 69.31 857 GLY A N 1
ATOM 6707 C CA . GLY A 1 857 ? 7.923 51.389 38.672 1.00 69.31 857 GLY A CA 1
ATOM 6708 C C . GLY A 1 857 ? 8.524 50.599 37.494 1.00 69.31 857 GLY A C 1
ATOM 6709 O O . GLY A 1 857 ? 9.011 51.187 36.529 1.00 69.31 857 GLY A O 1
ATOM 6710 N N . PRO A 1 858 ? 8.507 49.256 37.566 1.00 62.09 858 PRO A N 1
ATOM 6711 C CA . PRO A 1 858 ? 7.537 48.472 38.325 1.00 62.09 858 PRO A CA 1
ATOM 6712 C C . PRO A 1 858 ? 7.861 48.375 39.818 1.00 62.09 858 PRO A C 1
ATOM 6714 O O . PRO A 1 858 ? 8.966 48.004 40.210 1.00 62.09 858 PRO A O 1
ATOM 6717 N N . PHE A 1 859 ? 6.863 48.645 40.660 1.00 71.88 859 PHE A N 1
ATOM 6718 C CA . PHE A 1 859 ? 6.901 48.184 42.044 1.00 71.88 859 PHE A CA 1
ATOM 6719 C C . PHE A 1 859 ? 6.613 46.674 42.046 1.00 71.88 859 PHE A C 1
ATOM 6721 O O . PHE A 1 859 ? 5.698 46.248 41.333 1.00 71.88 859 PHE A O 1
ATOM 6728 N N . PRO A 1 860 ? 7.369 45.848 42.793 1.00 69.12 860 PRO A N 1
ATOM 6729 C CA . PRO A 1 860 ? 7.134 44.409 42.822 1.00 69.12 860 PRO A CA 1
ATOM 6730 C C . PRO A 1 860 ? 5.680 44.111 43.213 1.00 69.12 860 PRO A C 1
ATOM 6732 O O . PRO A 1 860 ? 5.211 44.667 44.211 1.00 69.12 860 PRO A O 1
ATOM 6735 N N . PRO A 1 861 ? 4.954 43.255 42.468 1.00 72.94 861 PRO A N 1
ATOM 6736 C CA . PRO A 1 861 ? 3.619 42.857 42.879 1.00 72.94 861 PRO A CA 1
ATOM 6737 C C . PRO A 1 861 ? 3.703 42.108 44.210 1.00 72.94 861 PRO A C 1
ATOM 6739 O O . PRO A 1 861 ? 4.680 41.402 44.485 1.00 72.94 861 PRO A O 1
ATOM 6742 N N . ILE A 1 862 ? 2.660 42.241 45.026 1.00 78.75 862 ILE A N 1
ATOM 6743 C CA . ILE A 1 862 ? 2.519 41.447 46.244 1.00 78.75 862 ILE A CA 1
ATOM 6744 C C . ILE A 1 862 ? 2.481 39.980 45.820 1.00 78.75 862 ILE A C 1
ATOM 6746 O O . ILE A 1 862 ? 1.596 39.565 45.070 1.00 78.75 862 ILE A O 1
ATOM 6750 N N . GLN A 1 863 ? 3.483 39.215 46.253 1.00 77.50 863 GLN A N 1
ATOM 6751 C CA . GLN A 1 863 ? 3.600 37.808 45.893 1.00 77.50 863 GLN A CA 1
ATOM 6752 C C . GLN A 1 863 ? 2.362 37.049 46.390 1.00 77.50 863 GLN A C 1
ATOM 6754 O O . GLN A 1 863 ? 1.890 37.319 47.500 1.00 77.50 863 GLN A O 1
ATOM 6759 N N . PRO A 1 864 ? 1.817 36.109 45.598 1.00 72.31 864 PRO A N 1
ATOM 6760 C CA . PRO A 1 864 ? 0.725 35.273 46.065 1.00 72.31 864 PRO A CA 1
ATOM 6761 C C . PRO A 1 864 ? 1.181 34.481 47.292 1.00 72.31 864 PRO A C 1
ATOM 6763 O O . PRO A 1 864 ? 2.292 33.948 47.340 1.00 72.31 864 PRO A O 1
ATOM 6766 N N . ASP A 1 865 ? 0.315 34.410 48.298 1.00 84.38 865 ASP A N 1
ATOM 6767 C CA . ASP A 1 865 ? 0.564 33.591 49.473 1.00 84.38 865 ASP A CA 1
ATOM 6768 C C . ASP A 1 865 ? 0.554 32.116 49.054 1.00 84.38 865 ASP A C 1
ATOM 6770 O O . ASP A 1 865 ? -0.494 31.547 48.731 1.00 84.38 865 ASP A O 1
ATOM 6774 N N . LYS A 1 866 ? 1.743 31.505 49.061 1.00 86.56 866 LYS A N 1
ATOM 6775 C CA . LYS A 1 866 ? 1.951 30.110 48.661 1.00 86.56 866 LYS A CA 1
ATOM 6776 C C . LYS A 1 866 ? 1.063 29.147 49.441 1.00 86.56 866 LYS A C 1
ATOM 6778 O O . LYS A 1 866 ? 0.545 28.203 48.857 1.00 86.56 866 LYS A O 1
ATOM 6783 N N . LYS A 1 867 ? 0.832 29.404 50.730 1.00 87.62 867 LYS A N 1
ATOM 6784 C CA . LYS A 1 867 ? -0.014 28.555 51.571 1.00 87.62 867 LYS A CA 1
ATOM 6785 C C . LYS A 1 867 ? -1.482 28.693 51.176 1.00 87.62 867 LYS A C 1
ATOM 6787 O O . LYS A 1 867 ? -2.179 27.691 51.065 1.00 87.62 867 LYS A O 1
ATOM 6792 N N . MET A 1 868 ? -1.953 29.909 50.899 1.00 88.88 868 MET A N 1
ATOM 6793 C CA . MET A 1 868 ? -3.309 30.112 50.370 1.00 88.88 868 MET A CA 1
ATOM 6794 C C . MET A 1 868 ? -3.482 29.458 48.987 1.00 88.88 868 MET A C 1
ATOM 6796 O O . MET A 1 868 ? -4.535 28.894 48.689 1.00 88.88 868 MET A O 1
ATOM 6800 N N . GLU A 1 869 ? -2.456 29.498 48.137 1.00 88.19 869 GLU A N 1
ATOM 6801 C CA . GLU A 1 869 ? -2.464 28.840 46.828 1.00 88.19 869 GLU A CA 1
ATOM 6802 C C . GLU A 1 869 ? -2.497 27.309 46.948 1.00 88.19 869 GLU A C 1
ATOM 6804 O O . GLU A 1 869 ? -3.288 26.657 46.267 1.00 88.19 869 GLU A O 1
ATOM 6809 N N . GLU A 1 870 ? -1.693 26.731 47.841 1.00 89.44 870 GLU A N 1
ATOM 6810 C CA . GLU A 1 870 ? -1.704 25.299 48.157 1.00 89.44 870 GLU A CA 1
ATOM 6811 C C . GLU A 1 870 ? -3.068 24.844 48.682 1.00 89.44 870 GLU A C 1
ATOM 6813 O O . GLU A 1 870 ? -3.595 23.832 48.220 1.00 89.44 870 GLU A O 1
ATOM 6818 N N . LEU A 1 871 ? -3.686 25.615 49.583 1.00 91.31 871 LEU A N 1
ATOM 6819 C CA . LEU A 1 871 ? -5.021 25.317 50.106 1.00 91.31 871 LEU A CA 1
ATOM 6820 C C . LEU A 1 871 ? -6.096 25.377 49.010 1.00 91.31 871 LEU A C 1
ATOM 6822 O O . LEU A 1 871 ? -6.952 24.495 48.937 1.00 91.31 871 LEU A O 1
ATOM 6826 N N . LYS A 1 872 ? -6.025 26.361 48.103 1.00 89.56 872 LYS A N 1
ATOM 6827 C CA . LYS A 1 872 ? -6.920 26.436 46.935 1.00 89.56 872 LYS A CA 1
ATOM 6828 C C . LYS A 1 872 ? -6.709 25.269 45.974 1.00 89.56 872 LYS A C 1
ATOM 6830 O O . LYS A 1 872 ? -7.687 24.682 45.526 1.00 89.56 872 LYS A O 1
ATOM 6835 N N . LYS A 1 873 ? -5.459 24.885 45.695 1.00 91.12 873 LYS A N 1
ATOM 6836 C CA . LYS A 1 873 ? -5.143 23.702 44.876 1.00 91.12 873 LYS A CA 1
ATOM 6837 C C . LYS A 1 873 ? -5.665 22.419 45.516 1.00 91.12 873 LYS A C 1
ATOM 6839 O O . LYS A 1 873 ? -6.214 21.581 44.809 1.00 91.12 873 LYS A O 1
ATOM 6844 N N . ALA A 1 874 ? -5.547 22.277 46.836 1.00 89.56 874 ALA A N 1
ATOM 6845 C CA . ALA A 1 874 ? -6.103 21.141 47.565 1.00 89.56 874 ALA A CA 1
ATOM 6846 C C . ALA A 1 874 ? -7.638 21.086 47.461 1.00 89.56 874 ALA A C 1
ATOM 6848 O O . ALA A 1 874 ? -8.190 20.006 47.257 1.00 89.56 874 ALA A O 1
ATOM 6849 N N . LEU A 1 875 ? -8.322 22.236 47.536 1.00 92.50 875 LEU A N 1
ATOM 6850 C CA . LEU A 1 875 ? -9.769 22.318 47.322 1.00 92.50 875 LEU A CA 1
ATOM 6851 C C . LEU A 1 875 ? -10.157 21.946 45.884 1.00 92.50 875 LEU A C 1
ATOM 6853 O O . LEU A 1 875 ? -11.079 21.160 45.690 1.00 92.50 875 LEU A O 1
ATOM 6857 N N . GLU A 1 876 ? -9.458 22.473 44.878 1.00 92.31 876 GLU A N 1
ATOM 6858 C CA . GLU A 1 876 ? -9.722 22.136 43.473 1.00 92.31 876 GLU A CA 1
ATOM 6859 C C . GLU A 1 876 ? -9.461 20.653 43.184 1.00 92.31 876 GLU A C 1
ATOM 6861 O O . GLU A 1 876 ? -10.276 20.003 42.535 1.00 92.31 876 GLU A O 1
ATOM 6866 N N . TYR A 1 877 ? -8.399 20.078 43.751 1.00 88.81 877 TYR A N 1
ATOM 6867 C CA . TYR A 1 877 ? -8.139 18.642 43.670 1.00 88.81 877 TYR A CA 1
ATOM 6868 C C . TYR A 1 877 ? -9.261 17.817 44.319 1.00 88.81 877 TYR A C 1
ATOM 6870 O O . TYR A 1 877 ? -9.733 16.845 43.736 1.00 88.81 877 TYR A O 1
ATOM 6878 N N . ALA A 1 878 ? -9.746 18.225 45.496 1.00 90.25 878 ALA A N 1
ATOM 6879 C CA . ALA A 1 878 ? -10.869 17.564 46.160 1.00 90.25 878 ALA A CA 1
ATOM 6880 C C . ALA A 1 878 ? -12.194 17.697 45.382 1.00 90.25 878 ALA A C 1
ATOM 6882 O O . ALA A 1 878 ? -13.081 16.860 45.539 1.00 90.25 878 ALA A O 1
ATOM 6883 N N . LYS A 1 879 ? -12.347 18.715 44.525 1.00 91.19 879 LYS A N 1
ATOM 6884 C CA . LYS A 1 879 ? -13.532 18.893 43.670 1.00 91.19 879 LYS A C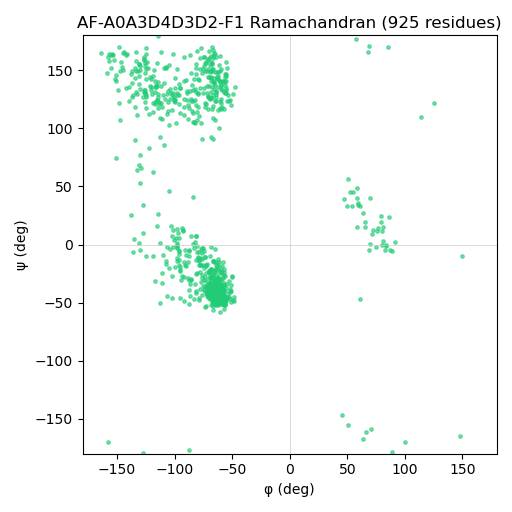A 1
ATOM 6885 C C . LYS A 1 879 ? -13.542 18.001 42.430 1.00 91.19 879 LYS A C 1
ATOM 6887 O O . LYS A 1 879 ? -14.628 17.827 41.874 1.00 91.19 879 LYS A O 1
ATOM 6892 N N . ILE A 1 880 ? -12.406 17.428 42.017 1.00 90.25 880 ILE A N 1
ATOM 6893 C CA . ILE A 1 880 ? -12.329 16.543 40.845 1.00 90.25 880 ILE A CA 1
ATOM 6894 C C . ILE A 1 880 ? -13.357 15.405 41.005 1.00 90.25 880 ILE A C 1
ATOM 6896 O O . ILE A 1 880 ? -13.328 14.712 42.027 1.00 90.25 880 ILE A O 1
ATOM 6900 N N . PRO A 1 881 ? -14.290 15.217 40.049 1.00 89.00 881 PRO A N 1
ATOM 6901 C CA . PRO A 1 881 ? -15.285 14.151 40.124 1.00 89.00 881 PRO A CA 1
ATOM 6902 C C . PRO A 1 881 ? -14.635 12.771 40.258 1.00 89.00 881 PRO A C 1
ATOM 6904 O O . PRO A 1 881 ? -13.572 12.519 39.693 1.00 89.00 881 PRO A O 1
ATOM 6907 N N . ILE A 1 882 ? -15.283 11.854 40.982 1.00 87.00 882 ILE A N 1
ATOM 6908 C CA . ILE A 1 882 ? -14.811 10.468 41.047 1.00 87.00 882 ILE A CA 1
ATOM 6909 C C . ILE A 1 882 ? -14.955 9.829 39.664 1.00 87.00 882 ILE A C 1
ATOM 6911 O O . ILE A 1 882 ? -16.067 9.682 39.162 1.00 87.00 882 ILE A O 1
ATOM 6915 N N . GLU A 1 883 ? -13.836 9.402 39.081 1.00 86.44 883 GLU A N 1
ATOM 6916 C CA . GLU A 1 883 ? -13.846 8.589 37.867 1.00 86.44 883 GLU A CA 1
ATOM 6917 C C . GLU A 1 883 ? -14.516 7.231 38.134 1.00 86.44 883 GLU A C 1
ATOM 6919 O O . GLU A 1 883 ? -14.230 6.548 39.129 1.00 86.44 883 GLU A O 1
ATOM 6924 N N . GLU A 1 884 ? -15.431 6.843 37.243 1.00 86.25 884 GLU A N 1
ATOM 6925 C CA . GLU A 1 884 ? -16.034 5.511 37.257 1.00 86.25 884 GLU A CA 1
ATOM 6926 C C . GLU A 1 884 ? -14.997 4.433 36.912 1.00 86.25 884 GLU A C 1
ATOM 6928 O O . GLU A 1 884 ? -14.002 4.702 36.241 1.00 86.25 884 GLU A O 1
ATOM 6933 N N . ASP A 1 885 ? -15.226 3.189 37.354 1.00 88.06 885 ASP A N 1
ATOM 6934 C CA . ASP A 1 885 ? -14.383 2.059 36.949 1.00 88.06 885 ASP A CA 1
ATOM 6935 C C . ASP A 1 885 ? -14.413 1.927 35.411 1.00 88.06 885 ASP A C 1
ATOM 6937 O O . ASP A 1 885 ? -15.486 1.660 34.852 1.00 88.06 885 ASP A O 1
ATOM 6941 N N . PRO A 1 886 ? -13.267 2.060 34.712 1.00 91.12 886 PRO A N 1
ATOM 6942 C CA . PRO A 1 886 ? -13.223 2.017 33.251 1.00 91.12 886 PRO A CA 1
ATOM 6943 C C . PRO A 1 886 ? -13.825 0.739 32.657 1.00 91.12 886 PRO A C 1
ATOM 6945 O O . PRO A 1 886 ? -14.333 0.752 31.537 1.00 91.12 886 PRO A O 1
ATOM 6948 N N . ARG A 1 887 ? -13.809 -0.375 33.405 1.00 91.50 887 ARG A N 1
ATOM 6949 C CA . ARG A 1 887 ? -14.418 -1.641 32.974 1.00 91.50 887 ARG A CA 1
ATOM 6950 C C . ARG A 1 887 ? -15.938 -1.558 32.951 1.00 91.50 887 ARG A C 1
ATOM 6952 O O . ARG A 1 887 ? -16.539 -2.104 32.036 1.00 91.50 887 ARG A O 1
ATOM 6959 N N . VAL A 1 888 ? -16.545 -0.881 33.929 1.00 91.38 888 VAL A N 1
ATOM 6960 C CA . VAL A 1 888 ? -18.001 -0.672 33.987 1.00 91.38 888 VAL A CA 1
ATOM 6961 C C . VAL A 1 888 ? -18.429 0.271 32.867 1.00 91.38 888 VAL A C 1
ATOM 6963 O O . VAL A 1 888 ? -19.382 -0.031 32.160 1.00 91.38 888 VAL A O 1
ATOM 6966 N N . VAL A 1 889 ? -17.680 1.357 32.643 1.00 92.88 889 VAL A N 1
ATOM 6967 C CA . VAL A 1 889 ? -17.943 2.305 31.546 1.00 92.88 889 VAL A CA 1
ATOM 6968 C C . VAL A 1 889 ? -17.880 1.607 30.187 1.00 92.88 889 VAL A C 1
ATOM 6970 O O . VAL A 1 889 ? -18.801 1.741 29.383 1.00 92.88 889 VAL A O 1
ATOM 6973 N N . ARG A 1 890 ? -16.825 0.820 29.940 1.00 93.50 890 ARG A N 1
ATOM 6974 C CA . ARG A 1 890 ? -16.690 0.048 28.700 1.00 93.50 890 ARG A CA 1
ATOM 6975 C C . ARG A 1 890 ? -17.836 -0.948 28.535 1.00 93.50 890 ARG A C 1
ATOM 6977 O O . ARG A 1 890 ? -18.476 -0.947 27.495 1.00 93.50 890 ARG A O 1
ATOM 6984 N N . PHE A 1 891 ? -18.130 -1.737 29.568 1.00 94.94 891 PHE A N 1
ATOM 6985 C CA . PHE A 1 891 ? -19.177 -2.755 29.495 1.00 94.94 891 PHE A CA 1
ATOM 6986 C C . PHE A 1 891 ? -20.578 -2.148 29.316 1.00 94.94 891 PHE A C 1
ATOM 6988 O O . PHE A 1 891 ? -21.411 -2.725 28.629 1.00 94.94 891 PHE A O 1
ATOM 6995 N N . ARG A 1 892 ? -20.833 -0.949 29.861 1.00 94.62 892 ARG A N 1
ATOM 6996 C CA . ARG A 1 892 ? -22.073 -0.197 29.616 1.00 94.62 892 ARG A CA 1
ATOM 6997 C C . ARG A 1 892 ? -22.228 0.167 28.139 1.00 94.62 892 ARG A C 1
ATOM 6999 O O . ARG A 1 892 ? -23.297 -0.046 27.579 1.00 94.62 892 ARG A O 1
ATOM 7006 N N . ARG A 1 893 ? -21.156 0.649 27.503 1.00 94.44 893 ARG A N 1
ATOM 7007 C CA . ARG A 1 893 ? -21.131 0.904 26.054 1.00 94.44 893 ARG A CA 1
ATOM 7008 C C . ARG A 1 893 ? -21.330 -0.387 25.252 1.00 94.44 893 ARG A C 1
ATOM 7010 O O . ARG A 1 893 ? -22.042 -0.379 24.257 1.00 94.44 893 ARG A O 1
ATOM 7017 N N . ASP A 1 894 ? -20.730 -1.494 25.684 1.00 92.94 894 ASP A N 1
ATOM 7018 C CA . ASP A 1 894 ? -20.896 -2.793 25.019 1.00 92.94 894 ASP A CA 1
ATOM 7019 C C . ASP A 1 894 ? -22.358 -3.282 25.103 1.00 92.94 894 ASP A C 1
ATOM 7021 O O . ASP A 1 894 ? -22.909 -3.762 24.114 1.00 92.94 894 ASP A O 1
ATOM 7025 N N . VAL A 1 895 ? -23.027 -3.084 26.246 1.00 95.00 895 VAL A N 1
ATOM 7026 C CA . VAL A 1 895 ? -24.469 -3.349 26.416 1.00 95.00 895 VAL A CA 1
ATOM 7027 C C . VAL A 1 895 ? -25.331 -2.428 25.551 1.00 95.00 895 VAL A C 1
ATOM 7029 O O . VAL A 1 895 ? -26.315 -2.892 24.985 1.00 95.00 895 VAL A O 1
ATOM 7032 N N . GLU A 1 896 ? -24.977 -1.148 25.427 1.00 94.00 896 GLU A N 1
ATOM 7033 C CA . GLU A 1 896 ? -25.677 -0.195 24.555 1.00 94.00 896 GLU A CA 1
ATOM 7034 C C . GLU A 1 896 ? -25.593 -0.612 23.079 1.00 94.00 896 GLU A C 1
ATOM 7036 O O . GLU A 1 896 ? -26.608 -0.640 22.386 1.00 94.00 896 GLU A O 1
ATOM 7041 N N . MET A 1 897 ? -24.412 -1.030 22.611 1.00 90.31 897 MET A N 1
ATOM 7042 C CA . MET A 1 897 ? -24.255 -1.592 21.264 1.00 90.31 897 MET A CA 1
ATOM 7043 C C . MET A 1 897 ? -25.075 -2.877 21.089 1.00 90.31 897 MET A C 1
ATOM 7045 O O . MET A 1 897 ? -25.783 -3.030 20.093 1.00 90.31 897 MET A O 1
ATOM 7049 N N . SER A 1 898 ? -25.028 -3.773 22.080 1.00 93.38 898 SER A N 1
ATOM 7050 C CA . SER A 1 898 ? -25.805 -5.015 22.087 1.00 93.38 898 SER A CA 1
ATOM 7051 C C . SER A 1 898 ? -27.318 -4.762 22.076 1.00 93.38 898 SER A C 1
ATOM 7053 O O . SER A 1 898 ? -28.056 -5.525 21.459 1.00 93.38 898 SER A O 1
ATOM 7055 N N . ALA A 1 899 ? -27.795 -3.673 22.688 1.00 92.81 899 ALA A N 1
ATOM 7056 C CA . ALA A 1 899 ? -29.204 -3.288 22.629 1.00 92.81 899 ALA A CA 1
ATOM 7057 C C . ALA A 1 899 ? -29.632 -2.970 21.188 1.00 92.81 899 ALA A C 1
ATOM 7059 O O . ALA A 1 899 ? -30.631 -3.511 20.721 1.00 92.81 899 ALA A O 1
ATOM 7060 N N . GLY A 1 900 ? -28.838 -2.182 20.453 1.00 89.75 900 GLY A N 1
ATOM 7061 C CA . GLY A 1 900 ? -29.105 -1.890 19.039 1.00 89.75 900 GLY A CA 1
ATOM 7062 C C . GLY A 1 900 ? -29.076 -3.141 18.149 1.00 89.75 900 GLY A C 1
ATOM 7063 O O . GLY A 1 900 ? -29.890 -3.282 17.240 1.00 89.75 900 GLY A O 1
ATOM 7064 N N . GLN A 1 901 ? -28.185 -4.091 18.443 1.00 90.75 901 GLN A N 1
ATOM 7065 C CA . GLN A 1 901 ? -28.154 -5.398 17.773 1.00 90.75 901 GLN A CA 1
ATOM 7066 C C . GLN A 1 901 ? -29.413 -6.232 18.079 1.00 90.75 901 GLN A C 1
ATOM 7068 O O . GLN A 1 901 ? -30.027 -6.820 17.189 1.00 90.75 901 GLN A O 1
ATOM 7073 N N . ALA A 1 902 ? -29.851 -6.238 19.338 1.00 92.00 902 ALA A N 1
ATOM 7074 C CA . ALA A 1 902 ? -31.052 -6.942 19.772 1.00 92.00 902 ALA A CA 1
ATOM 7075 C C . ALA A 1 902 ? -32.354 -6.314 19.234 1.00 92.00 902 ALA A C 1
ATOM 7077 O O . ALA A 1 902 ? -33.364 -7.010 19.146 1.00 92.00 902 ALA A O 1
ATOM 7078 N N . GLU A 1 903 ? -32.366 -5.038 18.842 1.00 92.88 903 GLU A N 1
ATOM 7079 C CA . GLU A 1 903 ? -33.526 -4.418 18.182 1.00 92.88 903 GLU A CA 1
ATOM 7080 C C . GLU A 1 903 ? -33.771 -4.980 16.775 1.00 92.88 903 GLU A C 1
ATOM 7082 O O . GLU A 1 903 ? -34.919 -5.082 16.339 1.00 92.88 903 GLU A O 1
ATOM 7087 N N . ASN A 1 904 ? -32.711 -5.389 16.070 1.00 92.50 904 ASN A N 1
ATOM 7088 C CA . ASN A 1 904 ? -32.809 -5.990 14.743 1.00 92.50 904 ASN A CA 1
ATOM 7089 C C . ASN A 1 904 ? -31.995 -7.292 14.663 1.00 92.50 904 ASN A C 1
ATOM 7091 O O . ASN A 1 904 ? -31.002 -7.368 13.930 1.00 92.50 904 ASN A O 1
ATOM 7095 N N . PRO A 1 905 ? -32.432 -8.348 15.378 1.00 92.12 905 PRO A N 1
ATOM 7096 C CA . PRO A 1 905 ? -31.632 -9.552 15.567 1.00 92.12 905 PRO A CA 1
ATOM 7097 C C . PRO A 1 905 ? -31.329 -10.242 14.242 1.00 92.12 905 PRO A C 1
ATOM 7099 O O . PRO A 1 905 ? -30.267 -10.825 14.098 1.00 92.12 905 PRO A O 1
ATOM 7102 N N . ARG A 1 906 ? -32.229 -10.134 13.257 1.00 93.88 906 ARG A N 1
ATOM 7103 C CA . ARG A 1 906 ? -32.085 -10.738 11.930 1.00 93.88 906 ARG A CA 1
ATOM 7104 C C . ARG A 1 906 ? -31.044 -10.029 11.063 1.00 93.88 906 ARG A C 1
ATOM 7106 O O . ARG A 1 906 ? -30.327 -10.682 10.308 1.00 93.88 906 ARG A O 1
ATOM 7113 N N . LEU A 1 907 ? -30.942 -8.703 11.176 1.00 95.56 907 LEU A N 1
ATOM 7114 C CA . LEU A 1 907 ? -29.883 -7.943 10.517 1.00 95.56 907 LEU A CA 1
ATOM 7115 C C . LEU A 1 907 ? -28.525 -8.235 11.155 1.00 95.56 907 LEU A C 1
ATOM 7117 O O . LEU A 1 907 ? -27.584 -8.530 10.424 1.00 95.56 907 LEU A O 1
ATOM 7121 N N . THR A 1 908 ? -28.440 -8.216 12.487 1.00 95.00 908 THR A N 1
ATOM 7122 C CA . THR A 1 908 ? -27.213 -8.566 13.221 1.00 95.00 908 THR A CA 1
ATOM 7123 C C . THR A 1 908 ? -26.736 -9.964 12.851 1.00 95.00 908 THR A C 1
ATOM 7125 O O . THR A 1 908 ? -25.609 -10.139 12.413 1.00 95.00 908 THR A O 1
ATOM 7128 N N . ALA A 1 909 ? -27.638 -10.936 12.882 1.00 95.19 909 ALA A N 1
ATOM 7129 C CA . ALA A 1 909 ? -27.430 -12.297 12.411 1.00 95.19 909 ALA A CA 1
ATOM 7130 C C . ALA A 1 909 ? -26.810 -12.396 11.000 1.00 95.19 909 ALA A C 1
ATOM 7132 O O . ALA A 1 909 ? -25.866 -13.157 10.766 1.00 95.19 909 ALA A O 1
ATOM 7133 N N . ALA A 1 910 ? -27.340 -11.637 10.038 1.00 97.00 910 ALA A N 1
ATOM 7134 C CA . ALA A 1 910 ? -26.827 -11.605 8.670 1.00 97.00 910 ALA A CA 1
ATOM 7135 C C . ALA A 1 910 ? -25.456 -10.911 8.569 1.00 97.00 910 ALA A C 1
ATOM 7137 O O . ALA A 1 910 ? -24.608 -11.323 7.770 1.00 97.00 910 ALA A O 1
ATOM 7138 N N . GLN A 1 911 ? -25.231 -9.870 9.373 1.00 96.31 911 GLN A N 1
ATOM 7139 C CA . GLN A 1 911 ? -23.953 -9.166 9.478 1.00 96.31 911 GLN A CA 1
ATOM 7140 C C . GLN A 1 911 ? -22.870 -10.064 10.089 1.00 96.31 911 GLN A C 1
ATOM 7142 O O . GLN A 1 911 ? -21.792 -10.172 9.505 1.00 96.31 911 GLN A O 1
ATOM 7147 N N . ASP A 1 912 ? -23.182 -10.783 11.167 1.00 94.94 912 ASP A N 1
ATOM 7148 C CA . ASP A 1 912 ? -22.285 -11.737 11.826 1.00 94.94 912 ASP A CA 1
ATOM 7149 C C . ASP A 1 912 ? -21.930 -12.899 10.896 1.00 94.94 912 ASP A C 1
ATOM 7151 O O . ASP A 1 912 ? -20.759 -13.259 10.766 1.00 94.94 912 ASP A O 1
ATOM 7155 N N . LEU A 1 913 ? -22.915 -13.435 10.162 1.00 97.12 913 LEU A N 1
ATOM 7156 C CA . LEU A 1 913 ? -22.657 -14.442 9.133 1.00 97.12 913 LEU A CA 1
ATOM 7157 C C . LEU A 1 913 ? -21.707 -13.906 8.055 1.00 97.12 913 LEU A C 1
ATOM 7159 O O . LEU A 1 913 ? -20.756 -14.582 7.665 1.00 97.12 913 LEU A O 1
ATOM 7163 N N . THR A 1 914 ? -21.955 -12.690 7.568 1.00 97.56 914 THR A N 1
ATOM 7164 C CA . THR A 1 914 ? -21.111 -12.059 6.544 1.00 97.56 914 THR A CA 1
ATOM 7165 C C . THR A 1 914 ? -19.686 -11.863 7.061 1.00 97.56 914 THR A C 1
ATOM 7167 O O . THR A 1 914 ? -18.733 -12.180 6.350 1.00 97.56 914 THR A O 1
ATOM 7170 N N . TRP A 1 915 ? -19.530 -11.408 8.307 1.00 96.44 915 TRP A N 1
ATOM 7171 C CA . TRP A 1 915 ? -18.235 -11.266 8.970 1.00 96.44 915 TRP A CA 1
ATOM 7172 C C . TRP A 1 915 ? -17.508 -12.610 9.095 1.00 96.44 915 TRP A C 1
ATOM 7174 O O . TRP A 1 915 ? -16.330 -12.702 8.739 1.00 96.44 915 TRP A O 1
ATOM 7184 N N . ALA A 1 916 ? -18.205 -13.664 9.526 1.00 95.75 916 ALA A N 1
ATOM 7185 C CA . ALA A 1 916 ? -17.635 -15.001 9.675 1.00 95.75 916 ALA A CA 1
ATOM 7186 C C . ALA A 1 916 ? -17.174 -15.581 8.329 1.00 95.75 916 ALA A C 1
ATOM 7188 O O . ALA A 1 916 ? -16.106 -16.187 8.243 1.00 95.75 916 ALA A O 1
ATOM 7189 N N . LEU A 1 917 ? -17.948 -15.363 7.261 1.00 96.75 917 LEU A N 1
ATOM 7190 C CA . LEU A 1 917 ? -17.594 -15.811 5.916 1.00 96.75 917 LEU A CA 1
ATOM 7191 C C . LEU A 1 917 ? -16.427 -15.014 5.319 1.00 96.75 917 LEU A C 1
ATOM 7193 O O . LEU A 1 917 ? -15.564 -15.618 4.692 1.00 96.75 917 LEU A O 1
ATOM 7197 N N . ILE A 1 918 ? -16.355 -13.696 5.536 1.00 95.94 918 ILE A N 1
ATOM 7198 C CA . ILE A 1 918 ? -15.217 -12.867 5.095 1.00 95.94 918 ILE A CA 1
ATOM 7199 C C . ILE A 1 918 ? -13.917 -13.286 5.797 1.00 95.94 918 ILE A C 1
ATOM 7201 O O . ILE A 1 918 ? -12.850 -13.280 5.189 1.00 95.94 918 ILE A O 1
ATOM 7205 N N . ASN A 1 919 ? -13.998 -13.702 7.060 1.00 92.94 919 ASN A N 1
ATOM 7206 C CA . ASN A 1 919 ? -12.848 -14.183 7.828 1.00 92.94 919 ASN A CA 1
ATOM 7207 C C . ASN A 1 919 ? -12.553 -15.683 7.625 1.00 92.94 919 ASN A C 1
ATOM 7209 O O . ASN A 1 919 ? -11.682 -16.243 8.290 1.00 92.94 919 ASN A O 1
ATOM 7213 N N . ASN A 1 920 ? -13.247 -16.346 6.697 1.00 92.62 920 ASN A N 1
ATOM 7214 C CA . ASN A 1 920 ? -13.007 -17.743 6.354 1.00 92.62 920 ASN A CA 1
ATOM 7215 C C . ASN A 1 920 ? -11.852 -17.872 5.335 1.00 92.62 920 ASN A C 1
ATOM 7217 O O . ASN A 1 920 ? -11.791 -17.080 4.389 1.00 92.62 920 ASN A O 1
ATOM 7221 N N . PRO A 1 921 ? -10.983 -18.900 5.428 1.00 91.00 921 PRO A N 1
ATOM 7222 C CA . PRO A 1 921 ? -9.962 -19.165 4.411 1.00 91.00 921 PRO A CA 1
ATOM 7223 C C . PRO A 1 921 ? -10.502 -19.226 2.972 1.00 91.00 921 PRO A C 1
ATOM 7225 O O . PRO A 1 921 ? -9.850 -18.729 2.061 1.00 91.00 921 PRO A O 1
ATOM 7228 N N . ALA A 1 922 ? -11.717 -19.740 2.754 1.00 92.00 922 ALA A N 1
ATOM 7229 C CA . ALA A 1 922 ? -12.349 -19.772 1.431 1.00 92.00 922 ALA A CA 1
ATOM 7230 C C . ALA A 1 922 ? -12.611 -18.369 0.845 1.00 92.00 922 ALA A C 1
ATOM 7232 O O . ALA A 1 922 ? -12.684 -18.204 -0.376 1.00 92.00 922 ALA A O 1
ATOM 7233 N N . PHE A 1 923 ? -12.751 -17.347 1.695 1.00 95.00 923 PHE A N 1
ATOM 7234 C CA . PHE A 1 923 ? -12.838 -15.961 1.250 1.00 95.00 923 PHE A CA 1
ATOM 7235 C C . PHE A 1 923 ? -11.458 -15.351 1.004 1.00 95.00 923 PHE A C 1
ATOM 7237 O O . PHE A 1 923 ? -11.241 -14.735 -0.038 1.00 95.00 923 PHE A O 1
ATOM 7244 N N . LEU A 1 924 ? -10.534 -15.549 1.948 1.00 92.62 924 LEU A N 1
ATOM 7245 C CA . LEU A 1 924 ? -9.200 -14.940 1.946 1.00 92.62 924 LEU A CA 1
ATOM 7246 C C . LEU A 1 924 ? -8.272 -15.485 0.855 1.00 92.62 924 LEU A C 1
ATOM 7248 O O . LEU A 1 924 ? -7.312 -14.811 0.475 1.00 92.62 924 LEU A O 1
ATOM 7252 N N . PHE A 1 925 ? -8.544 -16.694 0.365 1.00 93.25 925 PHE A N 1
ATOM 7253 C CA . PHE A 1 925 ? -7.752 -17.365 -0.655 1.00 93.25 925 PHE A CA 1
ATOM 7254 C C . PHE A 1 925 ? -8.579 -17.606 -1.920 1.00 93.25 925 PHE A C 1
ATOM 7256 O O . PHE A 1 925 ? -9.721 -18.075 -1.872 1.00 93.25 925 PHE A O 1
ATOM 7263 N N . ASN A 1 926 ? -7.965 -17.311 -3.064 1.00 92.38 926 ASN A N 1
ATOM 7264 C CA . ASN A 1 926 ? -8.387 -17.844 -4.342 1.00 92.38 926 ASN A CA 1
ATOM 7265 C C . ASN A 1 926 ? -8.043 -19.336 -4.391 1.00 92.38 926 ASN A C 1
ATOM 7267 O O . ASN A 1 926 ? -6.901 -19.708 -4.112 1.00 92.38 926 ASN A O 1
ATOM 7271 N N . HIS A 1 927 ? -9.028 -20.165 -4.704 1.00 82.06 927 HIS A N 1
ATOM 7272 C CA . HIS A 1 927 ? -8.991 -21.605 -4.507 1.00 82.06 927 HIS A CA 1
ATOM 7273 C C . HIS A 1 927 ? -9.370 -22.368 -5.769 1.00 82.06 927 HIS A C 1
ATOM 7275 O O . HIS A 1 927 ? -10.070 -21.816 -6.642 1.00 82.06 927 HIS A O 1
#

Sequence (927 aa):
ANQDVAIHDDYGLMTTLRRGEAPVLARYEGAYAATTLTVMGDRSGFEWVEPAAWGQIDKLVAEKWQRMKILPSDVCTDEEFLRRVYLDLTGLPPKPLQLKLFLADPTNSRVKREEVIDDLIGSKSFVQHWTNKWADMLMVNSKFLGGEGAKIYREWIRKEVEANTPYDVFVRKILTATGSNKENPPASYFKIHRSPDMLMENTTHLFLATRFNCNKCHDHPFERWTQNQYYEIAAFFSQVKLERDGKNAPKQNIGGTAVEGAKPLYEITKDAGEGEMKHELTGQITKPGFPYLANYENPDGAKGSAPTRREELAAWLTAGDNEFFGRSYANRIWGYLLGTGVIEPLDDIRAGNPPSNPDLLDYLTDRFVEQGFDVRKLIAEICKSRTYQLSLKVNKWNEDDEINFAHAKARRLPAEVLYDAVYAVTGAAPKLQAKEIDAKQDTGSGFLATLGRPTRESACECDRANDVQLSGVMALLSGPDIAEAIADPKNAIAKLVAEKEDDTKLITEIFLRVINRAPSEAEIASVRQSWAEIQTDHKAMLAELSKMEKKWEPTRKAREAKRVAGIEKAADAISGYQAQHDAERKRLEDELQRKIEGSKKAVSDYQASLAAKAQDFADQIKGNVVTNWHLLRPASVAASDKSKVEVTADGSIRGSGGERALDYRFSVETRMTNITGIMIEVVPDLAFNGGPGLSKDGNMVVTELETKWQGLEAGAKEMPVTFVDAKASFNQKEFDVKRVFDGNLDEGNRGWALGGGNYKIAHRAVFKMKDVIPGDSEKGVSLSVGILCRFKSHPLGRFRIYVTMDPDPLSFGLPSHVSDAVTKDSASRSEVERGALESWVAEGDADYQALLWAAKGPFPPIQPDKKMEELKKALEYAKIPIEEDPRVVRFRRDVEMSAGQAENPRLTAAQDLTWALINNPAFLFNH